Protein AF-A0A9K3PHG3-F1 (afdb_monomer_lite)

pLDDT: mean 73.95, std 25.38, range [25.12, 98.12]

Organism: NCBI:txid303405

InterPro domains:
  IPR006166 ERCC4 domain [PF02732] (653-777)
  IPR006166 ERCC4 domain [SM00891] (611-720)
  IPR047417 MUS81, winged helix domain [cd21036] (117-211)

Foldseek 3Di:
DPPPPFDFCLVLLLQLLVLVLLVCLVVLHLCNLLSVLLSVLSVPQPDTFGQDPVRDTPSQFDADDPSGHHPVSSVVSSCCNVVNAPSHHPPRDDDDPVRSVVSLVPDDRSCLVPPDDFQQLLQQLLVLCVVVVPQDWAFPVSSQVSCVVLVRHPWRLQQPVLVVRNHTSVVCVVVCVSVVQKDKDQDDFDDDPVGTDSPGTIIMHGDPSSVVSSVVVCVVCVVSRRDDDPDPDDDDDDDDDDDDDDDDDDDDDDDDDDDDDDDDDDDDDDDDDDDDPCPVVLVVVLVVVLVCVLVDDQFDKDKDQDAPVSLVSVVVSQVVCPVPFPFWDKDWDWDDDDSRIMIMIGTNTHPPDRSDDDDPDDDDDDDDDDDDDDDDDDDDDDDDDDDDDDDDDDPCVVVVDPPVVVVVVVVVVPPPDDPDDDDDDDDDDDDDDDDDDDDDDDDDDDDDDDDDDDDDDDDDDDDDDDDWDKDKDKDAQQDWDWDDDPDDDDDDIDTDDGHRGIWMWIWTDDPDDDIDIDTDDDDDDDDDDDDDDDDDDDDDDDDDDDDDDDDDDDDDDDDDDDDDDDDDDDDDDDDDDDDDDDDDDDDDDDDDDPPDDDPPDDDCPFAKEKEKEFAPCVVPPDPCVVSLQVLLQCCQPPNLLVQQPFPSHDRYHYHYDHFQAARIWMWIQTPVGIWTWQAGEHEDELQRQQQCQQVCVVVVRQVLSLLQGQASEYEYEADQQCLLVHHHHPCVQDDPDLPGSHGNGSLSVLLNVLLQLLQDLNYFYHYYNHSSLVSLLSSLLNRLSVVDPQTDIHGDRHSPPLPPFLVVQLVLCVLLVQDSLLSNQCSVVQSHLVSLVVQLVPDPDLLCQLCSCLVSLVVQLLDVDDSVLSSLSSNLSSLSSVDDSVLSNQLNVLLVVVCSPCPPVQLPRVSQLSNVSSVVDDSVVSSVVSVVPPPPPPPFQQKEKEKEFEPVCCVLDDQDDPPDNYGYDYDHDPQFGWIWIWIDTPPDIFAIAIETEAELLVLLVLLLVLVVPDPDPNPLLVSLLVSLVVVVVSRDDPPHDPQHAAEYEYAQNQVNLVVLVVDPSRDSNSSSSSSNNQSCCCRVVSHHYHYNNHRDPVSVSSSVVSSNVSCSVRRSSHDDDPD

Structure (mmCIF, N/CA/C/O backbone):
data_AF-A0A9K3PHG3-F1
#
_entry.id   AF-A0A9K3PHG3-F1
#
loop_
_atom_site.group_PDB
_atom_site.id
_atom_site.type_symbol
_atom_site.label_atom_id
_atom_site.label_alt_id
_atom_site.label_comp_id
_atom_site.label_asym_id
_atom_site.label_entity_id
_atom_site.label_seq_id
_atom_site.pdbx_PDB_ins_code
_atom_site.Cartn_x
_atom_site.Cartn_y
_atom_site.Cartn_z
_atom_site.occupancy
_atom_site.B_iso_or_equiv
_atom_site.auth_seq_id
_atom_site.auth_comp_id
_atom_site.auth_asym_id
_atom_site.auth_atom_id
_atom_site.pdbx_PDB_model_num
ATOM 1 N N . MET A 1 1 ? -31.911 72.610 4.164 1.00 44.44 1 MET A N 1
ATOM 2 C CA . MET A 1 1 ? -32.081 71.373 3.369 1.00 44.44 1 MET A CA 1
ATOM 3 C C . MET A 1 1 ? -33.050 70.469 4.106 1.00 44.44 1 MET A C 1
ATOM 5 O O . MET A 1 1 ? -32.782 70.160 5.260 1.00 44.44 1 MET A O 1
ATOM 9 N N . GLN A 1 2 ? -34.173 70.092 3.493 1.00 40.06 2 GLN A N 1
ATOM 10 C CA . GLN A 1 2 ? -35.082 69.108 4.086 1.00 40.06 2 GLN A CA 1
ATOM 11 C C . GLN A 1 2 ? -34.407 67.733 4.035 1.00 40.06 2 GLN A C 1
ATOM 13 O O . GLN A 1 2 ? -34.071 67.243 2.957 1.00 40.06 2 GLN A O 1
ATOM 18 N N . GLY A 1 3 ? -34.163 67.129 5.198 1.00 51.19 3 GLY A N 1
ATOM 19 C CA . GLY A 1 3 ? -33.676 65.757 5.275 1.00 51.19 3 GLY A CA 1
ATOM 20 C C . GLY A 1 3 ? -34.799 64.810 4.878 1.00 51.19 3 GLY A C 1
ATOM 21 O O . GLY A 1 3 ? -35.627 64.477 5.717 1.00 51.19 3 GLY A O 1
ATOM 22 N N . GLY A 1 4 ? -34.848 64.407 3.605 1.00 63.41 4 GLY A N 1
ATOM 23 C CA . GLY A 1 4 ? -35.834 63.436 3.133 1.00 63.41 4 GLY A CA 1
ATOM 24 C C . GLY A 1 4 ? -35.773 62.165 3.981 1.00 63.41 4 GLY A C 1
ATOM 25 O O . GLY A 1 4 ? -34.687 61.613 4.175 1.00 63.41 4 GLY A O 1
ATOM 26 N N . ASN A 1 5 ? -36.926 61.730 4.502 1.00 78.81 5 ASN A N 1
ATOM 27 C CA . ASN A 1 5 ? -37.040 60.584 5.406 1.00 78.81 5 ASN A CA 1
ATOM 28 C C . ASN A 1 5 ? -36.457 59.320 4.756 1.00 78.81 5 ASN A C 1
ATOM 30 O O . ASN A 1 5 ? -37.108 58.653 3.953 1.00 78.81 5 ASN A O 1
ATOM 34 N N . GLN A 1 6 ? -35.212 58.984 5.103 1.00 88.69 6 GLN A N 1
ATOM 35 C CA . GLN A 1 6 ? -34.567 57.760 4.637 1.00 88.69 6 GLN A CA 1
ATOM 36 C C . GLN A 1 6 ? -35.266 56.556 5.263 1.00 88.69 6 GLN A C 1
ATOM 38 O O . GLN A 1 6 ? -35.242 56.396 6.486 1.00 88.69 6 GLN A O 1
ATOM 43 N N . LYS A 1 7 ? -35.843 55.702 4.411 1.00 95.31 7 LYS A N 1
ATOM 44 C CA . LYS A 1 7 ? -36.517 54.468 4.818 1.00 95.31 7 LYS A CA 1
ATOM 45 C C . LYS A 1 7 ? -35.615 53.620 5.725 1.00 95.31 7 LYS A C 1
ATOM 47 O O . LYS A 1 7 ? -34.468 53.324 5.375 1.00 95.31 7 LYS A O 1
ATOM 52 N N . VAL A 1 8 ? -36.159 53.234 6.877 1.00 96.56 8 VAL A N 1
ATOM 53 C CA . VAL A 1 8 ? -35.558 52.284 7.819 1.00 96.56 8 VAL A CA 1
ATOM 54 C C . VAL A 1 8 ? -35.981 50.878 7.404 1.00 96.56 8 VAL A C 1
ATOM 56 O O . VAL A 1 8 ? -37.159 50.642 7.171 1.00 96.56 8 VAL A O 1
ATOM 59 N N . TRP A 1 9 ? -35.028 49.955 7.288 1.00 97.81 9 TRP A N 1
ATOM 60 C CA . TRP A 1 9 ? -35.263 48.615 6.733 1.00 97.81 9 TRP A CA 1
ATOM 61 C C . TRP A 1 9 ? -35.284 47.485 7.776 1.00 97.81 9 TRP A C 1
ATOM 63 O O . TRP A 1 9 ? -35.311 46.318 7.397 1.00 97.81 9 TRP A O 1
ATOM 73 N N . ASN A 1 10 ? -35.224 47.784 9.078 1.00 97.25 10 ASN A N 1
ATOM 74 C CA . ASN A 1 10 ? -35.106 46.757 10.124 1.00 97.25 10 ASN A CA 1
ATOM 75 C C . ASN A 1 10 ? -36.328 45.823 10.163 1.00 97.25 10 ASN A C 1
ATOM 77 O O . ASN A 1 10 ? -36.157 44.605 10.151 1.00 97.25 10 ASN A O 1
ATOM 81 N N . GLU A 1 11 ? -37.538 46.387 10.178 1.00 96.62 11 GLU A N 1
ATOM 82 C CA . GLU A 1 11 ? -38.793 45.626 10.256 1.00 96.62 11 GLU A CA 1
ATOM 83 C C . GLU A 1 11 ? -39.063 44.870 8.951 1.00 96.62 11 GLU A C 1
ATOM 85 O O . GLU A 1 11 ? -39.173 43.646 8.982 1.00 96.62 11 GLU A O 1
ATOM 90 N N . ASP A 1 12 ? -39.013 45.568 7.811 1.00 97.50 12 ASP A N 1
ATOM 91 C CA . ASP A 1 12 ? -39.045 44.999 6.458 1.00 97.50 12 ASP A CA 1
ATOM 92 C C . ASP A 1 12 ? -38.121 43.780 6.300 1.00 97.50 12 ASP A C 1
ATOM 94 O O . ASP A 1 12 ? -38.539 42.712 5.852 1.00 97.50 12 ASP A O 1
ATOM 98 N N . LEU A 1 13 ? -36.837 43.906 6.657 1.00 97.62 13 LEU A N 1
ATOM 99 C CA . LEU A 1 13 ? -35.898 42.794 6.514 1.00 97.62 13 LEU A CA 1
ATOM 100 C C . LEU A 1 13 ? -36.222 41.646 7.467 1.00 97.62 13 LEU A C 1
ATOM 102 O O . LEU A 1 13 ? -36.103 40.490 7.063 1.00 97.62 13 LEU A O 1
ATOM 106 N N . ALA A 1 14 ? -36.639 41.926 8.703 1.00 97.06 14 ALA A N 1
ATOM 107 C CA . ALA A 1 14 ? -37.076 40.874 9.613 1.00 97.06 14 ALA A CA 1
ATOM 108 C C . ALA A 1 14 ? -38.296 40.132 9.037 1.00 97.06 14 ALA A C 1
ATOM 110 O O . ALA A 1 14 ? -38.305 38.904 9.008 1.00 97.06 14 ALA A O 1
ATOM 111 N N . GLU A 1 15 ? -39.279 40.847 8.490 1.00 96.44 15 GLU A N 1
ATOM 112 C CA . GLU A 1 15 ? -40.453 40.272 7.831 1.00 96.44 15 GLU A CA 1
ATOM 113 C C . GLU A 1 15 ? -40.094 39.449 6.583 1.00 96.44 15 GLU A C 1
ATOM 115 O O . GLU A 1 15 ? -40.474 38.280 6.484 1.00 96.44 15 GLU A O 1
ATOM 120 N N . GLY A 1 16 ? -39.299 39.996 5.662 1.00 96.94 16 GLY A N 1
ATOM 121 C CA . GLY A 1 16 ? -38.884 39.296 4.445 1.00 96.94 16 GLY A CA 1
ATOM 122 C C . GLY A 1 16 ? -38.031 38.050 4.716 1.00 96.94 16 GLY A C 1
ATOM 123 O O . GLY A 1 16 ? -38.088 37.067 3.964 1.00 96.94 16 GLY A O 1
ATOM 124 N N . LEU A 1 17 ? -37.270 38.041 5.815 1.00 97.31 17 LEU A N 1
ATOM 125 C CA . LEU A 1 17 ? -36.551 36.857 6.288 1.00 97.31 17 LEU A CA 1
ATOM 126 C C . LEU A 1 17 ? -37.473 35.862 7.013 1.00 97.31 17 LEU A C 1
ATOM 128 O O . LEU A 1 17 ? -37.306 34.659 6.807 1.00 97.31 17 LEU A O 1
ATOM 132 N N . ARG A 1 18 ? -38.482 36.314 7.777 1.00 96.00 18 ARG A N 1
ATOM 133 C CA . ARG A 1 18 ? -39.527 35.437 8.350 1.00 96.00 18 ARG A CA 1
ATOM 134 C C . ARG A 1 18 ? -40.330 34.750 7.243 1.00 96.00 18 ARG A C 1
ATOM 136 O O . ARG A 1 18 ? -40.535 33.543 7.320 1.00 96.00 18 ARG A O 1
ATOM 143 N N . ALA A 1 19 ? -40.682 35.460 6.173 1.00 96.38 19 ALA A N 1
ATOM 144 C CA . ALA A 1 19 ? -41.364 34.886 5.013 1.00 96.38 19 ALA A CA 1
ATOM 145 C C . ALA A 1 19 ? -40.523 33.792 4.322 1.00 96.38 19 ALA A C 1
ATOM 147 O O . ALA A 1 19 ? -41.016 32.700 4.038 1.00 96.38 19 ALA A O 1
ATOM 148 N N . ARG A 1 20 ? -39.216 34.031 4.127 1.00 97.38 20 ARG A N 1
ATOM 149 C CA . ARG A 1 20 ? -38.275 33.014 3.608 1.00 97.38 20 ARG A CA 1
ATOM 150 C C . ARG A 1 20 ? -38.063 31.849 4.580 1.00 97.38 20 ARG A C 1
ATOM 152 O O . ARG A 1 20 ? -37.884 30.719 4.127 1.00 97.38 20 ARG A O 1
ATOM 159 N N . TYR A 1 21 ? -38.116 32.091 5.892 1.00 95.12 21 TYR A N 1
ATOM 160 C CA . TYR A 1 21 ? -38.091 31.033 6.905 1.00 95.12 21 TYR A CA 1
ATOM 161 C C . TYR A 1 21 ? -39.328 30.138 6.799 1.00 95.12 21 TYR A C 1
ATOM 163 O O . TYR A 1 21 ? -39.170 28.937 6.589 1.00 95.12 21 TYR A O 1
ATOM 171 N N . GLN A 1 22 ? -40.531 30.719 6.853 1.00 94.50 22 GLN A N 1
ATOM 172 C CA . GLN A 1 22 ? -41.799 29.997 6.717 1.00 94.50 22 GLN A CA 1
ATOM 173 C C . GLN A 1 22 ? -41.876 29.218 5.393 1.00 94.50 22 GLN A C 1
ATOM 175 O O . GLN A 1 22 ? -42.205 28.035 5.404 1.00 94.50 22 GLN A O 1
ATOM 180 N N . GLN A 1 23 ? -41.497 29.825 4.262 1.00 95.25 23 GLN A N 1
ATOM 181 C CA . GLN A 1 23 ? -41.500 29.142 2.965 1.00 95.25 23 GLN A CA 1
ATOM 182 C C . GLN A 1 23 ? -40.497 27.974 2.921 1.00 95.25 23 GLN A C 1
ATOM 184 O O . GLN A 1 23 ? -40.831 26.878 2.470 1.00 95.25 23 GLN A O 1
ATOM 189 N N . ALA A 1 24 ? -39.265 28.170 3.407 1.00 93.06 24 ALA A N 1
ATOM 190 C CA . ALA A 1 24 ? -38.278 27.091 3.474 1.00 93.06 24 ALA A CA 1
ATOM 191 C C . ALA A 1 24 ? -38.733 25.957 4.406 1.00 93.06 24 ALA A C 1
ATOM 193 O O . ALA A 1 24 ? -38.469 24.791 4.118 1.00 93.06 24 ALA A O 1
ATOM 194 N N . PHE A 1 25 ? -39.435 26.304 5.485 1.00 89.44 25 PHE A N 1
ATOM 195 C CA . PHE A 1 25 ? -40.009 25.376 6.448 1.00 89.44 25 PHE A CA 1
ATOM 196 C C . PHE A 1 25 ? -41.149 24.540 5.837 1.00 89.44 25 PHE A C 1
ATOM 198 O O . PHE A 1 25 ? -41.075 23.311 5.877 1.00 89.44 25 PHE A O 1
ATOM 205 N N . GLN A 1 26 ? -42.125 25.175 5.171 1.00 88.69 26 GLN A N 1
ATOM 206 C CA . GLN A 1 26 ? -43.187 24.505 4.397 1.00 88.69 26 GLN A CA 1
ATOM 207 C C . GLN A 1 26 ? -42.598 23.535 3.355 1.00 88.69 26 GLN A C 1
ATOM 209 O O . GLN A 1 26 ? -43.073 22.416 3.185 1.00 88.69 26 GLN A O 1
ATOM 214 N N . GLN A 1 27 ? -41.507 23.937 2.693 1.00 91.06 27 GLN A N 1
ATOM 215 C CA . GLN A 1 27 ? -40.803 23.139 1.681 1.00 91.06 27 GLN A CA 1
ATOM 216 C C . GLN A 1 27 ? -39.825 22.097 2.268 1.00 91.06 27 GLN A C 1
ATOM 218 O O . GLN A 1 27 ? -39.055 21.501 1.514 1.00 91.06 27 GLN A O 1
ATOM 223 N N . LYS A 1 28 ? -39.792 21.899 3.597 1.00 88.06 28 LYS A N 1
ATOM 224 C CA . LYS A 1 28 ? -38.850 21.015 4.325 1.00 88.06 28 LYS A CA 1
ATOM 225 C C . LYS A 1 28 ? -37.361 21.253 3.996 1.00 88.06 28 LYS A C 1
ATOM 227 O O . LYS A 1 28 ? -36.516 20.372 4.174 1.00 88.06 28 LYS A O 1
ATOM 232 N N . LYS A 1 29 ? -36.995 22.449 3.522 1.00 87.88 29 LYS A N 1
ATOM 233 C CA . LYS A 1 29 ? -35.635 22.771 3.068 1.00 87.88 29 LYS A CA 1
ATOM 234 C C . LYS A 1 29 ? -34.697 22.992 4.249 1.00 87.88 29 LYS A C 1
ATOM 236 O O . LYS A 1 29 ? -34.946 23.812 5.132 1.00 87.88 29 LYS A O 1
ATOM 241 N N . GLN A 1 30 ? -33.519 22.363 4.195 1.00 82.00 30 GLN A N 1
ATOM 242 C CA . GLN A 1 30 ? -32.486 22.528 5.228 1.00 82.00 30 GLN A CA 1
ATOM 243 C C . GLN A 1 30 ? -32.057 23.989 5.434 1.00 82.00 30 GLN A C 1
ATOM 245 O O . GLN A 1 30 ? -31.605 24.320 6.524 1.00 82.00 30 GLN A O 1
ATOM 250 N N . SER A 1 31 ? -32.219 24.878 4.447 1.00 88.81 31 SER A N 1
ATOM 251 C CA . SER A 1 31 ? -31.898 26.310 4.556 1.00 88.81 31 SER A CA 1
ATOM 252 C C . SER A 1 31 ? -32.737 27.083 5.582 1.00 88.81 31 SER A C 1
ATOM 254 O O . SER A 1 31 ? -32.340 28.190 5.931 1.00 88.81 31 SER A O 1
ATOM 256 N N . GLN A 1 32 ? -33.843 26.523 6.094 1.00 90.75 32 GLN A N 1
ATOM 257 C CA . GLN A 1 32 ? -34.738 27.181 7.059 1.00 90.75 32 GLN A CA 1
ATOM 258 C C . GLN A 1 32 ? -33.997 27.824 8.250 1.00 90.75 32 GLN A C 1
ATOM 260 O O . GLN A 1 32 ? -34.287 28.961 8.613 1.00 90.75 32 GLN A O 1
ATOM 265 N N . HIS A 1 33 ? -32.968 27.159 8.792 1.00 85.62 33 HIS A N 1
ATOM 266 C CA . HIS A 1 33 ? -32.191 27.694 9.915 1.00 85.62 33 HIS A CA 1
ATOM 267 C C . HIS A 1 33 ? -31.452 28.989 9.552 1.00 85.62 33 HIS A C 1
ATOM 269 O O . HIS A 1 33 ? -31.383 29.889 10.372 1.00 85.62 33 HIS A O 1
ATOM 275 N N . GLN A 1 34 ? -30.946 29.131 8.320 1.00 92.25 34 GLN A N 1
ATOM 276 C CA . GLN A 1 34 ? -30.213 30.337 7.916 1.00 92.25 34 GLN A CA 1
ATOM 277 C C . GLN A 1 34 ? -31.132 31.557 7.893 1.00 92.25 34 GLN A C 1
ATOM 279 O O . GLN A 1 34 ? -30.716 32.643 8.285 1.00 92.25 34 GLN A O 1
ATOM 284 N N . TRP A 1 35 ? -32.381 31.367 7.462 1.00 95.38 35 TRP A N 1
ATOM 285 C CA . TRP A 1 35 ? -33.393 32.416 7.454 1.00 95.38 35 TRP A CA 1
ATOM 286 C C . TRP A 1 35 ? -33.814 32.790 8.877 1.00 95.38 35 TRP A C 1
ATOM 288 O O . TRP A 1 35 ? -33.769 33.968 9.211 1.00 95.38 35 TRP A O 1
ATOM 298 N N . ARG A 1 36 ? -34.105 31.805 9.739 1.00 92.38 36 ARG A N 1
ATOM 299 C CA . ARG A 1 36 ? -34.422 32.016 11.165 1.00 92.38 36 ARG A CA 1
ATOM 300 C C . ARG A 1 36 ? -33.300 32.745 11.915 1.00 92.38 36 ARG A C 1
ATOM 302 O O . ARG A 1 36 ? -33.550 33.746 12.579 1.00 92.38 36 ARG A O 1
ATOM 309 N N . ASP A 1 37 ? -32.062 32.276 11.777 1.00 88.94 37 ASP A N 1
ATOM 310 C CA . ASP A 1 37 ? -30.885 32.901 12.393 1.00 88.94 37 ASP A CA 1
ATOM 311 C C . ASP A 1 37 ? -30.648 34.309 11.805 1.00 88.94 37 ASP A C 1
ATOM 313 O O . ASP A 1 37 ? -30.172 35.212 12.493 1.00 88.94 37 ASP A O 1
ATOM 317 N N . GLY A 1 38 ? -31.029 34.513 10.538 1.00 93.81 38 GLY A N 1
ATOM 318 C CA . GLY A 1 38 ? -31.060 35.807 9.864 1.00 93.81 38 GLY A CA 1
ATOM 319 C C . GLY A 1 38 ? -32.058 36.792 10.474 1.00 93.81 38 GLY A C 1
ATOM 320 O O . GLY A 1 38 ? -31.682 37.935 10.713 1.00 93.81 38 GLY A O 1
ATOM 321 N N . VAL A 1 39 ? -33.288 36.351 10.767 1.00 94.88 39 VAL A N 1
ATOM 322 C CA . VAL A 1 39 ? -34.319 37.154 11.454 1.00 94.88 39 VAL A CA 1
ATOM 323 C C . VAL A 1 39 ? -33.781 37.650 12.795 1.00 94.88 39 VAL A C 1
ATOM 325 O O . VAL A 1 39 ? -33.669 38.857 12.992 1.00 94.88 39 VAL A O 1
ATOM 328 N N . ALA A 1 40 ? -33.329 36.735 13.659 1.00 89.56 40 ALA A N 1
ATOM 329 C CA . ALA A 1 40 ? -32.793 37.081 14.976 1.00 89.56 40 ALA A CA 1
ATOM 330 C C . ALA A 1 40 ? -31.571 38.021 14.892 1.00 89.56 40 ALA A C 1
ATOM 332 O O . ALA A 1 40 ? -31.400 38.920 15.716 1.00 89.56 40 ALA A O 1
ATOM 333 N N . ALA A 1 41 ? -30.720 37.851 13.874 1.00 91.75 41 ALA A N 1
ATOM 334 C CA . ALA A 1 41 ? -29.571 38.723 13.645 1.00 91.75 41 ALA A CA 1
ATOM 335 C C . ALA A 1 41 ? -29.945 40.124 13.124 1.00 91.75 41 ALA A C 1
ATOM 337 O O . ALA A 1 41 ? -29.173 41.050 13.368 1.00 91.75 41 ALA A O 1
ATOM 338 N N . ILE A 1 42 ? -31.082 40.295 12.432 1.00 95.62 42 ILE A N 1
ATOM 339 C CA . ILE A 1 42 ? -31.639 41.606 12.049 1.00 95.62 42 ILE A CA 1
ATOM 340 C C . ILE A 1 42 ? -32.353 42.266 13.238 1.00 95.62 42 ILE A C 1
ATOM 342 O O . ILE A 1 42 ? -32.115 43.441 13.509 1.00 95.62 42 ILE A O 1
ATOM 346 N N . GLU A 1 43 ? -33.157 41.516 13.993 1.00 93.38 43 GLU A N 1
ATOM 347 C CA . GLU A 1 43 ? -33.853 42.001 15.198 1.00 93.38 43 GLU A CA 1
ATOM 348 C C . GLU A 1 43 ? -32.868 42.478 16.282 1.00 93.38 43 GLU A C 1
ATOM 350 O O . GLU A 1 43 ? -33.111 43.470 16.966 1.00 93.38 43 GLU A O 1
ATOM 355 N N . ALA A 1 44 ? -31.697 41.841 16.392 1.00 90.19 44 ALA A N 1
ATOM 356 C CA . ALA A 1 44 ? -30.631 42.267 17.299 1.00 90.19 44 ALA A CA 1
ATOM 357 C C . ALA A 1 44 ? -29.935 43.592 16.896 1.00 90.19 44 ALA A C 1
ATOM 359 O O . ALA A 1 44 ? -29.124 44.122 17.669 1.00 90.19 44 ALA A O 1
ATOM 360 N N . VAL A 1 45 ? -30.199 44.148 15.704 1.00 93.19 45 VAL A N 1
ATOM 361 C CA . VAL A 1 45 ? -29.560 45.388 15.234 1.00 93.19 45 VAL A CA 1
ATOM 362 C C . VAL A 1 45 ? -30.237 46.609 15.855 1.00 93.19 45 VAL A C 1
ATOM 364 O O . VAL A 1 45 ? -31.163 47.187 15.296 1.00 93.19 45 VAL A O 1
ATOM 367 N N . ARG A 1 46 ? -29.682 47.089 16.974 1.00 91.56 46 ARG A N 1
ATOM 368 C CA . ARG A 1 46 ? -30.106 48.323 17.678 1.00 91.56 46 ARG A CA 1
ATOM 369 C C . ARG A 1 46 ? -29.944 49.640 16.888 1.00 91.56 46 ARG A C 1
ATOM 371 O O . ARG A 1 46 ? -30.039 50.711 17.478 1.00 91.56 46 ARG A O 1
ATOM 378 N N . LYS A 1 47 ? -29.583 49.593 15.605 1.00 95.56 47 LYS A N 1
ATOM 379 C CA . LYS A 1 47 ? -29.337 50.768 14.754 1.00 95.56 47 LYS A CA 1
ATOM 380 C C . LYS A 1 47 ? -30.116 50.641 13.454 1.00 95.56 47 LYS A C 1
ATOM 382 O O . LYS A 1 47 ? -30.159 49.561 12.870 1.00 95.56 47 LYS A O 1
ATOM 387 N N . ASP A 1 48 ? -30.624 51.759 12.958 1.00 96.62 48 ASP A N 1
ATOM 388 C CA . ASP A 1 48 ? -31.358 51.801 11.697 1.00 96.62 48 ASP A CA 1
ATOM 389 C C . ASP A 1 48 ? -30.498 51.308 10.527 1.00 96.62 48 ASP A C 1
ATOM 391 O O . ASP A 1 48 ? -29.413 51.836 10.254 1.00 96.62 48 ASP A O 1
ATOM 395 N N . ILE A 1 49 ? -31.011 50.326 9.795 1.00 97.25 49 ILE A N 1
ATOM 396 C CA . ILE A 1 49 ? -30.479 49.876 8.517 1.00 97.25 49 ILE A CA 1
ATOM 397 C C . ILE A 1 49 ? -31.037 50.819 7.450 1.00 97.25 49 ILE A C 1
ATOM 399 O O . ILE A 1 49 ? -32.245 50.865 7.216 1.00 97.25 49 ILE A O 1
ATOM 403 N N . LYS A 1 50 ? -30.153 51.605 6.830 1.00 96.19 50 LYS A N 1
ATOM 404 C CA . LYS A 1 50 ? -30.499 52.681 5.886 1.00 96.19 50 LYS A CA 1
ATOM 405 C C . LYS A 1 50 ? -29.697 52.551 4.593 1.00 96.19 50 LYS A C 1
ATOM 407 O O . LYS A 1 50 ? -28.516 52.193 4.624 1.00 96.19 50 LYS A O 1
ATOM 412 N N . LEU A 1 51 ? -30.338 52.871 3.471 1.00 95.81 51 LEU A N 1
ATOM 413 C CA . LEU A 1 51 ? -29.707 53.028 2.159 1.00 95.81 51 LEU A CA 1
ATOM 414 C C . LEU A 1 51 ? -29.427 54.517 1.924 1.00 95.81 51 LEU A C 1
ATOM 416 O O . LEU A 1 51 ? -30.348 55.329 1.970 1.00 95.81 51 LEU A O 1
ATOM 420 N N . THR A 1 52 ? -28.171 54.889 1.676 1.00 93.06 52 THR A N 1
ATOM 421 C CA . THR A 1 52 ? -27.825 56.270 1.304 1.00 93.06 52 THR A CA 1
ATOM 422 C C . THR A 1 52 ? -28.042 56.520 -0.185 1.00 93.06 52 THR A C 1
ATOM 424 O O . THR A 1 52 ? -28.010 55.594 -0.993 1.00 93.06 52 THR A O 1
ATOM 427 N N . SER A 1 53 ? -28.158 57.795 -0.571 1.00 89.50 53 SER A N 1
ATOM 428 C CA . SER A 1 53 ? -28.205 58.240 -1.976 1.00 89.50 53 SER A CA 1
ATOM 429 C C . SER A 1 53 ? -27.023 57.748 -2.825 1.00 89.50 53 SER A C 1
ATOM 431 O O . SER A 1 53 ? -27.150 57.590 -4.031 1.00 89.50 53 SER A O 1
ATOM 433 N N . THR A 1 54 ? -25.887 57.438 -2.195 1.00 90.19 54 THR A N 1
ATOM 434 C CA . THR A 1 54 ? -24.705 56.820 -2.821 1.00 90.19 54 THR A CA 1
ATOM 435 C C . THR A 1 54 ? -24.818 55.300 -3.040 1.00 90.19 54 THR A C 1
ATOM 437 O O . THR A 1 54 ? -23.823 54.655 -3.362 1.00 90.19 54 THR A O 1
ATOM 440 N N . GLY A 1 55 ? -25.987 54.687 -2.811 1.00 91.44 55 GLY A N 1
ATOM 441 C CA . GLY A 1 55 ? -26.218 53.244 -2.980 1.00 91.44 55 GLY A CA 1
ATOM 442 C C . GLY A 1 55 ? -25.582 52.354 -1.899 1.00 91.44 55 GLY A C 1
ATOM 443 O O . GLY A 1 55 ? -25.561 51.123 -2.027 1.00 91.44 55 GLY A O 1
ATOM 444 N N . LYS A 1 56 ? -25.049 52.955 -0.827 1.00 94.56 56 LYS A N 1
ATOM 445 C CA . LYS A 1 56 ? -24.368 52.257 0.269 1.00 94.56 56 LYS A CA 1
ATOM 446 C C . LYS A 1 56 ? -25.345 51.939 1.400 1.00 94.56 56 LYS A C 1
ATOM 448 O O . LYS A 1 56 ? -26.106 52.791 1.849 1.00 94.56 56 LYS A O 1
ATOM 453 N N . ILE A 1 57 ? -25.289 50.702 1.883 1.00 96.62 57 ILE A N 1
ATOM 454 C CA . ILE A 1 57 ? -26.127 50.214 2.982 1.00 96.62 57 ILE A CA 1
ATOM 455 C C . ILE A 1 57 ? -25.350 50.353 4.294 1.00 96.62 57 ILE A C 1
ATOM 457 O O . ILE A 1 57 ? -24.221 49.869 4.407 1.00 96.62 57 ILE A O 1
ATOM 461 N N . TYR A 1 58 ? -25.953 51.008 5.282 1.00 95.81 58 TYR A N 1
ATOM 462 C CA . TYR A 1 58 ? -25.391 51.196 6.620 1.00 95.81 58 TYR A CA 1
ATOM 463 C C . TYR A 1 58 ? -26.038 50.242 7.631 1.00 95.81 58 TYR A C 1
ATOM 465 O O . TYR A 1 58 ? -27.179 49.826 7.466 1.00 95.81 58 TYR A O 1
ATOM 473 N N . ASN A 1 59 ? -25.284 49.891 8.678 1.00 95.12 59 ASN A N 1
ATOM 474 C CA . ASN A 1 59 ? -25.675 49.047 9.822 1.00 95.12 59 ASN A CA 1
ATOM 475 C C . ASN A 1 59 ? -26.154 47.605 9.532 1.00 95.12 59 ASN A C 1
ATOM 477 O O . ASN A 1 59 ? -26.272 46.833 10.481 1.00 95.12 59 ASN A O 1
ATOM 481 N N . LEU A 1 60 ? -26.331 47.189 8.271 1.00 95.62 60 LEU A N 1
ATOM 482 C CA . LEU A 1 60 ? -26.591 45.786 7.920 1.00 95.62 60 LEU A CA 1
ATOM 483 C C . LEU A 1 60 ? -25.452 44.876 8.443 1.00 95.62 60 LEU A C 1
ATOM 485 O O . LEU A 1 60 ? -24.280 45.145 8.141 1.00 95.62 60 LEU A O 1
ATOM 489 N N . PRO A 1 61 ? -25.737 43.788 9.189 1.00 93.38 61 PRO A N 1
ATOM 490 C CA . PRO A 1 61 ? -24.691 42.920 9.719 1.00 93.38 61 PRO A CA 1
ATOM 491 C C . PRO A 1 61 ? -23.942 42.199 8.591 1.00 93.38 61 PRO A C 1
ATOM 493 O O . PRO A 1 61 ? -24.458 41.274 7.973 1.00 93.38 61 PRO A O 1
ATOM 496 N N . ASN A 1 62 ? -22.700 42.618 8.334 1.00 87.62 62 ASN A N 1
ATOM 497 C CA . ASN A 1 62 ? -21.769 41.988 7.381 1.00 87.62 62 ASN A CA 1
ATOM 498 C C . ASN A 1 62 ? -21.624 40.459 7.631 1.00 87.62 62 ASN A C 1
ATOM 500 O O . ASN A 1 62 ? -21.978 40.026 8.714 1.00 87.62 62 ASN A O 1
ATOM 504 N N . PRO A 1 63 ? -21.008 39.631 6.760 1.00 85.94 63 PRO A N 1
ATOM 505 C CA . PRO A 1 63 ? -20.816 38.174 7.002 1.00 85.94 63 PRO A CA 1
ATOM 506 C C . PRO A 1 63 ? -19.575 37.772 7.871 1.00 85.94 63 PRO A C 1
ATOM 508 O O . PRO A 1 63 ? -18.489 38.303 7.644 1.00 85.94 63 PRO A O 1
ATOM 511 N N . GLY A 1 64 ? -19.778 36.872 8.871 1.00 69.25 64 GLY A N 1
ATOM 512 C CA . GLY A 1 64 ? -19.069 36.518 10.163 1.00 69.25 64 GLY A CA 1
ATOM 513 C C . GLY A 1 64 ? -17.609 36.924 10.522 1.00 69.25 64 GLY A C 1
ATOM 514 O O . GLY A 1 64 ? -16.778 37.044 9.634 1.00 69.25 64 GLY A O 1
ATOM 515 N N . LYS A 1 65 ? -17.103 37.208 11.759 1.00 71.00 65 LYS A N 1
ATOM 516 C CA . LYS A 1 65 ? -17.512 37.414 13.201 1.00 71.00 65 LYS A CA 1
ATOM 517 C C . LYS A 1 65 ? -18.713 36.648 13.803 1.00 71.00 65 LYS A C 1
ATOM 519 O O . LYS A 1 65 ? -19.415 35.929 13.110 1.00 71.00 65 LYS A O 1
ATOM 524 N N . ALA A 1 66 ? -18.921 36.870 15.107 1.00 54.66 66 ALA A N 1
ATOM 525 C CA . ALA A 1 66 ? -20.084 36.487 15.905 1.00 54.66 66 ALA A CA 1
ATOM 526 C C . ALA A 1 66 ? -21.338 37.319 15.568 1.00 54.66 66 ALA A C 1
ATOM 528 O O . ALA A 1 66 ? -21.211 38.476 15.162 1.00 54.66 66 ALA A O 1
ATOM 529 N N . ASN A 1 67 ? -22.515 36.711 15.759 1.00 59.25 67 ASN A N 1
ATOM 530 C CA . ASN A 1 67 ? -23.858 37.254 15.499 1.00 59.25 67 ASN A CA 1
ATOM 531 C C . ASN A 1 67 ? -23.988 37.886 14.104 1.00 59.25 67 ASN A C 1
ATOM 533 O O . ASN A 1 67 ? -24.210 39.088 13.963 1.00 59.25 67 ASN A O 1
ATOM 537 N N . ARG A 1 68 ? -23.770 37.085 13.054 1.00 74.19 68 ARG A N 1
ATOM 538 C CA . ARG A 1 68 ? -23.705 37.572 11.672 1.00 74.19 68 ARG A CA 1
ATOM 539 C C . ARG A 1 68 ? -24.554 36.734 10.716 1.00 74.19 68 ARG A C 1
ATOM 541 O O . ARG A 1 68 ? -24.618 35.514 10.843 1.00 74.19 68 ARG A O 1
ATOM 548 N N . LEU A 1 69 ? -25.115 37.406 9.711 1.00 89.25 69 LEU A N 1
ATOM 549 C CA . LEU A 1 69 ? -25.836 36.793 8.595 1.00 89.25 69 LEU A CA 1
ATOM 550 C C . LEU A 1 69 ? -24.913 35.848 7.804 1.00 89.25 69 LEU A C 1
ATOM 552 O O . LEU A 1 69 ? -23.712 36.111 7.652 1.00 89.25 69 LEU A O 1
ATOM 556 N N . THR A 1 70 ? -25.472 34.764 7.252 1.00 90.38 70 THR A N 1
ATOM 557 C CA . THR A 1 70 ? -24.761 33.963 6.241 1.00 90.38 70 THR A CA 1
ATOM 558 C C . THR A 1 70 ? -24.560 34.797 4.973 1.00 90.38 70 THR A C 1
ATOM 560 O O . THR A 1 70 ? -25.269 35.781 4.758 1.00 90.38 70 THR A O 1
ATOM 563 N N . LYS A 1 71 ? -23.608 34.419 4.106 1.00 93.31 71 LYS A N 1
ATOM 564 C CA . LYS A 1 71 ? -23.370 35.133 2.837 1.00 93.31 71 LYS A CA 1
ATOM 565 C C . LYS A 1 71 ? -24.667 35.265 2.018 1.00 93.31 71 LYS A C 1
ATOM 567 O O . LYS A 1 71 ? -25.014 36.369 1.621 1.00 93.31 71 LYS A O 1
ATOM 572 N N . THR A 1 72 ? -25.416 34.171 1.880 1.00 95.00 72 THR A N 1
ATOM 573 C CA . THR A 1 72 ? -26.702 34.121 1.166 1.00 95.00 72 THR A CA 1
ATOM 574 C C . THR A 1 72 ? -27.753 35.045 1.778 1.00 95.00 72 THR A C 1
ATOM 576 O O . THR A 1 72 ? -28.411 35.784 1.051 1.00 95.00 72 THR A O 1
ATOM 579 N N . VAL A 1 73 ? -27.898 35.050 3.108 1.00 96.44 73 VAL A N 1
ATOM 580 C CA . VAL A 1 73 ? -28.854 35.929 3.801 1.00 96.44 73 VAL A CA 1
ATOM 581 C C . VAL A 1 73 ? -28.452 37.397 3.642 1.00 96.44 73 VAL A C 1
ATOM 583 O O . VAL A 1 73 ? -29.291 38.229 3.319 1.00 96.44 73 VAL A O 1
ATOM 586 N N . TYR A 1 74 ? -27.164 37.715 3.790 1.00 96.31 74 TYR A N 1
ATOM 587 C CA . TYR A 1 74 ? -26.634 39.065 3.597 1.00 96.31 74 TYR A CA 1
ATOM 588 C C . TYR A 1 74 ? -26.880 39.589 2.174 1.00 96.31 74 TYR A C 1
ATOM 590 O O . TYR A 1 74 ? -27.372 40.704 2.007 1.00 96.31 74 TYR A O 1
ATOM 598 N N . GLU A 1 75 ? -26.582 38.780 1.154 1.00 96.25 75 GLU A N 1
ATOM 599 C CA . GLU A 1 75 ? -26.833 39.106 -0.255 1.00 96.25 75 GLU A CA 1
ATOM 600 C C . GLU A 1 75 ? -28.331 39.297 -0.528 1.00 96.25 75 GLU A C 1
ATOM 602 O O . GLU A 1 75 ? -28.711 40.267 -1.179 1.00 96.25 75 GLU A O 1
ATOM 607 N N . THR A 1 76 ? -29.185 38.448 0.048 1.00 97.44 76 THR A N 1
ATOM 608 C CA . THR A 1 76 ? -30.651 38.570 -0.035 1.00 97.44 76 THR A CA 1
ATOM 609 C C . THR A 1 76 ? -31.138 39.890 0.570 1.00 97.44 76 THR A C 1
ATOM 611 O O . THR A 1 76 ? -31.842 40.643 -0.097 1.00 97.44 76 THR A O 1
ATOM 614 N N . CYS A 1 77 ? -30.692 40.248 1.781 1.00 97.69 77 CYS A N 1
ATOM 615 C CA . CYS A 1 77 ? -31.023 41.539 2.394 1.00 97.69 77 CYS A CA 1
ATOM 616 C C . CYS A 1 77 ? -30.553 42.727 1.542 1.00 97.69 77 CYS A C 1
ATOM 618 O O . CYS A 1 77 ? -31.274 43.715 1.416 1.00 97.69 77 CYS A O 1
ATOM 620 N N . GLN A 1 78 ? -29.367 42.643 0.923 1.00 97.38 78 GLN A N 1
ATOM 621 C CA . GLN A 1 78 ? -28.908 43.684 0.001 1.00 97.38 78 GLN A CA 1
ATOM 622 C C . GLN A 1 78 ? -29.794 43.801 -1.245 1.00 97.38 78 GLN A C 1
ATOM 624 O O . GLN A 1 78 ? -30.057 44.923 -1.677 1.00 97.38 78 GLN A O 1
ATOM 629 N N . ARG A 1 79 ? -30.246 42.680 -1.827 1.00 97.56 79 ARG A N 1
ATOM 630 C CA . ARG A 1 79 ? -31.148 42.695 -2.989 1.00 97.56 79 ARG A CA 1
ATOM 631 C C . ARG A 1 79 ? -32.513 43.282 -2.635 1.00 97.56 79 ARG A C 1
ATOM 633 O O . ARG A 1 79 ? -32.992 44.125 -3.385 1.00 97.56 79 ARG A O 1
ATOM 640 N N . ILE A 1 80 ? -33.076 42.930 -1.476 1.00 97.62 80 ILE A N 1
ATOM 641 C CA . ILE A 1 80 ? -34.336 43.503 -0.970 1.00 97.62 80 ILE A CA 1
ATOM 642 C C . ILE A 1 80 ? -34.214 45.025 -0.794 1.00 97.62 80 ILE A C 1
ATOM 644 O O . ILE A 1 80 ? -35.009 45.767 -1.365 1.00 97.62 80 ILE A O 1
ATOM 648 N N . ILE A 1 81 ? -33.176 45.512 -0.097 1.00 97.50 81 ILE A N 1
ATOM 649 C CA . ILE A 1 81 ? -32.955 46.961 0.098 1.00 97.50 81 ILE A CA 1
ATOM 650 C C . ILE A 1 81 ? -32.805 47.709 -1.241 1.00 97.50 81 ILE A C 1
ATOM 652 O O . ILE A 1 81 ? -33.205 48.867 -1.358 1.00 97.50 81 ILE A O 1
ATOM 656 N N . ARG A 1 82 ? -32.218 47.066 -2.258 1.00 97.06 82 ARG A N 1
ATOM 657 C CA . ARG A 1 82 ? -32.029 47.636 -3.603 1.00 97.06 82 ARG A CA 1
ATOM 658 C C . ARG A 1 82 ? -33.231 47.452 -4.541 1.00 97.06 82 ARG A C 1
ATOM 660 O O . ARG A 1 82 ? -33.125 47.841 -5.698 1.00 97.06 82 ARG A O 1
ATOM 667 N N . GLY A 1 83 ? -34.329 46.838 -4.093 1.00 96.19 83 GLY A N 1
ATOM 668 C CA . GLY A 1 83 ? -35.487 46.526 -4.943 1.00 96.19 83 GLY A CA 1
ATOM 669 C C . GLY A 1 83 ? -35.225 45.460 -6.020 1.00 96.19 83 GLY A C 1
ATOM 670 O O . GLY A 1 83 ? -36.011 45.322 -6.948 1.00 96.19 83 GLY A O 1
ATOM 671 N N . GLN A 1 84 ? -34.126 44.707 -5.910 1.00 97.25 84 GLN A N 1
ATOM 672 C CA . GLN A 1 84 ? -33.735 43.638 -6.843 1.00 97.25 84 GLN A CA 1
ATOM 673 C C . GLN A 1 84 ? -34.391 42.287 -6.517 1.00 97.25 84 GLN A C 1
ATOM 675 O O . GLN A 1 84 ? -34.304 41.348 -7.303 1.00 97.25 84 GLN A O 1
ATOM 680 N N . GLU A 1 85 ? -34.997 42.159 -5.338 1.00 97.31 85 GLU A N 1
ATOM 681 C CA . GLU A 1 85 ? -35.725 40.971 -4.896 1.00 97.31 85 GLU A CA 1
ATOM 682 C C . GLU A 1 85 ? -36.927 41.428 -4.050 1.00 97.31 85 GLU A C 1
ATOM 684 O O . GLU A 1 85 ? -36.760 42.335 -3.229 1.00 97.31 85 GLU A O 1
ATOM 689 N N . PRO A 1 86 ? -38.132 40.854 -4.228 1.00 97.31 86 PRO A N 1
ATOM 690 C CA . PRO A 1 86 ? -39.313 41.268 -3.475 1.00 97.31 86 PRO A CA 1
ATOM 691 C C . PRO A 1 86 ? -39.184 40.960 -1.977 1.00 97.31 86 PRO A C 1
ATOM 693 O O . PRO A 1 86 ? -38.479 40.029 -1.566 1.00 97.31 86 PRO A O 1
ATOM 696 N N . LEU A 1 87 ? -39.903 41.736 -1.157 1.00 97.12 87 LEU A N 1
ATOM 697 C CA . LEU A 1 87 ? -39.890 41.604 0.302 1.00 97.12 87 LEU A CA 1
ATOM 698 C C . LEU A 1 87 ? -40.289 40.189 0.732 1.00 97.12 87 LEU A C 1
ATOM 700 O O . LEU A 1 87 ? -39.530 39.524 1.433 1.00 97.12 87 LEU A O 1
ATOM 704 N N . HIS A 1 88 ? -41.408 39.687 0.214 1.00 97.06 88 HIS A N 1
ATOM 705 C CA . HIS A 1 88 ? -41.799 38.283 0.315 1.00 97.06 88 HIS A CA 1
ATOM 706 C C . HIS A 1 88 ? -41.310 37.515 -0.922 1.00 97.06 88 HIS A C 1
ATOM 708 O O . HIS A 1 88 ? -41.414 38.037 -2.034 1.00 97.06 88 HIS A O 1
ATOM 714 N N . PRO A 1 89 ? -40.771 36.292 -0.776 1.00 96.50 89 PRO A N 1
ATOM 715 C CA . PRO A 1 89 ? -40.326 35.509 -1.922 1.00 96.50 89 PRO A CA 1
ATOM 716 C C . PRO A 1 89 ? -41.536 35.016 -2.749 1.00 96.50 89 PRO A C 1
ATOM 718 O O . PRO A 1 89 ? -42.601 34.766 -2.176 1.00 96.50 89 PRO A O 1
ATOM 721 N N . PRO A 1 90 ? -41.401 34.832 -4.077 1.00 95.00 90 PRO A N 1
ATOM 722 C CA . PRO A 1 90 ? -42.481 34.310 -4.916 1.00 95.00 90 PRO A CA 1
ATOM 723 C C . PRO A 1 90 ? -43.015 32.965 -4.407 1.00 95.00 90 PRO A C 1
ATOM 725 O O . PRO A 1 90 ? -42.237 32.088 -4.026 1.00 95.00 90 PRO A O 1
ATOM 728 N N . GLY A 1 91 ? -44.341 32.803 -4.392 1.00 93.19 91 GLY A N 1
ATOM 729 C CA . GLY A 1 91 ? -45.000 31.598 -3.871 1.00 93.19 91 GLY A CA 1
ATOM 730 C C . GLY A 1 91 ? -44.948 31.449 -2.343 1.00 93.19 91 GLY A C 1
ATOM 731 O O . GLY A 1 91 ? -45.028 30.331 -1.838 1.00 93.19 91 GLY A O 1
ATOM 732 N N . TYR A 1 92 ? -44.749 32.536 -1.595 1.00 94.94 92 TYR A N 1
ATOM 733 C CA . TYR A 1 92 ? -44.946 32.556 -0.145 1.00 94.94 92 TYR A CA 1
ATOM 734 C C . TYR A 1 92 ? -46.437 32.627 0.195 1.00 94.94 92 TYR A C 1
ATOM 736 O O . TYR A 1 92 ? -47.110 33.588 -0.172 1.00 94.94 92 TYR A O 1
ATOM 744 N N . VAL A 1 93 ? -46.928 31.634 0.936 1.00 93.00 93 VAL A N 1
ATOM 745 C CA . VAL A 1 93 ? -48.234 31.686 1.602 1.00 93.00 93 VAL A CA 1
ATOM 746 C C . VAL A 1 93 ? -47.978 32.006 3.068 1.00 93.00 93 VAL A C 1
ATOM 748 O O . VAL A 1 93 ? -47.333 31.216 3.765 1.00 93.00 93 VAL A O 1
ATOM 751 N N . ALA A 1 94 ? -48.444 33.173 3.513 1.00 91.62 94 ALA A N 1
ATOM 752 C CA . ALA A 1 94 ? -48.307 33.606 4.896 1.00 91.62 94 ALA A CA 1
ATOM 753 C C . ALA A 1 94 ? -49.135 32.704 5.814 1.00 91.62 94 ALA A C 1
ATOM 755 O O . ALA A 1 94 ? -50.345 32.584 5.642 1.00 91.62 94 ALA A O 1
ATOM 756 N N . LEU A 1 95 ? -48.475 32.087 6.792 1.00 91.44 95 LEU A N 1
ATOM 757 C CA . LEU A 1 95 ? -49.150 31.364 7.864 1.00 91.44 95 LEU A CA 1
ATOM 758 C C . LEU A 1 95 ? -49.445 32.338 8.999 1.00 91.44 95 LEU A C 1
ATOM 760 O O . LEU A 1 95 ? -48.563 33.112 9.394 1.00 91.44 95 LEU A O 1
ATOM 764 N N . SER A 1 96 ? -50.648 32.261 9.570 1.00 91.12 96 SER A N 1
ATOM 765 C CA . SER A 1 96 ? -50.910 32.919 10.847 1.00 91.12 96 SER A CA 1
ATOM 766 C C . SER A 1 96 ? -49.943 32.391 11.908 1.00 91.12 96 SER A C 1
ATOM 768 O O . SER A 1 96 ? -49.414 31.279 11.815 1.00 91.12 96 SER A O 1
ATOM 770 N N . ARG A 1 97 ? -49.703 33.183 12.956 1.00 83.19 97 ARG A N 1
ATOM 771 C CA . ARG A 1 97 ? -48.782 32.791 14.028 1.00 83.19 97 ARG A CA 1
ATOM 772 C C . ARG A 1 97 ? -49.170 31.449 14.666 1.00 83.19 97 ARG A C 1
ATOM 774 O O . ARG A 1 97 ? -48.294 30.620 14.880 1.00 83.19 97 ARG A O 1
ATOM 781 N N . ALA A 1 98 ? -50.465 31.213 14.886 1.00 86.75 98 ALA A N 1
ATOM 782 C CA . ALA A 1 98 ? -50.977 29.967 15.454 1.00 86.75 98 ALA A CA 1
ATOM 783 C C . ALA A 1 98 ? -50.802 28.763 14.509 1.00 86.75 98 ALA A C 1
ATOM 785 O O . ALA A 1 98 ? -50.422 27.681 14.958 1.00 86.75 98 ALA A O 1
ATOM 786 N N . GLU A 1 99 ? -51.019 28.933 13.199 1.00 88.50 99 GLU A N 1
ATOM 787 C CA . GLU A 1 99 ? -50.746 27.880 12.209 1.00 88.50 99 GLU A CA 1
ATOM 788 C C . GLU A 1 99 ? -49.252 27.584 12.107 1.00 88.50 99 GLU A C 1
ATOM 790 O O . GLU A 1 99 ? -48.864 26.417 12.062 1.00 88.50 99 GLU A O 1
ATOM 795 N N . PHE A 1 100 ? -48.405 28.618 12.109 1.00 85.38 100 PHE A N 1
ATOM 796 C CA . PHE A 1 100 ? -46.958 28.444 12.064 1.00 85.38 100 PHE A CA 1
ATOM 797 C C . PHE A 1 100 ? -46.434 27.743 13.319 1.00 85.38 100 PHE A C 1
ATOM 799 O O . PHE A 1 100 ? -45.689 26.777 13.192 1.00 85.38 100 PHE A O 1
ATOM 806 N N . GLU A 1 101 ? -46.865 28.154 14.514 1.00 82.62 101 GLU A N 1
ATOM 807 C CA . GLU A 1 101 ? -46.522 27.477 15.769 1.00 82.62 101 GLU A CA 1
ATOM 808 C C . GLU A 1 101 ? -47.052 26.030 15.773 1.00 82.62 101 GLU A C 1
ATOM 810 O O . GLU A 1 101 ? -46.322 25.110 16.132 1.00 82.62 101 GLU A O 1
ATOM 815 N N . THR A 1 102 ? -48.267 25.772 15.275 1.00 84.69 102 THR A N 1
ATOM 816 C CA . THR A 1 102 ? -48.820 24.406 15.154 1.00 84.69 102 THR A CA 1
ATOM 817 C C . THR A 1 102 ? -48.024 23.534 14.177 1.00 84.69 102 THR A C 1
ATOM 819 O O . THR A 1 102 ? -47.768 22.361 14.459 1.00 84.69 102 THR A O 1
ATOM 822 N N . LEU A 1 103 ? -47.604 24.085 13.037 1.00 83.31 103 LEU A N 1
ATOM 823 C CA . LEU A 1 103 ? -46.797 23.385 12.039 1.00 83.31 103 LEU A CA 1
ATOM 824 C C . LEU A 1 103 ? -45.360 23.161 12.531 1.00 83.31 103 LEU A C 1
ATOM 826 O O . LEU A 1 103 ? -44.870 22.036 12.444 1.00 83.31 103 LEU A O 1
ATOM 830 N N . GLU A 1 104 ? -44.717 24.165 13.134 1.00 81.31 104 GLU A N 1
ATOM 831 C CA . GLU A 1 104 ? -43.424 24.032 13.826 1.00 81.31 104 GLU A CA 1
ATOM 832 C C . GLU A 1 104 ? -43.492 23.025 14.980 1.00 81.31 104 GLU A C 1
ATOM 834 O O . GLU A 1 104 ? -42.509 22.337 15.261 1.00 81.31 104 GLU A O 1
ATOM 839 N N . ASN A 1 105 ? -44.667 22.855 15.592 1.00 80.00 105 ASN A N 1
ATOM 840 C CA . ASN A 1 105 ? -44.881 21.858 16.630 1.00 80.00 105 ASN A CA 1
ATOM 841 C C . ASN A 1 105 ? -45.093 20.430 16.115 1.00 80.00 105 ASN A C 1
ATOM 843 O O . ASN A 1 105 ? -44.725 19.492 16.824 1.00 80.00 105 ASN A O 1
ATOM 847 N N . ARG A 1 106 ? -45.626 20.252 14.901 1.00 80.25 106 ARG A N 1
ATOM 848 C CA . ARG A 1 106 ? -45.867 18.932 14.284 1.00 80.25 106 ARG A CA 1
ATOM 849 C C . ARG A 1 106 ? -44.717 18.443 13.401 1.00 80.25 106 ARG A C 1
ATOM 851 O O . ARG A 1 106 ? -44.561 17.238 13.220 1.00 80.25 106 ARG A O 1
ATOM 858 N N . GLN A 1 107 ? -43.934 19.347 12.817 1.00 82.94 107 GLN A N 1
ATOM 859 C CA . GLN A 1 107 ? -42.923 18.993 11.825 1.00 82.94 107 GLN A CA 1
ATOM 860 C C . GLN A 1 107 ? -41.592 18.599 12.474 1.00 82.94 107 GLN A C 1
ATOM 862 O O . GLN A 1 107 ? -40.944 19.381 13.168 1.00 82.94 107 GLN A O 1
ATOM 867 N N . VAL A 1 108 ? -41.136 17.387 12.166 1.00 86.19 108 VAL A N 1
ATOM 868 C CA . VAL A 1 108 ? -39.788 16.919 12.500 1.00 86.19 108 VAL A CA 1
ATOM 869 C C . VAL A 1 108 ? -38.747 17.797 11.797 1.00 86.19 108 VAL A C 1
ATOM 871 O O . VAL A 1 108 ? -38.858 18.076 10.603 1.00 86.19 108 VAL A O 1
ATOM 874 N N . ASP A 1 109 ? -37.699 18.211 12.515 1.00 87.81 109 ASP A N 1
ATOM 875 C CA . ASP A 1 109 ? -36.599 18.955 11.899 1.00 87.81 109 ASP A CA 1
ATOM 876 C C . ASP A 1 109 ? -35.870 18.075 10.856 1.00 87.81 109 ASP A C 1
ATOM 878 O O . ASP A 1 109 ? -35.403 16.983 11.212 1.00 87.81 109 ASP A O 1
ATOM 882 N N . PRO A 1 110 ? -35.696 18.534 9.598 1.00 86.00 110 PRO A N 1
ATOM 883 C CA . PRO A 1 110 ? -35.076 17.744 8.533 1.00 86.00 110 PRO A CA 1
ATOM 884 C C . PRO A 1 110 ? -33.675 17.204 8.860 1.00 86.00 110 PRO A C 1
ATOM 886 O O . PRO A 1 110 ? -33.237 16.235 8.237 1.00 86.00 110 PRO A O 1
ATOM 889 N N . TYR A 1 111 ? -32.955 17.788 9.825 1.00 89.81 111 TYR A N 1
ATOM 890 C CA . TYR A 1 111 ? -31.691 17.235 10.315 1.00 89.81 111 TYR A CA 1
ATOM 891 C C . TYR A 1 111 ? -31.866 15.900 11.059 1.00 89.81 111 TYR A C 1
ATOM 893 O O . TYR A 1 111 ? -31.085 14.973 10.838 1.00 89.81 111 TYR A O 1
ATOM 901 N N . LEU A 1 112 ? -32.890 15.773 11.908 1.00 91.62 112 LEU A N 1
ATOM 902 C CA . LEU A 1 112 ? -33.163 14.556 12.686 1.00 91.62 112 LEU A CA 1
ATOM 903 C C . LEU A 1 112 ? -33.650 13.409 11.796 1.00 91.62 112 LEU A C 1
ATOM 905 O O . LEU A 1 112 ? -33.377 12.236 12.056 1.00 91.62 112 LEU A O 1
ATOM 909 N N . GLU A 1 113 ? -34.370 13.750 10.731 1.00 89.19 113 GLU A N 1
ATOM 910 C CA . GLU A 1 113 ? -34.824 12.801 9.723 1.00 89.19 113 GLU A CA 1
ATOM 911 C C . GLU A 1 113 ? -33.651 12.291 8.869 1.00 89.19 113 GLU A C 1
ATOM 913 O O . GLU A 1 113 ? -33.408 11.084 8.848 1.00 89.19 113 GLU A O 1
ATOM 918 N N . ASN A 1 114 ? -32.877 13.206 8.267 1.00 85.69 114 ASN A N 1
ATOM 919 C CA . ASN A 1 114 ? -31.947 12.898 7.172 1.00 85.69 114 ASN A CA 1
ATOM 920 C C . ASN A 1 114 ? -30.459 12.776 7.558 1.00 85.69 114 ASN A C 1
ATOM 922 O O . ASN A 1 114 ? -29.666 12.307 6.744 1.00 85.69 114 ASN A O 1
ATOM 926 N N . ARG A 1 115 ? -30.025 13.268 8.731 1.00 87.75 115 ARG A N 1
ATOM 927 C CA . ARG A 1 115 ? -28.588 13.327 9.098 1.00 87.75 115 ARG A CA 1
ATOM 928 C C . ARG A 1 115 ? -28.245 12.864 10.509 1.00 87.75 115 ARG A C 1
ATOM 930 O O . ARG A 1 115 ? -27.112 12.446 10.732 1.00 87.75 115 ARG A O 1
ATOM 937 N N . CYS A 1 116 ? -29.174 12.927 11.457 1.00 91.94 116 CYS A N 1
ATOM 938 C CA . CYS A 1 116 ? -28.989 12.274 12.745 1.00 91.94 116 CYS A CA 1
ATOM 939 C C . CYS A 1 116 ? -29.097 10.755 12.539 1.00 91.94 116 CYS A C 1
ATOM 941 O O . CYS A 1 116 ? -30.135 10.263 12.096 1.00 91.94 116 CYS A O 1
ATOM 943 N N . ALA A 1 117 ? -28.026 10.024 12.845 1.00 91.75 117 ALA A N 1
ATOM 944 C CA . ALA A 1 117 ? -27.995 8.562 12.839 1.00 91.75 117 ALA A CA 1
ATOM 945 C C . ALA A 1 117 ? -28.025 8.024 14.279 1.00 91.75 117 ALA A C 1
ATOM 947 O O . ALA A 1 117 ? -27.515 8.684 15.196 1.00 91.75 117 ALA A O 1
ATOM 948 N N . LYS A 1 118 ? -28.578 6.820 14.482 1.00 91.94 118 LYS A N 1
ATOM 949 C CA . LYS A 1 118 ? -28.541 6.127 15.781 1.00 91.94 118 LYS A CA 1
ATOM 950 C C . LYS A 1 118 ? -27.080 6.014 16.238 1.00 91.94 118 LYS A C 1
ATOM 952 O O . LYS A 1 118 ? -26.215 5.687 15.432 1.00 91.94 118 LYS A O 1
ATOM 957 N N . ARG A 1 119 ? -26.808 6.341 17.505 1.00 89.31 119 ARG A N 1
ATOM 958 C CA . ARG A 1 119 ? -25.462 6.363 18.129 1.00 89.31 119 ARG A CA 1
ATOM 959 C C . ARG A 1 119 ? -24.425 7.322 17.507 1.00 89.31 119 ARG A C 1
ATOM 961 O O . ARG A 1 119 ? -23.254 7.286 17.880 1.00 89.31 119 ARG A O 1
ATOM 968 N N . SER A 1 120 ? -24.845 8.262 16.655 1.00 94.69 120 SER A N 1
ATOM 969 C CA . SER A 1 120 ? -24.028 9.441 16.306 1.00 94.69 120 SER A CA 1
ATOM 970 C C . SER A 1 120 ? -23.848 10.383 17.509 1.00 94.69 120 SER A C 1
ATOM 972 O O . SER A 1 120 ? -24.641 10.348 18.449 1.00 94.69 120 SER A O 1
ATOM 974 N N . GLY A 1 121 ? -22.859 11.286 17.472 1.00 96.31 121 GLY A N 1
ATOM 975 C CA . GLY A 1 121 ? -22.640 12.267 18.550 1.00 96.31 121 GLY A CA 1
ATOM 976 C C . GLY A 1 121 ? -23.859 13.149 18.856 1.00 96.31 121 GLY A C 1
ATOM 977 O O . GLY A 1 121 ? -24.125 13.454 20.015 1.00 96.31 121 GLY A O 1
ATOM 978 N N . ALA A 1 122 ? -24.649 13.512 17.838 1.00 97.06 122 ALA A N 1
ATOM 979 C CA . ALA A 1 122 ? -25.868 14.306 18.018 1.00 97.06 122 ALA A CA 1
ATOM 980 C C . ALA A 1 122 ? -26.963 13.519 18.751 1.00 97.06 122 ALA A C 1
ATOM 982 O O . ALA A 1 122 ? -27.570 14.026 19.693 1.00 97.06 122 ALA A O 1
ATOM 983 N N . HIS A 1 123 ? -27.170 12.262 18.347 1.00 97.25 123 HIS A N 1
ATOM 984 C CA . HIS A 1 123 ? -28.052 11.323 19.035 1.00 97.25 123 HIS A CA 1
ATOM 985 C C . HIS A 1 123 ? -27.603 11.113 20.485 1.00 97.25 123 HIS A C 1
ATOM 987 O O . HIS A 1 123 ? -28.414 11.212 21.398 1.00 97.25 123 HIS A O 1
ATOM 993 N N . ALA A 1 124 ? -26.311 10.863 20.703 1.00 97.06 124 ALA A N 1
ATOM 994 C CA . ALA A 1 124 ? -25.754 10.580 22.018 1.00 97.06 124 ALA A CA 1
ATOM 995 C C . ALA A 1 124 ? -25.938 11.743 23.004 1.00 97.06 124 ALA A C 1
ATOM 997 O O . ALA A 1 124 ? -26.386 11.514 24.123 1.00 97.06 124 ALA A O 1
ATOM 998 N N . ILE A 1 125 ? -25.665 12.985 22.581 1.00 97.44 125 ILE A N 1
ATOM 999 C CA . ILE A 1 125 ? -25.881 14.179 23.416 1.00 97.44 125 ILE A CA 1
ATOM 1000 C C . ILE A 1 125 ? -27.364 14.319 23.787 1.00 97.44 125 ILE A C 1
ATOM 1002 O O . ILE A 1 125 ? -27.673 14.508 24.959 1.00 97.44 125 ILE A O 1
ATOM 1006 N N . LEU A 1 126 ? -28.290 14.185 22.829 1.00 97.06 126 LEU A N 1
ATOM 1007 C CA . LEU A 1 126 ? -29.729 14.292 23.113 1.00 97.06 126 LEU A CA 1
ATOM 1008 C C . LEU A 1 126 ? -30.225 13.164 24.035 1.00 97.06 126 LEU A C 1
ATOM 1010 O O . LEU A 1 126 ? -30.954 13.425 24.987 1.00 97.06 126 LEU A O 1
ATOM 1014 N N . MET A 1 127 ? -29.800 11.919 23.809 1.00 96.75 127 MET A N 1
ATOM 1015 C CA . MET A 1 127 ? -30.171 10.790 24.673 1.00 96.75 127 MET A CA 1
ATOM 1016 C C . MET A 1 127 ? -29.543 10.877 26.073 1.00 96.75 127 MET A C 1
ATOM 1018 O O . MET A 1 127 ? -30.124 10.361 27.022 1.00 96.75 127 MET A O 1
ATOM 1022 N N . ALA A 1 128 ? -28.408 11.564 26.243 1.00 96.25 128 ALA A N 1
ATOM 1023 C CA . ALA A 1 128 ? -27.838 11.817 27.566 1.00 96.25 128 ALA A CA 1
ATOM 1024 C C . ALA A 1 128 ? -28.717 12.752 28.413 1.00 96.25 128 ALA A C 1
ATOM 1026 O O . ALA A 1 128 ? -28.920 12.468 29.590 1.00 96.25 128 ALA A O 1
ATOM 1027 N N . PHE A 1 129 ? -29.308 13.799 27.821 1.00 96.75 129 PHE A N 1
ATOM 1028 C CA . PHE A 1 129 ? -30.304 14.630 28.518 1.00 96.75 129 PHE A CA 1
ATOM 1029 C C . PHE A 1 129 ? -31.533 13.817 28.942 1.00 96.75 129 PHE A C 1
ATOM 1031 O O . PHE A 1 129 ? -32.005 13.973 30.065 1.00 96.75 129 PHE A O 1
ATOM 1038 N N . HIS A 1 130 ? -32.011 12.915 28.074 1.00 95.44 130 HIS A N 1
ATOM 1039 C CA . HIS A 1 130 ? -33.131 12.027 28.394 1.00 95.44 130 HIS A CA 1
ATOM 1040 C C . HIS A 1 130 ? -32.811 11.088 29.562 1.00 95.44 130 HIS A C 1
ATOM 1042 O O . HIS A 1 130 ? -33.505 11.103 30.571 1.00 95.44 130 HIS A O 1
ATOM 1048 N N . HIS A 1 131 ? -31.761 10.273 29.437 1.00 91.56 131 HIS A N 1
ATOM 1049 C CA . HIS A 1 131 ? -31.473 9.218 30.410 1.00 91.56 131 HIS A CA 1
ATOM 1050 C C . HIS A 1 131 ? -30.840 9.720 31.709 1.00 91.56 131 HIS A C 1
ATOM 1052 O O . HIS A 1 131 ? -30.908 9.021 32.715 1.00 91.56 131 HIS A O 1
ATOM 1058 N N . GLY A 1 132 ? -30.240 10.912 31.710 1.00 86.75 132 GLY A N 1
ATOM 1059 C CA . GLY A 1 132 ? -29.783 11.556 32.938 1.00 86.75 132 GLY A CA 1
ATOM 1060 C C . GLY A 1 132 ? -30.911 12.180 33.770 1.00 86.75 132 GLY A C 1
ATOM 1061 O O . GLY A 1 132 ? -30.617 12.694 34.844 1.00 86.75 132 GLY A O 1
ATOM 1062 N N . ASN A 1 133 ? -32.164 12.189 33.280 1.00 84.00 133 ASN A N 1
ATOM 1063 C CA . ASN A 1 133 ? -33.272 12.991 33.825 1.00 84.00 133 ASN A CA 1
ATOM 1064 C C . ASN A 1 133 ? -32.862 14.461 34.051 1.00 84.00 133 ASN A C 1
ATOM 1066 O O . ASN A 1 133 ? -33.154 15.078 35.075 1.00 84.00 133 ASN A O 1
ATOM 1070 N N . ILE A 1 134 ? -32.127 15.016 33.084 1.00 80.19 134 ILE A N 1
ATOM 1071 C CA . ILE A 1 134 ? -31.525 16.343 33.189 1.00 80.19 134 ILE A CA 1
ATOM 1072 C C . ILE A 1 134 ? -32.537 17.390 32.718 1.00 80.19 134 ILE A C 1
ATOM 1074 O O . ILE A 1 134 ? -32.631 17.702 31.530 1.00 80.19 134 ILE A O 1
ATOM 1078 N N . GLU A 1 135 ? -33.273 17.963 33.667 1.00 77.25 135 GLU A N 1
ATOM 1079 C CA . GLU A 1 135 ? -34.089 19.164 33.431 1.00 77.25 135 GLU A CA 1
ATOM 1080 C C . GLU A 1 135 ? -33.287 20.469 33.611 1.00 77.25 135 GLU A C 1
ATOM 1082 O O . GLU A 1 135 ? -33.675 21.520 33.103 1.00 77.25 135 GLU A O 1
ATOM 1087 N N . ALA A 1 136 ? -32.141 20.397 34.298 1.00 81.44 136 ALA A N 1
ATOM 1088 C CA . ALA A 1 136 ? -31.277 21.531 34.626 1.00 81.44 136 ALA A CA 1
ATOM 1089 C C . ALA A 1 136 ? -30.152 21.781 33.595 1.00 81.44 136 ALA A C 1
ATOM 1091 O O . ALA A 1 136 ? -29.946 21.029 32.641 1.00 81.44 136 ALA A O 1
ATOM 1092 N N . THR A 1 137 ? -29.380 22.851 33.806 1.00 90.38 137 THR A N 1
ATOM 1093 C CA . THR A 1 137 ? -28.125 23.108 33.088 1.00 90.38 137 THR A CA 1
ATOM 1094 C C . THR A 1 137 ? -27.029 22.130 33.521 1.00 90.38 137 THR A C 1
ATOM 1096 O O . THR A 1 137 ? -26.738 22.000 34.707 1.00 90.38 137 THR A O 1
ATOM 1099 N N . VAL A 1 138 ? -26.368 21.476 32.561 1.00 95.06 138 VAL A N 1
ATOM 1100 C CA . VAL A 1 138 ? -25.296 20.489 32.815 1.00 95.06 138 VAL A CA 1
ATOM 1101 C C . VAL A 1 138 ? -23.995 20.820 32.110 1.00 95.06 138 VAL A C 1
ATOM 1103 O O . VAL A 1 138 ? -23.970 21.504 31.088 1.00 95.06 138 VAL A O 1
ATOM 1106 N N . THR A 1 139 ? -22.890 20.321 32.652 1.00 94.94 139 THR A N 1
ATOM 1107 C CA . THR A 1 139 ? -21.561 20.486 32.067 1.00 94.94 139 THR A CA 1
ATOM 1108 C C . THR A 1 139 ? -21.341 19.542 30.886 1.00 94.94 139 THR A C 1
ATOM 1110 O O . THR A 1 139 ? -22.029 18.533 30.697 1.00 94.94 139 THR A O 1
ATOM 1113 N N . ARG A 1 140 ? -20.320 19.850 30.082 1.00 94.44 140 ARG A N 1
ATOM 1114 C CA . ARG A 1 140 ? -19.830 18.949 29.032 1.00 94.44 140 ARG A CA 1
ATOM 1115 C C . ARG A 1 140 ? -19.429 17.590 29.604 1.00 94.44 140 ARG A C 1
ATOM 1117 O O . ARG A 1 140 ? -19.640 16.567 28.958 1.00 94.44 140 ARG A O 1
ATOM 1124 N N . GLU A 1 141 ? -18.818 17.598 30.779 1.00 93.31 141 GLU A N 1
ATOM 1125 C CA . GLU A 1 141 ? -18.234 16.438 31.439 1.00 93.31 141 GLU A CA 1
ATOM 1126 C C . GLU A 1 141 ? -19.343 15.460 31.846 1.00 93.31 141 GLU A C 1
ATOM 1128 O O . GLU A 1 141 ? -19.273 14.295 31.462 1.00 93.31 141 GLU A O 1
ATOM 1133 N N . GLN A 1 142 ? -20.424 15.959 32.459 1.00 94.75 142 GLN A N 1
ATOM 1134 C CA . GLN A 1 142 ? -21.620 15.177 32.807 1.00 94.75 142 GLN A CA 1
ATOM 1135 C C . GLN A 1 142 ? -22.274 14.529 31.576 1.00 94.75 142 GLN A C 1
ATOM 1137 O O . GLN A 1 142 ? -22.645 13.353 31.608 1.00 94.75 142 GLN A O 1
ATOM 1142 N N . ILE A 1 143 ? -22.374 15.257 30.454 1.00 95.44 143 ILE A N 1
ATOM 1143 C CA . ILE A 1 143 ? -22.906 14.698 29.201 1.00 95.44 143 ILE A CA 1
ATOM 1144 C C . ILE A 1 143 ? -21.970 13.607 28.654 1.00 95.44 143 ILE A C 1
ATOM 1146 O O . ILE A 1 143 ? -22.431 12.524 28.293 1.00 95.44 143 ILE A O 1
ATOM 1150 N N . CYS A 1 144 ? -20.657 13.860 28.594 1.00 94.69 144 CYS A N 1
ATOM 1151 C CA . CYS A 1 144 ? -19.678 12.885 28.100 1.00 94.69 144 CYS A CA 1
ATOM 1152 C C . CYS A 1 144 ? -19.639 11.612 28.963 1.00 94.69 144 CYS A C 1
ATOM 1154 O O . CYS A 1 144 ? -19.527 10.511 28.422 1.00 94.69 144 CYS A O 1
ATOM 1156 N N . GLU A 1 145 ? -19.754 11.754 30.283 1.00 93.75 145 GLU A N 1
ATOM 1157 C CA . GLU A 1 145 ? -19.833 10.654 31.241 1.00 93.75 145 GLU A CA 1
ATOM 1158 C C . GLU A 1 145 ? -21.115 9.836 31.064 1.00 93.75 145 GLU A C 1
ATOM 1160 O O . GLU A 1 145 ? -21.035 8.621 30.891 1.00 93.75 145 GLU A O 1
ATOM 1165 N N . THR A 1 146 ? -22.276 10.492 30.972 1.00 94.31 146 THR A N 1
ATOM 1166 C CA . THR A 1 146 ? -23.570 9.834 30.719 1.00 94.31 146 THR A CA 1
ATOM 1167 C C . THR A 1 146 ? -23.554 9.049 29.402 1.00 94.31 146 THR A C 1
ATOM 1169 O O . THR A 1 146 ? -23.956 7.884 29.363 1.00 94.31 146 THR A O 1
ATOM 1172 N N . VAL A 1 147 ? -23.017 9.635 28.322 1.00 94.88 147 VAL A N 1
ATOM 1173 C CA . VAL A 1 147 ? -22.848 8.945 27.028 1.00 94.88 147 VAL A CA 1
ATOM 1174 C C . VAL A 1 147 ? -21.942 7.718 27.145 1.00 94.88 147 VAL A C 1
ATOM 1176 O O . VAL A 1 147 ? -22.241 6.687 26.539 1.00 94.88 147 VAL A O 1
ATOM 1179 N N . ARG A 1 148 ? -20.845 7.819 27.907 1.00 92.62 148 ARG A N 1
ATOM 1180 C CA . ARG A 1 148 ? -19.875 6.735 28.115 1.00 92.62 148 ARG A CA 1
ATOM 1181 C C . ARG A 1 148 ? -20.476 5.598 28.946 1.00 92.62 148 ARG A C 1
ATOM 1183 O O . ARG A 1 148 ? -20.353 4.442 28.550 1.00 92.62 148 ARG A O 1
ATOM 1190 N N . HIS A 1 149 ? -21.152 5.925 30.046 1.00 91.31 149 HIS A N 1
ATOM 1191 C CA . HIS A 1 149 ? -21.788 4.967 30.952 1.00 91.31 149 HIS A CA 1
ATOM 1192 C C . HIS A 1 149 ? -22.906 4.175 30.257 1.00 91.31 149 HIS A C 1
ATOM 1194 O O . HIS A 1 149 ? -22.968 2.953 30.359 1.00 91.31 149 HIS A O 1
ATOM 1200 N N . LEU A 1 150 ? -23.752 4.864 29.485 1.00 91.12 150 LEU A N 1
ATOM 1201 C CA . LEU A 1 150 ? -24.903 4.272 28.793 1.00 91.12 150 LEU A CA 1
ATOM 1202 C C . LEU A 1 150 ? -24.592 3.796 27.358 1.00 91.12 150 LEU A C 1
ATOM 1204 O O . LEU A 1 150 ? -25.491 3.353 26.646 1.00 91.12 150 LEU A O 1
ATOM 1208 N N . ASN A 1 151 ? -23.328 3.880 26.921 1.00 90.88 151 ASN A N 1
ATOM 1209 C CA . ASN A 1 151 ? -22.847 3.455 25.598 1.00 90.88 151 ASN A CA 1
ATOM 1210 C C . ASN A 1 151 ? -23.618 4.075 24.400 1.00 90.88 151 ASN A C 1
ATOM 1212 O O . ASN A 1 151 ? -23.825 3.449 23.351 1.00 90.88 151 ASN A O 1
ATOM 1216 N N . LEU A 1 152 ? -24.051 5.333 24.549 1.00 92.69 152 LEU A N 1
ATOM 1217 C CA . LEU A 1 152 ? -24.971 6.011 23.621 1.00 92.69 152 LEU A CA 1
ATOM 1218 C C . LEU A 1 152 ? -24.318 6.473 22.306 1.00 92.69 152 LEU A C 1
ATOM 1220 O O . LEU A 1 152 ? -25.034 6.938 21.415 1.00 92.69 152 LEU A O 1
ATOM 1224 N N . CYS A 1 153 ? -22.993 6.351 22.171 1.00 94.88 153 CYS A N 1
ATOM 1225 C CA . CYS A 1 153 ? -22.235 6.732 20.980 1.00 94.88 153 CYS A CA 1
ATOM 1226 C C . CYS A 1 153 ? -21.264 5.630 20.536 1.00 94.88 153 CYS A C 1
ATOM 1228 O O . CYS A 1 153 ? -20.643 4.986 21.376 1.00 94.88 153 CYS A O 1
ATOM 1230 N N . ASP A 1 154 ? -21.103 5.457 19.222 1.00 90.31 154 ASP A N 1
ATOM 1231 C CA . ASP A 1 154 ? -20.064 4.598 18.621 1.00 90.31 154 ASP A CA 1
ATOM 1232 C C . ASP A 1 154 ? -18.720 5.328 18.415 1.00 90.31 154 ASP A C 1
ATOM 1234 O O . ASP A 1 154 ? -17.713 4.732 18.031 1.00 90.31 154 ASP A O 1
ATOM 1238 N N . GLU A 1 155 ? -18.687 6.637 18.666 1.00 90.19 155 GLU A N 1
ATOM 1239 C CA . GLU A 1 155 ? -17.505 7.481 18.531 1.00 90.19 155 GLU A CA 1
ATOM 1240 C C . GLU A 1 155 ? -17.035 8.024 19.886 1.00 90.19 155 GLU A C 1
ATOM 1242 O O . GLU A 1 155 ? -17.825 8.287 20.793 1.00 90.19 155 GLU A O 1
ATOM 1247 N N . VAL A 1 156 ? -15.725 8.264 20.008 1.00 88.56 156 VAL A N 1
ATOM 1248 C CA . VAL A 1 156 ? -15.156 8.931 21.185 1.00 88.56 156 VAL A CA 1
ATOM 1249 C C . VAL A 1 156 ? -15.709 10.356 21.261 1.00 88.56 156 VAL A C 1
ATOM 1251 O O . VAL A 1 156 ? -15.523 11.156 20.341 1.00 88.56 156 VAL A O 1
ATOM 1254 N N . MET A 1 157 ? -16.391 10.671 22.365 1.00 93.25 157 MET A N 1
ATOM 1255 C CA . MET A 1 157 ? -17.000 11.985 22.589 1.00 93.25 157 MET A CA 1
ATOM 1256 C C . MET A 1 157 ? -15.964 13.107 22.546 1.00 93.25 157 MET A C 1
ATOM 1258 O O . MET A 1 157 ? -16.132 14.098 21.838 1.00 93.25 157 MET A O 1
ATOM 1262 N N . GLU A 1 158 ? -14.866 12.945 23.273 1.00 89.19 158 GLU A N 1
ATOM 1263 C CA . GLU A 1 158 ? -13.821 13.955 23.382 1.00 89.19 158 GLU A CA 1
ATOM 1264 C C . GLU A 1 158 ? -12.898 13.968 22.154 1.00 89.19 158 GLU A C 1
ATOM 1266 O O . GLU A 1 158 ? -12.662 12.946 21.509 1.00 89.19 158 GLU A O 1
ATOM 1271 N N . ALA A 1 159 ? -12.363 15.144 21.814 1.00 78.94 159 ALA A N 1
ATOM 1272 C CA . ALA A 1 159 ? -11.393 15.277 20.731 1.00 78.94 159 ALA A CA 1
ATOM 1273 C C . ALA A 1 159 ? -10.054 14.653 21.145 1.00 78.94 159 ALA A C 1
ATOM 1275 O O . ALA A 1 159 ? -9.238 15.290 21.812 1.00 78.94 159 ALA A O 1
ATOM 1276 N N . ASN A 1 160 ? -9.829 13.401 20.747 1.00 72.62 160 ASN A N 1
ATOM 1277 C CA . ASN A 1 160 ? -8.568 12.719 20.987 1.00 72.62 160 ASN A CA 1
ATOM 1278 C C . ASN A 1 160 ? -7.562 13.037 19.871 1.00 72.62 160 ASN A C 1
ATOM 1280 O O . ASN A 1 160 ? -7.401 12.282 18.907 1.00 72.62 160 ASN A O 1
ATOM 1284 N N . TYR A 1 161 ? -6.857 14.159 20.033 1.00 56.91 161 TYR A N 1
ATOM 1285 C CA . TYR A 1 161 ? -5.772 14.573 19.138 1.00 56.91 161 TYR A CA 1
ATOM 1286 C C . TYR A 1 161 ? -4.658 13.517 19.026 1.00 56.91 161 TYR A C 1
ATOM 1288 O O . TYR A 1 161 ? -4.031 13.417 17.977 1.00 56.91 161 TYR A O 1
ATOM 1296 N N . HIS A 1 162 ? -4.447 12.688 20.057 1.00 47.66 162 HIS A N 1
ATOM 1297 C CA . HIS A 1 162 ? -3.459 11.600 20.044 1.00 47.66 162 HIS A CA 1
ATOM 1298 C C . HIS A 1 162 ? -3.903 10.376 19.221 1.00 47.66 162 HIS A C 1
ATOM 1300 O O . HIS A 1 162 ? -3.078 9.522 18.914 1.00 47.66 162 HIS A O 1
ATOM 1306 N N . GLN A 1 163 ? -5.181 10.296 18.834 1.00 49.12 163 GLN A N 1
ATOM 1307 C CA . GLN A 1 163 ? -5.729 9.297 17.906 1.00 49.12 163 GLN A CA 1
ATOM 1308 C C . GLN A 1 163 ? -5.986 9.883 16.501 1.00 49.12 163 GLN A C 1
ATOM 1310 O O . GLN A 1 163 ? -6.799 9.351 15.746 1.00 49.12 163 GLN A O 1
ATOM 1315 N N . GLY A 1 164 ? -5.380 11.029 16.158 1.00 42.94 164 GLY A N 1
ATOM 1316 C CA . GLY A 1 164 ? -5.566 11.704 14.864 1.00 42.94 164 GLY A CA 1
ATOM 1317 C C . GLY A 1 164 ? -6.959 12.320 14.644 1.00 42.94 164 GLY A C 1
ATOM 1318 O O . GLY A 1 164 ? -7.197 12.995 13.639 1.00 42.94 164 GLY A O 1
ATOM 1319 N N . ARG A 1 165 ? -7.898 12.153 15.587 1.00 58.34 165 ARG A N 1
ATOM 1320 C CA . ARG A 1 165 ? -9.241 12.739 15.512 1.00 58.34 165 ARG A CA 1
ATOM 1321 C C . ARG A 1 165 ? -9.196 14.197 15.960 1.00 58.34 165 ARG A C 1
ATOM 1323 O O . ARG A 1 165 ? -9.384 14.506 17.134 1.00 58.34 165 ARG A O 1
ATOM 1330 N N . MET A 1 166 ? -9.017 15.109 15.000 1.00 58.00 166 MET A N 1
ATOM 1331 C CA . MET A 1 166 ? -9.084 16.564 15.241 1.00 58.00 166 MET A CA 1
ATOM 1332 C C . MET A 1 166 ? -10.398 17.020 15.897 1.00 58.00 166 MET A C 1
ATOM 1334 O O . MET A 1 166 ? -10.443 18.085 16.508 1.00 58.00 166 MET A O 1
ATOM 1338 N N . TYR A 1 167 ? -11.467 16.235 15.751 1.00 77.94 167 TYR A N 1
ATOM 1339 C CA . TYR A 1 167 ? -12.777 16.489 16.330 1.00 77.94 167 TYR A CA 1
ATOM 1340 C C . TYR A 1 167 ? -13.366 15.169 16.843 1.00 77.94 167 TYR A C 1
ATOM 1342 O O . TYR A 1 167 ? -13.444 14.205 16.086 1.00 77.94 167 TYR A O 1
ATOM 1350 N N . GLY A 1 168 ? -13.767 15.133 18.116 1.00 87.75 168 GLY A N 1
ATOM 1351 C CA . GLY A 1 168 ? -14.564 14.040 18.684 1.00 87.75 168 GLY A CA 1
ATOM 1352 C C . GLY A 1 168 ? -16.060 14.236 18.431 1.00 87.75 168 GLY A C 1
ATOM 1353 O O . GLY A 1 168 ? -16.484 15.299 17.959 1.00 87.75 168 GLY A O 1
ATOM 1354 N N . ALA A 1 169 ? -16.869 13.240 18.795 1.00 94.12 169 ALA A N 1
ATOM 1355 C CA . ALA A 1 169 ? -18.318 13.247 18.574 1.00 94.12 169 ALA A CA 1
ATOM 1356 C C . ALA A 1 169 ? -19.031 14.434 19.257 1.00 94.12 169 ALA A C 1
ATOM 1358 O O . ALA A 1 169 ? -20.062 14.903 18.775 1.00 94.12 169 ALA A O 1
ATOM 1359 N N . TRP A 1 170 ? -18.426 15.002 20.309 1.00 95.50 170 TRP A N 1
ATOM 1360 C CA . TRP A 1 170 ? -18.854 16.234 20.980 1.00 95.50 170 TRP A CA 1
ATOM 1361 C C . TRP A 1 170 ? -19.038 17.434 20.038 1.00 95.50 170 TRP A C 1
ATOM 1363 O O . TRP A 1 170 ? -19.871 18.296 20.305 1.00 95.50 170 TRP A O 1
ATOM 1373 N N . LYS A 1 171 ? -18.340 17.485 18.892 1.00 94.50 171 LYS A N 1
ATOM 1374 C CA . LYS A 1 171 ? -18.534 18.545 17.882 1.00 94.50 171 LYS A CA 1
ATOM 1375 C C . LYS A 1 171 ? -19.965 18.599 17.329 1.00 94.50 171 LYS A C 1
ATOM 1377 O O . LYS A 1 171 ? -20.393 19.632 16.816 1.00 94.50 171 LYS A O 1
ATOM 1382 N N . ALA A 1 172 ? -20.740 17.525 17.480 1.00 95.50 172 ALA A N 1
ATOM 1383 C CA . ALA A 1 172 ? -22.166 17.540 17.194 1.00 95.50 172 ALA A CA 1
ATOM 1384 C C . ALA A 1 172 ? -22.940 18.605 18.000 1.00 95.50 172 ALA A C 1
ATOM 1386 O O . ALA A 1 172 ? -23.956 19.086 17.494 1.00 95.50 172 ALA A O 1
ATOM 1387 N N . LYS A 1 173 ? -22.445 19.047 19.176 1.00 96.38 173 LYS A N 1
ATOM 1388 C CA . LYS A 1 173 ? -23.066 20.132 19.959 1.00 96.38 173 LYS A CA 1
ATOM 1389 C C . LYS A 1 173 ? -23.312 21.377 19.113 1.00 96.38 173 LYS A C 1
ATOM 1391 O O . LYS A 1 173 ? -24.382 21.963 19.196 1.00 96.38 173 LYS A O 1
ATOM 1396 N N . ASP A 1 174 ? -22.366 21.736 18.242 1.00 93.69 174 ASP A N 1
ATOM 1397 C CA . ASP A 1 174 ? -22.438 22.972 17.459 1.00 93.69 174 ASP A CA 1
ATOM 1398 C C . ASP A 1 174 ? -23.597 22.900 16.454 1.00 93.69 174 ASP A C 1
ATOM 1400 O O . ASP A 1 174 ? -24.221 23.907 16.130 1.00 93.69 174 ASP A O 1
ATOM 1404 N N . THR A 1 175 ? -23.934 21.688 15.998 1.00 92.94 175 THR A N 1
ATOM 1405 C CA . THR A 1 175 ? -25.103 21.443 15.145 1.00 92.94 175 THR A CA 1
ATOM 1406 C C . THR A 1 175 ? -26.397 21.437 15.959 1.00 92.94 175 THR A C 1
ATOM 1408 O O . THR A 1 175 ? -27.388 22.004 15.507 1.00 92.94 175 THR A O 1
ATOM 1411 N N . LEU A 1 176 ? -26.397 20.870 17.171 1.00 95.31 176 LEU A N 1
ATOM 1412 C CA . LEU A 1 176 ? -27.565 20.890 18.060 1.00 95.31 176 LEU A CA 1
ATOM 1413 C C . LEU A 1 176 ? -27.938 22.314 18.501 1.00 95.31 176 LEU A C 1
ATOM 1415 O O . LEU A 1 176 ? -29.112 22.680 18.448 1.00 95.31 176 LEU A O 1
ATOM 1419 N N . ILE A 1 177 ? -26.941 23.131 18.851 1.00 93.62 177 ILE A N 1
ATOM 1420 C CA . ILE A 1 177 ? -27.102 24.555 19.179 1.00 93.62 177 ILE A CA 1
ATOM 1421 C C . ILE A 1 177 ? -27.622 25.313 17.960 1.00 93.62 177 ILE A C 1
ATOM 1423 O O . ILE A 1 177 ? -28.633 26.005 18.039 1.00 93.62 177 ILE A O 1
ATOM 1427 N N . LYS A 1 178 ? -27.003 25.109 16.791 1.00 87.12 178 LYS A N 1
ATOM 1428 C CA . LYS A 1 178 ? -27.432 25.736 15.535 1.00 87.12 178 LYS A CA 1
ATOM 1429 C C . LYS A 1 178 ? -28.872 25.382 15.144 1.00 87.12 178 LYS A C 1
ATOM 1431 O O . LYS A 1 178 ? -29.590 26.234 14.636 1.00 87.12 178 LYS A O 1
ATOM 1436 N N . HIS A 1 179 ? -29.333 24.156 15.377 1.00 88.56 179 HIS A N 1
ATOM 1437 C CA . HIS A 1 179 ? -30.737 23.802 15.136 1.00 88.56 179 HIS A CA 1
ATOM 1438 C C . HIS A 1 179 ? -31.685 24.285 16.249 1.00 88.56 179 HIS A C 1
ATOM 1440 O O . HIS A 1 179 ? -32.898 24.316 16.043 1.00 88.56 179 HIS A O 1
ATOM 1446 N N . GLY A 1 180 ? -31.159 24.769 17.377 1.00 90.44 180 GLY A N 1
ATOM 1447 C CA . GLY A 1 180 ? -31.940 25.253 18.513 1.00 90.44 180 GLY A CA 1
ATOM 1448 C C . GLY A 1 180 ? -32.484 24.128 19.394 1.00 90.44 180 GLY A C 1
ATOM 1449 O O . GLY A 1 180 ? -33.509 24.317 20.039 1.00 90.44 180 GLY A O 1
ATOM 1450 N N . PHE A 1 181 ? -31.841 22.955 19.405 1.00 95.06 181 PHE A N 1
ATOM 1451 C CA . PHE A 1 181 ? -32.157 21.858 20.332 1.00 95.06 181 PHE A CA 1
ATOM 1452 C C . PHE A 1 181 ? -31.457 22.015 21.689 1.00 95.06 181 PHE A C 1
ATOM 1454 O O . PHE A 1 181 ? -31.917 21.465 22.686 1.00 95.06 181 PHE A O 1
ATOM 1461 N N . LEU A 1 182 ? -30.344 22.752 21.713 1.00 96.00 182 LEU A N 1
ATOM 1462 C CA . LEU A 1 182 ? -29.470 22.930 22.867 1.00 96.00 182 LEU A CA 1
ATOM 1463 C C . LEU A 1 182 ? -29.128 24.417 23.026 1.00 96.00 182 LEU A C 1
ATOM 1465 O O . LEU A 1 182 ? -28.870 25.093 22.031 1.00 96.00 182 LEU A O 1
ATOM 1469 N N . LEU A 1 183 ? -29.091 24.913 24.258 1.00 94.50 183 LEU A N 1
ATOM 1470 C CA . LEU A 1 183 ? -28.535 26.221 24.607 1.00 94.50 183 LEU A CA 1
ATOM 1471 C C . LEU A 1 183 ? -27.146 26.027 25.224 1.00 94.50 183 LEU A C 1
ATOM 1473 O O . LEU A 1 183 ? -26.909 25.033 25.904 1.00 94.50 183 LEU A O 1
ATOM 1477 N N . GLU A 1 184 ? -26.231 26.964 24.981 1.00 94.69 184 GLU A N 1
ATOM 1478 C CA . GLU A 1 184 ? -24.874 26.984 25.544 1.00 94.69 184 GLU A CA 1
ATOM 1479 C C . GLU A 1 184 ? -24.699 28.278 26.349 1.00 94.69 184 GLU A C 1
ATOM 1481 O O . GLU A 1 184 ? -24.770 29.377 25.795 1.00 94.69 184 GLU A O 1
ATOM 1486 N N . TYR A 1 185 ? -24.478 28.149 27.657 1.00 92.81 185 TYR A N 1
ATOM 1487 C CA . TYR A 1 185 ? -24.199 29.255 28.568 1.00 92.81 185 TYR A CA 1
ATOM 1488 C C . TYR A 1 185 ? -22.728 29.213 28.980 1.00 92.81 185 TYR A C 1
ATOM 1490 O O . TYR A 1 185 ? -22.277 28.270 29.635 1.00 92.81 185 TYR A O 1
ATOM 1498 N N . SER A 1 186 ? -21.977 30.261 28.643 1.00 87.00 186 SER A N 1
ATOM 1499 C CA . SER A 1 186 ? -20.592 30.429 29.084 1.00 87.00 186 SER A CA 1
ATOM 1500 C C . SER A 1 186 ? -20.532 31.274 30.358 1.00 87.00 186 SER A C 1
ATOM 1502 O O . SER A 1 186 ? -20.837 32.471 30.312 1.00 87.00 186 SER A O 1
ATOM 1504 N N . ALA A 1 187 ? -20.095 30.695 31.478 1.00 74.50 187 ALA A N 1
ATOM 1505 C CA . ALA A 1 187 ? -19.930 31.420 32.737 1.00 74.50 187 ALA A CA 1
ATOM 1506 C C . ALA A 1 187 ? -18.737 32.400 32.683 1.00 74.50 187 ALA A C 1
ATOM 1508 O O . ALA A 1 187 ? -17.620 32.055 33.057 1.00 74.50 187 ALA A O 1
ATOM 1509 N N . GLY A 1 188 ? -18.976 33.627 32.209 1.00 62.84 188 GLY A N 1
ATOM 1510 C CA . GLY A 1 188 ? -18.002 34.724 32.203 1.00 62.84 188 GLY A CA 1
ATOM 1511 C C . GLY A 1 188 ? -16.906 34.603 31.134 1.00 62.84 188 GLY A C 1
ATOM 1512 O O . GLY A 1 188 ? -15.924 33.877 31.280 1.00 62.84 188 GLY A O 1
ATOM 1513 N N . VAL A 1 189 ? -17.015 35.397 30.065 1.00 58.88 189 VAL A N 1
ATOM 1514 C CA . VAL A 1 189 ? -15.927 35.557 29.087 1.00 58.88 189 VAL A CA 1
ATOM 1515 C C . VAL A 1 189 ? -14.922 36.579 29.623 1.00 58.88 189 VAL A C 1
ATOM 1517 O O . VAL A 1 189 ? -15.100 37.783 29.441 1.00 58.88 189 VAL A O 1
ATOM 1520 N N . SER A 1 190 ? -13.860 36.120 30.291 1.00 54.53 190 SER A N 1
ATOM 1521 C CA . SER A 1 190 ? -12.797 37.019 30.751 1.00 54.53 190 SER A CA 1
ATOM 1522 C C . SER A 1 190 ? -11.910 37.475 29.585 1.00 54.53 190 SER A C 1
ATOM 1524 O O . SER A 1 190 ? -11.368 36.681 28.810 1.00 54.53 190 SER A O 1
ATOM 1526 N N . TYR A 1 191 ? -11.766 38.792 29.441 1.00 57.59 191 TYR A N 1
ATOM 1527 C CA . TYR A 1 191 ? -10.915 39.390 28.417 1.00 57.59 191 TYR A CA 1
ATOM 1528 C C . TYR A 1 191 ? -9.457 39.360 28.889 1.00 57.59 191 TYR A C 1
ATOM 1530 O O . TYR A 1 191 ? -9.059 40.135 29.755 1.00 57.59 191 TYR A O 1
ATOM 1538 N N . THR A 1 192 ? -8.643 38.470 28.317 1.00 64.94 192 THR A N 1
ATOM 1539 C CA . THR A 1 192 ? -7.186 38.483 28.530 1.00 64.94 192 THR A CA 1
ATOM 1540 C C . THR A 1 192 ? -6.477 39.116 27.337 1.00 64.94 192 THR A C 1
ATOM 1542 O O . THR A 1 192 ? -6.922 38.994 26.193 1.00 64.94 192 THR A O 1
ATOM 1545 N N . SER A 1 193 ? -5.319 39.737 27.571 1.00 60.69 193 SER A N 1
ATOM 1546 C CA . SER A 1 193 ? -4.487 40.350 26.521 1.00 60.69 193 SER A CA 1
ATOM 1547 C C . SER A 1 193 ? -3.953 39.358 25.472 1.00 60.69 193 SER A C 1
ATOM 1549 O O . SER A 1 193 ? -3.417 39.776 24.451 1.00 60.69 193 SER A O 1
ATOM 1551 N N . ARG A 1 194 ? -4.130 38.043 25.681 1.00 58.41 194 ARG A N 1
ATOM 1552 C CA . ARG A 1 194 ? -3.784 36.970 24.729 1.00 58.41 194 ARG A CA 1
ATOM 1553 C C . ARG A 1 194 ? -4.991 36.446 23.929 1.00 58.41 194 ARG A C 1
ATOM 1555 O O . ARG A 1 194 ? -4.909 35.371 23.335 1.00 58.41 194 ARG A O 1
ATOM 1562 N N . GLY A 1 195 ? -6.087 37.206 23.894 1.00 58.00 195 GLY A N 1
ATOM 1563 C CA . GLY A 1 195 ? -7.295 36.912 23.123 1.00 58.00 195 GLY A CA 1
ATOM 1564 C C . GLY A 1 195 ? -8.369 36.152 23.906 1.00 58.00 195 GLY A C 1
ATOM 1565 O O . GLY A 1 195 ? -8.209 35.835 25.086 1.00 58.00 195 GLY A O 1
ATOM 1566 N N . PHE A 1 196 ? -9.483 35.865 23.225 1.00 53.03 196 PHE A N 1
ATOM 1567 C CA . PHE A 1 196 ? -10.615 35.130 23.790 1.00 53.03 196 PHE A CA 1
ATOM 1568 C C . PHE A 1 196 ? -10.197 33.714 24.204 1.00 53.03 196 PHE A C 1
ATOM 1570 O O . PHE A 1 196 ? -9.970 32.848 23.358 1.00 53.03 196 PHE A O 1
ATOM 1577 N N . ARG A 1 197 ? -10.150 33.471 25.514 1.00 55.03 197 ARG A N 1
ATOM 1578 C CA . ARG A 1 197 ? -10.109 32.133 26.105 1.00 55.03 197 ARG A CA 1
ATOM 1579 C C . ARG A 1 197 ? -11.302 32.004 27.037 1.00 55.03 197 ARG A C 1
ATOM 1581 O O . ARG A 1 197 ? -11.350 32.664 28.070 1.00 55.03 197 ARG A O 1
ATOM 1588 N N . SER A 1 198 ? -12.273 31.173 26.669 1.00 57.50 198 SER A N 1
ATOM 1589 C CA . SER A 1 198 ? -13.359 30.806 27.575 1.00 57.50 198 SER A CA 1
ATOM 1590 C C . SER A 1 198 ? -12.809 29.850 28.635 1.00 57.50 198 SER A C 1
ATOM 1592 O O . SER A 1 198 ? -12.856 28.634 28.460 1.00 57.50 198 SER A O 1
ATOM 1594 N N . ASN A 1 199 ? -12.243 30.409 29.704 1.00 64.00 199 ASN A N 1
ATOM 1595 C CA . ASN A 1 199 ? -11.883 29.645 30.900 1.00 64.00 199 ASN A CA 1
ATOM 1596 C C . ASN A 1 199 ? -13.107 29.390 31.803 1.00 64.00 199 ASN A C 1
ATOM 1598 O O . ASN A 1 199 ? -13.016 28.607 32.742 1.00 64.00 199 ASN A O 1
ATOM 1602 N N . GLY A 1 200 ? -14.234 30.056 31.530 1.00 72.94 200 GLY A N 1
ATOM 1603 C CA . GLY A 1 200 ? -15.513 29.787 32.175 1.00 72.94 200 GLY A CA 1
ATOM 1604 C C . GLY A 1 200 ? -16.046 28.398 31.836 1.00 72.94 200 GLY A C 1
ATOM 1605 O O . GLY A 1 200 ? -15.920 27.937 30.699 1.00 72.94 200 GLY A O 1
ATOM 1606 N N . MET A 1 201 ? -16.671 27.750 32.819 1.00 82.56 201 MET A N 1
ATOM 1607 C CA . MET A 1 201 ? -17.377 26.490 32.613 1.00 82.56 201 MET A CA 1
ATOM 1608 C C . MET A 1 201 ? -18.543 26.720 31.642 1.00 82.56 201 MET A C 1
ATOM 1610 O O . MET A 1 201 ? -19.371 27.611 31.852 1.00 82.56 201 MET A O 1
ATOM 1614 N N . HIS A 1 202 ? -18.589 25.937 30.564 1.00 90.12 202 HIS A N 1
ATOM 1615 C CA . HIS A 1 202 ? -19.723 25.929 29.643 1.00 90.12 202 HIS A CA 1
ATOM 1616 C C . HIS A 1 202 ? -20.770 24.958 30.167 1.00 90.12 202 HIS A C 1
ATOM 1618 O O . HIS A 1 202 ? -20.470 23.780 30.379 1.00 90.12 202 HIS A O 1
ATOM 1624 N N . THR A 1 203 ? -21.987 25.454 30.354 1.00 94.75 203 THR A N 1
ATOM 1625 C CA . THR A 1 203 ? -23.146 24.635 30.715 1.00 94.75 203 THR A CA 1
ATOM 1626 C C . THR A 1 203 ? -24.164 24.639 29.587 1.00 94.75 203 THR A C 1
ATOM 1628 O O . THR A 1 203 ? -24.230 25.577 28.791 1.00 94.75 203 THR A O 1
ATOM 1631 N N . TYR A 1 204 ? -24.944 23.571 29.504 1.00 96.44 204 TYR A N 1
ATOM 1632 C CA . TYR A 1 204 ? -25.870 23.316 28.417 1.00 96.44 204 TYR A CA 1
ATOM 1633 C C . TYR A 1 204 ? -27.242 22.977 28.979 1.00 96.44 204 TYR A C 1
ATOM 1635 O O . TYR A 1 204 ? -27.337 22.186 29.915 1.00 96.44 204 TYR A O 1
ATOM 1643 N N . SER A 1 205 ? -28.297 23.541 28.398 1.00 96.31 205 SER A N 1
ATOM 1644 C CA . SER A 1 205 ? -29.677 23.122 28.669 1.00 96.31 205 SER A CA 1
ATOM 1645 C C . SER A 1 205 ? -30.364 22.698 27.380 1.00 96.31 205 SER A C 1
ATOM 1647 O O . SER A 1 205 ? -29.995 23.122 26.280 1.00 96.31 205 SER A O 1
ATOM 1649 N N . ILE A 1 206 ? -31.371 21.843 27.516 1.00 96.56 206 ILE A N 1
ATOM 1650 C CA . ILE A 1 206 ? -32.204 21.418 26.400 1.00 96.56 206 ILE A CA 1
ATOM 1651 C C . ILE A 1 206 ? -33.374 22.387 26.202 1.00 96.56 206 ILE A C 1
ATOM 1653 O O . ILE A 1 206 ? -33.990 22.841 27.163 1.00 96.56 206 ILE A O 1
ATOM 1657 N N . THR A 1 207 ? -33.699 22.709 24.950 1.00 94.56 207 THR A N 1
ATOM 1658 C CA . THR A 1 207 ? -34.882 23.527 24.628 1.00 94.56 207 THR A CA 1
ATOM 1659 C C . THR A 1 207 ? -36.142 22.665 24.527 1.00 94.56 207 THR A C 1
ATOM 1661 O O . THR A 1 207 ? -36.060 21.456 24.319 1.00 94.56 207 THR A O 1
ATOM 1664 N N . GLU A 1 208 ? -37.327 23.279 24.517 1.00 92.38 208 GLU A N 1
ATOM 1665 C CA . GLU A 1 208 ? -38.581 22.579 24.176 1.00 92.38 208 GLU A CA 1
ATOM 1666 C C . GLU A 1 208 ? -38.562 21.944 22.772 1.00 92.38 208 GLU A C 1
ATOM 1668 O O . GLU A 1 208 ? -39.206 20.923 22.522 1.00 92.38 208 GLU A O 1
ATOM 1673 N N . ARG A 1 209 ? -37.785 22.506 21.835 1.00 91.50 209 ARG A N 1
ATOM 1674 C CA . ARG A 1 209 ? -37.523 21.886 20.524 1.00 91.50 209 ARG A CA 1
ATOM 1675 C C . ARG A 1 209 ? -36.623 20.651 20.673 1.00 91.50 209 ARG A C 1
ATOM 1677 O O . ARG A 1 209 ? -36.832 19.657 19.985 1.00 91.50 209 ARG A O 1
ATOM 1684 N N . GLY A 1 210 ? -35.648 20.693 21.582 1.00 95.00 210 GLY A N 1
ATOM 1685 C CA . GLY A 1 210 ? -34.787 19.567 21.945 1.00 95.00 210 GLY A CA 1
ATOM 1686 C C . GLY A 1 210 ? -35.529 18.434 22.662 1.00 95.00 210 GLY A C 1
ATOM 1687 O O . GLY A 1 210 ? -35.333 17.275 22.308 1.00 95.00 210 GLY A O 1
ATOM 1688 N N . LYS A 1 211 ? -36.442 18.737 23.595 1.00 95.06 211 LYS A N 1
ATOM 1689 C CA . LYS A 1 211 ? -37.296 17.731 24.258 1.00 95.06 211 LYS A CA 1
ATOM 1690 C C . LYS A 1 211 ? -38.158 16.966 23.244 1.00 95.06 211 LYS A C 1
ATOM 1692 O O . LYS A 1 211 ? -38.210 15.738 23.266 1.00 95.06 211 LYS A O 1
ATOM 1697 N N . ARG A 1 212 ? -38.751 17.672 22.276 1.00 92.62 212 ARG A N 1
ATOM 1698 C CA . ARG A 1 212 ? -39.488 17.050 21.159 1.00 92.62 212 ARG A CA 1
ATOM 1699 C C . ARG A 1 212 ? -38.581 16.292 20.191 1.00 92.62 212 ARG A C 1
ATOM 1701 O O . ARG A 1 212 ? -38.963 15.231 19.704 1.00 92.62 212 ARG A O 1
ATOM 1708 N N . ALA A 1 213 ? -37.356 16.770 19.961 1.00 95.06 213 ALA A N 1
ATOM 1709 C CA . ALA A 1 213 ? -36.347 16.011 19.225 1.00 95.06 213 ALA A CA 1
ATOM 1710 C C . ALA A 1 213 ? -36.032 14.675 19.919 1.00 95.06 213 ALA A C 1
ATOM 1712 O O . ALA A 1 213 ? -35.988 13.653 19.243 1.00 95.06 213 ALA A O 1
ATOM 1713 N N . ILE A 1 214 ? -35.885 14.653 21.250 1.00 96.12 214 ILE A N 1
ATOM 1714 C CA . ILE A 1 214 ? -35.729 13.418 22.036 1.00 96.12 214 ILE A CA 1
ATOM 1715 C C . ILE A 1 214 ? -36.921 12.484 21.820 1.00 96.12 214 ILE A C 1
ATOM 1717 O O . ILE A 1 214 ? -36.705 11.347 21.411 1.00 96.12 214 ILE A O 1
ATOM 1721 N N . GLN A 1 215 ? -38.158 12.956 22.015 1.00 95.25 215 GLN A N 1
ATOM 1722 C CA . GLN A 1 215 ? -39.368 12.146 21.800 1.00 95.25 215 GLN A CA 1
ATOM 1723 C C . GLN A 1 215 ? -39.415 11.547 20.385 1.00 95.25 215 GLN A C 1
ATOM 1725 O O . GLN A 1 215 ? -39.686 10.360 20.218 1.00 95.25 215 GLN A O 1
ATOM 1730 N N . TYR A 1 216 ? -39.068 12.332 19.360 1.00 94.94 216 TYR A N 1
ATOM 1731 C CA . TYR A 1 216 ? -38.966 11.832 17.991 1.00 94.94 216 TYR A CA 1
ATOM 1732 C C . TYR A 1 216 ? -37.877 10.761 17.824 1.00 94.94 216 TYR A C 1
ATOM 1734 O O . TYR A 1 216 ? -38.119 9.753 17.166 1.00 94.94 216 TYR A O 1
ATOM 1742 N N . LEU A 1 217 ? -36.690 10.937 18.417 1.00 95.69 217 LEU A N 1
ATOM 1743 C CA . LEU A 1 217 ? -35.617 9.938 18.337 1.00 95.69 217 LEU A CA 1
ATOM 1744 C C . LEU A 1 217 ? -35.964 8.641 19.089 1.00 95.69 217 LEU A C 1
ATOM 1746 O O . LEU A 1 217 ? -35.621 7.566 18.600 1.00 95.69 217 LEU A O 1
ATOM 1750 N N . LEU A 1 218 ? -36.679 8.729 20.216 1.00 94.81 218 LEU A N 1
ATOM 1751 C CA . LEU A 1 218 ? -37.220 7.574 20.942 1.00 94.81 218 LEU A CA 1
ATOM 1752 C C . LEU A 1 218 ? -38.261 6.824 20.096 1.00 94.81 218 LEU A C 1
ATOM 1754 O O . LEU A 1 218 ? -38.190 5.606 19.983 1.00 94.81 218 LEU A O 1
ATOM 1758 N N . ASN A 1 219 ? -39.166 7.540 19.422 1.00 93.62 219 ASN A N 1
ATOM 1759 C CA . ASN A 1 219 ? -40.156 6.932 18.525 1.00 93.62 219 ASN A CA 1
ATOM 1760 C C . ASN A 1 219 ? -39.516 6.332 17.257 1.00 93.62 219 ASN A C 1
ATOM 1762 O O . ASN A 1 219 ? -39.939 5.279 16.787 1.00 93.62 219 ASN A O 1
ATOM 1766 N N . LYS A 1 220 ? -38.481 6.981 16.705 1.00 92.75 220 LYS A N 1
ATOM 1767 C CA . LYS A 1 220 ? -37.726 6.506 15.529 1.00 92.75 220 LYS A CA 1
ATOM 1768 C C . LYS A 1 220 ? -36.876 5.270 15.848 1.00 92.75 220 LYS A C 1
ATOM 1770 O O . LYS A 1 220 ? -36.658 4.440 14.967 1.00 92.75 220 LYS A O 1
ATOM 1775 N N . TRP A 1 221 ? -36.390 5.150 17.084 1.00 92.94 221 TRP A N 1
ATOM 1776 C CA . TRP A 1 221 ? -35.556 4.044 17.555 1.00 92.94 221 TRP A CA 1
ATOM 1777 C C . TRP A 1 221 ? -35.958 3.622 18.980 1.00 92.94 221 TRP A C 1
ATOM 1779 O O . TRP A 1 221 ? -35.232 3.947 19.916 1.00 92.94 221 TRP A O 1
ATOM 1789 N N . PRO A 1 222 ? -37.055 2.863 19.169 1.00 84.12 222 PRO A N 1
ATOM 1790 C CA . PRO A 1 222 ? -37.524 2.457 20.503 1.00 84.12 222 PRO A CA 1
ATOM 1791 C C . PRO A 1 222 ? -36.488 1.627 21.286 1.00 84.12 222 PRO A C 1
ATOM 1793 O O . PRO A 1 222 ? -36.405 1.716 22.512 1.00 84.12 222 PRO A O 1
ATOM 1796 N N . ASP A 1 223 ? -35.614 0.904 20.578 1.00 78.31 223 ASP A N 1
ATOM 1797 C CA . ASP A 1 223 ? -34.466 0.177 21.138 1.00 78.31 223 ASP A CA 1
ATOM 1798 C C . ASP A 1 223 ? -33.276 1.104 21.487 1.00 78.31 223 ASP A C 1
ATOM 1800 O O . ASP A 1 223 ? -32.114 0.773 21.220 1.00 78.31 223 ASP A O 1
ATOM 1804 N N . THR A 1 224 ? -33.529 2.318 21.978 1.00 66.25 224 THR A N 1
ATOM 1805 C CA . THR A 1 224 ? -32.512 3.210 22.575 1.00 66.25 224 THR A CA 1
ATOM 1806 C C . THR A 1 224 ? -32.388 3.043 24.081 1.00 66.25 224 THR A C 1
ATOM 1808 O O . THR A 1 224 ? -31.449 3.589 24.659 1.00 66.25 224 THR A O 1
ATOM 1811 N N . ARG A 1 225 ? -33.260 2.238 24.712 1.00 58.44 225 ARG A N 1
ATOM 1812 C CA . ARG A 1 225 ? -33.066 1.769 26.092 1.00 58.44 225 ARG A CA 1
ATOM 1813 C C . ARG A 1 225 ? -31.635 1.256 26.245 1.00 58.44 225 ARG A C 1
ATOM 1815 O O . ARG A 1 225 ? -31.193 0.429 25.447 1.00 58.44 225 ARG A O 1
ATOM 1822 N N . ALA A 1 226 ? -30.924 1.778 27.246 1.00 51.69 226 ALA A N 1
ATOM 1823 C CA . ALA A 1 226 ? -29.535 1.428 27.506 1.00 51.69 226 ALA A CA 1
ATOM 1824 C C . ALA A 1 226 ? -29.396 -0.097 27.548 1.00 51.69 226 ALA A C 1
ATOM 1826 O O . ALA A 1 226 ? -30.027 -0.746 28.380 1.00 51.69 226 ALA A O 1
ATOM 1827 N N . CYS A 1 227 ? -28.612 -0.657 26.623 1.00 43.78 227 CYS A N 1
ATOM 1828 C CA . CYS A 1 227 ? -28.380 -2.093 26.569 1.00 43.78 227 CYS A CA 1
ATOM 1829 C C . CYS A 1 227 ? -27.669 -2.485 27.871 1.00 43.78 227 CYS A C 1
ATOM 1831 O O . CYS A 1 227 ? -26.521 -2.059 28.059 1.00 43.78 227 CYS A O 1
ATOM 1833 N N . PRO A 1 228 ? -28.316 -3.225 28.793 1.00 40.81 228 PRO A N 1
ATOM 1834 C CA . PRO A 1 228 ? -27.659 -3.620 30.022 1.00 40.81 228 PRO A CA 1
ATOM 1835 C C . PRO A 1 228 ? -26.506 -4.524 29.613 1.00 40.81 228 PRO A C 1
ATOM 1837 O O . PRO A 1 228 ? -26.719 -5.527 28.927 1.00 40.81 228 PRO A O 1
ATOM 1840 N N . ARG A 1 229 ? -25.275 -4.190 30.015 1.00 43.19 229 ARG A N 1
ATOM 1841 C CA . ARG A 1 229 ? -24.214 -5.196 29.950 1.00 43.19 229 ARG A CA 1
ATOM 1842 C C . ARG A 1 229 ? -24.699 -6.400 30.770 1.00 43.19 229 ARG A C 1
ATOM 1844 O O . ARG A 1 229 ? -25.162 -6.171 31.891 1.00 43.19 229 ARG A O 1
ATOM 1851 N N . PRO A 1 230 ? -24.567 -7.650 30.287 1.00 36.06 230 PRO A N 1
ATOM 1852 C CA . PRO A 1 230 ? -24.573 -8.779 31.208 1.00 36.06 230 PRO A CA 1
ATOM 1853 C C . PRO A 1 230 ? -23.510 -8.477 32.271 1.00 36.06 230 PRO A C 1
ATOM 1855 O O . PRO A 1 230 ? -22.387 -8.084 31.941 1.00 36.06 230 PRO A O 1
ATOM 1858 N N . GLY A 1 231 ? -23.921 -8.502 33.539 1.00 30.98 231 GLY A N 1
ATOM 1859 C CA . GLY A 1 231 ? -23.143 -7.899 34.614 1.00 30.98 231 GLY A CA 1
ATOM 1860 C C . GLY A 1 231 ? -21.762 -8.535 34.736 1.00 30.98 231 GLY A C 1
ATOM 1861 O O . GLY A 1 231 ? -21.653 -9.748 34.896 1.00 30.98 231 GLY A O 1
ATOM 1862 N N . TYR A 1 232 ? -20.713 -7.709 34.737 1.00 40.06 232 TYR A N 1
ATOM 1863 C CA . TYR A 1 232 ? -19.401 -8.114 35.247 1.00 40.06 232 TYR A CA 1
ATOM 1864 C C . TYR A 1 232 ? -19.490 -8.222 36.775 1.00 40.06 232 TYR A C 1
ATOM 1866 O O . TYR A 1 232 ? -19.059 -7.334 37.510 1.00 40.06 232 TYR A O 1
ATOM 1874 N N . GLY A 1 233 ? -20.113 -9.304 37.239 1.00 30.55 233 GLY A N 1
ATOM 1875 C CA . GLY A 1 233 ? -20.190 -9.667 38.644 1.00 30.55 233 GLY A CA 1
ATOM 1876 C C . GLY A 1 233 ? -18.829 -10.134 39.142 1.00 30.55 233 GLY A C 1
ATOM 1877 O O . GLY A 1 233 ? -18.507 -11.316 39.066 1.00 30.55 233 GLY A O 1
ATOM 1878 N N . TRP A 1 234 ? -18.038 -9.207 39.679 1.00 34.97 234 TRP A N 1
ATOM 1879 C CA . TRP A 1 234 ? -17.033 -9.581 40.668 1.00 34.97 234 TRP A CA 1
ATOM 1880 C C . TRP A 1 234 ? -17.783 -10.017 41.935 1.00 34.97 234 TRP A C 1
ATOM 1882 O O . TRP A 1 234 ? -18.662 -9.292 42.401 1.00 34.97 234 TRP A O 1
ATOM 1892 N N . ASN A 1 235 ? -17.416 -11.186 42.470 1.00 34.22 235 ASN A N 1
ATOM 1893 C CA . ASN A 1 235 ? -18.053 -11.924 43.577 1.00 34.22 235 ASN A CA 1
ATOM 1894 C C . ASN A 1 235 ? -19.290 -12.766 43.189 1.00 34.22 235 ASN A C 1
ATOM 1896 O O . ASN A 1 235 ? -20.431 -12.337 43.348 1.00 34.22 235 ASN A O 1
ATOM 1900 N N . ASN A 1 236 ? -19.049 -14.027 42.811 1.00 31.14 236 ASN A N 1
ATOM 1901 C CA . ASN A 1 236 ? -20.025 -15.109 42.983 1.00 31.14 236 ASN A CA 1
ATOM 1902 C C . ASN A 1 236 ? -19.749 -15.835 44.318 1.00 31.14 236 ASN A C 1
ATOM 1904 O O . ASN A 1 236 ? -18.594 -16.191 44.561 1.00 31.14 236 ASN A O 1
ATOM 1908 N N . PRO A 1 237 ? -20.762 -16.111 45.162 1.00 35.81 237 PRO A N 1
ATOM 1909 C CA . PRO A 1 237 ? -20.665 -17.144 46.193 1.00 35.81 237 PRO A CA 1
ATOM 1910 C C . PRO A 1 237 ? -20.700 -18.549 45.549 1.00 35.81 237 PRO A C 1
ATOM 1912 O O . PRO A 1 237 ? -21.129 -18.678 44.396 1.00 35.81 237 PRO A O 1
ATOM 1915 N N . PRO A 1 238 ? -20.266 -19.613 46.251 1.00 41.78 238 PRO A N 1
ATOM 1916 C CA . PRO A 1 238 ? -20.243 -20.959 45.688 1.00 41.78 238 PRO A CA 1
ATOM 1917 C C . PRO A 1 238 ? -21.660 -21.473 45.416 1.00 41.78 238 PRO A C 1
ATOM 1919 O O . PRO A 1 238 ? -22.572 -21.289 46.225 1.00 41.78 238 PRO A O 1
ATOM 1922 N N . ARG A 1 239 ? -21.833 -22.149 44.277 1.00 34.16 239 ARG A N 1
ATOM 1923 C CA . ARG A 1 239 ? -23.072 -22.848 43.932 1.00 34.16 239 ARG A CA 1
ATOM 1924 C C . ARG A 1 239 ? -22.757 -24.263 43.457 1.00 34.16 239 ARG A C 1
ATOM 1926 O O . ARG A 1 239 ? -22.554 -24.500 42.270 1.00 34.16 239 ARG A O 1
ATOM 1933 N N . ASP A 1 240 ? -22.732 -25.187 44.410 1.00 36.56 240 ASP A N 1
ATOM 1934 C CA . ASP A 1 240 ? -22.949 -26.605 44.129 1.00 36.56 240 ASP A CA 1
ATOM 1935 C C . ASP A 1 240 ? -24.373 -26.798 43.581 1.00 36.56 240 ASP A C 1
ATOM 1937 O O . ASP A 1 240 ? -25.295 -26.074 43.970 1.00 36.56 240 ASP A O 1
ATOM 1941 N N . GLY A 1 241 ? -24.579 -27.775 42.693 1.00 31.06 241 GLY A N 1
ATOM 1942 C CA . GLY A 1 241 ? -25.926 -28.085 42.196 1.00 31.06 241 GLY A CA 1
ATOM 1943 C C . GLY A 1 241 ? -25.978 -28.749 40.824 1.00 31.06 241 GLY A C 1
ATOM 1944 O O . GLY A 1 241 ? -26.240 -28.094 39.822 1.00 31.06 241 GLY A O 1
ATOM 1945 N N . LEU A 1 242 ? -25.772 -30.066 40.828 1.00 37.00 242 LEU A N 1
ATOM 1946 C CA . LEU A 1 242 ? -26.118 -31.052 39.794 1.00 37.00 242 LEU A CA 1
ATOM 1947 C C . LEU A 1 242 ? -27.288 -30.676 38.854 1.00 37.00 242 LEU A C 1
ATOM 1949 O O . LEU A 1 242 ? -28.360 -30.279 39.308 1.00 37.00 242 LEU A O 1
ATOM 1953 N N . GLY A 1 243 ? -27.131 -30.967 37.557 1.00 28.92 243 GLY A N 1
ATOM 1954 C CA . GLY A 1 243 ? -28.223 -30.895 36.579 1.00 28.92 243 GLY A CA 1
ATOM 1955 C C . GLY A 1 243 ? -27.853 -31.435 35.194 1.00 28.92 243 GLY A C 1
ATOM 1956 O O . GLY A 1 243 ? -27.509 -30.662 34.307 1.00 28.92 243 GLY A O 1
ATOM 1957 N N . LEU A 1 244 ? -27.945 -32.757 34.995 1.00 39.50 244 LEU A N 1
ATOM 1958 C CA . LEU A 1 244 ? -27.873 -33.371 33.660 1.00 39.50 244 LEU A CA 1
ATOM 1959 C C . LEU A 1 244 ? -29.048 -32.923 32.775 1.00 39.50 244 LEU A C 1
ATOM 1961 O O . LEU A 1 244 ? -30.195 -32.985 33.223 1.00 39.50 244 LEU A O 1
ATOM 1965 N N . ARG A 1 245 ? -28.781 -32.617 31.496 1.00 31.84 245 ARG A N 1
ATOM 1966 C CA . ARG A 1 245 ? -29.704 -32.897 30.377 1.00 31.84 245 ARG A CA 1
ATOM 1967 C C . ARG A 1 245 ? -29.024 -32.797 29.008 1.00 31.84 245 ARG A C 1
ATOM 1969 O O . ARG A 1 245 ? -28.273 -31.859 28.759 1.00 31.84 245 ARG A O 1
ATOM 1976 N N . ASP A 1 246 ? -29.338 -33.755 28.139 1.00 29.42 246 ASP A N 1
ATOM 1977 C CA . ASP A 1 246 ? -28.846 -33.845 26.761 1.00 29.42 246 ASP A CA 1
ATOM 1978 C C . ASP A 1 246 ? -29.374 -32.734 25.832 1.00 29.42 246 ASP A C 1
ATOM 1980 O O . ASP A 1 246 ? -30.516 -32.284 25.991 1.00 29.42 246 ASP A O 1
ATOM 1984 N N . PRO A 1 247 ? -28.603 -32.348 24.797 1.00 35.97 247 PRO A N 1
ATOM 1985 C CA . PRO A 1 247 ? -29.069 -31.504 23.706 1.00 35.97 247 PRO A CA 1
ATOM 1986 C C . PRO A 1 247 ? -29.552 -32.347 22.509 1.00 35.97 247 PRO A C 1
ATOM 1988 O O . PRO A 1 247 ? -28.751 -32.914 21.771 1.00 35.97 247 PRO A O 1
ATOM 1991 N N . SER A 1 248 ? -30.864 -32.381 22.261 1.00 30.33 248 SER A N 1
ATOM 1992 C CA . SER A 1 248 ? -31.439 -32.962 21.035 1.00 30.33 248 SER A CA 1
ATOM 1993 C C . SER A 1 248 ? -32.662 -32.171 20.564 1.00 30.33 248 SER A C 1
ATOM 1995 O O . SER A 1 248 ? -33.803 -32.522 20.856 1.00 30.33 248 SER A O 1
ATOM 1997 N N . ALA A 1 249 ? -32.401 -31.057 19.874 1.00 28.77 249 ALA A N 1
ATOM 1998 C CA . ALA A 1 249 ? -33.333 -30.372 18.972 1.00 28.77 249 ALA A CA 1
ATOM 1999 C C . ALA A 1 249 ? -32.581 -29.264 18.215 1.00 28.77 249 ALA A C 1
ATOM 2001 O O . ALA A 1 249 ? -32.485 -28.130 18.685 1.00 28.77 249 ALA A O 1
ATOM 2002 N N . ALA A 1 250 ? -32.031 -29.583 17.042 1.00 31.41 250 ALA A N 1
ATOM 2003 C CA . ALA A 1 250 ? -31.565 -28.553 16.120 1.00 31.41 250 ALA A CA 1
ATOM 2004 C C . ALA A 1 250 ? -32.779 -27.834 15.508 1.00 31.41 250 ALA A C 1
ATOM 2006 O O . ALA A 1 250 ? -33.709 -28.489 15.036 1.00 31.41 250 ALA A O 1
ATOM 2007 N N . MET A 1 251 ? -32.766 -26.499 15.490 1.00 28.64 251 MET A N 1
ATOM 2008 C CA . MET A 1 251 ? -33.700 -25.705 14.691 1.00 28.64 251 MET A CA 1
ATOM 2009 C C . MET A 1 251 ? -32.969 -24.651 13.863 1.00 28.64 251 MET A C 1
ATOM 2011 O O . MET A 1 251 ? -32.115 -23.916 14.358 1.00 28.64 251 MET A O 1
ATOM 2015 N N . ASP A 1 252 ? -33.369 -24.602 12.598 1.00 34.09 252 ASP A N 1
ATOM 2016 C CA . ASP A 1 252 ? -32.990 -23.636 11.571 1.00 34.09 252 ASP A CA 1
ATOM 2017 C C . ASP A 1 252 ? -33.297 -22.180 11.965 1.00 34.09 252 ASP A C 1
ATOM 2019 O O . ASP A 1 252 ? -34.331 -21.904 12.584 1.00 34.09 252 ASP A O 1
ATOM 2023 N N . PRO A 1 253 ? -32.492 -21.215 11.488 1.00 33.50 253 PRO A N 1
ATOM 2024 C CA . PRO A 1 253 ? -32.978 -19.860 11.273 1.00 33.50 253 PRO A CA 1
ATOM 2025 C C . PRO A 1 253 ? -32.711 -19.364 9.841 1.00 33.50 253 PRO A C 1
ATOM 2027 O O . PRO A 1 253 ? -31.712 -18.700 9.550 1.00 33.50 253 PRO A O 1
ATOM 2030 N N . VAL A 1 254 ? -33.686 -19.583 8.956 1.00 30.23 254 VAL A N 1
ATOM 2031 C CA . VAL A 1 254 ? -33.749 -18.932 7.641 1.00 30.23 254 VAL A CA 1
ATOM 2032 C C . VAL A 1 254 ? -33.949 -17.410 7.783 1.00 30.23 254 VAL A C 1
ATOM 2034 O O . VAL A 1 254 ? -34.896 -16.933 8.401 1.00 30.23 254 VAL A O 1
ATOM 2037 N N . ALA A 1 255 ? -33.040 -16.660 7.153 1.00 30.50 255 ALA A N 1
ATOM 2038 C CA . ALA A 1 255 ? -33.147 -15.285 6.644 1.00 30.50 255 ALA A CA 1
ATOM 2039 C C . ALA A 1 255 ? -33.936 -14.203 7.433 1.00 30.50 255 ALA A C 1
ATOM 2041 O O . ALA A 1 255 ? -35.160 -14.106 7.376 1.00 30.50 255 ALA A O 1
ATOM 2042 N N . ARG A 1 256 ? -33.208 -13.183 7.922 1.00 28.44 256 ARG A N 1
ATOM 2043 C CA . ARG A 1 256 ? -33.729 -11.804 8.059 1.00 28.44 256 ARG A CA 1
ATOM 2044 C C . ARG A 1 256 ? -33.076 -10.879 7.026 1.00 28.44 256 ARG A C 1
ATOM 2046 O O . ARG A 1 256 ? -31.913 -10.512 7.171 1.00 28.44 256 ARG A O 1
ATOM 2053 N N . ARG A 1 257 ? -33.828 -10.465 5.998 1.00 30.14 257 ARG A N 1
ATOM 2054 C CA . ARG A 1 257 ? -33.418 -9.392 5.067 1.00 30.14 257 ARG A CA 1
ATOM 2055 C C . ARG A 1 257 ? -33.617 -8.019 5.719 1.00 30.14 257 ARG A C 1
ATOM 2057 O O . ARG A 1 257 ? -34.662 -7.771 6.312 1.00 30.14 257 ARG A O 1
ATOM 2064 N N . VAL A 1 258 ? -32.661 -7.105 5.539 1.00 29.52 258 VAL A N 1
ATOM 2065 C CA . VAL A 1 258 ? -32.783 -5.693 5.945 1.00 29.52 258 VAL A CA 1
ATOM 2066 C C . VAL A 1 258 ? -32.444 -4.777 4.768 1.00 29.52 258 VAL A C 1
ATOM 2068 O O . VAL A 1 258 ? -31.325 -4.809 4.272 1.00 29.52 258 VAL A O 1
ATOM 2071 N N . GLY A 1 259 ? -33.411 -3.935 4.386 1.00 27.14 259 GLY A N 1
ATOM 2072 C CA . GLY A 1 259 ? -33.209 -2.617 3.766 1.00 27.14 259 GLY A CA 1
ATOM 2073 C C . GLY A 1 259 ? -32.443 -2.539 2.440 1.00 27.14 259 GLY A C 1
ATOM 2074 O O . GLY A 1 259 ? -31.250 -2.254 2.435 1.00 27.14 259 GLY A O 1
ATOM 2075 N N . SER A 1 260 ? -33.161 -2.641 1.317 1.00 25.97 260 SER A N 1
ATOM 2076 C CA . SER A 1 260 ? -32.670 -2.131 0.027 1.00 25.97 260 SER A CA 1
ATOM 2077 C C . SER A 1 260 ? -32.790 -0.603 -0.022 1.00 25.97 260 SER A C 1
ATOM 2079 O O . SER A 1 260 ? -33.796 -0.053 0.429 1.00 25.97 260 SER A O 1
ATOM 2081 N N . ALA A 1 261 ? -31.793 0.078 -0.587 1.00 28.27 261 ALA A N 1
ATOM 2082 C CA . ALA A 1 261 ? -31.846 1.503 -0.904 1.00 28.27 261 ALA A CA 1
ATOM 2083 C C . ALA A 1 261 ? -31.757 1.678 -2.425 1.00 28.27 261 ALA A C 1
ATOM 2085 O O . ALA A 1 261 ? -30.827 1.170 -3.050 1.00 28.27 261 ALA A O 1
ATOM 2086 N N . HIS A 1 262 ? -32.727 2.381 -3.014 1.00 25.16 262 HIS A N 1
ATOM 2087 C CA . HIS A 1 262 ? -32.781 2.605 -4.458 1.00 25.16 262 HIS A CA 1
ATOM 2088 C C . HIS A 1 262 ? -31.599 3.449 -4.953 1.00 25.16 262 HIS A C 1
ATOM 2090 O O . HIS A 1 262 ? -31.326 4.525 -4.422 1.00 25.16 262 HIS A O 1
ATOM 2096 N N . LEU A 1 263 ? -30.966 2.982 -6.028 1.00 27.20 263 LEU A N 1
ATOM 2097 C CA . LEU A 1 263 ? -30.102 3.768 -6.902 1.00 27.20 263 LEU A CA 1
ATOM 2098 C C . LEU A 1 263 ? -30.714 3.742 -8.302 1.00 27.20 263 LEU A C 1
ATOM 2100 O O . LEU A 1 263 ? -31.043 2.675 -8.816 1.00 27.20 263 LEU A O 1
ATOM 2104 N N . ILE A 1 264 ? -30.893 4.928 -8.878 1.00 25.78 264 ILE A N 1
ATOM 2105 C CA . ILE A 1 264 ? -31.277 5.118 -10.277 1.00 25.78 264 ILE A CA 1
ATOM 2106 C C . ILE A 1 264 ? -29.990 5.011 -11.102 1.00 25.78 264 ILE A C 1
ATOM 2108 O O . ILE A 1 264 ? -28.992 5.644 -10.751 1.00 25.78 264 ILE A O 1
ATOM 2112 N N . LEU A 1 265 ? -30.012 4.200 -12.158 1.00 26.33 265 LEU A N 1
ATOM 2113 C CA . LEU A 1 265 ? -28.932 4.099 -13.140 1.00 26.33 265 LEU A CA 1
ATOM 2114 C C . LEU A 1 265 ? -29.106 5.193 -14.209 1.00 26.33 265 LEU A C 1
ATOM 2116 O O . LEU A 1 265 ? -30.238 5.408 -14.644 1.00 26.33 265 LEU A O 1
ATOM 2120 N N . PRO A 1 266 ? -28.033 5.872 -14.643 1.00 30.42 266 PRO A N 1
ATOM 2121 C CA . PRO A 1 266 ? -27.922 6.410 -15.993 1.00 30.42 266 PRO A CA 1
ATOM 2122 C C . PRO A 1 266 ? -27.304 5.357 -16.932 1.00 30.42 266 PRO A C 1
ATOM 2124 O O . PRO A 1 266 ? -26.486 4.549 -16.488 1.00 30.42 266 PRO A O 1
ATOM 2127 N N . ASP A 1 267 ? -27.700 5.380 -18.205 1.00 25.45 267 ASP A N 1
ATOM 2128 C CA . ASP A 1 267 ? -27.217 4.453 -19.236 1.00 25.45 267 ASP A CA 1
ATOM 2129 C C . ASP A 1 267 ? -25.742 4.679 -19.621 1.00 25.45 267 ASP A C 1
ATOM 2131 O O . ASP A 1 267 ? -25.155 5.736 -19.369 1.00 25.45 267 ASP A O 1
ATOM 2135 N N . GLU A 1 268 ? -25.151 3.651 -20.229 1.00 38.00 268 GLU A N 1
ATOM 2136 C CA . GLU A 1 268 ? -23.781 3.645 -20.743 1.00 38.00 268 GLU A CA 1
ATOM 2137 C C . GLU A 1 268 ? -23.730 4.281 -22.142 1.00 38.00 268 GLU A C 1
ATOM 2139 O O . GLU A 1 268 ? -24.372 3.772 -23.053 1.00 38.00 268 GLU A O 1
ATOM 2144 N N . ASP A 1 269 ? -23.004 5.399 -22.278 1.00 30.25 269 ASP A N 1
ATOM 2145 C CA . ASP A 1 269 ? -22.153 5.782 -23.428 1.00 30.25 269 ASP A CA 1
ATOM 2146 C C . ASP A 1 269 ? -21.829 7.290 -23.388 1.00 30.25 269 ASP A C 1
ATOM 2148 O O . ASP A 1 269 ? -22.401 8.095 -24.120 1.00 30.25 269 ASP A O 1
ATOM 2152 N N . ASP A 1 270 ? -20.884 7.690 -22.525 1.00 26.28 270 ASP A N 1
ATOM 2153 C CA . ASP A 1 270 ? -20.088 8.908 -22.753 1.00 26.28 270 ASP A CA 1
ATOM 2154 C C . ASP A 1 270 ? -18.801 8.905 -21.901 1.00 26.28 270 ASP A C 1
ATOM 2156 O O . ASP A 1 270 ? -18.834 8.934 -20.664 1.00 26.28 270 ASP A O 1
ATOM 2160 N N . VAL A 1 271 ? -17.632 8.864 -22.550 1.00 36.03 271 VAL A N 1
ATOM 2161 C CA . VAL A 1 271 ? -16.326 8.859 -21.865 1.00 36.03 271 VAL A CA 1
ATOM 2162 C C . VAL A 1 271 ? -15.922 10.293 -21.526 1.00 36.03 271 VAL A C 1
ATOM 2164 O O . VAL A 1 271 ? -15.175 10.943 -22.257 1.00 36.03 271 VAL A O 1
ATOM 2167 N N . LEU A 1 272 ? -16.387 10.790 -20.377 1.00 33.84 272 LEU A N 1
ATOM 2168 C CA . LEU A 1 272 ? -15.980 12.091 -19.840 1.00 33.84 272 LEU A CA 1
ATOM 2169 C C . LEU A 1 272 ? -15.435 12.005 -18.407 1.00 33.84 272 LEU A C 1
ATOM 2171 O O . LEU A 1 272 ? -15.978 11.345 -17.523 1.00 33.84 272 LEU A O 1
ATOM 2175 N N . LEU A 1 273 ? -14.327 12.725 -18.206 1.00 33.88 273 LEU A N 1
ATOM 2176 C CA . LEU A 1 273 ? -13.547 12.869 -16.972 1.00 33.88 273 LEU A CA 1
ATOM 2177 C C . LEU A 1 273 ? -14.420 12.984 -15.707 1.00 33.88 273 LEU A C 1
ATOM 2179 O O . LEU A 1 273 ? -15.001 14.038 -15.438 1.00 33.88 273 LEU A O 1
ATOM 2183 N N . LEU A 1 274 ? -14.457 11.932 -14.881 1.00 31.73 274 LEU A N 1
ATOM 2184 C CA . LEU A 1 274 ? -15.229 11.961 -13.636 1.00 31.73 274 LEU A CA 1
ATOM 2185 C C . LEU A 1 274 ? -14.634 12.949 -12.611 1.00 31.73 274 LEU A C 1
ATOM 2187 O O . LEU A 1 274 ? -13.415 12.992 -12.410 1.00 31.73 274 LEU A O 1
ATOM 2191 N N . PRO A 1 275 ? -15.476 13.741 -11.920 1.00 32.94 275 PRO A N 1
ATOM 2192 C CA . PRO A 1 275 ? -15.005 14.906 -11.190 1.00 32.94 275 PRO A CA 1
ATOM 2193 C C . PRO A 1 275 ? -14.332 14.548 -9.861 1.00 32.94 275 PRO A C 1
ATOM 2195 O O . PRO A 1 275 ? -14.879 13.848 -9.001 1.00 32.94 275 PRO A O 1
ATOM 2198 N N . ILE A 1 276 ? -13.172 15.167 -9.623 1.00 41.34 276 ILE A N 1
ATOM 2199 C CA . ILE A 1 276 ? -12.697 15.448 -8.263 1.00 41.34 276 ILE A CA 1
ATOM 2200 C C . ILE A 1 276 ? -13.850 16.150 -7.537 1.00 41.34 276 ILE A C 1
ATOM 2202 O O . ILE A 1 276 ? -14.347 17.141 -8.064 1.00 41.34 276 ILE A O 1
ATOM 2206 N N . LYS A 1 277 ? -14.258 15.662 -6.348 1.00 38.75 277 LYS A N 1
ATOM 2207 C CA . LYS A 1 277 ? -15.323 16.264 -5.507 1.00 38.75 277 LYS A CA 1
ATOM 2208 C C . LYS A 1 277 ? -15.341 17.782 -5.667 1.00 38.75 277 LYS A C 1
ATOM 2210 O O . LYS A 1 277 ? -14.410 18.411 -5.162 1.00 38.75 277 LYS A O 1
ATOM 2215 N N . GLU A 1 278 ? -16.383 18.307 -6.320 1.00 43.22 278 GLU A N 1
ATOM 2216 C CA . GLU A 1 278 ? -16.490 19.695 -6.792 1.00 43.22 278 GLU A CA 1
ATOM 2217 C C . GLU A 1 278 ? -16.127 20.701 -5.701 1.00 43.22 278 GLU A C 1
ATOM 2219 O O . GLU A 1 278 ? -16.952 21.190 -4.920 1.00 43.22 278 GLU A O 1
ATOM 2224 N N . ASN A 1 279 ? -14.844 21.026 -5.623 1.00 60.25 279 ASN A N 1
ATOM 2225 C CA . ASN A 1 279 ? -14.377 22.074 -4.758 1.00 60.25 279 ASN A CA 1
ATOM 2226 C C . ASN A 1 279 ? -14.473 23.328 -5.598 1.00 60.25 279 ASN A C 1
ATOM 2228 O O . ASN A 1 279 ? -13.465 23.754 -6.131 1.00 60.25 279 ASN A O 1
ATOM 2232 N N . LYS A 1 280 ? -15.678 23.894 -5.705 1.00 76.56 280 LYS A N 1
ATOM 2233 C CA . LYS A 1 280 ? -16.029 25.041 -6.561 1.00 76.56 280 LYS A CA 1
ATOM 2234 C C . LYS A 1 280 ? -14.984 26.172 -6.605 1.00 76.56 280 LYS A C 1
ATOM 2236 O O . LYS A 1 280 ? -14.845 26.849 -7.612 1.00 76.56 280 LYS A O 1
ATOM 2241 N N . GLN A 1 281 ? -14.215 26.355 -5.528 1.00 80.12 281 GLN A N 1
ATOM 2242 C CA . GLN A 1 281 ? -13.080 27.285 -5.474 1.00 80.12 281 GLN A CA 1
ATOM 2243 C C . GLN A 1 281 ? -11.940 26.971 -6.457 1.00 80.12 281 GLN A C 1
ATOM 2245 O O . GLN A 1 281 ? -11.226 27.885 -6.836 1.00 80.12 281 GLN A O 1
ATOM 2250 N N . ILE A 1 282 ? -11.735 25.707 -6.815 1.00 83.25 282 ILE A N 1
ATOM 2251 C CA . ILE A 1 282 ? -10.754 25.230 -7.789 1.00 83.25 282 ILE A CA 1
ATOM 2252 C C . ILE A 1 282 ? -11.196 25.613 -9.205 1.00 83.25 282 ILE A C 1
ATOM 2254 O O . ILE A 1 282 ? -10.408 26.200 -9.939 1.00 83.25 282 ILE A O 1
ATOM 2258 N N . ASP A 1 283 ? -12.458 25.363 -9.553 1.00 83.88 283 ASP A N 1
ATOM 2259 C CA . ASP A 1 283 ? -13.011 25.722 -10.866 1.00 83.88 283 ASP A CA 1
ATOM 2260 C C . ASP A 1 283 ? -13.109 27.247 -11.020 1.00 83.88 283 ASP A C 1
ATOM 2262 O O . ASP A 1 283 ? -12.837 27.797 -12.087 1.00 83.88 283 ASP A O 1
ATOM 2266 N N . ASP A 1 284 ? -13.450 27.947 -9.931 1.00 87.69 284 ASP A N 1
ATOM 2267 C CA . ASP A 1 284 ? -13.403 29.406 -9.860 1.00 87.69 284 ASP A CA 1
ATOM 2268 C C . ASP A 1 284 ? -11.955 29.933 -9.991 1.00 87.69 284 ASP A C 1
ATOM 2270 O O . ASP A 1 284 ? -11.752 30.916 -10.700 1.00 87.69 284 ASP A O 1
ATOM 2274 N N . ASP A 1 285 ? -10.946 29.285 -9.384 1.00 92.00 285 ASP A N 1
ATOM 2275 C CA . ASP A 1 285 ? -9.528 29.661 -9.545 1.00 92.00 285 ASP A CA 1
ATOM 2276 C C . ASP A 1 285 ? -9.029 29.423 -10.986 1.00 92.00 285 ASP A C 1
ATOM 2278 O O . ASP A 1 285 ? -8.313 30.263 -11.532 1.00 92.00 285 ASP A O 1
ATOM 2282 N N . GLU A 1 286 ? -9.405 28.309 -11.626 1.00 94.75 286 GLU A N 1
ATOM 2283 C CA . GLU A 1 286 ? -9.054 28.037 -13.027 1.00 94.75 286 GLU A CA 1
ATOM 2284 C C . GLU A 1 286 ? -9.703 29.059 -13.966 1.00 94.75 286 GLU A C 1
ATOM 2286 O O . GLU A 1 286 ? -9.040 29.621 -14.843 1.00 94.75 286 GLU A O 1
ATOM 2291 N N . ARG A 1 287 ? -10.993 29.350 -13.761 1.00 95.19 287 ARG A N 1
ATOM 2292 C CA . ARG A 1 287 ? -11.724 30.361 -14.532 1.00 95.19 287 ARG A CA 1
ATOM 2293 C C . ARG A 1 287 ? -11.110 31.748 -14.345 1.00 95.19 287 ARG A C 1
ATOM 2295 O O . ARG A 1 287 ? -10.965 32.480 -15.321 1.00 95.19 287 ARG A O 1
ATOM 2302 N N . ASP A 1 288 ? -10.709 32.100 -13.127 1.00 95.81 288 ASP A N 1
ATOM 2303 C CA . ASP A 1 288 ? -10.050 33.365 -12.786 1.00 95.81 288 ASP A CA 1
ATOM 2304 C C . ASP A 1 288 ? -8.619 33.483 -13.358 1.00 95.81 288 ASP A C 1
ATOM 2306 O O . ASP A 1 288 ? -8.202 34.574 -13.766 1.00 95.81 288 ASP A O 1
ATOM 2310 N N . LEU A 1 289 ? -7.881 32.370 -13.453 1.00 97.00 289 LEU A N 1
ATOM 2311 C CA . LEU A 1 289 ? -6.600 32.290 -14.161 1.00 97.00 289 LEU A CA 1
ATOM 2312 C C . LEU A 1 289 ? -6.798 32.480 -15.671 1.00 97.00 289 LEU A C 1
ATOM 2314 O O . LEU A 1 289 ? -6.164 33.359 -16.249 1.00 97.00 289 LEU A O 1
ATOM 2318 N N . ARG A 1 290 ? -7.709 31.726 -16.303 1.00 95.88 290 ARG A N 1
ATOM 2319 C CA . ARG A 1 290 ? -8.006 31.826 -17.748 1.00 95.88 290 ARG A CA 1
ATOM 2320 C C . ARG A 1 290 ? -8.520 33.214 -18.144 1.00 95.88 290 ARG A C 1
ATOM 2322 O O . ARG A 1 290 ? -8.054 33.779 -19.130 1.00 95.88 290 ARG A O 1
ATOM 2329 N N . THR A 1 291 ? -9.426 33.791 -17.352 1.00 95.44 291 THR A N 1
ATOM 2330 C CA . THR A 1 291 ? -9.979 35.141 -17.579 1.00 95.44 291 THR A CA 1
ATOM 2331 C C . THR A 1 291 ? -8.890 36.206 -17.474 1.00 95.44 291 THR A C 1
ATOM 2333 O O . THR A 1 291 ? -8.788 37.079 -18.334 1.00 95.44 291 THR A O 1
ATOM 2336 N N . TRP A 1 292 ? -8.024 36.118 -16.459 1.00 97.56 292 TRP A N 1
ATOM 2337 C CA . TRP A 1 292 ? -6.884 37.024 -16.348 1.00 97.56 292 TRP A CA 1
ATOM 2338 C C . TRP A 1 292 ? -5.902 36.849 -17.508 1.00 97.56 292 TRP A C 1
ATOM 2340 O O . TRP A 1 292 ? -5.549 37.846 -18.136 1.00 97.56 292 TRP A O 1
ATOM 2350 N N . LEU A 1 293 ? -5.533 35.610 -17.853 1.00 96.94 293 LEU A N 1
ATOM 2351 C CA . LEU A 1 293 ? -4.639 35.308 -18.973 1.00 96.94 293 LEU A CA 1
ATOM 2352 C C . LEU A 1 293 ? -5.174 35.817 -20.313 1.00 96.94 293 LEU A C 1
ATOM 2354 O O . LEU A 1 293 ? -4.366 36.228 -21.138 1.00 96.94 293 LEU A O 1
ATOM 2358 N N . ALA A 1 294 ? -6.490 35.888 -20.530 1.00 94.50 294 ALA A N 1
ATOM 2359 C CA . ALA A 1 294 ? -7.035 36.527 -21.728 1.00 94.50 294 ALA A CA 1
ATOM 2360 C C . ALA A 1 294 ? -6.604 38.006 -21.830 1.00 94.50 294 ALA A C 1
ATOM 2362 O O . ALA A 1 294 ? -6.079 38.430 -22.860 1.00 94.50 294 ALA A O 1
ATOM 2363 N N . THR A 1 295 ? -6.717 38.759 -20.731 1.00 94.38 295 THR A N 1
ATOM 2364 C CA . THR A 1 295 ? -6.419 40.207 -20.668 1.00 94.38 295 THR A CA 1
ATOM 2365 C C . THR A 1 295 ? -4.965 40.584 -20.351 1.00 94.38 295 THR A C 1
ATOM 2367 O O . THR A 1 295 ? -4.553 41.705 -20.635 1.00 94.38 295 THR A O 1
ATOM 2370 N N . ALA A 1 296 ? -4.178 39.683 -19.760 1.00 95.50 296 ALA A N 1
ATOM 2371 C CA . ALA A 1 296 ? -2.826 39.966 -19.281 1.00 95.50 296 ALA A CA 1
ATOM 2372 C C . ALA A 1 296 ? -1.842 40.270 -20.428 1.00 95.50 296 ALA A C 1
ATOM 2374 O O . ALA A 1 296 ? -1.796 39.537 -21.417 1.00 95.50 296 ALA A O 1
ATOM 2375 N N . SER A 1 297 ? -1.014 41.307 -20.293 1.00 96.12 297 SER A N 1
ATOM 2376 C CA . SER A 1 297 ? 0.124 41.535 -21.195 1.00 96.12 297 SER A CA 1
ATOM 2377 C C . SER A 1 297 ? 1.301 40.620 -20.836 1.00 96.12 297 SER A C 1
ATOM 2379 O O . SER A 1 297 ? 1.387 40.128 -19.709 1.00 96.12 297 SER A O 1
ATOM 2381 N N . VAL A 1 298 ? 2.268 40.455 -21.741 1.00 96.69 298 VAL A N 1
ATOM 2382 C CA . VAL A 1 298 ? 3.591 39.936 -21.352 1.00 96.69 298 VAL A CA 1
ATOM 2383 C C . VAL A 1 298 ? 4.181 40.843 -20.258 1.00 96.69 298 VAL A C 1
ATOM 2385 O O . VAL A 1 298 ? 3.974 42.060 -20.270 1.00 96.69 298 VAL A O 1
ATOM 2388 N N . GLY A 1 299 ? 4.814 40.240 -19.251 1.00 96.00 299 GLY A N 1
ATOM 2389 C CA . GLY A 1 299 ? 5.271 40.890 -18.020 1.00 96.00 299 GLY A CA 1
ATOM 2390 C C . GLY A 1 299 ? 4.195 41.081 -16.940 1.00 96.00 299 GLY A C 1
ATOM 2391 O O . GLY A 1 299 ? 4.535 41.408 -15.804 1.00 96.00 299 GLY A O 1
ATOM 2392 N N . SER A 1 300 ? 2.906 40.861 -17.234 1.00 96.81 300 SER A N 1
ATOM 2393 C CA . SER A 1 300 ? 1.849 40.938 -16.214 1.00 96.81 300 SER A CA 1
ATOM 2394 C C . SER A 1 300 ? 1.987 39.819 -15.182 1.00 96.81 300 SER A C 1
ATOM 2396 O O . SER A 1 300 ? 2.171 38.655 -15.543 1.00 96.81 300 SER A O 1
ATOM 2398 N N . GLN A 1 301 ? 1.800 40.159 -13.905 1.00 97.81 301 GLN A N 1
ATOM 2399 C CA . GLN A 1 301 ? 1.798 39.218 -12.785 1.00 97.81 301 GLN A CA 1
ATOM 2400 C C . GLN A 1 301 ? 0.474 39.275 -12.009 1.00 97.81 301 GLN A C 1
ATOM 2402 O O . GLN A 1 301 ? -0.079 40.353 -11.785 1.00 97.81 301 GLN A O 1
ATOM 2407 N N . LYS A 1 302 ? -0.014 38.117 -11.557 1.00 97.75 302 LYS A N 1
ATOM 2408 C CA . LYS A 1 302 ? -1.146 37.982 -10.627 1.00 97.75 302 LYS A CA 1
ATOM 2409 C C . LYS A 1 302 ? -0.770 37.057 -9.478 1.00 97.75 302 LYS A C 1
ATOM 2411 O O . LYS A 1 302 ? 0.027 36.138 -9.664 1.00 97.75 302 LYS A O 1
ATOM 2416 N N . SER A 1 303 ? -1.323 37.304 -8.288 1.00 96.50 303 SER A N 1
ATOM 2417 C CA . SER A 1 303 ? -1.086 36.458 -7.120 1.00 96.50 303 SER A CA 1
ATOM 2418 C C . SER A 1 303 ? -2.367 35.940 -6.468 1.00 96.50 303 SER A C 1
ATOM 2420 O O . SER A 1 303 ? -3.376 36.638 -6.368 1.00 96.50 303 SER A O 1
ATOM 2422 N N . TRP A 1 304 ? -2.310 34.696 -5.987 1.00 96.31 304 TRP A N 1
ATOM 2423 C CA . TRP A 1 304 ? -3.396 34.020 -5.284 1.00 96.31 304 TRP A CA 1
ATOM 2424 C C . TRP A 1 304 ? -2.949 33.597 -3.887 1.00 96.31 304 TRP A C 1
ATOM 2426 O O . TRP A 1 304 ? -2.012 32.812 -3.705 1.00 96.31 304 TRP A O 1
ATOM 2436 N N . LYS A 1 305 ? -3.672 34.063 -2.866 1.00 92.81 305 LYS A N 1
ATOM 2437 C CA . LYS A 1 305 ? -3.473 33.645 -1.474 1.00 92.81 305 LYS A CA 1
ATOM 2438 C C . LYS A 1 305 ? -4.316 32.405 -1.171 1.00 92.81 305 LYS A C 1
ATOM 2440 O O . LYS A 1 305 ? -5.469 32.509 -0.764 1.00 92.81 305 LYS A O 1
ATOM 2445 N N . MET A 1 306 ? -3.726 31.230 -1.370 1.00 90.81 306 MET A N 1
ATOM 2446 C CA . MET A 1 306 ? -4.417 29.938 -1.290 1.00 90.81 306 MET A CA 1
ATOM 2447 C C . MET A 1 306 ? -3.669 28.894 -0.442 1.00 90.81 306 MET A C 1
ATOM 2449 O O . MET A 1 306 ? -2.486 29.040 -0.129 1.00 90.81 306 MET A O 1
ATOM 2453 N N . GLY A 1 307 ? -4.378 27.838 -0.028 1.00 86.38 307 GLY A N 1
ATOM 2454 C CA . GLY A 1 307 ? -3.820 26.711 0.733 1.00 86.38 307 GLY A CA 1
ATOM 2455 C C . GLY A 1 307 ? -2.928 25.790 -0.113 1.00 86.38 307 GLY A C 1
ATOM 2456 O O . GLY A 1 307 ? -2.928 25.880 -1.336 1.00 86.38 307 GLY A O 1
ATOM 2457 N N . LYS A 1 308 ? -2.171 24.889 0.537 1.00 86.00 308 LYS A N 1
ATOM 2458 C CA . LYS A 1 308 ? -1.184 23.992 -0.112 1.00 86.00 308 LYS A CA 1
ATOM 2459 C C . LYS A 1 308 ? -1.751 23.239 -1.326 1.00 86.00 308 LYS A C 1
ATOM 2461 O O . LYS A 1 308 ? -1.134 23.278 -2.384 1.00 86.00 308 LYS A O 1
ATOM 2466 N N . GLU A 1 309 ? -2.921 22.617 -1.187 1.00 83.31 309 GLU A N 1
ATOM 2467 C CA . GLU A 1 309 ? -3.477 21.760 -2.244 1.00 83.31 309 GLU A CA 1
ATOM 2468 C C . GLU A 1 309 ? -4.089 22.553 -3.412 1.00 83.31 309 GLU A C 1
ATOM 2470 O O . GLU A 1 309 ? -3.772 22.250 -4.559 1.00 83.31 309 GLU A O 1
ATOM 2475 N N . ARG A 1 310 ? -4.844 23.639 -3.155 1.00 92.00 310 ARG A N 1
ATOM 2476 C CA . ARG A 1 310 ? -5.291 24.572 -4.221 1.00 92.00 310 ARG A CA 1
ATOM 2477 C C . ARG A 1 310 ? -4.100 25.116 -5.020 1.00 92.00 310 ARG A C 1
ATOM 2479 O O . ARG A 1 310 ? -4.156 25.176 -6.240 1.00 92.00 310 ARG A O 1
ATOM 2486 N N . ARG A 1 311 ? -2.986 25.411 -4.340 1.00 94.06 311 ARG A N 1
ATOM 2487 C CA . ARG A 1 311 ? -1.751 25.888 -4.977 1.00 94.06 311 ARG A CA 1
ATOM 2488 C C . ARG A 1 311 ? -1.116 24.862 -5.903 1.00 94.06 311 ARG A C 1
ATOM 2490 O O . ARG A 1 311 ? -0.810 25.188 -7.040 1.00 94.06 311 ARG A O 1
ATOM 2497 N N . LYS A 1 312 ? -0.941 23.625 -5.425 1.00 88.62 312 LYS A N 1
ATOM 2498 C CA . LYS A 1 312 ? -0.449 22.505 -6.243 1.00 88.62 312 LYS A CA 1
ATOM 2499 C C . LYS A 1 312 ? -1.323 22.270 -7.475 1.00 88.62 312 LYS A C 1
ATOM 2501 O O . LYS A 1 312 ? -0.803 21.896 -8.518 1.00 88.62 312 LYS A O 1
ATOM 2506 N N . TYR A 1 313 ? -2.635 22.452 -7.343 1.00 89.81 313 TYR A N 1
ATOM 2507 C CA . TYR A 1 313 ? -3.555 22.330 -8.466 1.00 89.81 313 TYR A CA 1
ATOM 2508 C C . TYR A 1 313 ? -3.365 23.469 -9.479 1.00 89.81 313 TYR A C 1
ATOM 2510 O O . TYR A 1 313 ? -3.200 23.198 -10.663 1.00 89.81 313 TYR A O 1
ATOM 2518 N N . LEU A 1 314 ? -3.279 24.728 -9.029 1.00 95.31 314 LEU A N 1
ATOM 2519 C CA . LEU A 1 314 ? -3.077 25.861 -9.938 1.00 95.31 314 LEU A CA 1
ATOM 2520 C C . LEU A 1 314 ? -1.708 25.844 -10.642 1.00 95.31 314 LEU A C 1
ATOM 2522 O O . LEU A 1 314 ? -1.635 26.230 -11.804 1.00 95.31 314 LEU A O 1
ATOM 2526 N N . HIS A 1 315 ? -0.654 25.348 -9.980 1.00 96.38 315 HIS A N 1
ATOM 2527 C CA . HIS A 1 315 ? 0.629 25.038 -10.629 1.00 96.38 315 HIS A CA 1
ATOM 2528 C C . HIS A 1 315 ? 0.417 24.074 -11.811 1.00 96.38 315 HIS A C 1
ATOM 2530 O O . HIS A 1 315 ? 0.709 24.438 -12.946 1.00 96.38 315 HIS A O 1
ATOM 2536 N N . ARG A 1 316 ? -0.231 22.919 -11.575 1.00 93.81 316 ARG A N 1
ATOM 2537 C CA . ARG A 1 316 ? -0.547 21.939 -12.632 1.00 93.81 316 ARG A CA 1
ATOM 2538 C C . ARG A 1 316 ? -1.410 22.508 -13.765 1.00 93.81 316 ARG A C 1
ATOM 2540 O O . ARG A 1 316 ? -1.239 22.090 -14.907 1.00 93.81 316 ARG A O 1
ATOM 2547 N N . ILE A 1 317 ? -2.312 23.458 -13.494 1.00 95.44 317 ILE A N 1
ATOM 2548 C CA . ILE A 1 317 ? -3.036 24.167 -14.564 1.00 95.44 317 ILE A CA 1
ATOM 2549 C C . ILE A 1 317 ? -2.083 25.032 -15.386 1.00 95.44 317 ILE A C 1
ATOM 2551 O O . ILE A 1 317 ? -2.165 24.997 -16.609 1.00 95.44 317 ILE A O 1
ATOM 2555 N N . CYS A 1 318 ? -1.188 25.796 -14.751 1.00 97.06 318 CYS A N 1
ATOM 2556 C CA . CYS A 1 318 ? -0.220 26.625 -15.473 1.00 97.06 318 CYS A CA 1
ATOM 2557 C C . CYS A 1 318 ? 0.655 25.764 -16.396 1.00 97.06 318 CYS A C 1
ATOM 2559 O O . CYS A 1 318 ? 0.795 26.095 -17.572 1.00 97.06 318 CYS A O 1
ATOM 2561 N N . ASP A 1 319 ? 1.154 24.630 -15.899 1.00 94.19 319 ASP A N 1
ATOM 2562 C CA . ASP A 1 319 ? 1.945 23.665 -16.676 1.00 94.19 319 ASP A CA 1
ATOM 2563 C C . ASP A 1 319 ? 1.145 23.085 -17.854 1.00 94.19 319 ASP A C 1
ATOM 2565 O O . ASP A 1 319 ? 1.583 23.125 -19.008 1.00 94.19 319 ASP A O 1
ATOM 2569 N N . ARG A 1 320 ? -0.091 22.634 -17.594 1.00 91.31 320 ARG A N 1
ATOM 2570 C CA . ARG A 1 320 ? -0.999 22.130 -18.634 1.00 91.31 320 ARG A CA 1
ATOM 2571 C C . ARG A 1 320 ? -1.291 23.197 -19.692 1.00 91.31 320 ARG A C 1
ATOM 2573 O O . ARG A 1 320 ? -1.249 22.888 -20.878 1.00 91.31 320 ARG A O 1
ATOM 2580 N N . MET A 1 321 ? -1.548 24.445 -19.294 1.00 94.25 321 MET A N 1
ATOM 2581 C CA . MET A 1 321 ? -1.815 25.550 -20.222 1.00 94.25 321 MET A CA 1
ATOM 2582 C C . MET A 1 321 ? -0.594 25.910 -21.075 1.00 94.25 321 MET A C 1
ATOM 2584 O O . MET A 1 321 ? -0.776 26.184 -22.255 1.00 94.25 321 MET A O 1
ATOM 2588 N N . MET A 1 322 ? 0.627 25.866 -20.529 1.00 95.69 322 MET A N 1
ATOM 2589 C CA . MET A 1 322 ? 1.853 26.030 -21.328 1.00 95.69 322 MET A CA 1
ATOM 2590 C C . MET A 1 322 ? 2.044 24.892 -22.339 1.00 95.69 322 MET A C 1
ATOM 2592 O O . MET A 1 322 ? 2.490 25.135 -23.453 1.00 95.69 322 MET A O 1
ATOM 2596 N N . THR A 1 323 ? 1.658 23.666 -21.975 1.00 89.19 323 THR A N 1
ATOM 2597 C CA . THR A 1 323 ? 1.724 22.501 -22.876 1.00 89.19 323 THR A CA 1
ATOM 2598 C C . THR A 1 323 ? 0.688 22.587 -24.008 1.00 89.19 323 THR A C 1
ATOM 2600 O O . THR A 1 323 ? 0.984 22.244 -25.145 1.00 89.19 323 THR A O 1
ATOM 2603 N N . HIS A 1 324 ? -0.533 23.047 -23.709 1.00 90.00 324 HIS A N 1
ATOM 2604 C CA . HIS A 1 324 ? -1.670 23.010 -24.644 1.00 90.00 324 HIS A CA 1
ATOM 2605 C C . HIS A 1 324 ? -1.847 24.283 -25.487 1.00 90.00 324 HIS A C 1
ATOM 2607 O O . HIS A 1 324 ? -2.649 24.283 -26.418 1.00 90.00 324 HIS A O 1
ATOM 2613 N N . ILE A 1 325 ? -1.165 25.385 -25.155 1.00 92.12 325 ILE A N 1
ATOM 2614 C CA . ILE A 1 325 ? -1.294 26.668 -25.861 1.00 92.12 325 ILE A CA 1
ATOM 2615 C C . ILE A 1 325 ? 0.086 27.059 -26.406 1.00 92.12 325 ILE A C 1
ATOM 2617 O O . ILE A 1 325 ? 0.871 27.676 -25.679 1.00 92.12 325 ILE A O 1
ATOM 2621 N N . PRO A 1 326 ? 0.400 26.723 -27.674 1.00 90.88 326 PRO A N 1
ATOM 2622 C CA . PRO A 1 326 ? 1.679 27.059 -28.292 1.00 90.88 326 PRO A CA 1
ATOM 2623 C C . PRO A 1 326 ? 2.018 28.546 -28.138 1.00 90.88 326 PRO A C 1
ATOM 2625 O O . PRO A 1 326 ? 1.165 29.413 -28.319 1.00 90.88 326 PRO A O 1
ATOM 2628 N N . GLY A 1 327 ? 3.262 28.851 -27.764 1.00 93.62 327 GLY A N 1
ATOM 2629 C CA . GLY A 1 327 ? 3.728 30.224 -27.528 1.00 93.62 327 GLY A CA 1
ATOM 2630 C C . GLY A 1 327 ? 3.362 30.830 -26.164 1.00 93.62 327 GLY A C 1
ATOM 2631 O O . GLY A 1 327 ? 3.903 31.879 -25.814 1.00 93.62 327 GLY A O 1
ATOM 2632 N N . LEU A 1 328 ? 2.512 30.192 -25.347 1.00 96.50 328 LEU A N 1
ATOM 2633 C CA . LEU A 1 328 ? 2.281 30.628 -23.967 1.00 96.50 328 LEU A CA 1
ATOM 2634 C C . LEU A 1 328 ? 3.437 30.175 -23.064 1.00 96.50 328 LEU A C 1
ATOM 2636 O O . LEU A 1 328 ? 3.665 28.981 -22.889 1.00 96.50 328 LEU A O 1
ATOM 2640 N N . LYS A 1 329 ? 4.122 31.122 -22.414 1.00 96.62 329 LYS A N 1
ATOM 2641 C CA . LYS A 1 329 ? 5.092 30.827 -21.345 1.00 96.62 329 LYS A CA 1
ATOM 2642 C C . LYS A 1 329 ? 4.681 31.541 -20.065 1.00 96.62 329 LYS A C 1
ATOM 2644 O O . LYS A 1 329 ? 4.450 32.750 -20.080 1.00 96.62 329 LYS A O 1
ATOM 2649 N N . LEU A 1 330 ? 4.618 30.804 -18.960 1.00 97.56 330 LEU A N 1
ATOM 2650 C CA . LEU A 1 330 ? 4.258 31.292 -17.630 1.00 97.56 330 LEU A CA 1
ATOM 2651 C C . LEU A 1 330 ? 5.381 30.961 -16.641 1.00 97.56 330 LEU A C 1
ATOM 2653 O O . LEU A 1 330 ? 5.808 29.817 -16.547 1.00 97.56 330 LEU A O 1
ATOM 2657 N N . GLN A 1 331 ? 5.819 31.940 -15.856 1.00 97.50 331 GLN A N 1
ATOM 2658 C CA . GLN A 1 331 ? 6.622 31.698 -14.655 1.00 97.50 331 GLN A CA 1
ATOM 2659 C C . GLN A 1 331 ? 5.674 31.633 -13.467 1.00 97.50 331 GLN A C 1
ATOM 2661 O O . GLN A 1 331 ? 4.874 32.550 -13.281 1.00 97.50 331 GLN A O 1
ATOM 2666 N N . HIS A 1 332 ? 5.742 30.576 -12.660 1.00 97.50 332 HIS A N 1
ATOM 2667 C CA . HIS A 1 332 ? 4.852 30.419 -11.513 1.00 97.50 332 HIS A CA 1
ATOM 2668 C C . HIS A 1 332 ? 5.609 30.019 -10.242 1.00 97.50 332 HIS A C 1
ATOM 2670 O O . HIS A 1 332 ? 6.319 29.022 -10.194 1.00 97.50 332 HIS A O 1
ATOM 2676 N N . GLU A 1 333 ? 5.475 30.829 -9.189 1.00 96.38 333 GLU A N 1
ATOM 2677 C CA . GLU A 1 333 ? 6.318 30.752 -7.990 1.00 96.38 333 GLU A CA 1
ATOM 2678 C C . GLU A 1 333 ? 5.518 30.792 -6.685 1.00 96.38 333 GLU A C 1
ATOM 2680 O O . GLU A 1 333 ? 4.538 31.523 -6.528 1.00 96.38 333 GLU A O 1
ATOM 2685 N N . SER A 1 334 ? 5.974 30.013 -5.705 1.00 95.69 334 SER A N 1
ATOM 2686 C CA . SER A 1 334 ? 5.374 29.909 -4.372 1.00 95.69 334 SER A CA 1
ATOM 2687 C C . SER A 1 334 ? 6.184 30.674 -3.326 1.00 95.69 334 SER A C 1
ATOM 2689 O O . SER A 1 334 ? 7.195 30.164 -2.848 1.00 95.69 334 SER A O 1
ATOM 2691 N N . LEU A 1 335 ? 5.707 31.841 -2.881 1.00 89.62 335 LEU A N 1
ATOM 2692 C CA . LEU A 1 335 ? 6.414 32.667 -1.890 1.00 89.62 335 LEU A CA 1
ATOM 2693 C C . LEU A 1 335 ? 5.704 32.716 -0.525 1.00 89.62 335 LEU A C 1
ATOM 2695 O O . LEU A 1 335 ? 4.472 32.716 -0.428 1.00 89.62 335 LEU A O 1
ATOM 2699 N N . GLY A 1 336 ? 6.504 32.790 0.546 1.00 81.12 336 GLY A N 1
ATOM 2700 C CA . GLY A 1 336 ? 6.075 32.954 1.943 1.00 81.12 336 GLY A CA 1
ATOM 2701 C C . GLY A 1 336 ? 6.067 31.671 2.789 1.00 81.12 336 GLY A C 1
ATOM 2702 O O . GLY A 1 336 ? 6.457 30.588 2.347 1.00 81.12 336 GLY A O 1
ATOM 2703 N N . GLU A 1 337 ? 5.566 31.772 4.023 1.00 62.88 337 GLU A N 1
ATOM 2704 C CA . GLU A 1 337 ? 5.500 30.655 4.976 1.00 62.88 337 GLU A CA 1
ATOM 2705 C C . GLU A 1 337 ? 4.067 30.241 5.353 1.00 62.88 337 GLU A C 1
ATOM 2707 O O . GLU A 1 337 ? 3.133 31.047 5.415 1.00 62.88 337 GLU A O 1
ATOM 2712 N N . GLN A 1 338 ? 3.905 28.939 5.614 1.00 69.75 338 GLN A N 1
ATOM 2713 C CA . GLN A 1 338 ? 2.694 28.300 6.142 1.00 69.75 338 GLN A CA 1
ATOM 2714 C C . GLN A 1 338 ? 1.373 28.789 5.497 1.00 69.75 338 GLN A C 1
ATOM 2716 O O . GLN A 1 338 ? 1.212 28.748 4.276 1.00 69.75 338 GLN A O 1
ATOM 2721 N N . ARG A 1 339 ? 0.401 29.230 6.316 1.00 53.19 339 ARG A N 1
ATOM 2722 C CA . ARG A 1 339 ? -0.940 29.687 5.898 1.00 53.19 339 ARG A CA 1
ATOM 2723 C C . ARG A 1 339 ? -0.933 31.039 5.163 1.00 53.19 339 ARG A C 1
ATOM 2725 O O . ARG A 1 339 ? -1.984 31.470 4.695 1.00 53.19 339 ARG A O 1
ATOM 2732 N N . GLY A 1 340 ? 0.215 31.714 5.082 1.00 66.31 340 GLY A N 1
ATOM 2733 C CA . GLY A 1 340 ? 0.382 32.989 4.383 1.00 66.31 340 GLY A CA 1
ATOM 2734 C C . GLY A 1 340 ? 0.814 32.864 2.921 1.00 66.31 340 GLY A C 1
ATOM 2735 O O . GLY A 1 340 ? 0.694 33.852 2.198 1.00 66.31 340 GLY A O 1
ATOM 2736 N N . ARG A 1 341 ? 1.290 31.683 2.490 1.00 83.81 341 ARG A N 1
ATOM 2737 C CA . ARG A 1 341 ? 1.883 31.467 1.160 1.00 83.81 341 ARG A CA 1
ATOM 2738 C C . ARG A 1 341 ? 0.981 31.924 0.016 1.00 83.81 341 ARG A C 1
ATOM 2740 O O . ARG A 1 341 ? -0.186 31.526 -0.062 1.00 83.81 341 ARG A O 1
ATOM 2747 N N . GLN A 1 342 ? 1.561 32.660 -0.923 1.00 94.69 342 GLN A N 1
ATOM 2748 C CA . GLN A 1 342 ? 0.922 33.076 -2.171 1.00 94.69 342 GLN A CA 1
ATOM 2749 C C . GLN A 1 342 ? 1.556 32.338 -3.354 1.00 94.69 342 GLN A C 1
ATOM 2751 O O . GLN A 1 342 ? 2.728 31.972 -3.302 1.00 94.69 342 GLN A O 1
ATOM 2756 N N . LEU A 1 343 ? 0.756 32.071 -4.383 1.00 96.88 343 LEU A N 1
ATOM 2757 C CA . LEU A 1 343 ? 1.245 31.709 -5.711 1.00 96.88 343 LEU A CA 1
ATOM 2758 C C . LEU A 1 343 ? 1.267 32.971 -6.559 1.00 96.88 343 LEU A C 1
ATOM 2760 O O . LEU A 1 343 ? 0.254 33.661 -6.599 1.00 96.88 343 LEU A O 1
ATOM 2764 N N . PHE A 1 344 ? 2.381 33.250 -7.216 1.00 97.56 344 PHE A N 1
ATOM 2765 C CA . PHE A 1 344 ? 2.525 34.293 -8.223 1.00 97.56 344 PHE A CA 1
ATOM 2766 C C . PHE A 1 344 ? 2.599 33.621 -9.590 1.00 97.56 344 PHE A C 1
ATOM 2768 O O . PHE A 1 344 ? 3.340 32.656 -9.734 1.00 97.56 344 PHE A O 1
ATOM 2775 N N . VAL A 1 345 ? 1.851 34.111 -10.576 1.00 98.12 345 VAL A N 1
ATOM 2776 C CA . VAL A 1 345 ? 1.986 33.706 -11.983 1.00 98.12 345 VAL A CA 1
ATOM 2777 C C . VAL A 1 345 ? 2.309 34.954 -12.791 1.00 98.12 345 VAL A C 1
ATOM 2779 O O . VAL A 1 345 ? 1.582 35.943 -12.700 1.00 98.12 345 VAL A O 1
ATOM 2782 N N . THR A 1 346 ? 3.391 34.906 -13.561 1.00 98.12 346 THR A N 1
ATOM 2783 C CA . THR A 1 346 ? 3.873 35.967 -14.451 1.00 98.12 346 THR A CA 1
ATOM 2784 C C . THR A 1 346 ? 3.818 35.470 -15.894 1.00 98.12 346 THR A C 1
ATOM 2786 O O . THR A 1 346 ? 4.293 34.373 -16.188 1.00 98.12 346 THR A O 1
ATOM 2789 N N . VAL A 1 347 ? 3.266 36.264 -16.811 1.00 98.12 347 VAL A N 1
ATOM 2790 C CA . VAL A 1 347 ? 3.246 35.935 -18.246 1.00 98.12 347 VAL A CA 1
ATOM 2791 C C . VAL A 1 347 ? 4.598 36.288 -18.868 1.00 98.12 347 VAL A C 1
ATOM 2793 O O . VAL A 1 347 ? 4.946 37.464 -18.941 1.00 98.12 347 VAL A O 1
ATOM 2796 N N . LEU A 1 348 ? 5.353 35.292 -19.331 1.00 97.12 348 LEU A N 1
ATOM 2797 C CA . LEU A 1 348 ? 6.653 35.476 -19.993 1.00 97.12 348 LEU A CA 1
ATOM 2798 C C . LEU A 1 348 ? 6.540 35.573 -21.519 1.00 97.12 348 LEU A C 1
ATOM 2800 O O . LEU A 1 348 ? 7.309 36.295 -22.142 1.00 97.12 348 LEU A O 1
ATOM 2804 N N . ALA A 1 349 ? 5.589 34.857 -22.117 1.00 96.44 349 ALA A N 1
ATOM 2805 C CA . ALA A 1 349 ? 5.270 34.940 -23.540 1.00 96.44 349 ALA A CA 1
ATOM 2806 C C . ALA A 1 349 ? 3.795 34.596 -23.772 1.00 96.44 349 ALA A C 1
ATOM 2808 O O . ALA A 1 349 ? 3.170 33.919 -22.950 1.00 96.44 349 ALA A O 1
ATOM 2809 N N . LYS A 1 350 ? 3.254 35.057 -24.898 1.00 95.62 350 LYS A N 1
ATOM 2810 C CA . LYS A 1 350 ? 1.913 34.738 -25.391 1.00 95.62 350 LYS A CA 1
ATOM 2811 C C . LYS A 1 350 ? 1.987 34.412 -26.887 1.00 95.62 350 LYS A C 1
ATOM 2813 O O . LYS A 1 350 ? 2.845 34.982 -27.554 1.00 95.62 350 LYS A O 1
ATOM 2818 N N . PRO A 1 351 ? 1.074 33.578 -27.417 1.00 92.06 351 PRO A N 1
ATOM 2819 C CA . PRO A 1 351 ? 0.835 33.522 -28.856 1.00 92.06 351 PRO A CA 1
ATOM 2820 C C . PRO A 1 351 ? 0.357 34.880 -29.386 1.00 92.06 351 PRO A C 1
ATOM 2822 O O . PRO A 1 351 ? -0.375 35.592 -28.697 1.00 92.06 351 PRO A O 1
ATOM 2825 N N . ASP A 1 352 ? 0.691 35.186 -30.640 1.00 85.31 352 ASP A N 1
ATOM 2826 C CA . ASP A 1 352 ? 0.267 36.418 -31.329 1.00 85.31 352 ASP A CA 1
ATOM 2827 C C . ASP A 1 352 ? -1.242 36.450 -31.665 1.00 85.31 352 ASP A C 1
ATOM 2829 O O . ASP A 1 352 ? -1.794 37.481 -32.053 1.00 85.31 352 ASP A O 1
ATOM 2833 N N . GLY A 1 353 ? -1.943 35.326 -31.480 1.00 77.38 353 GLY A N 1
ATOM 2834 C CA . GLY A 1 353 ? -3.398 35.231 -31.583 1.00 77.38 353 GLY A CA 1
ATOM 2835 C C . GLY A 1 353 ? -4.124 35.720 -30.324 1.00 77.38 353 GLY A C 1
ATOM 2836 O O . GLY A 1 353 ? -3.696 35.481 -29.192 1.00 77.38 353 GLY A O 1
ATOM 2837 N N . ARG A 1 354 ? -5.291 36.359 -30.498 1.00 70.62 354 ARG A N 1
ATOM 2838 C CA . ARG A 1 354 ? -6.172 36.700 -29.367 1.00 70.62 354 ARG A CA 1
ATOM 2839 C C . ARG A 1 354 ? -6.574 35.429 -28.613 1.00 70.62 354 ARG A C 1
ATOM 2841 O O . ARG A 1 354 ? -7.081 34.488 -29.213 1.00 70.62 354 ARG A O 1
ATOM 2848 N N . PHE A 1 355 ? -6.430 35.447 -27.289 1.00 71.62 355 PHE A N 1
ATOM 2849 C CA . PHE A 1 355 ? -6.977 34.414 -26.407 1.00 71.62 355 PHE A CA 1
ATOM 2850 C C . PHE A 1 355 ? -8.510 34.394 -26.521 1.00 71.62 355 PHE A C 1
ATOM 2852 O O . PHE A 1 355 ? -9.193 35.224 -25.918 1.00 71.62 355 PHE A O 1
ATOM 2859 N N . VAL A 1 356 ? -9.057 33.453 -27.292 1.00 61.00 356 VAL A N 1
ATOM 2860 C CA . VAL A 1 356 ? -10.504 33.229 -27.358 1.00 61.00 356 VAL A CA 1
ATOM 2861 C C . VAL A 1 356 ? -10.924 32.437 -26.121 1.00 61.00 356 VAL A C 1
ATOM 2863 O O . VAL A 1 356 ? -10.663 31.241 -26.008 1.00 61.00 356 VAL A O 1
ATOM 2866 N N . THR A 1 357 ? -11.573 33.099 -25.165 1.00 49.94 357 THR A N 1
ATOM 2867 C CA . THR A 1 357 ? -12.307 32.401 -24.101 1.00 49.94 357 THR A CA 1
ATOM 2868 C C . THR A 1 357 ? -13.516 31.693 -24.717 1.00 49.94 357 THR A C 1
ATOM 2870 O O . THR A 1 357 ? -14.306 32.383 -25.366 1.00 49.94 357 THR A O 1
ATOM 2873 N N . PRO A 1 358 ? -13.714 30.374 -24.518 1.00 44.28 358 PRO A N 1
ATOM 2874 C CA . PRO A 1 358 ? -14.906 29.701 -25.023 1.00 44.28 358 PRO A CA 1
ATOM 2875 C C . PRO A 1 358 ? -16.155 30.316 -24.381 1.00 44.28 358 PRO A C 1
ATOM 2877 O O . PRO A 1 358 ? -16.282 30.353 -23.155 1.00 44.28 358 PRO A O 1
ATOM 2880 N N . SER A 1 359 ? -17.062 30.835 -25.209 1.00 36.09 359 SER A N 1
ATOM 2881 C CA . SER A 1 359 ? -18.344 31.377 -24.767 1.00 36.09 359 SER A CA 1
ATOM 2882 C C . SER A 1 359 ? -19.274 30.238 -24.349 1.00 36.09 359 SER A C 1
ATOM 2884 O O . SER A 1 359 ? -19.572 29.335 -25.127 1.00 36.09 359 SER A O 1
ATOM 2886 N N . SER A 1 360 ? -19.754 30.279 -23.108 1.00 38.91 360 SER A N 1
ATOM 2887 C CA . SER A 1 360 ? -20.645 29.259 -22.552 1.00 38.91 360 SER A CA 1
ATOM 2888 C C . SER A 1 360 ? -22.084 29.416 -23.064 1.00 38.91 360 SER A C 1
ATOM 2890 O O . SER A 1 360 ? -22.948 29.891 -22.328 1.00 38.91 360 SER A O 1
ATOM 2892 N N . ASN A 1 361 ? -22.338 29.004 -24.310 1.00 32.56 361 ASN A N 1
ATOM 2893 C CA . ASN A 1 361 ? -23.674 28.950 -24.907 1.00 32.56 361 ASN A CA 1
ATOM 2894 C C . ASN A 1 361 ? -24.088 27.498 -25.200 1.00 32.56 361 ASN A C 1
ATOM 2896 O O . ASN A 1 361 ? -23.828 26.968 -26.277 1.00 32.56 361 ASN A O 1
ATOM 2900 N N . HIS A 1 362 ? -24.808 26.886 -24.259 1.00 32.59 362 HIS A N 1
ATOM 2901 C CA . HIS A 1 362 ? -25.631 25.702 -24.512 1.00 32.59 362 HIS A CA 1
ATOM 2902 C C . HIS A 1 362 ? -27.068 25.969 -24.050 1.00 32.59 362 HIS A C 1
ATOM 2904 O O . HIS A 1 362 ? -27.359 25.882 -22.858 1.00 32.59 362 HIS A O 1
ATOM 2910 N N . SER A 1 363 ? -27.957 26.315 -24.989 1.00 30.86 363 SER A N 1
ATOM 2911 C CA . SER A 1 363 ? -29.373 25.889 -25.022 1.00 30.86 363 SER A CA 1
ATOM 2912 C C . SER A 1 363 ? -30.135 26.473 -26.232 1.00 30.86 363 SER A C 1
ATOM 2914 O O . SER A 1 363 ? -30.056 27.663 -26.511 1.00 30.86 363 SER A O 1
ATOM 2916 N N . THR A 1 364 ? -30.874 25.592 -26.922 1.00 30.98 364 THR A N 1
ATOM 2917 C CA . THR A 1 364 ? -32.138 25.815 -27.675 1.00 30.98 364 THR A CA 1
ATOM 2918 C C . THR A 1 364 ? -32.297 26.975 -28.685 1.00 30.98 364 THR A C 1
ATOM 2920 O O . THR A 1 364 ? -32.632 28.094 -28.322 1.00 30.98 364 THR A O 1
ATOM 2923 N N . SER A 1 365 ? -32.219 26.598 -29.971 1.00 33.81 365 SER A N 1
ATOM 2924 C CA . SER A 1 365 ? -33.246 26.750 -31.039 1.00 33.81 365 SER A CA 1
ATOM 2925 C C . SER A 1 365 ? -33.962 28.086 -31.364 1.00 33.81 365 SER A C 1
ATOM 2927 O O . SER A 1 365 ? -34.737 28.599 -30.567 1.00 33.81 365 SER A O 1
ATOM 2929 N N . GLN A 1 366 ? -33.883 28.412 -32.668 1.00 31.30 366 GLN A N 1
ATOM 2930 C CA . GLN A 1 366 ? -34.836 29.113 -33.562 1.00 31.30 366 GLN A CA 1
ATOM 2931 C C . GLN A 1 366 ? -35.087 30.641 -33.490 1.00 31.30 366 GLN A C 1
ATOM 2933 O O . GLN A 1 366 ? -35.426 31.216 -32.468 1.00 31.30 366 GLN A O 1
ATOM 2938 N N . GLU A 1 367 ? -34.999 31.224 -34.698 1.00 30.47 367 GLU A N 1
ATOM 2939 C CA . GLU A 1 367 ? -35.750 32.359 -35.277 1.00 30.47 367 GLU A CA 1
ATOM 2940 C C . GLU A 1 367 ? -35.847 33.713 -34.545 1.00 30.47 367 GLU A C 1
ATOM 2942 O O . GLU A 1 367 ? -36.644 33.923 -33.637 1.00 30.47 367 GLU A O 1
ATOM 2947 N N . SER A 1 368 ? -35.233 34.746 -35.134 1.00 27.86 368 SER A N 1
ATOM 2948 C CA . SER A 1 368 ? -35.943 35.618 -36.101 1.00 27.86 368 SER A CA 1
ATOM 2949 C C . SER A 1 368 ? -35.034 36.726 -36.665 1.00 27.86 368 SER A C 1
ATOM 2951 O O . SER A 1 368 ? -33.979 37.033 -36.112 1.00 27.86 368 SER A O 1
ATOM 2953 N N . LEU A 1 369 ? -35.420 37.292 -37.815 1.00 35.94 369 LEU A N 1
ATOM 2954 C CA . LEU A 1 369 ? -34.738 38.433 -38.437 1.00 35.94 369 LEU A CA 1
ATOM 2955 C C . LEU A 1 369 ? -34.994 39.732 -37.656 1.00 35.94 369 LEU A C 1
ATOM 2957 O O . LEU A 1 369 ? -36.112 39.925 -37.197 1.00 35.94 369 LEU A O 1
ATOM 2961 N N . PHE A 1 370 ? -33.999 40.628 -37.596 1.00 28.70 370 PHE A N 1
ATOM 2962 C CA . PHE A 1 370 ? -34.080 42.061 -37.961 1.00 28.70 370 PHE A CA 1
ATOM 2963 C C . PHE A 1 370 ? -32.804 42.808 -37.507 1.00 28.70 370 PHE A C 1
ATOM 2965 O O . PHE A 1 370 ? -32.555 42.990 -36.318 1.00 28.70 370 PHE A O 1
ATOM 2972 N N . GLU A 1 371 ? -32.021 43.310 -38.466 1.00 31.56 371 GLU A N 1
ATOM 2973 C CA . GLU A 1 371 ? -31.288 44.582 -38.305 1.00 31.56 371 GLU A CA 1
ATOM 2974 C C . GLU A 1 371 ? -32.324 45.734 -38.182 1.00 31.56 371 GLU A C 1
ATOM 2976 O O . GLU A 1 371 ? -33.434 45.533 -38.689 1.00 31.56 371 GLU A O 1
ATOM 2981 N N . PRO A 1 372 ? -32.041 46.939 -37.605 1.00 40.19 372 PRO A N 1
ATOM 2982 C CA . PRO A 1 372 ? -30.828 47.721 -37.914 1.00 40.19 372 PRO A CA 1
ATOM 2983 C C . PRO A 1 372 ? -30.322 48.759 -36.858 1.00 40.19 372 PRO A C 1
ATOM 2985 O O . PRO A 1 372 ? -30.819 48.877 -35.744 1.00 40.19 372 PRO A O 1
ATOM 2988 N N . VAL A 1 373 ? -29.360 49.587 -37.306 1.00 26.69 373 VAL A N 1
ATOM 2989 C CA . VAL A 1 373 ? -28.966 50.940 -36.822 1.00 26.69 373 VAL A CA 1
ATOM 2990 C C . VAL A 1 373 ? -28.059 51.072 -35.580 1.00 26.69 373 VAL A C 1
ATOM 2992 O O . VAL A 1 373 ? -28.487 51.159 -34.435 1.00 26.69 373 VAL A O 1
ATOM 2995 N N . SER A 1 374 ? -26.778 51.322 -35.870 1.00 31.66 374 SER A N 1
ATOM 2996 C CA . SER A 1 374 ? -25.888 52.239 -35.129 1.00 31.66 374 SER A CA 1
ATOM 2997 C C . SER A 1 374 ? -26.234 53.686 -35.541 1.00 31.66 374 SER A C 1
ATOM 2999 O O . SER A 1 374 ? -26.418 53.892 -36.744 1.00 31.66 374 SER A O 1
ATOM 3001 N N . PRO A 1 375 ? -26.337 54.692 -34.635 1.00 42.09 375 PRO A N 1
ATOM 3002 C CA . PRO A 1 375 ? -25.122 55.284 -34.048 1.00 42.09 375 PRO A CA 1
ATOM 3003 C C . PRO A 1 375 ? -25.245 55.890 -32.630 1.00 42.09 375 PRO A C 1
ATOM 3005 O O . PRO A 1 375 ? -26.320 56.277 -32.197 1.00 42.09 375 PRO A O 1
ATOM 3008 N N . PHE A 1 376 ? -24.103 56.109 -31.959 1.00 26.94 376 PHE A N 1
ATOM 3009 C CA . PHE A 1 376 ? -23.671 57.460 -31.535 1.00 26.94 376 PHE A CA 1
ATOM 3010 C C . PHE A 1 376 ? -22.212 57.463 -31.025 1.00 26.94 376 PHE A C 1
ATOM 3012 O O . PHE A 1 376 ? -21.830 56.678 -30.161 1.00 26.94 376 PHE A O 1
ATOM 3019 N N . LYS A 1 377 ? -21.390 58.383 -31.549 1.00 32.06 377 LYS A N 1
ATOM 3020 C CA . LYS A 1 377 ? -20.081 58.769 -30.981 1.00 32.06 377 LYS A CA 1
ATOM 3021 C C . LYS A 1 377 ? -20.279 59.941 -30.012 1.00 32.06 377 LYS A C 1
ATOM 3023 O O . LYS A 1 377 ? -21.098 60.795 -30.329 1.00 32.06 377 LYS A O 1
ATOM 3028 N N . ARG A 1 378 ? -19.459 60.047 -28.955 1.00 27.53 378 ARG A N 1
ATOM 3029 C CA . ARG A 1 378 ? -18.750 61.277 -28.501 1.00 27.53 378 ARG A CA 1
ATOM 3030 C C . ARG A 1 378 ? -17.826 60.953 -27.309 1.00 27.53 378 ARG A C 1
ATOM 3032 O O . ARG A 1 378 ? -18.226 60.228 -26.410 1.00 27.53 378 ARG A O 1
ATOM 3039 N N . GLU A 1 379 ? -16.515 61.173 -27.466 1.00 27.25 379 GLU A N 1
ATOM 3040 C CA . GLU A 1 379 ? -15.723 62.288 -26.878 1.00 27.25 379 GLU A CA 1
ATOM 3041 C C . GLU A 1 379 ? -15.514 62.123 -25.349 1.00 27.25 379 GLU A C 1
ATOM 3043 O O . GLU A 1 379 ? -16.458 62.195 -24.576 1.00 27.25 379 GLU A O 1
ATOM 3048 N N . LEU A 1 380 ? -14.347 61.663 -24.867 1.00 30.09 380 LEU A N 1
ATOM 3049 C CA . LEU A 1 380 ? -13.078 62.404 -24.664 1.00 30.09 380 LEU A CA 1
ATOM 3050 C C . LEU A 1 380 ? -13.203 63.635 -23.744 1.00 30.09 380 LEU A C 1
ATOM 3052 O O . LEU A 1 380 ? -13.651 64.674 -24.211 1.00 30.09 380 LEU A O 1
ATOM 3056 N N . PHE A 1 381 ? -12.716 63.553 -22.490 1.00 30.05 381 PHE A N 1
ATOM 3057 C CA . PHE A 1 381 ? -11.451 64.171 -22.002 1.00 30.05 381 PHE A CA 1
ATOM 3058 C C . PHE A 1 381 ? -11.255 63.976 -20.460 1.00 30.05 381 PHE A C 1
ATOM 3060 O O . PHE A 1 381 ? -12.049 63.231 -19.882 1.00 30.05 381 PHE A O 1
ATOM 3067 N N . PRO A 1 382 ? -10.152 64.405 -19.787 1.00 44.66 382 PRO A N 1
ATOM 3068 C CA . PRO A 1 382 ? -9.424 63.495 -18.892 1.00 44.66 382 PRO A CA 1
ATOM 3069 C C . PRO A 1 382 ? -9.398 63.925 -17.412 1.00 44.66 382 PRO A C 1
ATOM 3071 O O . PRO A 1 382 ? -9.788 65.034 -17.053 1.00 44.66 382 PRO A O 1
ATOM 3074 N N . SER A 1 383 ? -8.778 63.107 -16.555 1.00 28.94 383 SER A N 1
ATOM 3075 C CA . SER A 1 383 ? -8.208 63.591 -15.291 1.00 28.94 383 SER A CA 1
ATOM 3076 C C . SER A 1 383 ? -6.889 62.892 -14.939 1.00 28.94 383 SER A C 1
ATOM 3078 O O . SER A 1 383 ? -6.829 61.701 -14.641 1.00 28.94 383 SER A O 1
ATOM 3080 N N . ASN A 1 384 ? -5.802 63.667 -14.965 1.00 33.19 384 ASN A N 1
ATOM 3081 C CA . ASN A 1 384 ? -4.513 63.257 -14.411 1.00 33.19 384 ASN A CA 1
ATOM 3082 C C . ASN A 1 384 ? -4.603 63.180 -12.880 1.00 33.19 384 ASN A C 1
ATOM 3084 O O . ASN A 1 384 ? -5.083 64.113 -12.240 1.00 33.19 384 ASN A O 1
ATOM 3088 N N . GLY A 1 385 ? -4.062 62.113 -12.290 1.00 29.17 385 GLY A N 1
ATOM 3089 C CA . GLY A 1 385 ? -3.952 61.951 -10.840 1.00 29.17 385 GLY A CA 1
ATOM 3090 C C . GLY A 1 385 ? -2.632 61.294 -10.449 1.00 29.17 385 GLY A C 1
ATOM 3091 O O . GLY A 1 385 ? -2.571 60.080 -10.274 1.00 29.17 385 GLY A O 1
ATOM 3092 N N . GLN A 1 386 ? -1.562 62.083 -10.311 1.00 33.69 386 GLN A N 1
ATOM 3093 C CA . GLN A 1 386 ? -0.279 61.576 -9.814 1.00 33.69 386 GLN A CA 1
ATOM 3094 C C . GLN A 1 386 ? -0.363 61.242 -8.315 1.00 33.69 386 GLN A C 1
ATOM 3096 O O . GLN A 1 386 ? -0.439 62.130 -7.468 1.00 33.69 386 GLN A O 1
ATOM 3101 N N . GLY A 1 387 ? -0.297 59.951 -7.978 1.00 29.83 387 GLY A N 1
ATOM 3102 C CA . GLY A 1 387 ? -0.142 59.471 -6.603 1.00 29.83 387 GLY A CA 1
ATOM 3103 C C . GLY A 1 387 ? 1.332 59.308 -6.222 1.00 29.83 387 GLY A C 1
ATOM 3104 O O . GLY A 1 387 ? 2.038 58.492 -6.815 1.00 29.83 387 GLY A O 1
ATOM 3105 N N . LYS A 1 388 ? 1.800 60.061 -5.217 1.00 29.19 388 LYS A N 1
ATOM 3106 C CA . LYS A 1 388 ? 3.179 59.993 -4.691 1.00 29.19 388 LYS A CA 1
ATOM 3107 C C . LYS A 1 388 ? 3.576 58.566 -4.279 1.00 29.19 388 LYS A C 1
ATOM 3109 O O . LYS A 1 388 ? 2.900 57.947 -3.460 1.00 29.19 388 LYS A O 1
ATOM 3114 N N . ARG A 1 389 ? 4.747 58.100 -4.732 1.00 32.28 389 ARG A N 1
ATOM 3115 C CA . ARG A 1 389 ? 5.471 56.994 -4.081 1.00 32.28 389 ARG A CA 1
ATOM 3116 C C . ARG A 1 389 ? 6.168 57.518 -2.823 1.00 32.28 389 ARG A C 1
ATOM 3118 O O . ARG A 1 389 ? 7.021 58.393 -2.925 1.00 32.28 389 ARG A O 1
ATOM 3125 N N . LEU A 1 390 ? 5.859 56.940 -1.664 1.00 31.27 390 LEU A N 1
ATOM 3126 C CA . LEU A 1 390 ? 6.718 57.010 -0.480 1.00 31.27 390 LEU A CA 1
ATOM 3127 C C . LEU A 1 390 ? 7.556 55.730 -0.439 1.00 31.27 390 LEU A C 1
ATOM 3129 O O . LEU A 1 390 ? 7.034 54.653 -0.159 1.00 31.27 390 LEU A O 1
ATOM 3133 N N . GLY A 1 391 ? 8.838 55.844 -0.781 1.00 32.81 391 GLY A N 1
ATOM 3134 C CA . GLY A 1 391 ? 9.800 54.752 -0.666 1.00 32.81 391 GLY A CA 1
ATOM 3135 C C . GLY A 1 391 ? 10.619 54.900 0.610 1.00 32.81 391 GLY A C 1
ATOM 3136 O O . GLY A 1 391 ? 11.350 55.874 0.742 1.00 32.81 391 GLY A O 1
ATOM 3137 N N . GLY A 1 392 ? 10.526 53.926 1.514 1.00 33.03 392 GLY A N 1
ATOM 3138 C CA . GLY A 1 392 ? 11.532 53.700 2.549 1.00 33.03 392 GLY A CA 1
ATOM 3139 C C . GLY A 1 392 ? 12.423 52.540 2.116 1.00 33.03 392 GLY A C 1
ATOM 3140 O O . GLY A 1 392 ? 11.935 51.416 1.995 1.00 33.03 392 GLY A O 1
ATOM 3141 N N . ARG A 1 393 ? 13.705 52.805 1.845 1.00 35.59 393 ARG A N 1
ATOM 3142 C CA . ARG A 1 393 ? 14.727 51.751 1.754 1.00 35.59 393 ARG A CA 1
ATOM 3143 C C . ARG A 1 393 ? 15.121 51.339 3.173 1.00 35.59 393 ARG A C 1
ATOM 3145 O O . ARG A 1 393 ? 15.098 52.168 4.073 1.00 35.59 393 ARG A O 1
ATOM 3152 N N . SER A 1 394 ? 15.463 50.069 3.365 1.00 52.84 394 SER A N 1
ATOM 3153 C CA . SER A 1 394 ? 16.039 49.578 4.620 1.00 52.84 394 SER A CA 1
ATOM 3154 C C . SER A 1 394 ? 17.559 49.715 4.603 1.00 52.84 394 SER A C 1
ATOM 3156 O O . SER A 1 394 ? 18.179 49.319 3.614 1.00 52.84 394 SER A O 1
ATOM 3158 N N . ASP A 1 395 ? 18.138 50.142 5.720 1.00 47.50 395 ASP A N 1
ATOM 3159 C CA . ASP A 1 395 ? 19.563 50.451 5.935 1.00 47.50 395 ASP A CA 1
ATOM 3160 C C . ASP A 1 395 ? 20.538 49.364 5.427 1.00 47.50 395 ASP A C 1
ATOM 3162 O O . ASP A 1 395 ? 21.620 49.660 4.924 1.00 47.50 395 ASP A O 1
ATOM 3166 N N . ALA A 1 396 ? 20.128 48.089 5.458 1.00 51.12 396 ALA A N 1
ATOM 3167 C CA . ALA A 1 396 ? 20.904 46.964 4.924 1.00 51.12 396 ALA A CA 1
ATOM 3168 C C . ALA A 1 396 ? 21.232 47.070 3.415 1.00 51.12 396 ALA A C 1
ATOM 3170 O O . ALA A 1 396 ? 22.203 46.468 2.961 1.00 51.12 396 ALA A O 1
ATOM 3171 N N . VAL A 1 397 ? 20.444 47.827 2.640 1.00 48.03 397 VAL A N 1
ATOM 3172 C CA . VAL A 1 397 ? 20.671 48.057 1.200 1.00 48.03 397 VAL A CA 1
ATOM 3173 C C . VAL A 1 397 ? 21.686 49.179 0.959 1.00 48.03 397 VAL A C 1
ATOM 3175 O O . VAL A 1 397 ? 22.409 49.125 -0.031 1.00 48.03 397 VAL A O 1
ATOM 3178 N N . GLU A 1 398 ? 21.786 50.168 1.853 1.00 48.09 398 GLU A N 1
ATOM 3179 C CA . GLU A 1 398 ? 22.822 51.212 1.765 1.00 48.09 398 GLU A CA 1
ATOM 3180 C C . GLU A 1 398 ? 24.193 50.704 2.224 1.00 48.09 398 GLU A C 1
ATOM 3182 O O . GLU A 1 398 ? 25.212 51.130 1.691 1.00 48.09 398 GLU A O 1
ATOM 3187 N N . ALA A 1 399 ? 24.227 49.725 3.133 1.00 58.62 399 ALA A N 1
ATOM 3188 C CA . ALA A 1 399 ? 25.465 49.089 3.584 1.00 58.62 399 ALA A CA 1
ATOM 3189 C C . ALA A 1 399 ? 26.059 48.055 2.595 1.00 58.62 399 ALA A C 1
ATOM 3191 O O . ALA A 1 399 ? 27.128 47.509 2.859 1.00 58.62 399 ALA A O 1
ATOM 3192 N N . GLY A 1 400 ? 25.377 47.739 1.483 1.00 50.97 400 GLY A N 1
ATOM 3193 C CA . GLY A 1 400 ? 25.864 46.787 0.470 1.00 50.97 400 GLY A CA 1
ATOM 3194 C C . GLY A 1 400 ? 25.980 45.325 0.936 1.00 50.97 400 GLY A C 1
ATOM 3195 O O . GLY A 1 400 ? 26.641 44.522 0.280 1.00 50.97 400 GLY A O 1
ATOM 3196 N N . ILE A 1 401 ? 25.359 44.965 2.064 1.00 63.84 401 ILE A N 1
ATOM 3197 C CA . ILE A 1 401 ? 25.537 43.659 2.713 1.00 63.84 401 ILE A CA 1
ATOM 3198 C C . ILE A 1 401 ? 24.688 42.591 1.997 1.00 63.84 401 ILE A C 1
ATOM 3200 O O . ILE A 1 401 ? 23.471 42.769 1.871 1.00 63.84 401 ILE A O 1
ATOM 3204 N N . PRO A 1 402 ? 25.265 41.448 1.571 1.00 66.19 402 PRO A N 1
ATOM 3205 C CA . PRO A 1 402 ? 24.497 40.348 0.997 1.00 66.19 402 PRO A CA 1
ATOM 3206 C C . PRO A 1 402 ? 23.407 39.851 1.956 1.00 66.19 402 PRO A C 1
ATOM 3208 O O . PRO A 1 402 ? 23.634 39.675 3.154 1.00 66.19 402 PRO A O 1
ATOM 3211 N N . ALA A 1 403 ? 22.216 39.550 1.430 1.00 53.88 403 ALA A N 1
ATOM 3212 C CA . ALA A 1 403 ? 21.049 39.177 2.244 1.00 53.88 403 ALA A CA 1
ATOM 3213 C C . ALA A 1 403 ? 21.285 37.961 3.172 1.00 53.88 403 ALA A C 1
ATOM 3215 O O . ALA A 1 403 ? 20.643 37.840 4.217 1.00 53.88 403 ALA A O 1
ATOM 3216 N N . ARG A 1 404 ? 22.233 37.084 2.812 1.00 58.47 404 ARG A N 1
ATOM 3217 C CA . ARG A 1 404 ? 22.693 35.946 3.622 1.00 58.47 404 ARG A CA 1
ATOM 3218 C C . ARG A 1 404 ? 23.338 36.387 4.941 1.00 58.47 404 ARG A C 1
ATOM 3220 O O . ARG A 1 404 ? 23.064 35.789 5.980 1.00 58.47 404 ARG A O 1
ATOM 3227 N N . ASP A 1 405 ? 24.137 37.447 4.912 1.00 60.12 405 ASP A N 1
ATOM 3228 C CA . ASP A 1 405 ? 24.958 37.876 6.048 1.00 60.12 405 ASP A CA 1
ATOM 3229 C C . ASP A 1 405 ? 24.161 38.786 6.991 1.00 60.12 405 ASP A C 1
ATOM 3231 O O . ASP A 1 405 ? 24.270 38.677 8.213 1.00 60.12 405 ASP A O 1
ATOM 3235 N N . ALA A 1 406 ? 23.238 39.582 6.438 1.00 63.62 406 ALA A N 1
ATOM 3236 C CA . ALA A 1 406 ? 22.214 40.279 7.216 1.00 63.62 406 ALA A CA 1
ATOM 3237 C C . ALA A 1 406 ? 21.332 39.295 8.018 1.00 63.62 406 ALA A C 1
ATOM 3239 O O . ALA A 1 406 ? 21.030 39.535 9.190 1.00 63.62 406 ALA A O 1
ATOM 3240 N N . ALA A 1 407 ? 20.965 38.151 7.424 1.00 54.31 407 ALA A N 1
ATOM 3241 C CA . ALA A 1 407 ? 20.231 37.093 8.119 1.00 54.31 407 ALA A CA 1
ATOM 3242 C C . ALA A 1 407 ? 21.080 36.396 9.204 1.00 54.31 407 ALA A C 1
ATOM 3244 O O . ALA A 1 407 ? 20.566 36.109 10.287 1.00 54.31 407 ALA A O 1
ATOM 3245 N N . ALA A 1 408 ? 22.375 36.172 8.955 1.00 56.97 408 ALA A N 1
ATOM 3246 C CA . ALA A 1 408 ? 23.296 35.597 9.937 1.00 56.97 408 ALA A CA 1
ATOM 3247 C C . ALA A 1 408 ? 23.499 36.513 11.160 1.00 56.97 408 ALA A C 1
ATOM 3249 O O . ALA A 1 408 ? 23.402 36.052 12.299 1.00 56.97 408 ALA A O 1
ATOM 3250 N N . MET A 1 409 ? 23.687 37.822 10.953 1.00 58.06 409 MET A N 1
ATOM 3251 C CA . MET A 1 409 ? 23.793 38.796 12.050 1.00 58.06 409 MET A CA 1
ATOM 3252 C C . MET A 1 409 ? 22.495 38.898 12.866 1.00 58.06 409 MET A C 1
ATOM 3254 O O . MET A 1 409 ? 22.532 38.891 14.100 1.00 58.06 409 MET A O 1
ATOM 3258 N N . ALA A 1 410 ? 21.333 38.888 12.202 1.00 54.38 410 ALA A N 1
ATOM 3259 C CA . ALA A 1 410 ? 20.032 38.861 12.872 1.00 54.38 410 ALA A CA 1
ATOM 3260 C C . ALA A 1 410 ? 19.780 37.568 13.678 1.00 54.38 410 ALA A C 1
ATOM 3262 O O . ALA A 1 410 ? 19.013 37.592 14.644 1.00 54.38 410 ALA A O 1
ATOM 3263 N N . ALA A 1 411 ? 20.416 36.451 13.304 1.00 46.91 411 ALA A N 1
ATOM 3264 C CA . ALA A 1 411 ? 20.372 35.198 14.054 1.00 46.91 411 ALA A CA 1
ATOM 3265 C C . ALA A 1 411 ? 21.302 35.227 15.280 1.00 46.91 411 ALA A C 1
ATOM 3267 O O . ALA A 1 411 ? 20.857 34.900 16.381 1.00 46.91 411 ALA A O 1
ATOM 3268 N N . MET A 1 412 ? 22.554 35.684 15.133 1.00 48.38 412 MET A N 1
ATOM 3269 C CA . MET A 1 412 ? 23.509 35.739 16.253 1.00 48.38 412 MET A CA 1
ATOM 3270 C C . MET A 1 412 ? 23.060 36.692 17.369 1.00 48.38 412 MET A C 1
ATOM 3272 O O . MET A 1 412 ? 23.196 36.365 18.547 1.00 48.38 412 MET A O 1
ATOM 3276 N N . SER A 1 413 ? 22.407 37.807 17.022 1.00 45.75 413 SER A N 1
ATOM 3277 C CA . SER A 1 413 ? 21.822 38.742 17.996 1.00 45.75 413 SER A CA 1
ATOM 3278 C C . SER A 1 413 ? 20.729 38.113 18.891 1.00 45.75 413 SER A C 1
ATOM 3280 O O . SER A 1 413 ? 20.429 38.642 19.959 1.00 45.75 413 SER A O 1
ATOM 3282 N N . ARG A 1 414 ? 20.152 36.958 18.514 1.00 43.78 414 ARG A N 1
ATOM 3283 C CA . ARG A 1 414 ? 19.065 36.289 19.261 1.00 43.78 414 ARG A CA 1
ATOM 3284 C C . ARG A 1 414 ? 19.512 35.161 20.197 1.00 43.78 414 ARG A C 1
ATOM 3286 O O . ARG A 1 414 ? 18.685 34.677 20.963 1.00 43.78 414 ARG A O 1
ATOM 3293 N N . CYS A 1 415 ? 20.779 34.745 20.171 1.00 38.09 415 CYS A N 1
ATOM 3294 C CA . CYS A 1 415 ? 21.276 33.650 21.021 1.00 38.09 415 CYS A CA 1
ATOM 3295 C C . CYS A 1 415 ? 21.841 34.098 22.384 1.00 38.09 415 CYS A C 1
ATOM 3297 O O . CYS A 1 415 ? 22.192 33.252 23.201 1.00 38.09 415 CYS A O 1
ATOM 3299 N N . GLY A 1 416 ? 21.919 35.405 22.652 1.00 38.75 416 GLY A N 1
ATOM 3300 C CA . GLY A 1 416 ? 22.639 35.970 23.799 1.00 38.75 416 GLY A CA 1
ATOM 3301 C C . GLY A 1 416 ? 21.806 36.372 25.023 1.00 38.75 416 GLY A C 1
ATOM 3302 O O . GLY A 1 416 ? 22.111 37.411 25.596 1.00 38.75 416 GLY A O 1
ATOM 3303 N N . SER A 1 417 ? 20.749 35.645 25.423 1.00 37.75 417 SER A N 1
ATOM 3304 C CA . SER A 1 417 ? 20.102 35.861 26.745 1.00 37.75 417 SER A CA 1
ATOM 3305 C C . SER A 1 417 ? 19.042 34.815 27.151 1.00 37.75 417 SER A C 1
ATOM 3307 O O . SER A 1 417 ? 17.857 35.070 27.001 1.00 37.75 417 SER A O 1
ATOM 3309 N N . THR A 1 418 ? 19.438 33.686 27.765 1.00 34.19 418 THR A N 1
ATOM 3310 C CA . THR A 1 418 ? 18.630 32.969 28.798 1.00 34.19 418 THR A CA 1
ATOM 3311 C C . THR A 1 418 ? 19.436 31.860 29.503 1.00 34.19 418 THR A C 1
ATOM 3313 O O . THR A 1 418 ? 19.140 30.676 29.340 1.00 34.19 418 THR A O 1
ATOM 3316 N N . THR A 1 419 ? 20.422 32.213 30.331 1.00 33.19 419 THR A N 1
ATOM 3317 C CA . THR A 1 419 ? 21.041 31.274 31.295 1.00 33.19 419 THR A CA 1
ATOM 3318 C C . THR A 1 419 ? 21.449 31.985 32.585 1.00 33.19 419 THR A C 1
ATOM 3320 O O . THR A 1 419 ? 22.629 32.072 32.884 1.00 33.19 419 THR A O 1
ATOM 3323 N N . ASP A 1 420 ? 20.475 32.509 33.335 1.00 34.31 420 ASP A N 1
ATOM 3324 C CA . ASP A 1 420 ? 20.533 32.579 34.805 1.00 34.31 420 ASP A CA 1
ATOM 3325 C C . ASP A 1 420 ? 19.212 33.113 35.381 1.00 34.31 420 ASP A C 1
ATOM 3327 O O . ASP A 1 420 ? 18.749 34.163 34.946 1.00 34.31 420 ASP A O 1
ATOM 3331 N N . ALA A 1 421 ? 18.617 32.364 36.329 1.00 31.89 421 ALA A N 1
ATOM 3332 C CA . ALA A 1 421 ? 17.589 32.764 37.324 1.00 31.89 421 ALA A CA 1
ATOM 3333 C C . ALA A 1 421 ? 16.577 31.641 37.672 1.00 31.89 421 ALA A C 1
ATOM 3335 O O . ALA A 1 421 ? 15.365 31.810 37.520 1.00 31.89 421 ALA A O 1
ATOM 3336 N N . LYS A 1 422 ? 17.032 30.502 38.219 1.00 31.42 422 LYS A N 1
ATOM 3337 C CA . LYS A 1 422 ? 16.165 29.603 39.019 1.00 31.42 422 LYS A CA 1
ATOM 3338 C C . LYS A 1 422 ? 16.895 28.999 40.224 1.00 31.42 422 LYS A C 1
ATOM 3340 O O . LYS A 1 422 ? 17.302 27.842 40.206 1.00 31.42 422 LYS A O 1
ATOM 3345 N N . ARG A 1 423 ? 16.992 29.763 41.320 1.00 30.77 423 ARG A N 1
ATOM 3346 C CA . ARG A 1 423 ? 17.324 29.225 42.653 1.00 30.77 423 ARG A CA 1
ATOM 3347 C C . ARG A 1 423 ? 16.647 30.053 43.757 1.00 30.77 423 ARG A C 1
ATOM 3349 O O . ARG A 1 423 ? 16.840 31.261 43.794 1.00 30.77 423 ARG A O 1
ATOM 3356 N N . LYS A 1 424 ? 15.942 29.374 44.685 1.00 31.69 424 LYS A N 1
ATOM 3357 C CA . LYS A 1 424 ? 15.152 29.922 45.828 1.00 31.69 424 LYS A CA 1
ATOM 3358 C C . LYS A 1 424 ? 13.879 30.683 45.367 1.00 31.69 424 LYS A C 1
ATOM 3360 O O . LYS A 1 424 ? 13.950 31.492 44.460 1.00 31.69 424 LYS A O 1
ATOM 3365 N N . ARG A 1 425 ? 12.675 30.481 45.919 1.00 31.33 425 ARG A N 1
ATOM 3366 C CA . ARG A 1 425 ? 12.279 30.388 47.340 1.00 31.33 425 ARG A CA 1
ATOM 3367 C C . ARG A 1 425 ? 11.054 29.478 47.580 1.00 31.33 425 ARG A C 1
ATOM 3369 O O . ARG A 1 425 ? 10.436 28.980 46.648 1.00 31.33 425 ARG A O 1
ATOM 3376 N N . SER A 1 426 ? 10.764 29.277 48.862 1.00 31.25 426 SER A N 1
ATOM 3377 C CA . SER A 1 426 ? 9.819 28.338 49.474 1.00 31.25 426 SER A CA 1
ATOM 3378 C C . SER A 1 426 ? 8.507 28.978 49.966 1.00 31.25 426 SER A C 1
ATOM 3380 O O . SER A 1 426 ? 8.461 30.178 50.206 1.00 31.25 426 SER A O 1
ATOM 3382 N N . ALA A 1 427 ? 7.511 28.112 50.198 1.00 32.53 427 ALA A N 1
ATOM 3383 C CA . ALA A 1 427 ? 6.434 28.180 51.203 1.00 32.53 427 ALA A CA 1
ATOM 3384 C C . ALA A 1 427 ? 5.571 29.458 51.370 1.00 32.53 427 ALA A C 1
ATOM 3386 O O . ALA A 1 427 ? 6.022 30.496 51.847 1.00 32.53 427 ALA A O 1
ATOM 3387 N N . SER A 1 428 ? 4.258 29.304 51.169 1.00 29.16 428 SER A N 1
ATOM 3388 C CA . SER A 1 428 ? 3.207 29.878 52.039 1.00 29.16 428 SER A CA 1
ATOM 3389 C C . SER A 1 428 ? 1.860 29.176 51.798 1.00 29.16 428 SER A C 1
ATOM 3391 O O . SER A 1 428 ? 1.614 28.640 50.719 1.00 29.16 428 SER A O 1
ATOM 3393 N N . GLN A 1 429 ? 1.026 29.129 52.840 1.00 29.34 429 GLN A N 1
ATOM 3394 C CA . GLN A 1 429 ? -0.284 28.458 52.889 1.00 29.34 429 GLN A CA 1
ATOM 3395 C C . GLN A 1 429 ? -1.450 29.410 52.500 1.00 29.34 429 GLN A C 1
ATOM 3397 O O . GLN A 1 429 ? -1.205 30.597 52.276 1.00 29.34 429 GLN A O 1
ATOM 3402 N N . PRO A 1 430 ? -2.697 28.914 52.336 1.00 35.81 430 PRO A N 1
ATOM 3403 C CA . PRO A 1 430 ? -3.737 29.607 51.569 1.00 35.81 430 PRO A CA 1
ATOM 3404 C C . PRO A 1 430 ? -4.568 30.618 52.373 1.00 35.81 430 PRO A C 1
ATOM 3406 O O . PRO A 1 430 ? -4.700 30.517 53.590 1.00 35.81 430 PRO A O 1
ATOM 3409 N N . ALA A 1 431 ? -5.224 31.535 51.654 1.00 27.27 431 ALA A N 1
ATOM 3410 C CA . ALA A 1 431 ? -6.230 32.449 52.193 1.00 27.27 431 ALA A CA 1
ATOM 3411 C C . ALA A 1 431 ? -7.626 32.155 51.613 1.00 27.27 431 ALA A C 1
ATOM 3413 O O . ALA A 1 431 ? -7.818 32.115 50.398 1.00 27.27 431 ALA A O 1
ATOM 3414 N N . THR A 1 432 ? -8.610 31.988 52.495 1.00 34.38 432 THR A N 1
ATOM 3415 C CA . THR A 1 432 ? -10.044 31.862 52.183 1.00 34.38 432 THR A CA 1
ATOM 3416 C C . THR A 1 432 ? -10.744 33.223 52.074 1.00 34.38 432 THR A C 1
ATOM 3418 O O . THR A 1 432 ? -10.499 34.089 52.917 1.00 34.38 432 THR A O 1
ATOM 3421 N N . PRO A 1 433 ? -11.749 33.361 51.194 1.00 31.78 433 PRO A N 1
ATOM 3422 C CA . PRO A 1 433 ? -12.906 34.234 51.410 1.00 31.78 433 PRO A CA 1
ATOM 3423 C C . PRO A 1 433 ? -14.188 33.378 51.528 1.00 31.78 433 PRO A C 1
ATOM 3425 O O . PRO A 1 433 ? -14.521 32.616 50.628 1.00 31.78 433 PRO A O 1
ATOM 3428 N N . LYS A 1 434 ? -14.811 33.295 52.709 1.00 27.69 434 LYS A N 1
ATOM 3429 C CA . LYS A 1 434 ? -15.873 34.195 53.215 1.00 27.69 434 LYS A CA 1
ATOM 3430 C C . LYS A 1 434 ? -17.163 34.208 52.373 1.00 27.69 434 LYS A C 1
ATOM 3432 O O . LYS A 1 434 ? -17.219 34.811 51.308 1.00 27.69 43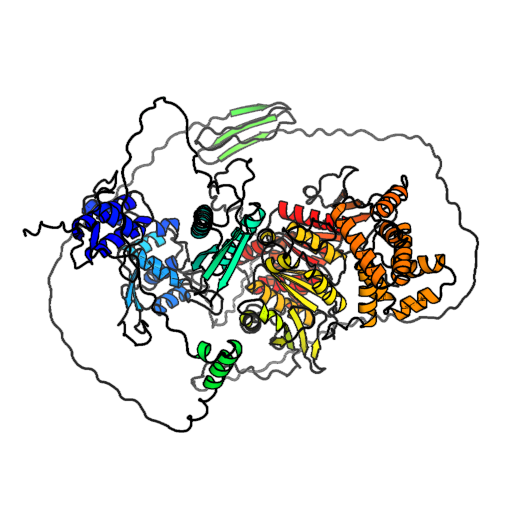4 LYS A O 1
ATOM 3437 N N . GLN A 1 435 ? -18.209 33.599 52.942 1.00 30.59 435 GLN A N 1
ATOM 3438 C CA . GLN A 1 435 ? -19.625 33.824 52.614 1.00 30.59 435 GLN A CA 1
ATOM 3439 C C . GLN A 1 435 ? -20.012 35.299 52.825 1.00 30.59 435 GLN A C 1
ATOM 3441 O O . GLN A 1 435 ? -19.395 35.942 53.675 1.00 30.59 435 GLN A O 1
ATOM 3446 N N . LEU A 1 436 ? -21.097 35.773 52.188 1.00 25.83 436 LEU A N 1
ATOM 3447 C CA . LEU A 1 436 ? -22.106 36.624 52.849 1.00 25.83 436 LEU A CA 1
ATOM 3448 C C . LEU A 1 436 ? -23.398 36.837 52.023 1.00 25.83 436 LEU A C 1
ATOM 3450 O O . LEU A 1 436 ? -23.358 37.041 50.815 1.00 25.83 436 LEU A O 1
ATOM 3454 N N . TYR A 1 437 ? -24.500 36.875 52.780 1.00 27.67 437 TYR A N 1
ATOM 3455 C CA . TYR A 1 437 ? -25.880 37.319 52.512 1.00 27.67 437 TYR A CA 1
ATOM 3456 C C . TYR A 1 437 ? -26.942 36.443 51.814 1.00 27.67 437 TYR A C 1
ATOM 3458 O O . TYR A 1 437 ? -26.707 35.716 50.855 1.00 27.67 437 TYR A O 1
ATOM 3466 N N . LYS A 1 438 ? -28.140 36.560 52.415 1.00 27.58 438 LYS A N 1
ATOM 3467 C CA . LYS A 1 438 ? -29.436 35.901 52.186 1.00 27.58 438 LYS A CA 1
ATOM 3468 C C . LYS A 1 438 ? -30.473 36.919 51.680 1.00 27.58 438 LYS A C 1
ATOM 3470 O O . LYS A 1 438 ? -30.327 38.101 51.991 1.00 27.58 438 LYS A O 1
ATOM 3475 N N . SER A 1 439 ? -31.554 36.433 51.069 1.00 25.77 439 SER A N 1
ATOM 3476 C CA . SER A 1 439 ? -32.994 36.759 51.290 1.00 25.77 439 SER A CA 1
ATOM 3477 C C . SER A 1 439 ? -33.762 36.188 50.080 1.00 25.77 439 SER A C 1
ATOM 3479 O O . SER A 1 439 ? -33.280 36.319 48.960 1.00 25.77 439 SER A O 1
ATOM 3481 N N . GLU A 1 440 ? -34.775 35.322 50.191 1.00 29.98 440 GLU A N 1
ATOM 3482 C CA . GLU A 1 440 ? -36.071 35.423 50.901 1.00 29.98 440 GLU A CA 1
ATOM 3483 C C . GLU A 1 440 ? -36.936 36.591 50.412 1.00 29.98 440 GLU A C 1
ATOM 3485 O O . GLU A 1 440 ? -36.637 37.733 50.734 1.00 29.98 440 GLU A O 1
ATOM 3490 N N . ASP A 1 441 ? -37.960 36.270 49.601 1.00 26.44 441 ASP A N 1
ATOM 3491 C CA . ASP A 1 441 ? -39.367 36.721 49.718 1.00 26.44 441 ASP A CA 1
ATOM 3492 C C . ASP A 1 441 ? -40.202 36.144 48.528 1.00 26.44 441 ASP A C 1
ATOM 3494 O O . ASP A 1 441 ? -39.724 36.134 47.397 1.00 26.44 441 ASP A O 1
ATOM 3498 N N . VAL A 1 442 ? -41.284 35.364 48.755 1.00 27.08 442 VAL A N 1
ATOM 3499 C CA . VAL A 1 442 ? -42.720 35.775 48.884 1.00 27.08 442 VAL A CA 1
ATOM 3500 C C . VAL A 1 442 ? -43.366 36.089 47.505 1.00 27.08 442 VAL A C 1
ATOM 3502 O O . VAL A 1 442 ? -42.781 36.829 46.730 1.00 27.08 442 VAL A O 1
ATOM 3505 N N . VAL A 1 443 ? -44.555 35.608 47.081 1.00 27.86 443 VAL A N 1
ATOM 3506 C CA . VAL A 1 443 ? -45.579 34.665 47.610 1.00 27.86 443 VAL A CA 1
ATOM 3507 C C . VAL A 1 443 ? -46.493 34.166 46.455 1.00 27.86 443 VAL A C 1
ATOM 3509 O O . VAL A 1 443 ? -46.502 34.764 45.385 1.00 27.86 443 VAL A O 1
ATOM 3512 N N . ASN A 1 444 ? -47.247 33.083 46.700 1.00 26.39 444 ASN A N 1
ATOM 3513 C CA . ASN A 1 444 ? -48.455 32.536 46.027 1.00 26.39 444 ASN A CA 1
ATOM 3514 C C . ASN A 1 444 ? -49.124 33.302 44.857 1.00 26.39 444 ASN A C 1
ATOM 3516 O O . ASN A 1 444 ? -49.328 34.508 44.950 1.00 26.39 444 ASN A O 1
ATOM 3520 N N . LEU A 1 445 ? -49.739 32.548 43.922 1.00 25.22 445 LEU A N 1
ATOM 3521 C CA . LEU A 1 445 ? -51.209 32.563 43.722 1.00 25.22 445 LEU A CA 1
ATOM 3522 C C . LEU A 1 445 ? -51.729 31.435 42.790 1.00 25.22 445 LEU A C 1
ATOM 3524 O O . LEU A 1 445 ? -51.312 31.331 41.645 1.00 25.22 445 LEU A O 1
ATOM 3528 N N . LEU A 1 446 ? -52.643 30.633 43.357 1.00 25.61 446 LEU A N 1
ATOM 3529 C CA . LEU A 1 446 ? -53.818 29.904 42.822 1.00 25.61 446 LEU A CA 1
ATOM 3530 C C . LEU A 1 446 ? -53.981 29.587 41.317 1.00 25.61 446 LEU A C 1
ATOM 3532 O O . LEU A 1 446 ? -53.797 30.440 40.454 1.00 25.61 446 LEU A O 1
ATOM 3536 N N . GLY A 1 447 ? -54.556 28.405 41.044 1.00 25.89 447 GLY A N 1
ATOM 3537 C CA . GLY A 1 447 ? -55.151 28.076 39.744 1.00 25.89 447 GLY A CA 1
ATOM 3538 C C . GLY A 1 447 ? -55.580 26.614 39.578 1.00 25.89 447 GLY A C 1
ATOM 3539 O O . GLY A 1 447 ? -55.017 25.926 38.732 1.00 25.89 447 GLY A O 1
ATOM 3540 N N . ASP A 1 448 ? -56.557 26.142 40.361 1.00 31.20 448 ASP A N 1
ATOM 3541 C CA . ASP A 1 448 ? -57.283 24.898 40.048 1.00 31.20 448 ASP A CA 1
ATOM 3542 C C . ASP A 1 448 ? -58.036 25.026 38.711 1.00 31.20 448 ASP A C 1
ATOM 3544 O O . ASP A 1 448 ? -58.463 26.129 38.360 1.00 31.20 448 ASP A O 1
ATOM 3548 N N . LEU A 1 449 ? -58.259 23.904 38.011 1.00 29.88 449 LEU A N 1
ATOM 3549 C CA . LEU A 1 449 ? -59.551 23.565 37.389 1.00 29.88 449 LEU A CA 1
ATOM 3550 C C . LEU A 1 449 ? -59.542 22.150 36.782 1.00 29.88 449 LEU A C 1
ATOM 3552 O O . LEU A 1 449 ? -58.603 21.755 36.089 1.00 29.88 449 LEU A O 1
ATOM 3556 N N . ASP A 1 450 ? -60.625 21.417 37.030 1.00 29.86 450 ASP A N 1
ATOM 3557 C CA . ASP A 1 450 ? -60.885 20.058 36.546 1.00 29.86 450 ASP A CA 1
ATOM 3558 C C . ASP A 1 450 ? -61.186 19.980 35.038 1.00 29.86 450 ASP A C 1
ATOM 3560 O O . ASP A 1 450 ? -61.655 20.941 34.424 1.00 29.86 450 ASP A O 1
ATOM 3564 N N . SER A 1 451 ? -61.050 18.783 34.455 1.00 30.06 451 SER A N 1
ATOM 3565 C CA . SER A 1 451 ? -62.151 18.145 33.697 1.00 30.06 451 SER A CA 1
ATOM 3566 C C . SER A 1 451 ? -61.842 16.683 33.341 1.00 30.06 451 SER A C 1
ATOM 3568 O O . SER A 1 451 ? -60.754 16.356 32.868 1.00 30.06 451 SER A O 1
ATOM 3570 N N . GLU A 1 452 ? -62.828 15.811 33.563 1.00 32.47 452 GLU A N 1
ATOM 3571 C CA . GLU A 1 452 ? -62.847 14.411 33.116 1.00 32.47 452 GLU A CA 1
ATOM 3572 C C . GLU A 1 452 ? -63.330 14.271 31.646 1.00 32.47 452 GLU A C 1
ATOM 3574 O O . GLU A 1 452 ? -63.477 15.258 30.927 1.00 32.47 452 GLU A O 1
ATOM 3579 N N . ASP A 1 453 ? -63.613 13.024 31.242 1.00 30.67 453 ASP A N 1
ATOM 3580 C CA . ASP A 1 453 ? -64.296 12.565 30.020 1.00 30.67 453 ASP A CA 1
ATOM 3581 C C . ASP A 1 453 ? -63.540 12.589 28.670 1.00 30.67 453 ASP A C 1
ATOM 3583 O O . ASP A 1 453 ? -63.454 13.595 27.970 1.00 30.67 453 ASP A O 1
ATOM 3587 N N . TYR A 1 454 ? -63.161 11.396 28.178 1.00 28.64 454 TYR A N 1
ATOM 3588 C CA . TYR A 1 454 ? -64.089 10.625 27.324 1.00 28.64 454 TYR A CA 1
ATOM 3589 C C . TYR A 1 454 ? -63.654 9.162 27.090 1.00 28.64 454 TYR A C 1
ATOM 3591 O O . TYR A 1 454 ? -62.475 8.853 26.916 1.00 28.64 454 TYR A O 1
ATOM 3599 N N . LEU A 1 455 ? -64.639 8.258 27.029 1.00 34.12 455 LEU A N 1
ATOM 3600 C CA . LEU A 1 455 ? -64.463 6.812 26.847 1.00 34.12 455 LEU A CA 1
ATOM 3601 C C . LEU A 1 455 ? -64.470 6.339 25.376 1.00 34.12 455 LEU A C 1
ATOM 3603 O O . LEU A 1 455 ? -65.252 6.799 24.548 1.00 34.12 455 LEU A O 1
ATOM 3607 N N . ASP A 1 456 ? -63.622 5.336 25.131 1.00 35.25 456 ASP A N 1
ATOM 3608 C CA . ASP A 1 456 ? -63.860 4.081 24.390 1.00 35.25 456 ASP A CA 1
ATOM 3609 C C . ASP A 1 456 ? -64.726 4.075 23.101 1.00 35.25 456 ASP A C 1
ATOM 3611 O O . ASP A 1 456 ? -65.951 4.198 23.141 1.00 35.25 456 ASP A O 1
ATOM 3615 N N . ARG A 1 457 ? -64.100 3.752 21.951 1.00 28.67 457 ARG A N 1
ATOM 3616 C CA . ARG A 1 457 ? -64.780 3.194 20.758 1.00 28.67 457 ARG A CA 1
ATOM 3617 C C . ARG A 1 457 ? -63.909 2.203 19.971 1.00 28.67 457 ARG A C 1
ATOM 3619 O O . ARG A 1 457 ? -63.041 2.594 19.192 1.00 28.67 457 ARG A O 1
ATOM 3626 N N . LYS A 1 458 ? -64.244 0.912 20.061 1.00 37.56 458 LYS A N 1
ATOM 3627 C CA . LYS A 1 458 ? -63.908 -0.109 19.044 1.00 37.56 458 LYS A CA 1
ATOM 3628 C C . LYS A 1 458 ? -64.771 0.063 17.780 1.00 37.56 458 LYS A C 1
ATOM 3630 O O . LYS A 1 458 ? -65.941 0.423 17.904 1.00 37.56 458 LYS A O 1
ATOM 3635 N N . PRO A 1 459 ? -64.283 -0.336 16.592 1.00 34.75 459 PRO A N 1
ATOM 3636 C CA . PRO A 1 459 ? -65.138 -0.734 15.475 1.00 34.75 459 PRO A CA 1
ATOM 3637 C C . PRO A 1 459 ? -65.055 -2.243 15.166 1.00 34.75 459 PRO A C 1
ATOM 3639 O O . PRO A 1 459 ? -64.083 -2.925 15.490 1.00 34.75 459 PRO A O 1
ATOM 3642 N N . ALA A 1 460 ? -66.120 -2.767 14.556 1.00 29.22 460 ALA A N 1
ATOM 3643 C CA . ALA A 1 460 ? -66.378 -4.199 14.402 1.00 29.22 460 ALA A CA 1
ATOM 3644 C C . ALA A 1 460 ? -65.726 -4.843 13.162 1.00 29.22 460 ALA A C 1
ATOM 3646 O O . ALA A 1 460 ? -65.524 -4.203 12.130 1.00 29.22 460 ALA A O 1
ATOM 3647 N N . ALA A 1 461 ? -65.493 -6.156 13.239 1.00 30.89 461 ALA A N 1
ATOM 3648 C CA . ALA A 1 461 ? -65.073 -6.972 12.104 1.00 30.89 461 ALA A CA 1
ATOM 3649 C C . ALA A 1 461 ? -66.247 -7.266 11.149 1.00 30.89 461 ALA A C 1
ATOM 3651 O O . ALA A 1 461 ? -67.316 -7.699 11.582 1.00 30.89 461 ALA A O 1
ATOM 3652 N N . LYS A 1 462 ? -66.026 -7.116 9.836 1.00 30.39 462 LYS A N 1
ATOM 3653 C CA . LYS A 1 462 ? -66.903 -7.663 8.787 1.00 30.39 462 LYS A CA 1
ATOM 3654 C C . LYS A 1 462 ? -66.212 -8.844 8.107 1.00 30.39 462 LYS A C 1
ATOM 3656 O O . LYS A 1 462 ? -65.152 -8.676 7.512 1.00 30.39 462 LYS A O 1
ATOM 3661 N N . ARG A 1 463 ? -66.839 -10.025 8.154 1.00 32.69 463 ARG A N 1
ATOM 3662 C CA . ARG A 1 463 ? -66.482 -11.163 7.290 1.00 32.69 463 ARG A CA 1
ATOM 3663 C C . ARG A 1 463 ? -66.753 -10.792 5.826 1.00 32.69 463 ARG A C 1
ATOM 3665 O O . ARG A 1 463 ? -67.857 -10.359 5.507 1.00 32.69 463 ARG A O 1
ATOM 3672 N N . ARG A 1 464 ? -65.784 -11.036 4.943 1.00 30.86 464 ARG A N 1
ATOM 3673 C CA . ARG A 1 464 ? -66.015 -11.285 3.511 1.00 30.86 464 ARG A CA 1
ATOM 3674 C C . ARG A 1 464 ? -65.758 -12.770 3.255 1.00 30.86 464 ARG A C 1
ATOM 3676 O O . ARG A 1 464 ? -64.796 -13.311 3.788 1.00 30.86 464 ARG A O 1
ATOM 3683 N N . GLN A 1 465 ? -66.619 -13.410 2.471 1.00 34.12 465 GLN A N 1
ATOM 3684 C CA . GLN A 1 465 ? -66.276 -14.660 1.792 1.00 34.12 465 GLN A CA 1
ATOM 3685 C C . GLN A 1 465 ? -65.510 -14.295 0.516 1.00 34.12 465 GLN A C 1
ATOM 3687 O O . GLN A 1 465 ? -65.927 -13.381 -0.195 1.00 34.12 465 GLN A O 1
ATOM 3692 N N . THR A 1 466 ? -64.419 -15.001 0.236 1.00 33.38 466 THR A N 1
ATOM 3693 C CA . THR A 1 466 ? -63.682 -14.938 -1.032 1.00 33.38 466 THR A CA 1
ATOM 3694 C C . THR A 1 466 ? -63.689 -16.321 -1.679 1.00 33.38 466 THR A C 1
ATOM 3696 O O . THR A 1 466 ? -63.500 -17.340 -1.015 1.00 33.38 466 THR A O 1
ATOM 3699 N N . SER A 1 467 ? -63.979 -16.358 -2.977 1.00 37.53 467 SER A N 1
ATOM 3700 C CA . SER A 1 467 ? -63.923 -17.553 -3.821 1.00 37.53 467 SER A CA 1
ATOM 3701 C C . SER A 1 467 ? -62.511 -17.721 -4.376 1.00 37.53 467 SER A C 1
ATOM 3703 O O . SER A 1 467 ? -61.965 -16.769 -4.929 1.00 37.53 467 SER A O 1
ATOM 3705 N N . GLN A 1 468 ? -61.932 -18.916 -4.254 1.00 38.31 468 GLN A N 1
ATOM 3706 C CA . GLN A 1 468 ? -60.628 -19.227 -4.846 1.00 38.31 468 GLN A CA 1
ATOM 3707 C C . GLN A 1 468 ? -60.787 -19.551 -6.335 1.00 38.31 468 GLN A C 1
ATOM 3709 O O . GLN A 1 468 ? -61.620 -20.381 -6.695 1.00 38.31 468 GLN A O 1
ATOM 3714 N N . GLU A 1 469 ? -59.967 -18.934 -7.185 1.00 43.34 469 GLU A N 1
ATOM 3715 C CA . GLU A 1 469 ? -59.873 -19.249 -8.612 1.00 43.34 469 GLU A CA 1
ATOM 3716 C C . GLU A 1 469 ? -58.515 -19.915 -8.891 1.00 43.34 469 GLU A C 1
ATOM 3718 O O . GLU A 1 469 ? -57.475 -19.460 -8.412 1.00 43.34 469 GLU A O 1
ATOM 3723 N N . LYS A 1 470 ? -58.523 -21.029 -9.629 1.00 59.81 470 LYS A N 1
ATOM 3724 C CA . LYS A 1 470 ? -57.341 -21.837 -9.961 1.00 59.81 470 LYS A CA 1
ATOM 3725 C C . LYS A 1 470 ? -57.138 -21.782 -11.473 1.00 59.81 470 LYS A C 1
ATOM 3727 O O . LYS A 1 470 ? -58.106 -21.987 -12.202 1.00 59.81 470 LYS A O 1
ATOM 3732 N N . LYS A 1 471 ? -55.918 -21.502 -11.945 1.00 57.00 471 LYS A N 1
ATOM 3733 C CA . LYS A 1 471 ? -55.607 -21.410 -13.385 1.00 57.00 471 LYS A CA 1
ATOM 3734 C C . LYS A 1 471 ? -54.458 -22.344 -13.758 1.00 57.00 471 LYS A C 1
ATOM 3736 O O . LYS A 1 471 ? -53.501 -22.509 -13.000 1.00 57.00 471 LYS A O 1
ATOM 3741 N N . GLU A 1 472 ? -54.597 -22.971 -14.917 1.00 67.50 472 GLU A N 1
ATOM 3742 C CA . GLU A 1 472 ? -53.770 -24.070 -15.420 1.00 67.50 472 GLU A CA 1
ATOM 3743 C C . GLU A 1 472 ? -53.319 -23.749 -16.847 1.00 67.50 472 GLU A C 1
ATOM 3745 O O . GLU A 1 472 ? -54.104 -23.207 -17.628 1.00 67.50 472 GLU A O 1
ATOM 3750 N N . TYR A 1 473 ? -52.053 -24.037 -17.163 1.00 68.06 473 TYR A N 1
ATOM 3751 C CA . TYR A 1 473 ? -51.421 -23.691 -18.437 1.00 68.06 473 TYR A CA 1
ATOM 3752 C C . TYR A 1 473 ? -50.441 -24.786 -18.885 1.00 68.06 473 TYR A C 1
ATOM 3754 O O . TYR A 1 473 ? -49.574 -25.198 -18.112 1.00 68.06 473 TYR A O 1
ATOM 3762 N N . ASP A 1 474 ? -50.538 -25.195 -20.149 1.00 71.81 474 ASP A N 1
ATOM 3763 C CA . ASP A 1 474 ? -49.588 -26.086 -20.829 1.00 71.81 474 ASP A CA 1
ATOM 3764 C C . ASP A 1 474 ? -48.590 -25.283 -21.681 1.00 71.81 474 ASP A C 1
ATOM 3766 O O . ASP A 1 474 ? -48.933 -24.219 -22.201 1.00 71.81 474 ASP A O 1
ATOM 3770 N N . PHE A 1 475 ? -47.369 -25.795 -21.860 1.00 70.19 475 PHE A N 1
ATOM 3771 C CA . PHE A 1 475 ? -46.340 -25.198 -22.726 1.00 70.19 475 PHE A CA 1
ATOM 3772 C C . PHE A 1 475 ? -45.465 -26.256 -23.422 1.00 70.19 475 PHE A C 1
ATOM 3774 O O . PHE A 1 475 ? -45.363 -27.405 -22.979 1.00 70.19 475 PHE A O 1
ATOM 3781 N N . GLN A 1 476 ? -44.838 -25.862 -24.532 1.00 68.81 476 GLN A N 1
ATOM 3782 C CA . GLN A 1 476 ? -44.068 -26.710 -25.447 1.00 68.81 476 GLN A CA 1
ATOM 3783 C C . GLN A 1 476 ? -42.554 -26.392 -25.415 1.00 68.81 476 GLN A C 1
ATOM 3785 O O . GLN A 1 476 ? -42.142 -25.323 -24.952 1.00 68.81 476 GLN A O 1
ATOM 3790 N N . PRO A 1 477 ? -41.683 -27.294 -25.915 1.00 58.97 477 PRO A N 1
ATOM 3791 C CA . PRO A 1 477 ? -40.256 -27.021 -26.051 1.00 58.97 477 PRO A CA 1
ATOM 3792 C C . PRO A 1 477 ? -40.008 -25.831 -26.988 1.00 58.97 477 PRO A C 1
ATOM 3794 O O . PRO A 1 477 ? -40.451 -25.824 -28.133 1.00 58.97 477 PRO A O 1
ATOM 3797 N N . GLY A 1 478 ? -39.248 -24.847 -26.515 1.00 57.91 478 GLY A N 1
ATOM 3798 C CA . GLY A 1 478 ? -38.915 -23.621 -27.237 1.00 57.91 478 GLY A CA 1
ATOM 3799 C C . GLY A 1 478 ? -39.664 -22.379 -26.753 1.00 57.91 478 GLY A C 1
ATOM 3800 O O . GLY A 1 478 ? -39.151 -21.279 -26.992 1.00 57.91 478 GLY A O 1
ATOM 3801 N N . ASP A 1 479 ? -40.785 -22.547 -26.041 1.00 62.34 479 ASP A N 1
ATOM 3802 C CA . ASP A 1 479 ? -41.603 -21.455 -25.505 1.00 62.34 479 ASP A CA 1
ATOM 3803 C C . ASP A 1 479 ? -40.856 -20.651 -24.425 1.00 62.34 479 ASP A C 1
ATOM 3805 O O . ASP A 1 479 ? -40.117 -21.195 -23.593 1.00 62.34 479 ASP A O 1
ATOM 3809 N N . GLU A 1 480 ? -41.073 -19.332 -24.416 1.00 50.69 480 GLU A N 1
ATOM 3810 C CA . GLU A 1 480 ? -40.629 -18.439 -23.343 1.00 50.69 480 GLU A CA 1
ATOM 3811 C C . GLU A 1 480 ? -41.805 -18.115 -22.415 1.00 50.69 480 GLU A C 1
ATOM 3813 O O . GLU A 1 480 ? -42.745 -17.415 -22.794 1.00 50.69 480 GLU A O 1
ATOM 3818 N N . VAL A 1 481 ? -41.757 -18.633 -21.185 1.00 56.25 481 VAL A N 1
ATOM 3819 C CA . VAL A 1 481 ? -42.855 -18.513 -20.218 1.00 56.25 481 VAL A CA 1
ATOM 3820 C C . VAL A 1 481 ? -42.646 -17.290 -19.321 1.00 56.25 481 VAL A C 1
ATOM 3822 O O . VAL A 1 481 ? -41.708 -17.228 -18.521 1.00 56.25 481 VAL A O 1
ATOM 3825 N N . TYR A 1 482 ? -43.560 -16.324 -19.420 1.00 53.62 482 TYR A N 1
ATOM 3826 C CA . TYR A 1 482 ? -43.566 -15.102 -18.614 1.00 53.62 482 TYR A CA 1
ATOM 3827 C C . TYR A 1 482 ? -44.767 -15.076 -17.669 1.00 53.62 482 TYR A C 1
ATOM 3829 O O . TYR A 1 482 ? -45.909 -15.211 -18.102 1.00 53.62 482 TYR A O 1
ATOM 3837 N N . VAL A 1 483 ? -44.518 -14.825 -16.381 1.00 48.53 483 VAL A N 1
ATOM 3838 C CA . VAL A 1 483 ? -45.577 -14.584 -15.390 1.00 48.53 483 VAL A CA 1
ATOM 3839 C C . VAL A 1 483 ? -45.566 -13.105 -15.007 1.00 48.53 483 VAL A C 1
ATOM 3841 O O . VAL A 1 483 ? -44.605 -12.608 -14.411 1.00 48.53 483 VAL A O 1
ATOM 3844 N N . THR A 1 484 ? -46.645 -12.398 -15.347 1.00 42.88 484 THR A N 1
ATOM 3845 C CA . THR A 1 484 ? -46.836 -10.974 -15.036 1.00 42.88 484 THR A CA 1
ATOM 3846 C C . THR A 1 484 ? -47.847 -10.839 -13.904 1.00 42.88 484 THR A C 1
ATOM 3848 O O . THR A 1 484 ? -49.007 -11.210 -14.058 1.00 42.88 484 THR A O 1
ATOM 3851 N N . LEU A 1 485 ? -47.413 -10.300 -12.763 1.00 43.34 485 LEU A N 1
ATOM 3852 C CA . LEU A 1 485 ? -48.281 -10.067 -11.608 1.00 43.34 485 LEU A CA 1
ATOM 3853 C C . LEU A 1 485 ? -49.020 -8.733 -11.769 1.00 43.34 485 LEU A C 1
ATOM 3855 O O . LEU A 1 485 ? -48.411 -7.667 -11.667 1.00 43.34 485 LEU A O 1
ATOM 3859 N N . THR A 1 486 ? -50.329 -8.784 -12.004 1.00 38.12 486 THR A N 1
ATOM 3860 C CA . THR A 1 486 ? -51.181 -7.597 -12.138 1.00 38.12 486 THR A CA 1
ATOM 3861 C C . THR A 1 486 ? -51.657 -7.086 -10.779 1.00 38.12 486 THR A C 1
ATOM 3863 O O . THR A 1 486 ? -52.822 -7.252 -10.445 1.00 38.12 486 THR A O 1
ATOM 3866 N N . ASP A 1 487 ? -50.756 -6.461 -10.012 1.00 36.56 487 ASP A N 1
ATOM 3867 C CA . ASP A 1 487 ? -51.111 -5.365 -9.093 1.00 36.56 487 ASP A CA 1
ATOM 3868 C C . ASP A 1 487 ? -49.857 -4.645 -8.550 1.00 36.56 487 ASP A C 1
ATOM 3870 O O . ASP A 1 487 ? -49.054 -5.202 -7.799 1.00 36.56 487 ASP A O 1
ATOM 3874 N N . GLY A 1 488 ? -49.695 -3.367 -8.918 1.00 37.66 488 GLY A N 1
ATOM 3875 C CA . GLY A 1 488 ? -48.620 -2.483 -8.439 1.00 37.66 488 GLY A CA 1
ATOM 3876 C C . GLY A 1 488 ? -47.722 -1.905 -9.555 1.00 37.66 488 GLY A C 1
ATOM 3877 O O . GLY A 1 488 ? -47.178 -2.659 -10.358 1.00 37.66 488 GLY A O 1
ATOM 3878 N N . PRO A 1 489 ? -47.494 -0.576 -9.611 1.00 36.66 489 PRO A N 1
ATOM 3879 C CA . PRO A 1 489 ? -46.942 0.105 -10.794 1.00 36.66 489 PRO A CA 1
ATOM 3880 C C . PRO A 1 489 ? -45.404 0.041 -10.952 1.00 36.66 489 PRO A C 1
ATOM 3882 O O . PRO A 1 489 ? -44.807 0.991 -11.457 1.00 36.66 489 PRO A O 1
ATOM 3885 N N . SER A 1 490 ? -44.719 -1.014 -10.486 1.00 44.19 490 SER A N 1
ATOM 3886 C CA . SER A 1 490 ? -43.239 -1.040 -10.488 1.00 44.19 490 SER A CA 1
ATOM 3887 C C . SER A 1 490 ? -42.566 -2.423 -10.382 1.00 44.19 490 SER A C 1
ATOM 3889 O O . SER A 1 490 ? -41.609 -2.601 -9.622 1.00 44.19 490 SER A O 1
ATOM 3891 N N . ARG A 1 491 ? -42.996 -3.411 -11.182 1.00 39.00 491 ARG A N 1
ATOM 3892 C CA . ARG A 1 491 ? -42.203 -4.633 -11.443 1.00 39.00 491 ARG A CA 1
ATOM 3893 C C . ARG A 1 491 ? -42.239 -5.024 -12.921 1.00 39.00 491 ARG A C 1
ATOM 3895 O O . ARG A 1 491 ? -43.314 -5.135 -13.497 1.00 39.00 491 ARG A O 1
ATOM 3902 N N . GLY A 1 492 ? -41.063 -5.248 -13.510 1.00 43.38 492 GLY A N 1
ATOM 3903 C CA . GLY A 1 492 ? -40.938 -5.918 -14.808 1.00 43.38 492 GLY A CA 1
ATOM 3904 C C . GLY A 1 492 ? -41.250 -7.420 -14.700 1.00 43.38 492 GLY A C 1
ATOM 3905 O O . GLY A 1 492 ? -41.266 -7.953 -13.584 1.00 43.38 492 GLY A O 1
ATOM 3906 N N . PRO A 1 493 ? -41.500 -8.107 -15.830 1.00 39.59 493 PRO A N 1
ATOM 3907 C CA . PRO A 1 493 ? -41.879 -9.518 -15.838 1.00 39.59 493 PRO A CA 1
ATOM 3908 C C . PRO A 1 493 ? -40.766 -10.408 -15.271 1.00 39.59 493 PRO A C 1
ATOM 3910 O O . PRO A 1 493 ? -39.580 -10.196 -15.534 1.00 39.59 493 PRO A O 1
ATOM 3913 N N . LEU A 1 494 ? -41.150 -11.434 -14.507 1.00 41.78 494 LEU A N 1
ATOM 3914 C CA . LEU A 1 494 ? -40.203 -12.420 -13.995 1.00 41.78 494 LEU A CA 1
ATOM 3915 C C . LEU A 1 494 ? -39.927 -13.450 -15.101 1.00 41.78 494 LEU A C 1
ATOM 3917 O O . LEU A 1 494 ? -40.807 -14.243 -15.437 1.00 41.78 494 LEU A O 1
ATOM 3921 N N . ARG A 1 495 ? -38.724 -13.433 -15.688 1.00 43.03 495 ARG A N 1
ATOM 3922 C CA . ARG A 1 495 ? -38.330 -14.418 -16.707 1.00 43.03 495 ARG A CA 1
ATOM 3923 C C . ARG A 1 495 ? -38.018 -15.754 -16.038 1.00 43.03 495 ARG A C 1
ATOM 3925 O O . ARG A 1 495 ? -37.043 -15.859 -15.294 1.00 43.03 495 ARG A O 1
ATOM 3932 N N . ILE A 1 496 ? -38.821 -16.766 -16.339 1.00 51.94 496 ILE A N 1
ATOM 3933 C CA . ILE A 1 496 ? -38.477 -18.171 -16.114 1.00 51.94 496 ILE A CA 1
ATOM 3934 C C . ILE A 1 496 ? -37.915 -18.684 -17.452 1.00 51.94 496 ILE A C 1
ATOM 3936 O O . ILE A 1 496 ? -38.297 -18.193 -18.513 1.00 51.94 496 ILE A O 1
ATOM 3940 N N . ALA A 1 497 ? -36.894 -19.542 -17.411 1.00 46.34 497 ALA A N 1
ATOM 3941 C CA . ALA A 1 497 ? -36.078 -19.851 -18.588 1.00 46.34 497 ALA A CA 1
ATOM 3942 C C . ALA A 1 497 ? -36.863 -20.537 -19.726 1.00 46.34 497 ALA A C 1
ATOM 3944 O O . ALA A 1 497 ? -37.934 -21.101 -19.511 1.00 46.34 497 ALA A O 1
ATOM 3945 N N . ARG A 1 498 ? -36.290 -20.505 -20.937 1.00 52.72 498 ARG A N 1
ATOM 3946 C CA . ARG A 1 498 ? -36.842 -21.153 -22.135 1.00 52.72 498 ARG A CA 1
ATOM 3947 C C . ARG A 1 498 ? -37.069 -22.646 -21.883 1.00 52.72 498 ARG A C 1
ATOM 3949 O O . ARG A 1 498 ? -36.157 -23.338 -21.429 1.00 52.72 498 ARG A O 1
ATOM 3956 N N . ALA A 1 499 ? -38.269 -23.140 -22.172 1.00 53.06 499 ALA A N 1
ATOM 3957 C CA . ALA A 1 499 ? -38.609 -24.535 -21.927 1.00 53.06 499 ALA A CA 1
ATOM 3958 C C . ALA A 1 499 ? -37.858 -25.459 -22.903 1.00 53.06 499 ALA A C 1
ATOM 3960 O O . ALA A 1 499 ? -37.908 -25.261 -24.113 1.00 53.06 499 ALA A O 1
ATOM 3961 N N . HIS A 1 500 ? -37.175 -26.486 -22.392 1.00 46.81 500 HIS A N 1
ATOM 3962 C CA . HIS A 1 500 ? -36.506 -27.506 -23.220 1.00 46.81 500 HIS A CA 1
ATOM 3963 C C . HIS A 1 500 ? -37.333 -28.795 -23.386 1.00 46.81 500 HIS A C 1
ATOM 3965 O O . HIS A 1 500 ? -36.956 -29.674 -24.152 1.00 46.81 500 HIS A O 1
ATOM 3971 N N . THR A 1 501 ? -38.461 -28.908 -22.679 1.00 61.16 501 THR A N 1
ATOM 3972 C CA . THR A 1 501 ? -39.411 -30.032 -22.720 1.00 61.16 501 THR A CA 1
ATOM 3973 C C . THR A 1 501 ? -40.842 -29.500 -22.575 1.00 61.16 501 THR A C 1
ATOM 3975 O O . THR A 1 501 ? -41.032 -28.378 -22.103 1.00 61.16 501 THR A O 1
ATOM 3978 N N . THR A 1 502 ? -41.843 -30.285 -22.984 1.00 68.00 502 THR A N 1
ATOM 3979 C CA . THR A 1 502 ? -43.261 -30.034 -22.668 1.00 68.00 502 THR A CA 1
ATOM 3980 C C . THR A 1 502 ? -43.508 -30.069 -21.163 1.00 68.00 502 THR A C 1
ATOM 3982 O O . THR A 1 502 ? -42.945 -30.927 -20.480 1.00 68.00 502 THR A O 1
ATOM 3985 N N . GLY A 1 503 ? -44.411 -29.229 -20.656 1.00 74.00 503 GLY A N 1
ATOM 3986 C CA . GLY A 1 503 ? -44.799 -29.253 -19.245 1.00 74.00 503 GLY A CA 1
ATOM 3987 C C . GLY A 1 503 ? -46.123 -28.550 -18.946 1.00 74.00 503 GLY A C 1
ATOM 3988 O O . GLY A 1 503 ? -46.674 -27.843 -19.788 1.00 74.00 503 GLY A O 1
ATOM 3989 N N . HIS A 1 504 ? -46.609 -28.751 -17.719 1.00 67.38 504 HIS A N 1
ATOM 3990 C CA . HIS A 1 504 ? -47.837 -28.156 -17.193 1.00 67.38 504 HIS A CA 1
ATOM 3991 C C . HIS A 1 504 ? -47.541 -27.343 -15.926 1.00 67.38 504 HIS A C 1
ATOM 3993 O O . HIS A 1 504 ? -46.857 -27.816 -15.010 1.00 67.38 504 HIS A O 1
ATOM 3999 N N . VAL A 1 505 ? -48.070 -26.120 -15.858 1.00 70.12 505 VAL A N 1
ATOM 4000 C CA . VAL A 1 505 ? -47.949 -25.206 -14.716 1.00 70.12 505 VAL A CA 1
ATOM 4001 C C . VAL A 1 505 ? -49.329 -24.879 -14.165 1.00 70.12 505 VAL A C 1
ATOM 4003 O O . VAL A 1 505 ? -50.214 -24.391 -14.867 1.00 70.12 505 VAL A O 1
ATOM 4006 N N . THR A 1 506 ? -49.477 -25.076 -12.859 1.00 58.88 506 THR A N 1
ATOM 4007 C CA . THR A 1 506 ? -50.675 -24.695 -12.118 1.00 58.88 506 THR A CA 1
ATOM 4008 C C . THR A 1 506 ? -50.353 -23.522 -11.196 1.00 58.88 506 THR A C 1
ATOM 4010 O O . THR A 1 506 ? -49.416 -23.589 -10.394 1.00 58.88 506 THR A O 1
ATOM 4013 N N . VAL A 1 507 ? -51.139 -22.447 -11.286 1.00 64.50 507 VAL A N 1
ATOM 4014 C CA . VAL A 1 507 ? -50.995 -21.254 -10.440 1.00 64.50 507 VAL A CA 1
ATOM 4015 C C . VAL A 1 507 ? -52.205 -21.149 -9.519 1.00 64.50 507 VAL A C 1
ATOM 4017 O O . VAL A 1 507 ? -53.348 -21.063 -9.975 1.00 64.50 507 VAL A O 1
ATOM 4020 N N . GLN A 1 508 ? -51.944 -21.149 -8.210 1.00 57.28 508 GLN A N 1
ATOM 4021 C CA . GLN A 1 508 ? -52.956 -20.918 -7.186 1.00 57.28 508 GLN A CA 1
ATOM 4022 C C . GLN A 1 508 ? -52.602 -19.657 -6.396 1.00 57.28 508 GLN A C 1
ATOM 4024 O O . GLN A 1 508 ? -51.519 -19.542 -5.813 1.00 57.28 508 GLN A O 1
ATOM 4029 N N . GLU A 1 509 ? -53.526 -18.702 -6.394 1.00 49.84 509 GLU A N 1
ATOM 4030 C CA . GLU A 1 509 ? -53.378 -17.436 -5.690 1.00 49.84 509 GLU A CA 1
ATOM 4031 C C . GLU A 1 509 ? -53.993 -17.542 -4.288 1.00 49.84 509 GLU A C 1
ATOM 4033 O O . GLU A 1 509 ? -55.126 -17.997 -4.116 1.00 49.84 509 GLU A O 1
ATOM 4038 N N . THR A 1 510 ? -53.221 -17.166 -3.267 1.00 46.97 510 THR A N 1
ATOM 4039 C CA . THR A 1 510 ? -53.631 -17.229 -1.858 1.00 46.97 510 THR A CA 1
ATOM 4040 C C . THR A 1 510 ? -53.480 -15.866 -1.198 1.00 46.97 510 THR A C 1
ATOM 4042 O O . THR A 1 510 ? -52.431 -15.233 -1.316 1.00 46.97 510 THR A O 1
ATOM 4045 N N . ASP A 1 511 ? -54.538 -15.425 -0.508 1.00 40.75 511 ASP A N 1
ATOM 4046 C CA . ASP A 1 511 ? -54.757 -14.034 -0.086 1.00 40.75 511 ASP A CA 1
ATOM 4047 C C . ASP A 1 511 ? -53.512 -13.342 0.517 1.00 40.75 511 ASP A C 1
ATOM 4049 O O . ASP A 1 511 ? -53.155 -13.496 1.688 1.00 40.75 511 ASP A O 1
ATOM 4053 N N . GLY A 1 512 ? -52.900 -12.479 -0.297 1.00 50.47 512 GLY A N 1
ATOM 4054 C CA . GLY A 1 512 ? -52.222 -11.269 0.160 1.00 50.47 512 GLY A CA 1
ATOM 4055 C C . GLY A 1 512 ? -50.704 -11.294 0.349 1.00 50.47 512 GLY A C 1
ATOM 4056 O O . GLY A 1 512 ? -50.157 -10.199 0.507 1.00 50.47 512 GLY A O 1
ATOM 4057 N N . ARG A 1 513 ? -49.999 -12.444 0.350 1.00 41.19 513 ARG A N 1
ATOM 4058 C CA . ARG A 1 513 ? -48.512 -12.453 0.479 1.00 41.19 513 ARG A CA 1
ATOM 4059 C C . ARG A 1 513 ? -47.706 -13.490 -0.310 1.00 41.19 513 ARG A C 1
ATOM 4061 O O . ARG A 1 513 ? -46.537 -13.202 -0.553 1.00 41.19 513 ARG A O 1
ATOM 4068 N N . GLU A 1 514 ? -48.265 -14.625 -0.726 1.00 41.00 514 GLU A N 1
ATOM 4069 C CA . GLU A 1 514 ? -47.526 -15.635 -1.505 1.00 41.00 514 GLU A CA 1
ATOM 4070 C C . GLU A 1 514 ? -48.397 -16.257 -2.604 1.00 41.00 514 GLU A C 1
ATOM 4072 O O . GLU A 1 514 ? -49.538 -16.655 -2.362 1.00 41.00 514 GLU A O 1
ATOM 4077 N N . THR A 1 515 ? -47.829 -16.369 -3.807 1.00 45.44 515 THR A N 1
ATOM 4078 C CA . THR A 1 515 ? -48.376 -17.141 -4.931 1.00 45.44 515 THR A CA 1
ATOM 4079 C C . THR A 1 515 ? -47.600 -18.449 -5.011 1.00 45.44 515 THR A C 1
ATOM 4081 O O . THR A 1 515 ? -46.375 -18.425 -5.158 1.00 45.44 515 THR A O 1
ATOM 4084 N N . LYS A 1 516 ? -48.282 -19.595 -4.921 1.00 44.12 516 LYS A N 1
ATOM 4085 C CA . LYS A 1 516 ? -47.626 -20.903 -5.007 1.00 44.12 516 LYS A CA 1
ATOM 4086 C C . LYS A 1 516 ? -47.728 -21.424 -6.440 1.00 44.12 516 LYS A C 1
ATOM 4088 O O . LYS A 1 516 ? -48.826 -21.648 -6.945 1.00 44.12 516 LYS A O 1
ATOM 4093 N N . VAL A 1 517 ? -46.576 -21.608 -7.081 1.00 47.88 517 VAL A N 1
ATOM 4094 C CA . VAL A 1 517 ? -46.459 -22.222 -8.411 1.00 47.88 517 VAL A CA 1
ATOM 4095 C C . VAL A 1 517 ? -45.972 -23.652 -8.222 1.00 47.88 517 VAL A C 1
ATOM 4097 O O . VAL A 1 517 ? -44.939 -23.874 -7.592 1.00 47.88 517 VAL A O 1
ATOM 4100 N N . GLU A 1 518 ? -46.723 -24.619 -8.740 1.00 41.75 518 GLU A N 1
ATOM 4101 C CA . GLU A 1 518 ? -46.374 -26.039 -8.681 1.00 41.75 518 GLU A CA 1
ATOM 4102 C C . GLU A 1 518 ? -46.217 -26.568 -10.114 1.00 41.75 518 GLU A C 1
ATOM 4104 O O . GLU A 1 518 ? -47.127 -26.436 -10.933 1.00 41.75 518 GLU A O 1
ATOM 4109 N N . VAL A 1 519 ? -45.049 -27.140 -10.419 1.00 47.84 519 VAL A N 1
ATOM 4110 C CA . VAL A 1 519 ? -44.746 -27.776 -11.711 1.00 47.84 519 VAL A CA 1
ATOM 4111 C C . VAL A 1 519 ? -44.799 -29.283 -11.503 1.00 47.84 519 VAL A C 1
ATOM 4113 O O . VAL A 1 519 ? -44.104 -29.800 -10.626 1.00 47.84 519 VAL A O 1
ATOM 4116 N N . LYS A 1 520 ? -45.623 -29.993 -12.279 1.00 38.34 520 LYS A N 1
ATOM 4117 C CA . LYS A 1 520 ? -45.785 -31.450 -12.160 1.00 38.34 520 LYS A CA 1
ATOM 4118 C C . LYS A 1 520 ? -45.358 -32.159 -13.442 1.00 38.34 520 LYS A C 1
ATOM 4120 O O . LYS A 1 520 ? -45.707 -31.735 -14.533 1.00 38.34 520 LYS A O 1
ATOM 4125 N N . HIS A 1 521 ? -44.636 -33.263 -13.240 1.00 39.69 521 HIS A N 1
ATOM 4126 C CA . HIS A 1 521 ? -44.004 -34.137 -14.234 1.00 39.69 521 HIS A CA 1
ATOM 4127 C C . HIS A 1 521 ? -42.877 -33.519 -15.081 1.00 39.69 521 HIS A C 1
ATOM 4129 O O . HIS A 1 521 ? -43.097 -32.762 -16.016 1.00 39.69 521 HIS A O 1
ATOM 4135 N N . VAL A 1 522 ? -41.655 -33.988 -14.808 1.00 34.16 522 VAL A N 1
ATOM 4136 C CA . VAL A 1 522 ? -40.558 -34.076 -15.780 1.00 34.16 522 VAL A CA 1
ATOM 4137 C C . VAL A 1 522 ? -40.174 -35.554 -15.833 1.00 34.16 522 VAL A C 1
ATOM 4139 O O . VAL A 1 522 ? -39.777 -36.115 -14.812 1.00 34.16 522 VAL A O 1
ATOM 4142 N N . HIS A 1 523 ? -40.345 -36.206 -16.983 1.00 29.34 523 HIS A N 1
ATOM 4143 C CA . HIS A 1 523 ? -39.956 -37.607 -17.163 1.00 29.34 523 HIS A CA 1
ATOM 4144 C C . HIS A 1 523 ? -38.478 -37.684 -17.581 1.00 29.34 523 HIS A C 1
ATOM 4146 O O . HIS A 1 523 ? -38.127 -37.106 -18.610 1.00 29.34 523 HIS A O 1
ATOM 4152 N N . PRO A 1 524 ? -37.601 -38.386 -16.838 1.00 30.69 524 PRO A N 1
ATOM 4153 C CA . PRO A 1 524 ? -36.239 -38.637 -17.289 1.00 30.69 524 PRO A CA 1
ATOM 4154 C C . PRO A 1 524 ? -36.241 -39.748 -18.344 1.00 30.69 524 PRO A C 1
ATOM 4156 O O . PRO A 1 524 ? -36.808 -40.820 -18.123 1.00 30.69 524 PRO A O 1
ATOM 4159 N N . PHE A 1 525 ? -35.590 -39.504 -19.480 1.00 25.31 525 PHE A N 1
ATOM 4160 C CA . PHE A 1 525 ? -35.335 -40.541 -20.477 1.00 25.31 525 PHE A CA 1
ATOM 4161 C C . PHE A 1 525 ? -34.040 -41.273 -20.106 1.00 25.31 525 PHE A C 1
ATOM 4163 O O . PHE A 1 525 ? -32.980 -40.655 -20.016 1.00 25.31 525 PHE A O 1
ATOM 4170 N N . ILE A 1 526 ? -34.136 -42.581 -19.870 1.00 27.97 526 ILE A N 1
ATOM 4171 C CA . ILE A 1 526 ? -32.991 -43.486 -19.743 1.00 27.97 526 ILE A CA 1
ATOM 4172 C C . ILE A 1 526 ? -32.932 -44.295 -21.036 1.00 27.97 526 ILE A C 1
ATOM 4174 O O . ILE A 1 526 ? -33.923 -44.924 -21.405 1.00 27.97 526 ILE A O 1
ATOM 4178 N N . SER A 1 527 ? -31.774 -44.323 -21.688 1.00 26.20 527 SER A N 1
ATOM 4179 C CA . SER A 1 527 ? -31.456 -45.293 -22.737 1.00 26.20 527 SER A CA 1
ATOM 4180 C C . SER A 1 527 ? -30.097 -45.918 -22.438 1.00 26.20 527 SER A C 1
ATOM 4182 O O . SER A 1 527 ? -29.082 -45.224 -22.449 1.00 26.20 527 SER A O 1
ATOM 4184 N N . ALA A 1 528 ? -30.117 -47.213 -22.132 1.00 29.94 528 ALA A N 1
ATOM 4185 C CA . ALA A 1 528 ? -28.948 -48.088 -22.161 1.00 29.94 528 ALA A CA 1
ATOM 4186 C C . ALA A 1 528 ? -28.761 -48.656 -23.590 1.00 29.94 528 ALA A C 1
ATOM 4188 O O . ALA A 1 528 ? -29.345 -48.106 -24.527 1.00 29.94 528 ALA A O 1
ATOM 4189 N N . LEU A 1 529 ? -28.044 -49.784 -23.700 1.00 29.14 529 LEU A N 1
ATOM 4190 C CA . LEU A 1 529 ? -27.525 -50.462 -24.902 1.00 29.14 529 LEU A CA 1
ATOM 4191 C C . LEU A 1 529 ? -26.177 -49.894 -25.390 1.00 29.14 529 LEU A C 1
ATOM 4193 O O . LEU A 1 529 ? -26.052 -48.679 -25.534 1.00 29.14 529 LEU A O 1
ATOM 4197 N N . ASP A 1 530 ? -25.154 -50.690 -25.712 1.00 29.52 530 ASP A N 1
ATOM 4198 C CA . ASP A 1 530 ? -24.821 -52.091 -25.359 1.00 29.52 530 ASP A CA 1
ATOM 4199 C C . ASP A 1 530 ? -23.311 -52.300 -25.645 1.00 29.52 530 ASP A C 1
ATOM 4201 O O . ASP A 1 530 ? -22.728 -51.545 -26.429 1.00 29.52 530 ASP A O 1
ATOM 4205 N N . ASP A 1 531 ? -22.685 -53.308 -25.030 1.00 36.25 531 ASP A N 1
ATOM 4206 C CA . ASP A 1 531 ? -21.359 -53.816 -25.425 1.00 36.25 531 ASP A CA 1
ATOM 4207 C C . ASP A 1 531 ? -21.506 -54.822 -26.590 1.00 36.25 531 ASP A C 1
ATOM 4209 O O . ASP A 1 531 ? -22.419 -55.642 -26.533 1.00 36.25 531 ASP A O 1
ATOM 4213 N N . ASP A 1 532 ? -20.629 -54.791 -27.611 1.00 33.75 532 ASP A N 1
ATOM 4214 C CA . ASP A 1 532 ? -19.770 -55.944 -27.986 1.00 33.75 532 ASP A CA 1
ATOM 4215 C C . ASP A 1 532 ? -18.893 -55.761 -29.261 1.00 33.75 532 ASP A C 1
ATOM 4217 O O . ASP A 1 532 ? -19.211 -55.011 -30.181 1.00 33.75 532 ASP A O 1
ATOM 4221 N N . GLU A 1 533 ? -17.786 -56.520 -29.268 1.00 30.70 533 GLU A N 1
ATOM 4222 C CA . GLU A 1 533 ? -16.883 -56.957 -30.366 1.00 30.70 533 GLU A CA 1
ATOM 4223 C C . GLU A 1 533 ? -16.095 -55.962 -31.272 1.00 30.70 533 GLU A C 1
ATOM 4225 O O . GLU A 1 533 ? -16.518 -55.522 -32.335 1.00 30.70 533 GLU A O 1
ATOM 4230 N N . ALA A 1 534 ? -14.831 -55.758 -30.867 1.00 31.64 534 ALA A N 1
ATOM 4231 C CA . ALA A 1 534 ? -13.588 -56.131 -31.578 1.00 31.64 534 ALA A CA 1
ATOM 4232 C C . ALA A 1 534 ? -13.318 -55.756 -33.061 1.00 31.64 534 ALA A C 1
ATOM 4234 O O . ALA A 1 534 ? -13.915 -56.304 -33.979 1.00 31.64 534 ALA A O 1
ATOM 4235 N N . GLU A 1 535 ? -12.173 -55.089 -33.291 1.00 27.61 535 GLU A N 1
ATOM 4236 C CA . GLU A 1 535 ? -11.156 -55.613 -34.227 1.00 27.61 535 GLU A CA 1
ATOM 4237 C C . GLU A 1 535 ? -9.725 -55.168 -33.846 1.00 27.61 535 GLU A C 1
ATOM 4239 O O . GLU A 1 535 ? -9.527 -54.155 -33.172 1.00 27.61 535 GLU A O 1
ATOM 4244 N N . VAL A 1 536 ? -8.721 -55.965 -34.232 1.00 34.97 536 VAL A N 1
ATOM 4245 C CA . VAL A 1 536 ? -7.299 -55.792 -33.881 1.00 34.97 536 VAL A CA 1
ATOM 4246 C C . VAL A 1 536 ? -6.516 -55.286 -35.089 1.00 34.97 536 VAL A C 1
ATOM 4248 O O . VAL A 1 536 ? -6.421 -56.000 -36.083 1.00 34.97 536 VAL A O 1
ATOM 4251 N N . VAL A 1 537 ? -5.851 -54.132 -34.964 1.00 29.86 537 VAL A N 1
ATOM 4252 C CA . VAL A 1 537 ? -4.692 -53.776 -35.801 1.00 29.86 537 VAL A CA 1
ATOM 4253 C C . VAL A 1 537 ? -3.613 -53.140 -34.923 1.00 29.86 537 VAL A C 1
ATOM 4255 O O . VAL A 1 537 ? -3.804 -52.069 -34.351 1.00 29.86 537 VAL A O 1
ATOM 4258 N N . ASP A 1 538 ? -2.490 -53.841 -34.814 1.00 32.72 538 ASP A N 1
ATOM 4259 C CA . ASP A 1 538 ? -1.212 -53.343 -34.303 1.00 32.72 538 ASP A CA 1
ATOM 4260 C C . ASP A 1 538 ? -0.497 -52.591 -35.434 1.00 32.72 538 ASP A C 1
ATOM 4262 O O . ASP A 1 538 ? -0.464 -53.118 -36.546 1.00 32.72 538 ASP A O 1
ATOM 4266 N N . ASP A 1 539 ? 0.075 -51.407 -35.174 1.00 29.11 539 ASP A N 1
ATOM 4267 C CA . ASP A 1 539 ? 1.239 -50.964 -35.955 1.00 29.11 539 ASP A CA 1
ATOM 4268 C C . ASP A 1 539 ? 2.035 -49.781 -35.360 1.00 29.11 539 ASP A C 1
ATOM 4270 O O . ASP A 1 539 ? 1.550 -48.662 -35.181 1.00 29.11 539 ASP A O 1
ATOM 4274 N N . SER A 1 540 ? 3.347 -50.003 -35.254 1.00 30.61 540 SER A N 1
ATOM 4275 C CA . SER A 1 540 ? 4.425 -49.009 -35.421 1.00 30.61 540 SER A CA 1
ATOM 4276 C C . SER A 1 540 ? 4.610 -47.866 -34.392 1.00 30.61 540 SER A C 1
ATOM 4278 O O . SER A 1 540 ? 4.305 -46.694 -34.603 1.00 30.61 540 SER A O 1
ATOM 4280 N N . ASN A 1 541 ? 5.336 -48.197 -33.323 1.00 31.52 541 ASN A N 1
ATOM 4281 C CA . ASN A 1 541 ? 6.162 -47.267 -32.540 1.00 31.52 541 ASN A CA 1
ATOM 4282 C C . ASN A 1 541 ? 7.492 -46.953 -33.280 1.00 31.52 541 ASN A C 1
ATOM 4284 O O . ASN A 1 541 ? 8.228 -47.905 -33.560 1.00 31.52 541 ASN A O 1
ATOM 4288 N N . PRO A 1 542 ? 7.868 -45.684 -33.557 1.00 33.06 542 PRO A N 1
ATOM 4289 C CA . PRO A 1 542 ? 9.171 -45.363 -34.138 1.00 33.06 542 PRO A CA 1
ATOM 4290 C C . PRO A 1 542 ? 10.166 -44.676 -33.178 1.00 33.06 542 PRO A C 1
ATOM 4292 O O . PRO A 1 542 ? 9.911 -43.622 -32.600 1.00 33.06 542 PRO A O 1
ATOM 4295 N N . CYS A 1 543 ? 11.387 -45.223 -33.194 1.00 25.12 543 CYS A N 1
ATOM 4296 C CA . CYS A 1 543 ? 12.671 -44.543 -32.966 1.00 25.12 543 CYS A CA 1
ATOM 4297 C C . CYS A 1 543 ? 13.084 -44.145 -31.535 1.00 25.12 543 CYS A C 1
ATOM 4299 O O . CYS A 1 543 ? 13.153 -42.972 -31.169 1.00 25.12 543 CYS A O 1
ATOM 4301 N N . ALA A 1 544 ? 13.638 -45.134 -30.829 1.00 27.02 544 ALA A N 1
ATOM 4302 C CA . ALA A 1 544 ? 14.887 -44.924 -30.096 1.00 27.02 544 ALA A CA 1
ATOM 4303 C C . ALA A 1 544 ? 16.096 -45.060 -31.052 1.00 27.02 544 ALA A C 1
ATOM 4305 O O . ALA A 1 544 ? 16.269 -46.113 -31.662 1.00 27.02 544 ALA A O 1
ATOM 4306 N N . ALA A 1 545 ? 16.918 -44.012 -31.170 1.00 27.38 545 ALA A N 1
ATOM 4307 C CA . ALA A 1 545 ? 18.288 -43.985 -31.716 1.00 27.38 545 ALA A CA 1
ATOM 4308 C C . ALA A 1 545 ? 18.839 -42.549 -31.550 1.00 27.38 545 ALA A C 1
ATOM 4310 O O . ALA A 1 545 ? 18.088 -41.601 -31.744 1.00 27.38 545 ALA A O 1
ATOM 4311 N N . ALA A 1 546 ? 20.101 -42.278 -31.216 1.00 25.91 546 ALA A N 1
ATOM 4312 C CA . ALA A 1 546 ? 21.189 -43.120 -30.719 1.00 25.91 546 ALA A CA 1
ATOM 4313 C C . ALA A 1 546 ? 22.134 -42.241 -29.867 1.00 25.91 546 ALA A C 1
ATOM 4315 O O . ALA A 1 546 ? 22.139 -41.019 -30.013 1.00 25.91 546 ALA A O 1
ATOM 4316 N N . ALA A 1 547 ? 22.951 -42.851 -29.007 1.00 29.83 547 ALA A N 1
ATOM 4317 C CA . ALA A 1 547 ? 24.023 -42.168 -28.283 1.00 29.83 547 ALA A CA 1
ATOM 4318 C C . ALA A 1 547 ? 25.281 -43.042 -28.285 1.00 29.83 547 ALA A C 1
ATOM 4320 O O . ALA A 1 547 ? 25.212 -44.185 -27.842 1.00 29.83 547 ALA A O 1
ATOM 4321 N N . GLU A 1 548 ? 26.419 -42.511 -28.745 1.00 28.22 548 GLU A N 1
ATOM 4322 C CA . GLU A 1 548 ? 27.737 -43.137 -28.567 1.00 28.22 548 GLU A CA 1
ATOM 4323 C C . GLU A 1 548 ? 28.886 -42.123 -28.780 1.00 28.22 548 GLU A C 1
ATOM 4325 O O . GLU A 1 548 ? 28.672 -41.112 -29.446 1.00 28.22 548 GLU A O 1
ATOM 4330 N N . ILE A 1 549 ? 30.093 -42.443 -28.262 1.00 28.67 549 ILE A N 1
ATOM 4331 C CA . ILE A 1 549 ? 31.411 -41.790 -28.514 1.00 28.67 549 ILE A CA 1
ATOM 4332 C C . ILE A 1 549 ? 31.552 -40.379 -27.873 1.00 28.67 549 ILE A C 1
ATOM 4334 O O . ILE A 1 549 ? 30.902 -39.442 -28.313 1.00 28.67 549 ILE A O 1
ATOM 4338 N N . LEU A 1 550 ? 32.381 -40.063 -26.856 1.00 28.30 550 LEU A N 1
ATOM 4339 C CA . LEU A 1 550 ? 33.424 -40.698 -26.002 1.00 28.30 550 LEU A CA 1
ATOM 4340 C C . LEU A 1 550 ? 33.272 -40.086 -24.573 1.00 28.30 550 LEU A C 1
ATOM 4342 O O . LEU A 1 550 ? 32.649 -39.040 -24.443 1.00 28.30 550 LEU A O 1
ATOM 4346 N N . GLY A 1 551 ? 33.788 -40.575 -23.438 1.00 26.08 551 GLY A N 1
ATOM 4347 C CA . GLY A 1 551 ? 34.862 -41.526 -23.126 1.00 26.08 551 GLY A CA 1
ATOM 4348 C C . GLY A 1 551 ? 35.848 -40.865 -22.135 1.00 26.08 551 GLY A C 1
ATOM 4349 O O . GLY A 1 551 ? 36.476 -39.875 -22.493 1.00 26.08 551 GLY A O 1
ATOM 4350 N N . GLY A 1 552 ? 35.989 -41.365 -20.896 1.00 25.36 552 GLY A N 1
ATOM 4351 C CA . GLY A 1 552 ? 36.911 -40.769 -19.905 1.00 25.36 552 GLY A CA 1
ATOM 4352 C C . GLY A 1 552 ? 36.674 -41.185 -18.444 1.00 25.36 552 GLY A C 1
ATOM 4353 O O . GLY A 1 552 ? 35.745 -40.724 -17.793 1.00 25.36 552 GLY A O 1
ATOM 4354 N N . THR A 1 553 ? 37.537 -42.055 -17.924 1.00 29.80 553 THR A N 1
ATOM 4355 C CA . THR A 1 553 ? 37.527 -42.617 -16.559 1.00 29.80 553 THR A CA 1
ATOM 4356 C C . THR A 1 553 ? 37.893 -41.625 -15.447 1.00 29.80 553 THR A C 1
ATOM 4358 O O . THR A 1 553 ? 38.876 -40.906 -15.601 1.00 29.80 553 THR A O 1
ATOM 4361 N N . SER A 1 554 ? 37.274 -41.742 -14.262 1.00 26.92 554 SER A N 1
ATOM 4362 C CA . SER A 1 554 ? 38.014 -41.881 -12.986 1.00 26.92 554 SER A CA 1
ATOM 4363 C C . SER A 1 554 ? 37.086 -42.225 -11.812 1.00 26.92 554 SER A C 1
ATOM 4365 O O . SER A 1 554 ? 36.132 -41.508 -11.521 1.00 26.92 554 SER A O 1
ATOM 4367 N N . THR A 1 555 ? 37.380 -43.319 -11.113 1.00 30.59 555 THR A N 1
ATOM 4368 C CA . THR A 1 555 ? 36.734 -43.709 -9.852 1.00 30.59 555 THR A CA 1
ATOM 4369 C C . THR A 1 555 ? 37.305 -42.937 -8.666 1.00 30.59 555 THR A C 1
ATOM 4371 O O . THR A 1 555 ? 38.522 -42.868 -8.528 1.00 30.59 555 THR A O 1
ATOM 4374 N N . ASN A 1 556 ? 36.454 -42.518 -7.726 1.00 29.00 556 ASN A N 1
ATOM 4375 C CA . ASN A 1 556 ? 36.800 -42.521 -6.301 1.00 29.00 556 ASN A CA 1
ATOM 4376 C C . ASN A 1 556 ? 35.528 -42.599 -5.450 1.00 29.00 556 ASN A C 1
ATOM 4378 O O . ASN A 1 556 ? 34.704 -41.689 -5.461 1.00 29.00 556 ASN A O 1
ATOM 4382 N N . ALA A 1 557 ? 35.380 -43.697 -4.712 1.00 28.08 557 ALA A N 1
ATOM 4383 C CA . ALA A 1 557 ? 34.354 -43.837 -3.689 1.00 28.08 557 ALA A CA 1
ATOM 4384 C C . ALA A 1 557 ? 34.868 -43.243 -2.372 1.00 28.08 557 ALA A C 1
ATOM 4386 O O . ALA A 1 557 ? 35.967 -43.588 -1.939 1.00 28.08 557 ALA A O 1
ATOM 4387 N N . ILE A 1 558 ? 34.064 -42.407 -1.713 1.00 28.58 558 ILE A N 1
ATOM 4388 C CA . ILE A 1 558 ? 34.220 -42.113 -0.284 1.00 28.58 558 ILE A CA 1
ATOM 4389 C C . ILE A 1 558 ? 32.870 -42.321 0.403 1.00 28.58 558 ILE A C 1
ATOM 4391 O O . 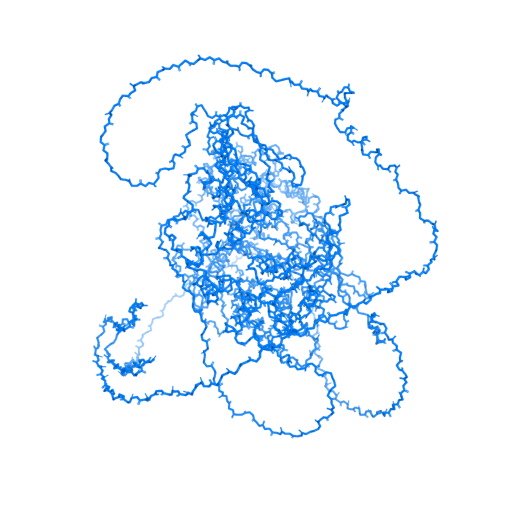ILE A 1 558 ? 31.824 -41.885 -0.072 1.00 28.58 558 ILE A O 1
ATOM 4395 N N . ASP A 1 559 ? 32.951 -43.056 1.505 1.00 27.83 559 ASP A N 1
ATOM 4396 C CA . ASP A 1 559 ? 31.880 -43.533 2.371 1.00 27.83 559 ASP A CA 1
ATOM 4397 C C . ASP A 1 559 ? 31.220 -42.390 3.168 1.00 27.83 559 ASP A C 1
ATOM 4399 O O . ASP A 1 559 ? 31.908 -41.532 3.725 1.00 27.83 559 ASP A O 1
ATOM 4403 N N . LEU A 1 560 ? 29.887 -42.407 3.258 1.00 26.95 560 LEU A N 1
ATOM 4404 C CA . LEU A 1 560 ? 29.106 -41.630 4.225 1.00 26.95 560 LEU A CA 1
ATOM 4405 C C . LEU A 1 560 ? 27.999 -42.503 4.821 1.00 26.95 560 LEU A C 1
ATOM 4407 O O . LEU A 1 560 ? 26.821 -42.419 4.472 1.00 26.95 560 LEU A O 1
ATOM 4411 N N . SER A 1 561 ? 28.409 -43.347 5.759 1.00 29.91 561 SER A N 1
ATOM 4412 C CA . SER A 1 561 ? 27.524 -44.058 6.670 1.00 29.91 561 SER A CA 1
ATOM 4413 C C . SER A 1 561 ? 27.103 -43.197 7.876 1.00 29.91 561 SER A C 1
ATOM 4415 O O . SER A 1 561 ? 27.756 -42.217 8.240 1.00 29.91 561 SER A O 1
ATOM 4417 N N . SER A 1 562 ? 26.036 -43.649 8.548 1.00 28.92 562 SER A N 1
ATOM 4418 C CA . SER A 1 562 ? 25.485 -43.196 9.842 1.00 28.92 562 SER A CA 1
ATOM 4419 C C . SER A 1 562 ? 24.521 -41.990 9.856 1.00 28.92 562 SER A C 1
ATOM 4421 O O . SER A 1 562 ? 24.724 -41.001 9.165 1.00 28.92 562 SER A O 1
ATOM 4423 N N . SER A 1 563 ? 23.459 -41.970 10.676 1.00 29.27 563 SER A N 1
ATOM 4424 C CA . SER A 1 563 ? 22.756 -43.062 11.386 1.00 29.27 563 SER A CA 1
ATOM 4425 C C . SER A 1 563 ? 21.434 -42.531 11.954 1.00 29.27 563 SER A C 1
ATOM 4427 O O . SER A 1 563 ? 21.454 -41.669 12.836 1.00 29.27 563 SER A O 1
ATOM 4429 N N . ASP A 1 564 ? 20.295 -43.095 11.550 1.00 30.25 564 ASP A N 1
ATOM 4430 C CA . ASP A 1 564 ? 19.015 -42.796 12.198 1.00 30.25 564 ASP A CA 1
ATOM 4431 C C . ASP A 1 564 ? 18.935 -43.400 13.609 1.00 30.25 564 ASP A C 1
ATOM 4433 O O . ASP A 1 564 ? 19.213 -44.581 13.834 1.00 30.25 564 ASP A O 1
ATOM 4437 N N . ARG A 1 565 ? 18.496 -42.594 14.584 1.00 28.75 565 ARG A N 1
ATOM 4438 C CA . ARG A 1 565 ? 18.156 -43.059 15.938 1.00 28.75 565 ARG A CA 1
ATOM 4439 C C . ARG A 1 565 ? 16.812 -42.507 16.396 1.00 28.75 565 ARG A C 1
ATOM 4441 O O . ARG A 1 565 ? 16.724 -41.498 17.094 1.00 28.75 565 ARG A O 1
ATOM 4448 N N . ILE A 1 566 ? 15.763 -43.253 16.066 1.00 28.28 566 ILE A N 1
ATOM 4449 C CA . ILE A 1 566 ? 14.425 -43.088 16.635 1.00 28.28 566 ILE A CA 1
ATOM 4450 C C . ILE A 1 566 ? 14.492 -43.357 18.149 1.00 28.28 566 ILE A C 1
ATOM 4452 O O . ILE A 1 566 ? 14.922 -44.426 18.584 1.00 28.28 566 ILE A O 1
ATOM 4456 N N . ARG A 1 567 ? 14.039 -42.398 18.966 1.00 27.73 567 ARG A N 1
ATOM 4457 C CA . ARG A 1 567 ? 13.805 -42.584 20.408 1.00 27.73 567 ARG A CA 1
ATOM 4458 C C . ARG A 1 567 ? 12.320 -42.441 20.730 1.00 27.73 567 ARG A C 1
ATOM 4460 O O . ARG A 1 567 ? 11.820 -41.339 20.927 1.00 27.73 567 ARG A O 1
ATOM 4467 N N . THR A 1 568 ? 11.640 -43.573 20.868 1.00 28.88 568 THR A N 1
ATOM 4468 C CA . THR A 1 568 ? 10.373 -43.672 21.605 1.00 28.88 568 THR A CA 1
ATOM 4469 C C . THR A 1 568 ? 10.598 -43.374 23.087 1.00 28.88 568 THR A C 1
ATOM 4471 O O . THR A 1 568 ? 11.443 -44.009 23.720 1.00 28.88 568 THR A O 1
ATOM 4474 N N . VAL A 1 569 ? 9.808 -42.465 23.663 1.00 27.80 569 VAL A N 1
ATOM 4475 C CA . VAL A 1 569 ? 9.769 -42.205 25.112 1.00 27.80 569 VAL A CA 1
ATOM 4476 C C . VAL A 1 569 ? 8.373 -42.529 25.638 1.00 27.80 569 VAL A C 1
ATOM 4478 O O . VAL A 1 569 ? 7.373 -42.054 25.106 1.00 27.80 569 VAL A O 1
ATOM 4481 N N . LYS A 1 570 ? 8.317 -43.374 26.672 1.00 27.92 570 LYS A N 1
ATOM 4482 C CA . LYS A 1 570 ? 7.076 -43.807 27.324 1.00 27.92 570 LYS A CA 1
ATOM 4483 C C . LYS A 1 570 ? 6.511 -42.698 28.212 1.00 27.92 570 LYS A C 1
ATOM 4485 O O . LYS A 1 570 ? 7.254 -42.052 28.946 1.00 27.92 570 LYS A O 1
ATOM 4490 N N . SER A 1 571 ? 5.192 -42.554 28.211 1.00 27.88 571 SER A N 1
ATOM 4491 C CA . SER A 1 571 ? 4.448 -41.770 29.197 1.00 27.88 571 SER A CA 1
ATOM 4492 C C . SER A 1 571 ? 4.404 -42.486 30.551 1.00 27.88 571 SER A C 1
ATOM 4494 O O . SER A 1 571 ? 3.978 -43.639 30.620 1.00 27.88 571 SER A O 1
ATOM 4496 N N . SER A 1 572 ? 4.762 -41.791 31.631 1.00 27.89 572 SER A N 1
ATOM 4497 C CA . SER A 1 572 ? 4.554 -42.247 33.011 1.00 27.89 572 SER A CA 1
ATOM 4498 C C . SER A 1 572 ? 3.781 -41.192 33.798 1.00 27.89 572 SER A C 1
ATOM 4500 O O . SER A 1 572 ? 4.289 -40.097 34.033 1.00 27.89 572 SER A O 1
ATOM 4502 N N . SER A 1 573 ? 2.555 -41.519 34.203 1.00 26.67 573 SER A N 1
ATOM 4503 C CA . SER A 1 573 ? 1.738 -40.691 35.089 1.00 26.67 573 SER A CA 1
ATOM 4504 C C . SER A 1 573 ? 2.041 -41.000 36.554 1.00 26.67 573 SER A C 1
ATOM 4506 O O . SER A 1 573 ? 1.906 -42.150 36.975 1.00 26.67 573 SER A O 1
ATOM 4508 N N . THR A 1 574 ? 2.339 -39.980 37.352 1.00 28.75 574 THR A N 1
ATOM 4509 C CA . THR A 1 574 ? 2.360 -40.073 38.818 1.00 28.75 574 THR A CA 1
ATOM 4510 C C . THR A 1 574 ? 1.521 -38.948 39.407 1.00 28.75 574 THR A C 1
ATOM 4512 O O . THR A 1 574 ? 1.814 -37.769 39.225 1.00 28.75 574 THR A O 1
ATOM 4515 N N . ALA A 1 575 ? 0.450 -39.324 40.105 1.00 30.34 575 ALA A N 1
ATOM 4516 C CA . ALA A 1 575 ? -0.378 -38.395 40.859 1.00 30.34 575 ALA A CA 1
ATOM 4517 C C . ALA A 1 575 ? 0.280 -38.085 42.211 1.00 30.34 575 ALA A C 1
ATOM 4519 O O . ALA A 1 575 ? 0.761 -38.992 42.889 1.00 30.34 575 ALA A O 1
ATOM 4520 N N . LEU A 1 576 ? 0.252 -36.816 42.623 1.00 28.55 576 LEU A N 1
ATOM 4521 C CA . LEU A 1 576 ? 0.643 -36.383 43.963 1.00 28.55 576 LEU A CA 1
ATOM 4522 C C . LEU A 1 576 ? -0.421 -35.435 44.519 1.00 28.55 576 LEU A C 1
ATOM 4524 O O . LEU A 1 576 ? -0.528 -34.278 44.122 1.00 28.55 576 LEU A O 1
ATOM 4528 N N . THR A 1 577 ? -1.228 -35.953 45.441 1.00 31.80 577 THR A N 1
ATOM 4529 C CA . THR A 1 577 ? -2.229 -35.195 46.195 1.00 31.80 577 THR A CA 1
ATOM 4530 C C . THR A 1 577 ? -1.586 -34.564 47.429 1.00 31.80 577 THR A C 1
ATOM 4532 O O . THR A 1 577 ? -1.279 -35.272 48.388 1.00 31.80 577 THR A O 1
ATOM 4535 N N . GLY A 1 578 ? -1.413 -33.242 47.429 1.00 28.30 578 GLY A N 1
ATOM 4536 C CA . GLY A 1 578 ? -0.968 -32.474 48.596 1.00 28.30 578 GLY A CA 1
ATOM 4537 C C . GLY A 1 578 ? -2.099 -31.616 49.160 1.00 28.30 578 GLY A C 1
ATOM 4538 O O . GLY A 1 578 ? -2.529 -30.668 48.510 1.00 28.30 578 GLY A O 1
ATOM 4539 N N . LYS A 1 579 ? -2.575 -31.932 50.371 1.00 33.12 579 LYS A N 1
ATOM 4540 C CA . LYS A 1 579 ? -3.427 -31.023 51.157 1.00 33.12 579 LYS A CA 1
ATOM 4541 C C . LYS A 1 579 ? -2.577 -29.860 51.673 1.00 33.12 579 LYS A C 1
ATOM 4543 O O . LYS A 1 579 ? -1.477 -30.116 52.150 1.00 33.12 579 LYS A O 1
ATOM 4548 N N . TYR A 1 580 ? -3.115 -28.643 51.692 1.00 28.73 580 TYR A N 1
ATOM 4549 C CA . TYR A 1 580 ? -2.664 -27.605 52.624 1.00 28.73 580 TYR A CA 1
ATOM 4550 C C . TYR A 1 580 ? -3.845 -26.769 53.121 1.00 28.73 580 TYR A C 1
ATOM 4552 O O . TYR A 1 580 ? -4.820 -26.557 52.401 1.00 28.73 580 TYR A O 1
ATOM 4560 N N . GLU A 1 581 ? -3.775 -26.386 54.391 1.00 27.41 581 GLU A N 1
ATOM 4561 C CA . GLU A 1 581 ? -4.917 -25.924 55.181 1.00 27.41 581 GLU A CA 1
ATOM 4562 C C . GLU A 1 581 ? -5.105 -24.404 55.142 1.00 27.41 581 GLU A C 1
ATOM 4564 O O . GLU A 1 581 ? -4.170 -23.626 54.949 1.00 27.41 581 GLU A O 1
ATOM 4569 N N . SER A 1 582 ? -6.347 -23.979 55.362 1.00 30.67 582 SER A N 1
ATOM 4570 C CA . SER A 1 582 ? -6.737 -22.579 55.485 1.00 30.67 582 SER A CA 1
ATOM 4571 C C . SER A 1 582 ? -6.298 -21.979 56.822 1.00 30.67 582 SER A C 1
ATOM 4573 O O . SER A 1 582 ? -6.658 -22.510 57.870 1.00 30.67 582 SER A O 1
ATOM 4575 N N . ASN A 1 583 ? -5.672 -20.802 56.798 1.00 27.33 583 ASN A N 1
ATOM 4576 C CA . ASN A 1 583 ? -5.647 -19.902 57.950 1.00 27.33 583 ASN A CA 1
ATOM 4577 C C . ASN A 1 583 ? -5.958 -18.470 57.505 1.00 27.33 583 ASN A C 1
ATOM 4579 O O . ASN A 1 583 ? -5.250 -17.885 56.689 1.00 27.33 583 ASN A O 1
ATOM 4583 N N . ILE A 1 584 ? -7.044 -17.922 58.050 1.00 29.80 584 ILE A N 1
ATOM 4584 C CA . ILE A 1 584 ? -7.488 -16.543 57.843 1.00 29.80 584 ILE A CA 1
ATOM 4585 C C . ILE A 1 584 ? -7.024 -15.725 59.048 1.00 29.80 584 ILE A C 1
ATOM 4587 O O . ILE A 1 584 ? -7.334 -16.079 60.184 1.00 29.80 584 ILE A O 1
ATOM 4591 N N . SER A 1 585 ? -6.372 -14.587 58.818 1.00 26.89 585 SER A N 1
ATOM 4592 C CA . SER A 1 585 ? -6.327 -13.509 59.808 1.00 26.89 585 SER A CA 1
ATOM 4593 C C . SER A 1 585 ? -6.654 -12.177 59.136 1.00 26.89 585 SER A C 1
ATOM 4595 O O . SER A 1 585 ? -6.247 -11.903 58.007 1.00 26.89 585 SER A O 1
ATOM 4597 N N . ALA A 1 586 ? -7.479 -11.373 59.804 1.00 33.97 586 ALA A N 1
ATOM 4598 C CA . ALA A 1 586 ? -7.953 -10.099 59.283 1.00 33.97 586 ALA A CA 1
ATOM 4599 C C . ALA A 1 586 ? -7.065 -8.956 59.789 1.00 33.97 586 ALA A C 1
ATOM 4601 O O . ALA A 1 586 ? -6.816 -8.849 60.990 1.00 33.97 586 ALA A O 1
ATOM 4602 N N . SER A 1 587 ? -6.644 -8.063 58.891 1.00 28.97 587 SER A N 1
ATOM 4603 C CA . SER A 1 587 ? -5.954 -6.823 59.251 1.00 28.97 587 SER A CA 1
ATOM 4604 C C . SER A 1 587 ? -6.450 -5.636 58.422 1.00 28.97 587 SER A C 1
ATOM 4606 O O . SER A 1 587 ? -6.965 -5.782 57.318 1.00 28.97 587 SER A O 1
ATOM 4608 N N . LYS A 1 588 ? -6.351 -4.464 59.046 1.00 28.70 588 LYS A N 1
ATOM 4609 C CA . LYS A 1 588 ? -7.000 -3.179 58.756 1.00 28.70 588 LYS A CA 1
ATOM 4610 C C . LYS A 1 588 ? -6.863 -2.667 57.313 1.00 28.70 588 LYS A C 1
ATOM 4612 O O . LYS A 1 588 ? -5.838 -2.829 56.666 1.00 28.70 588 LYS A O 1
ATOM 4617 N N . ARG A 1 589 ? -7.887 -1.918 56.880 1.00 31.72 589 ARG A N 1
ATOM 4618 C CA . ARG A 1 589 ? -7.850 -1.053 55.689 1.00 31.72 589 ARG A CA 1
ATOM 4619 C C . ARG A 1 589 ? -6.867 0.105 55.891 1.00 31.72 589 ARG A C 1
ATOM 4621 O O . ARG A 1 589 ? -7.122 0.961 56.736 1.00 31.72 589 ARG A O 1
ATOM 4628 N N . GLU A 1 590 ? -5.852 0.185 55.041 1.00 29.02 590 GLU A N 1
ATOM 4629 C CA . GLU A 1 590 ? -5.187 1.441 54.677 1.00 29.02 590 GLU A CA 1
ATOM 4630 C C . GLU A 1 590 ? -5.570 1.845 53.247 1.00 29.02 590 GLU A C 1
ATOM 4632 O O . GLU A 1 590 ? -6.021 1.023 52.445 1.00 29.02 590 GLU A O 1
ATOM 4637 N N . VAL A 1 591 ? -5.465 3.141 52.953 1.00 34.56 591 VAL A N 1
ATOM 4638 C CA . VAL A 1 591 ? -5.826 3.720 51.654 1.00 34.56 591 VAL A CA 1
ATOM 4639 C C . VAL A 1 591 ? -4.649 3.541 50.697 1.00 34.56 591 VAL A C 1
ATOM 4641 O O . VAL A 1 591 ? -3.631 4.210 50.849 1.00 34.56 591 VAL A O 1
ATOM 4644 N N . ILE A 1 592 ? -4.790 2.638 49.726 1.00 30.52 592 ILE A N 1
ATOM 4645 C CA . ILE A 1 592 ? -3.757 2.352 48.720 1.00 30.52 592 ILE A CA 1
ATOM 4646 C C . ILE A 1 592 ? -3.926 3.287 47.516 1.00 30.52 592 ILE A C 1
ATOM 4648 O O . ILE A 1 592 ? -5.019 3.409 46.959 1.00 30.52 592 ILE A O 1
ATOM 4652 N N . ASP A 1 593 ? -2.827 3.931 47.125 1.00 30.75 593 ASP A N 1
ATOM 4653 C CA . ASP A 1 593 ? -2.721 4.785 45.940 1.00 30.75 593 ASP A CA 1
ATOM 4654 C C . ASP A 1 593 ? -2.647 3.934 44.655 1.00 30.75 593 ASP A C 1
ATOM 4656 O O . ASP A 1 593 ? -2.003 2.886 44.621 1.00 30.75 593 ASP A O 1
ATOM 4660 N N . LEU A 1 594 ? -3.323 4.358 43.585 1.00 34.84 594 LEU A N 1
ATOM 4661 C CA . LEU A 1 594 ? -3.534 3.555 42.369 1.00 34.84 594 LEU A CA 1
ATOM 4662 C C . LEU A 1 594 ? -2.421 3.756 41.326 1.00 34.84 594 LEU A C 1
ATOM 4664 O O . LEU A 1 594 ? -2.698 4.094 40.173 1.00 34.84 594 LEU A O 1
ATOM 4668 N N . CYS A 1 595 ? -1.163 3.530 41.711 1.00 40.38 595 CYS A N 1
ATOM 4669 C CA . CYS A 1 595 ? -0.026 3.545 40.786 1.00 40.38 595 CYS A CA 1
ATOM 4670 C C . CYS A 1 595 ? 0.805 2.257 40.863 1.00 40.38 595 CYS A C 1
ATOM 4672 O O . CYS A 1 595 ? 1.438 1.986 41.873 1.00 40.38 595 CYS A O 1
ATOM 4674 N N . GLU A 1 596 ? 0.832 1.547 39.729 1.00 36.22 596 GLU A N 1
ATOM 4675 C CA . GLU A 1 596 ? 1.596 0.326 39.419 1.00 36.22 596 GLU A CA 1
ATOM 4676 C C . GLU A 1 596 ? 1.238 -0.934 40.248 1.00 36.22 596 GLU A C 1
ATOM 4678 O O . GLU A 1 596 ? 1.393 -0.957 41.466 1.00 36.22 596 GLU A O 1
ATOM 4683 N N . PRO A 1 597 ? 0.769 -2.030 39.611 1.00 38.47 597 PRO A N 1
ATOM 4684 C CA . PRO A 1 597 ? 0.594 -3.295 40.313 1.00 38.47 597 PRO A CA 1
ATOM 4685 C C . PRO A 1 597 ? 1.965 -3.915 40.609 1.00 38.47 597 PRO A C 1
ATOM 4687 O O . PRO A 1 597 ? 2.709 -4.249 39.684 1.00 38.47 597 PRO A O 1
ATOM 4690 N N . GLU A 1 598 ? 2.277 -4.126 41.889 1.00 37.31 598 GLU A N 1
ATOM 4691 C CA . GLU A 1 598 ? 3.423 -4.941 42.297 1.00 37.31 598 GLU A CA 1
ATOM 4692 C C . GLU A 1 598 ? 3.235 -6.381 41.798 1.00 37.31 598 GLU A C 1
ATOM 4694 O O . GLU A 1 598 ? 2.519 -7.197 42.386 1.00 37.31 598 GLU A O 1
ATOM 4699 N N . VAL A 1 599 ? 3.883 -6.702 40.678 1.00 42.91 599 VAL A N 1
ATOM 4700 C CA . VAL A 1 599 ? 3.974 -8.073 40.178 1.00 42.91 599 VAL A CA 1
ATOM 4701 C C . VAL A 1 599 ? 4.817 -8.863 41.172 1.00 42.91 599 VAL A C 1
ATOM 4703 O O . VAL A 1 599 ? 6.029 -8.667 41.278 1.00 42.91 599 VAL A O 1
ATOM 4706 N N . THR A 1 600 ? 4.157 -9.750 41.917 1.00 39.25 600 THR A N 1
ATOM 4707 C CA . THR A 1 600 ? 4.809 -10.648 42.875 1.00 39.25 600 THR A CA 1
ATOM 4708 C C . THR A 1 600 ? 5.933 -11.432 42.201 1.00 39.25 600 THR A C 1
ATOM 4710 O O . THR A 1 600 ? 5.827 -11.830 41.040 1.00 39.25 600 THR A O 1
ATOM 4713 N N . ALA A 1 601 ? 7.035 -11.628 42.931 1.00 41.06 601 ALA A N 1
ATOM 4714 C CA . ALA A 1 601 ? 8.306 -12.127 42.407 1.00 41.06 601 ALA A CA 1
ATOM 4715 C C . ALA A 1 601 ? 8.288 -13.633 42.063 1.00 41.06 601 ALA A C 1
ATOM 4717 O O . ALA A 1 601 ? 9.033 -14.431 42.634 1.00 41.06 601 ALA A O 1
ATOM 4718 N N . ALA A 1 602 ? 7.455 -14.019 41.096 1.00 42.50 602 ALA A N 1
ATOM 4719 C CA . ALA A 1 602 ? 7.596 -15.272 40.374 1.00 42.50 602 ALA A CA 1
ATOM 4720 C C . ALA A 1 602 ? 8.991 -15.338 39.729 1.00 42.50 602 ALA A C 1
ATOM 4722 O O . ALA A 1 602 ? 9.576 -14.315 39.363 1.00 42.50 602 ALA A O 1
ATOM 4723 N N . SER A 1 603 ? 9.536 -16.552 39.628 1.00 43.53 603 SER A N 1
ATOM 4724 C CA . SER A 1 603 ? 10.907 -16.823 39.186 1.00 43.53 603 SER A CA 1
ATOM 4725 C C . SER A 1 603 ? 11.316 -15.995 37.967 1.00 43.53 603 SER A C 1
ATOM 4727 O O . SER A 1 603 ? 10.619 -16.019 36.951 1.00 43.53 603 SER A O 1
ATOM 4729 N N . LYS A 1 604 ? 12.488 -15.346 38.041 1.00 49.50 604 LYS A N 1
ATOM 4730 C CA . LYS A 1 604 ? 13.165 -14.719 36.896 1.00 49.50 604 LYS A CA 1
ATOM 4731 C C . LYS A 1 604 ? 13.613 -15.789 35.883 1.00 49.50 604 LYS A C 1
ATOM 4733 O O . LYS A 1 604 ? 14.807 -16.026 35.724 1.00 49.50 604 LYS A O 1
ATOM 4738 N N . GLU A 1 605 ? 12.665 -16.423 35.187 1.00 55.19 605 GLU A N 1
ATOM 4739 C CA . GLU A 1 605 ? 12.940 -16.926 33.841 1.00 55.19 605 GLU A CA 1
ATOM 4740 C C . GLU A 1 605 ? 13.438 -15.723 33.032 1.00 55.19 605 GLU A C 1
ATOM 4742 O O . GLU A 1 605 ? 12.864 -14.631 33.100 1.00 55.19 605 GLU A O 1
ATOM 4747 N N . SER A 1 606 ? 14.539 -15.896 32.308 1.00 60.69 606 SER A N 1
ATOM 4748 C CA . SER A 1 606 ? 15.147 -14.847 31.501 1.00 60.69 606 SER A CA 1
ATOM 4749 C C . SER A 1 606 ? 14.276 -14.529 30.288 1.00 60.69 606 SER A C 1
ATOM 4751 O O . SER A 1 606 ? 14.439 -15.051 29.182 1.00 60.69 606 SER A O 1
ATOM 4753 N N . GLY A 1 607 ? 13.286 -13.672 30.531 1.00 82.00 607 GLY A N 1
ATOM 4754 C CA . GLY A 1 607 ? 12.277 -13.301 29.558 1.00 82.00 607 GLY A CA 1
ATOM 4755 C C . GLY A 1 607 ? 12.916 -12.733 28.297 1.00 82.00 607 GLY A C 1
ATOM 4756 O O . GLY A 1 607 ? 13.465 -11.629 28.301 1.00 82.00 607 GLY A O 1
ATOM 4757 N N . LYS A 1 608 ? 12.792 -13.475 27.192 1.00 92.38 608 LYS A N 1
ATOM 4758 C CA . LYS A 1 608 ? 13.111 -12.965 25.856 1.00 92.38 608 LYS A CA 1
ATOM 4759 C C . LYS A 1 608 ? 12.335 -11.669 25.637 1.00 92.38 608 LYS A C 1
ATOM 4761 O O . LYS A 1 608 ? 11.141 -11.596 25.939 1.00 92.38 608 LYS A O 1
ATOM 4766 N N . LYS A 1 609 ? 13.002 -10.668 25.076 1.00 95.12 609 LYS A N 1
ATOM 4767 C CA . LYS A 1 609 ? 12.420 -9.363 24.761 1.00 95.12 609 LYS A CA 1
ATOM 4768 C C . LYS A 1 609 ? 12.531 -9.116 23.264 1.00 95.12 609 LYS A C 1
ATOM 4770 O O . LYS A 1 609 ? 13.599 -9.324 22.692 1.00 95.12 609 LYS A O 1
ATOM 4775 N N . VAL A 1 610 ? 11.446 -8.666 22.638 1.00 96.31 610 VAL A N 1
ATOM 4776 C CA . VAL A 1 610 ? 11.470 -8.187 21.249 1.00 96.31 610 VAL A CA 1
ATOM 4777 C C . VAL A 1 610 ? 11.547 -6.673 21.216 1.00 96.31 610 VAL A C 1
ATOM 4779 O O . VAL A 1 610 ? 10.816 -5.977 21.922 1.00 96.31 610 VAL A O 1
ATOM 4782 N N . THR A 1 611 ? 12.412 -6.183 20.341 1.00 97.69 611 THR A N 1
ATOM 4783 C CA . THR A 1 611 ? 12.620 -4.768 20.073 1.00 97.69 611 THR A CA 1
ATOM 4784 C C . THR A 1 611 ? 12.274 -4.514 18.609 1.00 97.69 611 THR A C 1
ATOM 4786 O O . THR A 1 611 ? 12.932 -5.021 17.699 1.00 97.69 611 THR A O 1
ATOM 4789 N N . ILE A 1 612 ? 11.210 -3.744 18.372 1.00 97.62 612 ILE A N 1
ATOM 4790 C CA . ILE A 1 612 ? 10.820 -3.285 17.037 1.00 97.62 612 ILE A CA 1
ATOM 4791 C C . ILE A 1 612 ? 11.658 -2.051 16.705 1.00 97.62 612 ILE A C 1
ATOM 4793 O O . ILE A 1 612 ? 11.519 -1.005 17.342 1.00 97.62 612 ILE A O 1
ATOM 4797 N N . LEU A 1 613 ? 12.521 -2.173 15.702 1.00 96.88 613 LEU A N 1
ATOM 4798 C CA . LEU A 1 613 ? 13.299 -1.073 15.149 1.00 96.88 613 LEU A CA 1
ATOM 4799 C C . LEU A 1 613 ? 12.475 -0.355 14.075 1.00 96.88 613 LEU A C 1
ATOM 4801 O O . LEU A 1 613 ? 11.973 -1.004 13.159 1.00 96.88 613 LEU A O 1
ATOM 4805 N N . ILE A 1 614 ? 12.375 0.972 14.161 1.00 95.06 614 ILE A N 1
ATOM 4806 C CA . ILE A 1 614 ? 11.780 1.844 13.133 1.00 95.06 614 ILE A CA 1
ATOM 4807 C C . ILE A 1 614 ? 12.888 2.695 12.513 1.00 95.06 614 ILE A C 1
ATOM 4809 O O . ILE A 1 614 ? 13.664 3.297 13.260 1.00 95.06 614 ILE A O 1
ATOM 4813 N N . ASP A 1 615 ? 12.945 2.801 11.183 1.00 94.31 615 ASP A N 1
ATOM 4814 C CA . ASP A 1 615 ? 13.902 3.684 10.513 1.00 94.31 615 ASP A CA 1
ATOM 4815 C C . ASP A 1 615 ? 13.651 5.161 10.862 1.00 94.31 615 ASP A C 1
ATOM 4817 O O . ASP A 1 615 ? 12.562 5.709 10.677 1.00 94.31 615 ASP A O 1
ATOM 4821 N N . SER A 1 616 ? 14.690 5.856 11.314 1.00 89.50 616 SER A N 1
ATOM 4822 C CA . SER A 1 616 ? 14.646 7.284 11.605 1.00 89.50 616 SER A CA 1
ATOM 4823 C C . SER A 1 616 ? 14.384 8.128 10.351 1.00 89.50 616 SER A C 1
ATOM 4825 O O . SER A 1 616 ? 13.923 9.261 10.472 1.00 89.50 616 SER A O 1
ATOM 4827 N N . ARG A 1 617 ? 14.615 7.604 9.138 1.00 84.25 617 ARG A N 1
ATOM 4828 C CA . ARG A 1 617 ? 14.317 8.322 7.883 1.00 84.25 617 ARG A CA 1
ATOM 4829 C C . ARG A 1 617 ? 12.837 8.316 7.518 1.00 84.25 617 ARG A C 1
ATOM 4831 O O . ARG A 1 617 ? 12.399 9.263 6.859 1.00 84.25 617 ARG A O 1
ATOM 4838 N N . GLU A 1 618 ? 12.044 7.378 8.038 1.00 77.88 618 GLU A N 1
ATOM 4839 C CA . GLU A 1 618 ? 10.574 7.457 7.988 1.00 77.88 618 GLU A CA 1
ATOM 4840 C C . GLU A 1 618 ? 10.072 8.724 8.721 1.00 77.88 618 GLU A C 1
ATOM 4842 O O . GLU A 1 618 ? 8.971 9.220 8.464 1.00 77.88 618 GLU A O 1
ATOM 4847 N N . ARG A 1 619 ? 10.936 9.373 9.531 1.00 56.62 619 ARG A N 1
ATOM 4848 C CA . ARG A 1 619 ? 10.664 10.709 10.074 1.00 56.62 619 ARG A CA 1
ATOM 4849 C C . ARG A 1 619 ? 10.551 11.838 9.047 1.00 56.62 619 ARG A C 1
ATOM 4851 O O . ARG A 1 619 ? 10.006 12.889 9.373 1.00 56.62 619 ARG A O 1
ATOM 4858 N N . SER A 1 620 ? 11.099 11.673 7.847 1.00 50.28 620 SER A N 1
ATOM 4859 C CA . SER A 1 620 ? 11.273 12.779 6.894 1.00 50.28 620 SER A CA 1
ATOM 4860 C C . SER A 1 620 ? 10.100 12.987 5.930 1.00 50.28 620 SER A C 1
ATOM 4862 O O . SER A 1 620 ? 9.966 14.074 5.369 1.00 50.28 620 SER A O 1
ATOM 4864 N N . ARG A 1 621 ? 9.253 11.967 5.727 1.00 54.56 621 ARG A N 1
ATOM 4865 C CA . ARG A 1 621 ? 8.225 11.952 4.665 1.00 54.56 621 ARG A CA 1
ATOM 4866 C C . ARG A 1 621 ? 6.798 12.101 5.190 1.00 54.56 621 ARG A C 1
ATOM 4868 O O . ARG A 1 621 ? 6.005 12.831 4.597 1.00 54.56 621 ARG A O 1
ATOM 4875 N N . ASN A 1 622 ? 6.485 11.479 6.327 1.00 53.34 622 ASN A N 1
ATOM 4876 C CA . ASN A 1 622 ? 5.171 11.564 6.965 1.00 53.34 622 ASN A CA 1
ATOM 4877 C C . ASN A 1 622 ? 5.123 12.700 8.004 1.00 53.34 622 ASN A C 1
ATOM 4879 O O . ASN A 1 622 ? 6.052 12.888 8.784 1.00 53.34 622 ASN A O 1
ATOM 4883 N N . SER A 1 623 ? 4.029 13.473 8.043 1.00 41.69 623 SER A N 1
ATOM 4884 C CA . SER A 1 623 ? 3.954 14.733 8.811 1.00 41.69 623 SER A CA 1
ATOM 4885 C C . SER A 1 623 ? 3.958 14.593 10.340 1.00 41.69 623 SER A C 1
ATOM 4887 O O . SER A 1 623 ? 3.994 15.610 11.031 1.00 41.69 623 SER A O 1
ATOM 4889 N N . ALA A 1 624 ? 3.909 13.371 10.875 1.00 53.81 624 ALA A N 1
ATOM 4890 C CA . ALA A 1 624 ? 3.942 13.112 12.313 1.00 53.81 624 ALA A CA 1
ATOM 4891 C C . ALA A 1 624 ? 4.562 11.732 12.650 1.00 53.81 624 ALA A C 1
ATOM 4893 O O . ALA A 1 624 ? 3.882 10.817 13.098 1.00 53.81 624 ALA A O 1
ATOM 4894 N N . PRO A 1 625 ? 5.885 11.560 12.505 1.00 58.19 625 PRO A N 1
ATOM 4895 C CA . PRO A 1 625 ? 6.567 10.264 12.679 1.00 58.19 625 PRO A CA 1
ATOM 4896 C C . PRO A 1 625 ? 6.492 9.712 14.100 1.00 58.19 625 PRO A C 1
ATOM 4898 O O . PRO A 1 625 ? 6.475 8.506 14.337 1.00 58.19 625 PRO A O 1
ATOM 4901 N N . ARG A 1 626 ? 6.401 10.636 15.060 1.00 72.50 626 ARG A N 1
ATOM 4902 C CA . ARG A 1 626 ? 6.159 10.358 16.472 1.00 72.50 626 ARG A CA 1
ATOM 4903 C C . ARG A 1 626 ? 4.878 9.534 16.674 1.00 72.50 626 ARG A C 1
ATOM 4905 O O . ARG A 1 626 ? 4.815 8.787 17.642 1.00 72.50 626 ARG A O 1
ATOM 4912 N N . GLU A 1 627 ? 3.899 9.626 15.770 1.00 81.50 627 GLU A N 1
ATOM 4913 C CA . GLU A 1 627 ? 2.685 8.800 15.782 1.00 81.50 627 GLU A CA 1
ATOM 4914 C C . GLU A 1 627 ? 2.965 7.336 15.434 1.00 81.50 627 GLU A C 1
ATOM 4916 O O . GLU A 1 627 ? 2.285 6.478 15.981 1.00 81.50 627 GLU A O 1
ATOM 4921 N N . LEU A 1 628 ? 3.979 7.019 14.614 1.00 84.44 628 LEU A N 1
ATOM 4922 C CA . LEU A 1 628 ? 4.336 5.625 14.324 1.00 84.44 628 LEU A CA 1
ATOM 4923 C C . LEU A 1 628 ? 4.907 4.937 15.567 1.00 84.44 628 LEU A C 1
ATOM 4925 O O . LEU A 1 628 ? 4.392 3.900 15.988 1.00 84.44 628 LEU A O 1
ATOM 4929 N N . ARG A 1 629 ? 5.916 5.546 16.215 1.00 89.94 629 ARG A N 1
ATOM 4930 C CA . ARG A 1 629 ? 6.458 4.996 17.467 1.00 89.94 629 ARG A CA 1
ATOM 4931 C C . ARG A 1 629 ? 5.410 4.984 18.574 1.00 89.94 629 ARG A C 1
ATOM 4933 O O . ARG A 1 629 ? 5.281 3.964 19.242 1.00 89.94 629 ARG A O 1
ATOM 4940 N N . ILE A 1 630 ? 4.676 6.081 18.797 1.00 89.69 630 ILE A N 1
ATOM 4941 C CA . ILE A 1 630 ? 3.641 6.124 19.846 1.00 89.69 630 ILE A CA 1
ATOM 4942 C C . ILE A 1 630 ? 2.531 5.113 19.551 1.00 89.69 630 ILE A C 1
ATOM 4944 O O . ILE A 1 630 ? 2.130 4.398 20.458 1.00 89.69 630 ILE A O 1
ATOM 4948 N N . GLY A 1 631 ? 2.075 4.995 18.304 1.00 90.38 631 GLY A N 1
ATOM 4949 C CA . GLY A 1 631 ? 1.050 4.039 17.891 1.00 90.38 631 GLY A CA 1
ATOM 4950 C C . GLY A 1 631 ? 1.454 2.596 18.176 1.00 90.38 631 GLY A C 1
ATOM 4951 O O . GLY A 1 631 ? 0.725 1.892 18.870 1.00 90.38 631 GLY A O 1
ATOM 4952 N N . LEU A 1 632 ? 2.648 2.182 17.738 1.00 93.00 632 LEU A N 1
ATOM 4953 C CA . LEU A 1 632 ? 3.199 0.857 18.045 1.00 93.00 632 LEU A CA 1
ATOM 4954 C C . LEU A 1 632 ? 3.432 0.646 19.549 1.00 93.00 632 LEU A C 1
ATOM 4956 O O . LEU A 1 632 ? 3.047 -0.389 20.084 1.00 93.00 632 LEU A O 1
ATOM 4960 N N . THR A 1 633 ? 3.990 1.638 20.252 1.00 94.88 633 THR A N 1
ATOM 4961 C CA . THR A 1 633 ? 4.201 1.565 21.712 1.00 94.88 633 THR A CA 1
ATOM 4962 C C . THR A 1 633 ? 2.875 1.384 22.450 1.00 94.88 633 THR A C 1
ATOM 4964 O O . THR A 1 633 ? 2.793 0.584 23.374 1.00 94.88 633 THR A O 1
ATOM 4967 N N . ASN A 1 634 ? 1.826 2.095 22.032 1.00 92.75 634 ASN A N 1
ATOM 4968 C CA . ASN A 1 634 ? 0.495 1.979 22.617 1.00 92.75 634 ASN A CA 1
ATOM 4969 C C . ASN A 1 634 ? -0.117 0.609 22.314 1.00 92.75 634 ASN A C 1
ATOM 4971 O O . ASN A 1 634 ? -0.651 -0.009 23.225 1.00 92.75 634 ASN A O 1
ATOM 4975 N N . GLN A 1 635 ? 0.002 0.093 21.084 1.00 92.62 635 GLN A N 1
ATOM 4976 C CA . GLN A 1 635 ? -0.483 -1.257 20.772 1.00 92.62 635 GLN A CA 1
ATOM 4977 C C . GLN A 1 635 ? 0.187 -2.326 21.648 1.00 92.62 635 GLN A C 1
ATOM 4979 O O . GLN A 1 635 ? -0.508 -3.204 22.152 1.00 92.62 635 GLN A O 1
ATOM 4984 N N . LEU A 1 636 ? 1.500 -2.214 21.878 1.00 92.81 636 LEU A N 1
ATOM 4985 C CA . LEU A 1 636 ? 2.268 -3.144 22.712 1.00 92.81 636 LEU A CA 1
ATOM 4986 C C . LEU A 1 636 ? 2.018 -2.996 24.220 1.00 92.81 636 LEU A C 1
ATOM 4988 O O . LEU A 1 636 ? 2.202 -3.972 24.933 1.00 92.81 636 LEU A O 1
ATOM 4992 N N . LYS A 1 637 ? 1.638 -1.811 24.720 1.00 93.12 637 LYS A N 1
ATOM 4993 C CA . LYS A 1 637 ? 1.472 -1.549 26.167 1.00 93.12 637 LYS A CA 1
ATOM 4994 C C . LYS A 1 637 ? 0.028 -1.515 26.670 1.00 93.12 637 LYS A C 1
ATOM 4996 O O . LYS A 1 637 ? -0.187 -1.692 27.862 1.00 93.12 637 LYS A O 1
ATOM 5001 N N . CYS A 1 638 ? -0.935 -1.185 25.814 1.00 90.75 638 CYS A N 1
ATOM 5002 C CA . CYS A 1 638 ? -2.333 -0.965 26.205 1.00 90.75 638 CYS A CA 1
ATOM 5003 C C . CYS A 1 638 ? -3.335 -1.110 25.042 1.00 90.75 638 CYS A C 1
ATOM 5005 O O . CYS A 1 638 ? -4.453 -0.597 25.115 1.00 90.75 638 CYS A O 1
ATOM 5007 N N . GLY A 1 639 ? -2.929 -1.754 23.946 1.00 90.38 639 GLY A N 1
ATOM 5008 C CA . GLY A 1 639 ? -3.788 -2.060 22.806 1.00 90.38 639 GLY A CA 1
ATOM 5009 C C . GLY A 1 639 ? -3.922 -3.562 22.592 1.00 90.38 639 GLY A C 1
ATOM 5010 O O . GLY A 1 639 ? -3.468 -4.364 23.400 1.00 90.38 639 GLY A O 1
ATOM 5011 N N . GLN A 1 640 ? -4.506 -3.949 21.459 1.00 89.94 640 GLN A N 1
ATOM 5012 C CA . GLN A 1 640 ? -4.935 -5.334 21.229 1.00 89.94 640 GLN A CA 1
ATOM 5013 C C . GLN A 1 640 ? -3.776 -6.350 21.233 1.00 89.94 640 GLN A C 1
ATOM 5015 O O . GLN A 1 640 ? -4.000 -7.538 21.432 1.00 89.94 640 GLN A O 1
ATOM 5020 N N . LEU A 1 641 ? -2.546 -5.892 20.971 1.00 91.94 641 LEU A N 1
ATOM 5021 C CA . LEU A 1 641 ? -1.334 -6.714 21.016 1.00 91.94 641 LEU A CA 1
ATOM 5022 C C . LEU A 1 641 ? -0.853 -6.996 22.444 1.00 91.94 641 LEU A C 1
ATOM 5024 O O . LEU A 1 641 ? -0.220 -8.024 22.651 1.00 91.94 641 LEU A O 1
ATOM 5028 N N . PHE A 1 642 ? -1.148 -6.118 23.407 1.00 92.88 642 PHE A N 1
ATOM 5029 C CA . PHE A 1 642 ? -0.853 -6.349 24.823 1.00 92.88 642 PHE A CA 1
ATOM 5030 C C . PHE A 1 642 ? -1.711 -7.494 25.375 1.00 92.88 642 PHE A C 1
ATOM 5032 O O . PHE A 1 642 ? -1.176 -8.416 25.982 1.00 92.88 642 PHE A O 1
ATOM 5039 N N . ASP A 1 643 ? -3.013 -7.488 25.064 1.00 89.31 643 ASP A N 1
ATOM 5040 C CA . ASP A 1 643 ? -3.995 -8.484 25.529 1.00 89.31 643 ASP A CA 1
ATOM 5041 C C . ASP A 1 643 ? -3.662 -9.928 25.104 1.00 89.31 643 ASP A C 1
ATOM 5043 O O . ASP A 1 643 ? -4.126 -10.887 25.720 1.00 89.31 643 ASP A O 1
ATOM 5047 N N . ILE A 1 644 ? -2.864 -10.090 24.042 1.00 92.12 644 ILE A N 1
ATOM 5048 C CA . ILE A 1 644 ? -2.427 -11.387 23.509 1.00 92.12 644 ILE A CA 1
ATOM 5049 C C . ILE A 1 644 ? -0.914 -11.632 23.630 1.00 92.12 644 ILE A C 1
ATOM 5051 O O . ILE A 1 644 ? -0.411 -12.606 23.063 1.00 92.12 644 ILE A O 1
ATOM 5055 N N . TRP A 1 645 ? -0.170 -10.744 24.297 1.00 91.50 645 TRP A N 1
ATOM 5056 C CA . TRP A 1 645 ? 1.279 -10.891 24.419 1.00 91.50 645 TRP A CA 1
ATOM 5057 C C . TRP A 1 645 ? 1.599 -12.086 25.332 1.00 91.50 645 TRP A C 1
ATOM 5059 O O . TRP A 1 645 ? 1.036 -12.171 26.426 1.00 91.50 645 TRP A O 1
ATOM 5069 N N . PRO A 1 646 ? 2.491 -13.020 24.944 1.00 90.44 646 PRO A N 1
ATOM 5070 C CA . PRO A 1 646 ? 2.769 -14.190 25.770 1.00 90.44 646 PRO A CA 1
ATOM 5071 C C . PRO A 1 646 ? 3.319 -13.786 27.140 1.00 90.44 646 PRO A C 1
ATOM 5073 O O . PRO A 1 646 ? 4.355 -13.132 27.221 1.00 90.44 646 PRO A O 1
ATOM 5076 N N . ALA A 1 647 ? 2.680 -14.233 28.224 1.00 87.94 647 ALA A N 1
ATOM 5077 C CA . ALA A 1 647 ? 3.047 -13.844 29.594 1.00 87.94 647 ALA A CA 1
ATOM 5078 C C . ALA A 1 647 ? 4.500 -14.194 29.988 1.00 87.94 647 ALA A C 1
ATOM 5080 O O . ALA A 1 647 ? 5.076 -13.561 30.867 1.00 87.94 647 ALA A O 1
ATOM 5081 N N . LYS A 1 648 ? 5.115 -15.179 29.316 1.00 87.81 648 LYS A N 1
ATOM 5082 C CA . LYS A 1 648 ? 6.532 -15.565 29.484 1.00 87.81 648 LYS A CA 1
ATOM 5083 C C . LYS A 1 648 ? 7.533 -14.638 28.779 1.00 87.81 648 LYS A C 1
ATOM 5085 O O . LYS A 1 648 ? 8.739 -14.871 28.824 1.00 87.81 648 LYS A O 1
ATOM 5090 N N . MET A 1 649 ? 7.047 -13.642 28.050 1.00 88.06 649 MET A N 1
ATOM 5091 C CA . MET A 1 649 ? 7.840 -12.786 27.183 1.00 88.06 649 MET A CA 1
ATOM 5092 C C . MET A 1 649 ? 7.735 -11.346 27.668 1.00 88.06 649 MET A C 1
ATOM 5094 O O . MET A 1 649 ? 6.636 -10.837 27.879 1.00 88.06 649 MET A O 1
ATOM 5098 N N . VAL A 1 650 ? 8.872 -10.664 27.816 1.00 90.00 650 VAL A N 1
ATOM 5099 C CA . VAL A 1 650 ? 8.862 -9.248 28.204 1.00 90.00 650 VAL A CA 1
ATOM 5100 C C . VAL A 1 650 ? 8.100 -8.468 27.134 1.00 90.00 650 VAL A C 1
ATOM 5102 O O . VAL A 1 650 ? 8.314 -8.692 25.937 1.00 90.00 650 VAL A O 1
ATOM 5105 N N . THR A 1 651 ? 7.201 -7.575 27.557 1.00 88.88 651 THR A N 1
ATOM 5106 C CA . THR A 1 651 ? 6.440 -6.704 26.653 1.00 88.88 651 THR A CA 1
ATOM 5107 C C . THR A 1 651 ? 7.385 -6.024 25.669 1.00 88.88 651 THR A C 1
ATOM 5109 O O . THR A 1 651 ? 8.398 -5.443 26.071 1.00 88.88 651 THR A O 1
ATOM 5112 N N . GLY A 1 652 ? 7.067 -6.123 24.377 1.00 90.50 652 GLY A N 1
ATOM 5113 C CA . GLY A 1 652 ? 7.921 -5.591 23.324 1.00 90.50 652 GLY A CA 1
ATOM 5114 C C . GLY A 1 652 ? 8.166 -4.088 23.472 1.00 90.50 652 GLY A C 1
ATOM 5115 O O . GLY A 1 652 ? 7.317 -3.343 23.967 1.00 90.50 652 GLY A O 1
ATOM 5116 N N . GLU A 1 653 ? 9.324 -3.627 23.009 1.00 95.69 653 GLU A N 1
ATOM 5117 C CA . GLU A 1 653 ? 9.638 -2.198 22.946 1.00 95.69 653 GLU A CA 1
ATOM 5118 C C . GLU A 1 653 ? 9.770 -1.702 21.505 1.00 95.69 653 GLU A C 1
ATOM 5120 O O . GLU A 1 653 ? 9.913 -2.484 20.565 1.00 95.69 653 GLU A O 1
ATOM 5125 N N . VAL A 1 654 ? 9.748 -0.378 21.337 1.00 96.44 654 VAL A N 1
ATOM 5126 C CA . VAL A 1 654 ? 9.871 0.278 20.033 1.00 96.44 654 VAL A CA 1
ATOM 5127 C C . VAL A 1 654 ? 11.004 1.295 20.084 1.00 96.44 654 VAL A C 1
ATOM 5129 O O . VAL A 1 654 ? 10.932 2.273 20.833 1.00 96.44 654 VAL A O 1
ATOM 5132 N N . VAL A 1 655 ? 12.034 1.074 19.271 1.00 95.44 655 VAL A N 1
ATOM 5133 C CA . VAL A 1 655 ? 13.252 1.889 19.208 1.00 95.44 655 VAL A CA 1
ATOM 5134 C C . VAL A 1 655 ? 13.378 2.501 17.816 1.00 95.44 655 VAL A C 1
ATOM 5136 O O . VAL A 1 655 ? 13.201 1.833 16.802 1.00 95.44 655 VAL A O 1
ATOM 5139 N N . GLU A 1 656 ? 13.690 3.793 17.753 1.00 93.44 656 GLU A N 1
ATOM 5140 C CA . GLU A 1 656 ? 14.010 4.468 16.492 1.00 93.44 656 GLU A CA 1
ATOM 5141 C C . GLU A 1 656 ? 15.510 4.291 16.206 1.00 93.44 656 GLU A C 1
ATOM 5143 O O . GLU A 1 656 ? 16.342 4.603 17.057 1.00 93.44 656 GLU A O 1
ATOM 5148 N N . SER A 1 657 ? 15.854 3.784 15.023 1.00 93.88 657 SER A N 1
ATOM 5149 C CA . SER A 1 657 ? 17.214 3.415 14.610 1.00 93.88 657 SER A CA 1
ATOM 5150 C C . SER A 1 657 ? 17.480 3.871 13.174 1.00 93.88 657 SER A C 1
ATOM 5152 O O . SER A 1 657 ? 16.546 4.133 12.429 1.00 93.88 657 SER A O 1
ATOM 5154 N N . ASN A 1 658 ? 18.738 3.976 12.752 1.00 93.19 658 ASN A N 1
ATOM 5155 C CA . ASN A 1 658 ? 19.066 4.262 11.352 1.00 93.19 658 ASN A CA 1
ATOM 5156 C C . ASN A 1 658 ? 19.135 2.935 10.589 1.00 93.19 658 ASN A C 1
ATOM 5158 O O . ASN A 1 658 ? 20.180 2.279 10.589 1.00 93.19 658 ASN A O 1
ATOM 5162 N N . LEU A 1 659 ? 18.030 2.516 9.970 1.00 94.25 659 LEU A N 1
ATOM 5163 C CA . LEU A 1 659 ? 18.028 1.283 9.185 1.00 94.25 659 LEU A CA 1
ATOM 5164 C C . LEU A 1 659 ? 18.675 1.543 7.822 1.00 94.25 659 LEU A C 1
ATOM 5166 O O . LEU A 1 659 ? 18.430 2.548 7.161 1.00 94.25 659 LEU A O 1
ATOM 5170 N N . SER A 1 660 ? 19.535 0.628 7.390 1.00 93.06 660 SER A N 1
ATOM 5171 C CA . SER A 1 660 ? 20.176 0.696 6.071 1.00 93.06 660 SER A CA 1
ATOM 5172 C C . SER A 1 660 ? 19.216 0.280 4.947 1.00 93.06 660 SER A C 1
ATOM 5174 O O . SER A 1 660 ? 19.224 0.885 3.874 1.00 93.06 660 SER A O 1
ATOM 5176 N N . TYR A 1 661 ? 18.350 -0.697 5.228 1.00 94.12 661 TYR A N 1
ATOM 5177 C CA . TYR A 1 661 ? 17.284 -1.223 4.375 1.00 94.12 661 TYR A CA 1
ATOM 5178 C C . TYR A 1 661 ? 16.045 -1.555 5.228 1.00 94.12 661 TYR A C 1
ATOM 5180 O O . TYR A 1 661 ? 16.192 -1.997 6.376 1.00 94.12 661 TYR A O 1
ATOM 5188 N N . GLY A 1 662 ? 14.853 -1.355 4.655 1.00 95.88 662 GLY A N 1
ATOM 5189 C CA . GLY A 1 662 ? 13.565 -1.466 5.340 1.00 95.88 662 GLY A CA 1
ATOM 5190 C C . GLY A 1 662 ? 13.194 -0.257 6.198 1.00 95.88 662 GLY A C 1
ATOM 5191 O O . GLY A 1 662 ? 14.061 0.455 6.706 1.00 95.88 662 GLY A O 1
ATOM 5192 N N . ASP A 1 663 ? 11.891 -0.093 6.419 1.00 96.00 663 ASP A N 1
ATOM 5193 C CA . ASP A 1 663 ? 11.312 0.895 7.336 1.00 96.00 663 ASP A CA 1
ATOM 5194 C C . ASP A 1 663 ? 11.137 0.316 8.757 1.00 96.00 663 ASP A C 1
ATOM 5196 O O . ASP A 1 663 ? 11.186 1.056 9.742 1.00 96.00 663 ASP A O 1
ATOM 5200 N N . PHE A 1 664 ? 10.980 -1.011 8.877 1.00 97.38 664 PHE A N 1
ATOM 5201 C CA . PHE A 1 664 ? 10.923 -1.742 10.147 1.00 97.38 664 PHE A CA 1
ATOM 5202 C C . PHE A 1 664 ? 11.818 -2.983 10.139 1.00 97.38 664 PHE A C 1
ATOM 5204 O O . PHE A 1 664 ? 11.902 -3.708 9.147 1.00 97.38 664 PHE A O 1
ATOM 5211 N N . ALA A 1 665 ? 12.426 -3.282 11.283 1.00 97.75 665 ALA A N 1
ATOM 5212 C CA . ALA A 1 665 ? 13.146 -4.527 11.528 1.00 97.75 665 ALA A CA 1
ATOM 5213 C C . ALA A 1 665 ? 12.930 -4.997 12.971 1.00 97.75 665 ALA A C 1
ATOM 5215 O O . ALA A 1 665 ? 12.449 -4.240 13.812 1.00 97.75 665 ALA A O 1
ATOM 5216 N N . PHE A 1 666 ? 13.304 -6.239 13.270 1.00 98.00 666 PHE A N 1
ATOM 5217 C CA . PHE A 1 666 ? 13.085 -6.830 14.588 1.00 98.00 666 PHE A CA 1
ATOM 5218 C C . PHE A 1 666 ? 14.397 -7.349 15.177 1.00 98.00 666 PHE A C 1
ATOM 5220 O O . PHE A 1 666 ? 15.169 -8.032 14.502 1.00 98.00 666 PHE A O 1
ATOM 5227 N N . GLU A 1 667 ? 14.641 -7.037 16.444 1.00 97.56 667 GLU A N 1
ATOM 5228 C CA . GLU A 1 667 ? 15.715 -7.608 17.254 1.00 97.56 667 GLU A CA 1
ATOM 5229 C C . GLU A 1 667 ? 15.104 -8.431 18.396 1.00 97.56 667 GLU A C 1
ATOM 5231 O O . GLU A 1 667 ? 14.070 -8.064 18.959 1.00 97.56 667 GLU A O 1
ATOM 5236 N N . ILE A 1 668 ? 15.736 -9.557 18.737 1.00 96.62 668 ILE A N 1
ATOM 5237 C CA . ILE A 1 668 ? 15.414 -10.344 19.929 1.00 96.62 668 ILE A CA 1
ATOM 5238 C C . ILE A 1 668 ? 16.594 -10.283 20.897 1.00 96.62 668 ILE A C 1
ATOM 5240 O O . ILE A 1 668 ? 17.725 -10.603 20.532 1.00 96.62 668 ILE A O 1
ATOM 5244 N N . THR A 1 669 ? 16.323 -9.869 22.131 1.00 95.69 669 THR A N 1
ATOM 5245 C CA . THR A 1 669 ? 17.287 -9.880 23.235 1.00 95.69 669 THR A CA 1
ATOM 5246 C C . THR A 1 669 ? 16.998 -11.067 24.148 1.00 95.69 669 THR A C 1
ATOM 5248 O O . THR A 1 669 ? 15.847 -11.337 24.500 1.00 95.69 669 THR A O 1
ATOM 5251 N N . SER A 1 670 ? 18.059 -11.778 24.512 1.00 93.44 670 SER A N 1
ATOM 5252 C CA . SER A 1 670 ? 18.093 -12.912 25.440 1.00 93.44 670 SER A CA 1
ATOM 5253 C C . SER A 1 670 ? 19.376 -12.832 26.276 1.00 93.44 670 SER A C 1
ATOM 5255 O O . SER A 1 670 ? 20.211 -11.969 26.008 1.00 93.44 670 SER A O 1
ATOM 5257 N N . ASP A 1 671 ? 19.586 -13.743 27.231 1.00 91.38 671 ASP A N 1
ATOM 5258 C CA . ASP A 1 671 ? 20.841 -13.804 28.009 1.00 91.38 671 ASP A CA 1
ATOM 5259 C C . ASP A 1 671 ? 22.088 -13.910 27.120 1.00 91.38 671 ASP A C 1
ATOM 5261 O O . ASP A 1 671 ? 23.134 -13.346 27.423 1.00 91.38 671 ASP A O 1
ATOM 5265 N N . ASN A 1 672 ? 21.947 -14.576 25.970 1.00 90.31 672 ASN A N 1
ATOM 5266 C CA . ASN A 1 672 ? 23.010 -14.773 24.983 1.00 90.31 672 ASN A CA 1
ATOM 5267 C C . ASN A 1 672 ? 23.262 -13.525 24.107 1.00 90.31 672 ASN A C 1
ATOM 5269 O O . ASN A 1 672 ? 23.970 -13.608 23.104 1.00 90.31 672 ASN A O 1
ATOM 5273 N N . GLY A 1 673 ? 22.663 -12.379 24.446 1.00 93.44 673 GLY A N 1
ATOM 5274 C CA . GLY A 1 673 ? 22.787 -11.115 23.726 1.00 93.44 673 GLY A CA 1
ATOM 5275 C C . GLY A 1 673 ? 21.597 -10.787 22.818 1.00 93.44 673 GLY A C 1
ATOM 5276 O O . GLY A 1 673 ? 20.501 -11.347 22.938 1.00 93.44 673 GLY A O 1
ATOM 5277 N N . CYS A 1 674 ? 21.822 -9.826 21.919 1.00 94.88 674 CYS A N 1
ATOM 5278 C CA . CYS A 1 674 ? 20.828 -9.298 20.987 1.00 94.88 674 CYS A CA 1
ATOM 5279 C C . CYS A 1 674 ? 21.125 -9.735 19.542 1.00 94.88 674 CYS A C 1
ATOM 5281 O O . CYS A 1 674 ? 22.208 -9.466 19.020 1.00 94.88 674 CYS A O 1
ATOM 5283 N N . SER A 1 675 ? 20.142 -10.356 18.885 1.00 95.69 675 SER A N 1
ATOM 5284 C CA . SER A 1 675 ? 20.213 -10.795 17.485 1.00 95.69 675 SER A CA 1
ATOM 5285 C C . SER A 1 675 ? 19.130 -10.126 16.638 1.00 95.69 675 SER A C 1
ATOM 5287 O O . SER A 1 675 ? 17.946 -10.187 16.972 1.00 95.69 675 SER A O 1
ATOM 5289 N N . ARG A 1 676 ? 19.508 -9.567 15.480 1.00 96.50 676 ARG A N 1
ATOM 5290 C CA . ARG A 1 676 ? 18.550 -9.112 14.456 1.00 96.50 676 ARG A CA 1
ATOM 5291 C C . ARG A 1 676 ? 17.927 -10.318 13.750 1.00 96.50 676 ARG A C 1
ATOM 5293 O O . ARG A 1 676 ? 18.647 -11.214 13.308 1.00 96.50 676 ARG A O 1
ATOM 5300 N N . LEU A 1 677 ? 16.604 -10.340 13.651 1.00 97.00 677 LEU A N 1
ATOM 5301 C CA . LEU A 1 677 ? 15.841 -11.376 12.957 1.00 97.00 677 LEU A CA 1
ATOM 5302 C C . LEU A 1 677 ? 15.892 -11.157 11.436 1.00 97.00 677 LEU A C 1
ATOM 5304 O O . LEU A 1 677 ? 15.915 -10.018 10.969 1.00 97.00 677 LEU A O 1
ATOM 5308 N N . SER A 1 678 ? 15.867 -12.243 10.660 1.00 96.06 678 SER A N 1
ATOM 5309 C CA . SER A 1 678 ? 15.900 -12.238 9.186 1.00 96.06 678 SER A CA 1
ATOM 5310 C C . SER A 1 678 ? 14.538 -11.916 8.551 1.00 96.06 678 SER A C 1
ATOM 5312 O O . SER A 1 678 ? 14.112 -12.535 7.577 1.00 96.06 678 SER A O 1
ATOM 5314 N N . VAL A 1 679 ? 13.857 -10.920 9.124 1.00 97.56 679 VAL A N 1
ATOM 5315 C CA . VAL A 1 679 ? 12.594 -10.345 8.655 1.00 97.56 679 VAL A CA 1
ATOM 5316 C C . VAL A 1 679 ? 12.732 -8.827 8.676 1.00 97.56 679 VAL A C 1
ATOM 5318 O O . VAL A 1 679 ? 13.067 -8.242 9.710 1.00 97.56 679 VAL A O 1
ATOM 5321 N N . VAL A 1 680 ? 12.446 -8.187 7.546 1.00 97.69 680 VAL A N 1
ATOM 5322 C CA . VAL A 1 680 ? 12.455 -6.726 7.406 1.00 97.69 680 VAL A CA 1
ATOM 5323 C C . VAL A 1 680 ? 11.228 -6.292 6.617 1.00 97.69 680 VAL A C 1
ATOM 5325 O O . VAL A 1 680 ? 10.831 -6.969 5.668 1.00 97.69 680 VAL A O 1
ATOM 5328 N N . VAL A 1 681 ? 10.620 -5.174 7.020 1.00 97.88 681 VAL A N 1
ATOM 5329 C CA . VAL A 1 681 ? 9.397 -4.645 6.408 1.00 97.88 681 VAL A CA 1
ATOM 5330 C C . VAL A 1 681 ? 9.650 -3.270 5.797 1.00 97.88 681 VAL A C 1
ATOM 5332 O O . VAL A 1 681 ? 10.100 -2.357 6.486 1.00 97.88 681 VAL A O 1
ATOM 5335 N N . GLU A 1 682 ? 9.317 -3.098 4.523 1.00 97.31 682 GLU A N 1
ATOM 5336 C CA . GLU A 1 682 ? 9.236 -1.795 3.853 1.00 97.31 682 GLU A CA 1
ATOM 5337 C C . GLU A 1 682 ? 7.763 -1.400 3.763 1.00 97.31 682 GLU A C 1
ATOM 5339 O O . GLU A 1 682 ? 6.954 -2.119 3.179 1.00 97.31 682 GLU A O 1
ATOM 5344 N N . ARG A 1 683 ? 7.392 -0.266 4.355 1.00 95.81 683 ARG A N 1
ATOM 5345 C CA . ARG A 1 683 ? 6.030 0.267 4.336 1.00 95.81 683 ARG A CA 1
ATOM 5346 C C . ARG A 1 683 ? 5.892 1.250 3.187 1.00 95.81 683 ARG A C 1
ATOM 5348 O O . ARG A 1 683 ? 6.649 2.213 3.098 1.00 95.81 683 ARG A O 1
ATOM 5355 N N . LYS A 1 684 ? 4.886 1.083 2.335 1.00 94.50 684 LYS A N 1
ATOM 5356 C CA . LYS A 1 684 ? 4.569 2.047 1.275 1.00 94.50 684 LYS A CA 1
ATOM 5357 C C . LYS A 1 684 ? 3.084 2.376 1.286 1.00 94.50 684 LYS A C 1
ATOM 5359 O O . LYS A 1 684 ? 2.238 1.490 1.217 1.00 94.50 684 LYS A O 1
ATOM 5364 N N . LEU A 1 685 ? 2.767 3.668 1.352 1.00 93.81 685 LEU A N 1
ATOM 5365 C CA . LEU A 1 685 ? 1.446 4.152 0.960 1.00 93.81 685 LEU A CA 1
ATOM 5366 C C . LEU A 1 685 ? 1.285 3.908 -0.546 1.00 93.81 685 LEU A C 1
ATOM 5368 O O . LEU A 1 685 ? 2.245 4.104 -1.291 1.00 93.81 685 LEU A O 1
ATOM 5372 N N . ILE A 1 686 ? 0.082 3.569 -1.014 1.00 95.25 686 ILE A N 1
ATOM 5373 C CA . ILE A 1 686 ? -0.195 3.417 -2.458 1.00 95.25 686 ILE A CA 1
ATOM 5374 C C . ILE A 1 686 ? 0.289 4.628 -3.279 1.00 95.25 686 ILE A C 1
ATOM 5376 O O . ILE A 1 686 ? 0.900 4.453 -4.329 1.00 95.25 686 ILE A O 1
ATOM 5380 N N . GLY A 1 687 ? 0.112 5.851 -2.769 1.00 94.06 687 GLY A N 1
ATOM 5381 C CA . GLY A 1 687 ? 0.606 7.057 -3.442 1.00 94.06 687 GLY A CA 1
ATOM 5382 C C . GLY A 1 687 ? 2.131 7.183 -3.497 1.00 94.06 687 GLY A C 1
ATOM 5383 O O . GLY A 1 687 ? 2.647 7.675 -4.494 1.00 94.06 687 GLY A O 1
ATOM 5384 N N . ASP A 1 688 ? 2.859 6.703 -2.482 1.00 92.81 688 ASP A N 1
ATOM 5385 C CA . ASP A 1 688 ? 4.330 6.659 -2.517 1.00 92.81 688 ASP A CA 1
ATOM 5386 C C . ASP A 1 688 ? 4.831 5.580 -3.484 1.00 92.81 688 ASP A C 1
ATOM 5388 O O . ASP A 1 688 ? 5.852 5.776 -4.141 1.00 92.81 688 ASP A O 1
ATOM 5392 N N . LEU A 1 689 ? 4.124 4.446 -3.564 1.00 94.44 689 LEU A N 1
ATOM 5393 C CA . LEU A 1 689 ? 4.441 3.341 -4.468 1.00 94.44 689 LEU A CA 1
ATOM 5394 C C . LEU A 1 689 ? 4.308 3.785 -5.934 1.00 94.44 689 LEU A C 1
ATOM 5396 O O . LEU A 1 689 ? 5.273 3.661 -6.685 1.00 94.44 689 LEU A O 1
ATOM 5400 N N . VAL A 1 690 ? 3.168 4.389 -6.296 1.00 94.69 690 VAL A N 1
ATOM 5401 C CA . VAL A 1 690 ? 2.919 4.970 -7.629 1.00 94.69 690 VAL A CA 1
ATOM 5402 C C . VAL A 1 690 ? 3.919 6.074 -7.960 1.00 94.69 690 VAL A C 1
ATOM 5404 O O . VAL A 1 690 ? 4.557 6.036 -9.007 1.00 94.69 690 VAL A O 1
ATOM 5407 N N . GLN A 1 691 ? 4.134 7.037 -7.062 1.00 91.00 691 GLN A N 1
ATOM 5408 C CA . GLN A 1 691 ? 5.045 8.155 -7.333 1.00 91.00 691 GLN A CA 1
ATOM 5409 C C . GLN A 1 691 ? 6.489 7.705 -7.590 1.00 91.00 691 GLN A C 1
ATOM 5411 O O . GLN A 1 691 ? 7.179 8.292 -8.416 1.00 91.00 691 GLN A O 1
ATOM 5416 N N . ARG A 1 692 ? 6.935 6.636 -6.920 1.00 89.50 692 ARG A N 1
ATOM 5417 C CA . ARG A 1 692 ? 8.275 6.036 -7.071 1.00 89.50 692 ARG A CA 1
ATOM 5418 C C . ARG A 1 692 ? 8.353 4.979 -8.172 1.00 89.50 692 ARG A C 1
ATOM 5420 O O . ARG A 1 692 ? 9.360 4.271 -8.249 1.00 89.50 692 ARG A O 1
ATOM 5427 N N . SER A 1 693 ? 7.286 4.801 -8.947 1.00 91.69 693 SER A N 1
ATOM 5428 C CA . SER A 1 693 ? 7.154 3.668 -9.857 1.00 91.69 693 SER A CA 1
ATOM 5429 C C . SER A 1 693 ? 8.013 3.823 -11.113 1.00 91.69 693 SER A C 1
ATOM 5431 O O . SER A 1 693 ? 8.822 2.945 -11.400 1.00 91.69 693 SER A O 1
ATOM 5433 N N . SER A 1 694 ? 7.963 4.992 -11.754 1.00 84.81 694 SER A N 1
ATOM 5434 C CA . SER A 1 694 ? 8.785 5.383 -12.912 1.00 84.81 694 SER A CA 1
ATOM 5435 C C . SER A 1 694 ? 10.283 5.103 -12.736 1.00 84.81 694 SER A C 1
ATOM 5437 O O . SER A 1 694 ? 10.920 4.522 -13.608 1.00 84.81 694 SER A O 1
ATOM 5439 N N . MET A 1 695 ? 10.841 5.446 -11.572 1.00 79.62 695 MET A N 1
ATOM 5440 C CA . MET A 1 695 ? 12.267 5.270 -11.269 1.00 79.62 695 MET A CA 1
ATOM 5441 C C . MET A 1 695 ? 12.653 3.843 -10.846 1.00 79.62 695 MET A C 1
ATOM 5443 O O . MET A 1 695 ? 13.834 3.581 -10.622 1.00 79.62 695 MET A O 1
ATOM 5447 N N . GLY A 1 696 ? 11.697 2.925 -10.657 1.00 83.44 696 GLY A N 1
ATOM 5448 C CA . GLY A 1 696 ? 11.960 1.580 -10.124 1.00 83.44 696 GLY A CA 1
ATOM 5449 C C . GLY A 1 696 ? 12.521 1.554 -8.698 1.00 83.44 696 GLY A C 1
ATOM 5450 O O . GLY A 1 696 ? 13.048 0.539 -8.244 1.00 83.44 696 GLY A O 1
ATOM 5451 N N . ASP A 1 697 ? 12.414 2.660 -7.961 1.00 85.94 697 ASP A N 1
ATOM 5452 C CA . ASP A 1 697 ? 13.022 2.827 -6.638 1.00 85.94 697 ASP A CA 1
ATOM 5453 C C . ASP A 1 697 ? 12.516 1.788 -5.634 1.00 85.94 697 ASP A C 1
ATOM 5455 O O . ASP A 1 697 ? 13.301 1.189 -4.897 1.00 85.94 697 ASP A O 1
ATOM 5459 N N . HIS A 1 698 ? 11.208 1.532 -5.647 1.00 89.31 698 HIS A N 1
ATOM 5460 C CA . HIS A 1 698 ? 10.565 0.539 -4.792 1.00 89.31 698 HIS A CA 1
ATOM 5461 C C . HIS A 1 698 ? 11.092 -0.884 -5.077 1.00 89.31 698 HIS A C 1
ATOM 5463 O O . HIS A 1 698 ? 11.242 -1.684 -4.156 1.00 89.31 698 HIS A O 1
ATOM 5469 N N . TRP A 1 699 ? 11.447 -1.192 -6.331 1.00 89.75 699 TRP A N 1
ATOM 5470 C CA . TRP A 1 699 ? 12.006 -2.485 -6.725 1.00 89.75 699 TRP A CA 1
ATOM 5471 C C . TRP A 1 699 ? 13.443 -2.632 -6.235 1.00 89.75 699 TRP A C 1
ATOM 5473 O O . TRP A 1 699 ? 13.775 -3.620 -5.585 1.00 89.75 699 TRP A O 1
ATOM 5483 N N . ARG A 1 700 ? 14.273 -1.598 -6.429 1.00 84.88 700 ARG A N 1
ATOM 5484 C CA . ARG A 1 700 ? 15.640 -1.539 -5.880 1.00 84.88 700 ARG A CA 1
ATOM 5485 C C . ARG A 1 700 ? 15.654 -1.623 -4.350 1.00 84.88 700 ARG A C 1
ATOM 5487 O O . ARG A 1 700 ? 16.602 -2.136 -3.762 1.00 84.88 700 ARG A O 1
ATOM 5494 N N . GLN A 1 701 ? 14.646 -1.073 -3.667 1.00 89.94 701 GLN A N 1
ATOM 5495 C CA . GLN A 1 701 ? 14.477 -1.241 -2.218 1.00 89.94 701 GLN A CA 1
ATOM 5496 C C . GLN A 1 701 ? 14.187 -2.706 -1.862 1.00 89.94 701 GLN A C 1
ATOM 5498 O O . GLN A 1 701 ? 14.871 -3.267 -1.006 1.00 89.94 701 GLN A O 1
ATOM 5503 N N . LEU A 1 702 ? 13.253 -3.341 -2.571 1.00 92.19 702 LEU A N 1
ATOM 5504 C CA . LEU A 1 702 ? 12.843 -4.724 -2.333 1.00 92.19 702 LEU A CA 1
ATOM 5505 C C . LEU A 1 702 ? 13.957 -5.744 -2.628 1.00 92.19 702 LEU A C 1
ATOM 5507 O O . LEU A 1 702 ? 14.165 -6.662 -1.836 1.00 92.19 702 LEU A O 1
ATOM 5511 N N . GLN A 1 703 ? 14.729 -5.547 -3.702 1.00 87.06 703 GLN A N 1
ATOM 5512 C CA . GLN A 1 703 ? 15.923 -6.347 -4.012 1.00 87.06 703 GLN A CA 1
ATOM 5513 C C . GLN A 1 703 ? 16.976 -6.242 -2.899 1.00 87.06 703 GLN A C 1
ATOM 5515 O O . GLN A 1 703 ? 17.405 -7.259 -2.362 1.00 87.06 703 GLN A O 1
ATOM 5520 N N . ARG A 1 704 ? 17.308 -5.021 -2.452 1.00 88.00 704 ARG A N 1
ATOM 5521 C CA . ARG A 1 704 ? 18.237 -4.815 -1.325 1.00 88.00 704 ARG A CA 1
ATOM 5522 C C . ARG A 1 704 ? 17.782 -5.520 -0.044 1.00 88.00 704 ARG A C 1
ATOM 5524 O O . ARG A 1 704 ? 18.615 -5.996 0.719 1.00 88.00 704 ARG A O 1
ATOM 5531 N N . MET A 1 705 ? 16.476 -5.609 0.207 1.00 94.19 705 MET A N 1
ATOM 5532 C CA . MET A 1 705 ? 15.953 -6.394 1.330 1.00 94.19 705 MET A CA 1
ATOM 5533 C C . MET A 1 705 ? 16.086 -7.902 1.095 1.00 94.19 705 MET A C 1
ATOM 5535 O O . MET A 1 705 ? 16.579 -8.591 1.984 1.00 94.19 705 MET A O 1
ATOM 5539 N N . ARG A 1 706 ? 15.689 -8.414 -0.082 1.00 91.19 706 ARG A N 1
ATOM 5540 C CA . ARG A 1 706 ? 15.814 -9.833 -0.492 1.00 91.19 706 ARG A CA 1
ATOM 5541 C C . ARG A 1 706 ? 17.239 -10.360 -0.296 1.00 91.19 706 ARG A C 1
ATOM 5543 O O . ARG A 1 706 ? 17.436 -11.481 0.179 1.00 91.19 706 ARG A O 1
ATOM 5550 N N . ASP A 1 707 ? 18.217 -9.532 -0.640 1.00 86.12 707 ASP A N 1
ATOM 5551 C CA . ASP A 1 707 ? 19.638 -9.876 -0.583 1.00 86.12 707 ASP A CA 1
ATOM 5552 C C . ASP A 1 707 ? 20.176 -9.888 0.862 1.00 86.12 707 ASP A C 1
ATOM 5554 O O . ASP A 1 707 ? 21.183 -10.533 1.145 1.00 86.12 707 ASP A O 1
ATOM 5558 N N . CYS A 1 708 ? 19.471 -9.243 1.801 1.00 89.62 708 CYS A N 1
ATOM 5559 C CA . CYS A 1 708 ? 19.873 -9.115 3.205 1.00 89.62 708 CYS A CA 1
ATOM 5560 C C . CYS A 1 708 ? 19.031 -9.918 4.209 1.00 89.62 708 CYS A C 1
ATOM 5562 O O . CYS A 1 708 ? 19.408 -9.985 5.378 1.00 89.62 708 CYS A O 1
ATOM 5564 N N . CYS A 1 709 ? 17.882 -10.482 3.826 1.00 92.62 709 CYS A N 1
ATOM 5565 C CA . CYS A 1 709 ? 17.025 -11.223 4.756 1.00 92.62 709 CYS A CA 1
ATOM 5566 C C . CYS A 1 709 ? 16.199 -12.332 4.088 1.00 92.62 709 CYS A C 1
ATOM 5568 O O . CYS A 1 709 ? 15.950 -12.316 2.885 1.00 92.62 709 CYS A O 1
ATOM 5570 N N . ASN A 1 710 ? 15.759 -13.299 4.896 1.00 93.94 710 ASN A N 1
ATOM 5571 C CA . ASN A 1 710 ? 14.967 -14.451 4.460 1.00 93.94 710 ASN A CA 1
ATOM 5572 C C . ASN A 1 710 ? 13.533 -14.034 4.100 1.00 93.94 710 ASN A C 1
ATOM 5574 O O . ASN A 1 710 ? 12.921 -14.643 3.228 1.00 93.94 710 ASN A O 1
ATOM 5578 N N . HIS A 1 711 ? 13.004 -13.001 4.767 1.00 96.19 711 HIS A N 1
ATOM 5579 C CA . HIS A 1 711 ? 11.653 -12.485 4.553 1.00 96.19 711 HIS A CA 1
ATOM 5580 C C . HIS A 1 711 ? 11.687 -10.961 4.365 1.00 96.19 711 HIS A C 1
ATOM 5582 O O . HIS A 1 711 ? 11.627 -10.186 5.324 1.00 96.19 711 HIS A O 1
ATOM 5588 N N . ALA A 1 712 ? 11.773 -10.545 3.103 1.00 96.75 712 ALA A N 1
ATOM 5589 C CA . ALA A 1 712 ? 11.650 -9.165 2.660 1.00 96.75 712 ALA A CA 1
ATOM 5590 C C . ALA A 1 712 ? 10.165 -8.843 2.444 1.00 96.75 712 ALA A C 1
ATOM 5592 O O . ALA A 1 712 ? 9.598 -9.159 1.398 1.00 96.75 712 ALA A O 1
ATOM 5593 N N . ILE A 1 713 ? 9.511 -8.263 3.450 1.00 97.50 713 ILE A N 1
ATOM 5594 C CA . ILE A 1 713 ? 8.066 -8.012 3.430 1.00 97.50 713 ILE A CA 1
ATOM 5595 C C . ILE A 1 713 ? 7.796 -6.591 2.943 1.00 97.50 713 ILE A C 1
ATOM 5597 O O . ILE A 1 713 ? 8.263 -5.626 3.543 1.00 97.50 713 ILE A O 1
ATOM 5601 N N . MET A 1 714 ? 6.982 -6.432 1.906 1.00 97.25 714 MET A N 1
ATOM 5602 C CA . MET A 1 714 ? 6.453 -5.125 1.533 1.00 97.25 714 MET A CA 1
ATOM 5603 C C . MET A 1 714 ? 5.038 -4.950 2.073 1.00 97.25 714 MET A C 1
ATOM 5605 O O . MET A 1 714 ? 4.111 -5.666 1.687 1.00 97.25 714 MET A O 1
ATOM 5609 N N . LEU A 1 715 ? 4.889 -3.991 2.983 1.00 96.56 715 LEU A N 1
ATOM 5610 C CA . LEU A 1 715 ? 3.619 -3.619 3.582 1.00 96.56 715 LEU A CA 1
ATOM 5611 C C . LEU A 1 715 ? 3.001 -2.471 2.781 1.00 96.56 715 LEU A C 1
ATOM 5613 O O . LEU A 1 715 ? 3.457 -1.328 2.848 1.00 96.56 715 LEU A O 1
ATOM 5617 N N . ILE A 1 716 ? 1.956 -2.786 2.024 1.00 95.88 716 ILE A N 1
ATOM 5618 C CA . ILE A 1 716 ? 1.208 -1.835 1.203 1.00 95.88 716 ILE A CA 1
ATOM 5619 C C . ILE A 1 716 ? 0.038 -1.298 2.031 1.00 95.88 716 ILE A C 1
ATOM 5621 O O . ILE A 1 716 ? -0.853 -2.048 2.424 1.00 95.88 716 ILE A O 1
ATOM 5625 N N . GLU A 1 717 ? 0.031 0.003 2.307 1.00 94.06 717 GLU A N 1
ATOM 5626 C CA . GLU A 1 717 ? -1.007 0.647 3.114 1.00 94.06 717 GLU A CA 1
ATOM 5627 C C . GLU A 1 717 ? -2.007 1.416 2.234 1.00 94.06 717 GLU A C 1
ATOM 5629 O O . GLU A 1 717 ? -1.623 2.225 1.378 1.00 94.06 717 GLU A O 1
ATOM 5634 N N . ASN A 1 718 ? -3.293 1.240 2.559 1.00 93.06 718 ASN A N 1
ATOM 5635 C CA . ASN A 1 718 ? -4.516 1.656 1.860 1.00 93.06 718 ASN A CA 1
ATOM 5636 C C . ASN A 1 718 ? -4.986 0.706 0.732 1.00 93.06 718 ASN A C 1
ATOM 5638 O O . ASN A 1 718 ? -4.356 -0.293 0.391 1.00 93.06 718 ASN A O 1
ATOM 5642 N N . ASP A 1 719 ? -6.172 1.009 0.198 1.00 92.12 719 ASP A N 1
ATOM 5643 C CA . ASP A 1 719 ? -6.818 0.315 -0.924 1.00 92.12 719 ASP A CA 1
ATOM 5644 C C . ASP A 1 719 ? -6.039 0.569 -2.231 1.00 92.12 719 ASP A C 1
ATOM 5646 O O . ASP A 1 719 ? -5.733 1.721 -2.554 1.00 92.12 719 ASP A O 1
ATOM 5650 N N . THR A 1 720 ? -5.722 -0.495 -2.977 1.00 94.12 720 THR A N 1
ATOM 5651 C CA . THR A 1 720 ? -4.942 -0.440 -4.227 1.00 94.12 720 THR A CA 1
ATOM 5652 C C . THR A 1 720 ? -5.605 0.419 -5.296 1.00 94.12 720 THR A C 1
ATOM 5654 O O . THR A 1 720 ? -4.899 1.084 -6.049 1.00 94.12 720 THR A O 1
ATOM 5657 N N . GLN A 1 721 ? -6.937 0.535 -5.298 1.00 92.81 721 GLN A N 1
ATOM 5658 C CA . GLN A 1 721 ? -7.670 1.405 -6.226 1.00 92.81 721 GLN A CA 1
ATOM 5659 C C . GLN A 1 721 ? -7.399 2.899 -6.041 1.00 92.81 721 GLN A C 1
ATOM 5661 O O . GLN A 1 721 ? -7.868 3.721 -6.827 1.00 92.81 721 GLN A O 1
ATOM 5666 N N . LEU A 1 722 ? -6.672 3.294 -4.995 1.00 93.88 722 LEU A N 1
ATOM 5667 C CA . LEU A 1 722 ? -6.178 4.660 -4.895 1.00 93.88 722 LEU A CA 1
ATOM 5668 C C . LEU A 1 722 ? -5.034 4.944 -5.879 1.00 93.88 722 LEU A C 1
ATOM 5670 O O . LEU A 1 722 ? -4.747 6.120 -6.068 1.00 93.88 722 LEU A O 1
ATOM 5674 N N . ALA A 1 723 ? -4.423 3.930 -6.511 1.00 95.00 723 ALA A N 1
ATOM 5675 C CA . ALA A 1 723 ? -3.304 4.088 -7.444 1.00 95.00 723 ALA A CA 1
ATOM 5676 C C . ALA A 1 723 ? -3.622 5.093 -8.565 1.00 95.00 723 ALA A C 1
ATOM 5678 O O . ALA A 1 723 ? -2.910 6.083 -8.696 1.00 95.00 723 ALA A O 1
ATOM 5679 N N . ILE A 1 724 ? -4.791 4.948 -9.202 1.00 94.25 724 ILE A N 1
ATOM 5680 C CA . ILE A 1 724 ? -5.326 5.821 -10.271 1.00 94.25 724 ILE A CA 1
ATOM 5681 C C . ILE A 1 724 ? -5.511 7.304 -9.874 1.00 94.25 724 ILE A C 1
ATOM 5683 O O . ILE A 1 724 ? -5.926 8.134 -10.677 1.00 94.25 724 ILE A O 1
ATOM 5687 N N . ARG A 1 725 ? -5.275 7.667 -8.606 1.00 93.50 725 ARG A N 1
ATOM 5688 C CA . ARG A 1 725 ? -5.357 9.052 -8.099 1.00 93.50 725 ARG A CA 1
ATOM 5689 C C . ARG A 1 725 ? -3.993 9.719 -7.950 1.00 93.50 725 ARG A C 1
ATOM 5691 O O . ARG A 1 725 ? -3.927 10.846 -7.446 1.00 93.50 725 ARG A O 1
ATOM 5698 N N . PHE A 1 726 ? -2.924 9.021 -8.307 1.00 92.81 726 PHE A N 1
ATOM 5699 C CA . PHE A 1 726 ? -1.557 9.488 -8.195 1.00 92.81 726 PHE A CA 1
ATOM 5700 C C . PHE A 1 726 ? -0.874 9.378 -9.551 1.00 92.81 726 PHE A C 1
ATOM 5702 O O . PHE A 1 726 ? -0.998 8.374 -10.237 1.00 92.81 726 PHE A O 1
ATOM 5709 N N . ASP A 1 727 ? -0.125 10.414 -9.899 1.00 89.38 727 ASP A N 1
ATOM 5710 C CA . ASP A 1 727 ? 0.742 10.419 -11.068 1.00 89.38 727 ASP A CA 1
ATOM 5711 C C . ASP A 1 727 ? 2.128 9.907 -10.628 1.00 89.38 727 ASP A C 1
ATOM 5713 O O . ASP A 1 727 ? 2.614 10.286 -9.551 1.00 89.38 727 ASP A O 1
ATOM 5717 N N . ALA A 1 728 ? 2.771 9.053 -11.426 1.00 87.25 728 ALA A N 1
ATOM 5718 C CA . ALA A 1 728 ? 4.169 8.687 -11.206 1.00 87.25 728 ALA A CA 1
ATOM 5719 C C . ALA A 1 728 ? 5.083 9.907 -11.448 1.00 87.25 728 ALA A C 1
ATOM 5721 O O . ALA A 1 728 ? 4.789 10.752 -12.294 1.00 87.25 728 ALA A O 1
ATOM 5722 N N . TYR A 1 729 ? 6.184 10.054 -10.697 1.00 80.69 729 TYR A N 1
ATOM 5723 C CA . TYR A 1 729 ? 7.088 11.188 -10.930 1.00 80.69 729 TYR A CA 1
ATOM 5724 C C . TYR A 1 729 ? 7.714 11.083 -12.324 1.00 80.69 729 TYR A C 1
ATOM 5726 O O . TYR A 1 729 ? 8.188 10.015 -12.694 1.00 80.69 729 TYR A O 1
ATOM 5734 N N . GLU A 1 730 ? 7.738 12.187 -13.073 1.00 75.00 730 GLU A N 1
ATOM 5735 C CA . GLU A 1 730 ? 8.413 12.276 -14.381 1.00 75.00 730 GLU A CA 1
ATOM 5736 C C . GLU A 1 730 ? 7.868 11.296 -15.449 1.00 75.00 730 GLU A C 1
ATOM 5738 O O . GLU A 1 730 ? 8.526 11.046 -16.451 1.00 75.00 730 GLU A O 1
ATOM 5743 N N . SER A 1 731 ? 6.643 10.771 -15.290 1.00 62.53 731 SER A N 1
ATOM 5744 C CA . SER A 1 731 ? 6.030 9.841 -16.260 1.00 62.53 731 SER A CA 1
ATOM 5745 C C . SER A 1 731 ? 5.557 10.483 -17.569 1.00 62.53 731 SER A C 1
ATOM 5747 O O . SER A 1 731 ? 5.182 9.774 -18.499 1.00 62.53 731 SER A O 1
ATOM 5749 N N . THR A 1 732 ? 5.571 11.813 -17.677 1.00 56.53 732 THR A N 1
ATOM 5750 C CA . THR A 1 732 ? 5.190 12.534 -18.899 1.00 56.53 732 THR A CA 1
ATOM 5751 C C . THR A 1 732 ? 6.170 12.242 -20.037 1.00 56.53 732 THR A C 1
ATOM 5753 O O . THR A 1 732 ? 7.205 12.898 -20.135 1.00 56.53 732 THR A O 1
ATOM 5756 N N . GLY A 1 733 ? 5.816 11.283 -20.897 1.00 56.84 733 GLY A N 1
ATOM 5757 C CA . GLY A 1 733 ? 6.593 10.878 -22.075 1.00 56.84 733 GLY A CA 1
ATOM 5758 C C . GLY A 1 733 ? 7.198 9.470 -22.011 1.00 56.84 733 GLY A C 1
ATOM 5759 O O . GLY A 1 733 ? 7.847 9.068 -22.967 1.00 56.84 733 GLY A O 1
ATOM 5760 N N . LEU A 1 734 ? 6.991 8.707 -20.931 1.00 52.16 734 LEU A N 1
ATOM 5761 C CA . LEU A 1 734 ? 7.443 7.312 -20.849 1.00 52.16 734 LEU A CA 1
ATOM 5762 C C . LEU A 1 734 ? 6.317 6.358 -21.276 1.00 52.16 734 LEU A C 1
ATOM 5764 O O . LEU A 1 734 ? 5.353 6.184 -20.534 1.00 52.16 734 LEU A O 1
ATOM 5768 N N . GLN A 1 735 ? 6.463 5.718 -22.442 1.00 46.94 735 GLN A N 1
ATOM 5769 C CA . GLN A 1 735 ? 5.571 4.641 -22.900 1.00 46.94 735 GLN A CA 1
ATOM 5770 C C . GLN A 1 735 ? 5.544 3.460 -21.893 1.00 46.94 735 GLN A C 1
ATOM 5772 O O . GLN A 1 735 ? 6.546 3.198 -21.205 1.00 46.94 735 GLN A O 1
ATOM 5777 N N . PRO A 1 736 ? 4.420 2.722 -21.789 1.00 47.41 736 PRO A N 1
ATOM 5778 C CA . PRO A 1 736 ? 4.231 1.633 -20.831 1.00 47.41 736 PRO A CA 1
ATOM 5779 C C . PRO A 1 736 ? 4.933 0.327 -21.259 1.00 47.41 736 PRO A C 1
ATOM 5781 O O . PRO A 1 736 ? 4.301 -0.690 -21.539 1.00 47.41 736 PRO A O 1
ATOM 5784 N N . ASN A 1 737 ? 6.265 0.325 -21.239 1.0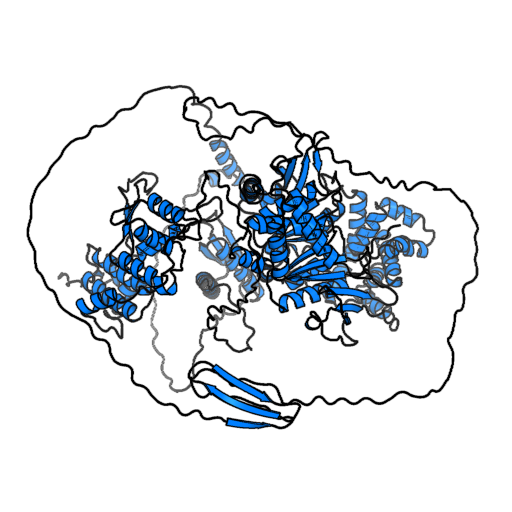0 50.59 737 ASN A N 1
ATOM 5785 C CA . ASN A 1 737 ? 7.076 -0.872 -21.474 1.00 50.59 737 ASN A CA 1
ATOM 5786 C C . ASN A 1 737 ? 6.789 -1.947 -20.388 1.00 50.59 737 ASN A C 1
ATOM 5788 O O . ASN A 1 737 ? 6.885 -1.640 -19.198 1.00 50.59 737 ASN A O 1
ATOM 5792 N N . PRO A 1 738 ? 6.511 -3.224 -20.729 1.00 44.38 738 PRO A N 1
ATOM 5793 C CA . PRO A 1 738 ? 6.233 -4.295 -19.753 1.00 44.38 738 PRO A CA 1
ATOM 5794 C C . PRO A 1 738 ? 7.419 -4.638 -18.825 1.00 44.38 738 PRO A C 1
ATOM 5796 O O . PRO A 1 738 ? 7.259 -5.328 -17.816 1.00 44.38 738 PRO A O 1
ATOM 5799 N N . SER A 1 739 ? 8.618 -4.141 -19.126 1.00 51.47 739 SER A N 1
ATOM 5800 C CA . SER A 1 739 ? 9.798 -4.186 -18.250 1.00 51.47 739 SER A CA 1
ATOM 5801 C C . SER A 1 739 ? 9.769 -3.107 -17.164 1.00 51.47 739 SER A C 1
ATOM 5803 O O . SER A 1 739 ? 10.443 -3.252 -16.136 1.00 51.47 739 SER A O 1
ATOM 5805 N N . HIS A 1 740 ? 9.028 -2.015 -17.381 1.00 64.81 740 HIS A N 1
ATOM 5806 C CA . HIS A 1 740 ? 9.003 -0.872 -16.479 1.00 64.81 740 HIS A CA 1
ATOM 5807 C C . HIS A 1 740 ? 8.387 -1.223 -15.131 1.00 64.81 740 HIS A C 1
ATOM 5809 O O . HIS A 1 740 ? 7.532 -2.091 -14.968 1.00 64.81 740 HIS A O 1
ATOM 5815 N N . HIS A 1 741 ? 8.860 -0.489 -14.137 1.00 79.50 741 HIS A N 1
ATOM 5816 C CA . HIS A 1 741 ? 8.358 -0.533 -12.776 1.00 79.50 741 HIS A CA 1
ATOM 5817 C C . HIS A 1 741 ? 7.159 0.407 -12.573 1.00 79.50 741 HIS A C 1
ATOM 5819 O O . HIS A 1 741 ? 6.746 0.610 -11.437 1.00 79.50 741 HIS A O 1
ATOM 5825 N N . LEU A 1 742 ? 6.641 1.003 -13.653 1.00 88.12 742 LEU A N 1
ATOM 5826 C CA . LEU A 1 742 ? 5.557 1.978 -13.648 1.00 88.12 742 LEU A CA 1
ATOM 5827 C C . LEU A 1 742 ? 4.261 1.346 -13.115 1.00 88.12 742 LEU A C 1
ATOM 5829 O O . LEU A 1 742 ? 3.928 0.208 -13.439 1.00 88.12 742 LEU A O 1
ATOM 5833 N N . ILE A 1 743 ? 3.555 2.093 -12.270 1.00 92.88 743 ILE A N 1
ATOM 5834 C CA . ILE A 1 743 ? 2.290 1.695 -11.655 1.00 92.88 743 ILE A CA 1
ATOM 5835 C C . ILE A 1 743 ? 1.347 2.880 -11.803 1.00 92.88 743 ILE A C 1
ATOM 5837 O O . ILE A 1 743 ? 1.561 3.903 -11.154 1.00 92.88 743 ILE A O 1
ATOM 5841 N N . GLU A 1 744 ? 0.310 2.740 -12.623 1.00 91.25 744 GLU A N 1
ATOM 5842 C CA . GLU A 1 744 ? -0.671 3.800 -12.891 1.00 91.25 744 GLU A CA 1
ATOM 5843 C C . GLU A 1 744 ? -2.041 3.450 -12.295 1.00 91.25 744 GLU A C 1
ATOM 5845 O O . GLU A 1 744 ? -2.786 4.317 -11.839 1.00 91.25 744 GLU A O 1
ATOM 5850 N N . ASN A 1 745 ? -2.362 2.158 -12.237 1.00 94.19 745 ASN A N 1
ATOM 5851 C CA . ASN A 1 745 ? -3.624 1.624 -11.728 1.00 94.19 745 ASN A CA 1
ATOM 5852 C C . ASN A 1 745 ? -3.403 0.447 -10.751 1.00 94.19 745 ASN A C 1
ATOM 5854 O O . ASN A 1 745 ? -2.276 0.074 -10.423 1.00 94.19 745 ASN A O 1
ATOM 5858 N N . ASP A 1 746 ? -4.491 -0.125 -10.227 1.00 94.62 746 ASP A N 1
ATOM 5859 C CA . ASP A 1 746 ? -4.444 -1.268 -9.308 1.00 94.62 746 ASP A CA 1
ATOM 5860 C C . ASP A 1 746 ? -4.001 -2.571 -9.990 1.00 94.62 746 ASP A C 1
ATOM 5862 O O . ASP A 1 746 ? -3.305 -3.369 -9.360 1.00 94.62 746 ASP A O 1
ATOM 5866 N N . ALA A 1 747 ? -4.314 -2.766 -11.274 1.00 94.25 747 ALA A N 1
ATOM 5867 C CA . ALA A 1 747 ? -3.816 -3.896 -12.058 1.00 94.25 747 ALA A CA 1
ATOM 5868 C C . ALA A 1 747 ? -2.281 -3.902 -12.168 1.00 94.25 747 ALA A C 1
ATOM 5870 O O . ALA A 1 747 ? -1.663 -4.955 -11.993 1.00 94.25 747 ALA A O 1
ATOM 5871 N N . ASP A 1 748 ? -1.645 -2.746 -12.362 1.00 93.25 748 ASP A N 1
ATOM 5872 C CA . ASP A 1 748 ? -0.181 -2.651 -12.374 1.00 93.25 748 ASP A CA 1
ATOM 5873 C C . ASP A 1 748 ? 0.427 -2.990 -11.007 1.00 93.25 748 ASP A C 1
ATOM 5875 O O . ASP A 1 748 ? 1.466 -3.648 -10.951 1.00 93.25 748 ASP A O 1
ATOM 5879 N N . VAL A 1 749 ? -0.239 -2.632 -9.894 1.00 95.00 749 VAL A N 1
ATOM 5880 C CA . VAL A 1 749 ? 0.191 -3.063 -8.549 1.00 95.00 749 VAL A CA 1
ATOM 5881 C C . VAL A 1 749 ? 0.208 -4.591 -8.463 1.00 95.00 749 VAL A C 1
ATOM 5883 O O . VAL A 1 749 ? 1.171 -5.156 -7.948 1.00 95.00 749 VAL A O 1
ATOM 5886 N N . PHE A 1 750 ? -0.809 -5.280 -8.991 1.00 95.12 750 PHE A N 1
ATOM 5887 C CA . PHE A 1 750 ? -0.854 -6.746 -8.979 1.00 95.12 750 PHE A CA 1
ATOM 5888 C C . PHE A 1 750 ? 0.114 -7.404 -9.976 1.00 95.12 750 PHE A C 1
ATOM 5890 O O . PHE A 1 750 ? 0.688 -8.444 -9.651 1.00 95.12 750 PHE A O 1
ATOM 5897 N N . ARG A 1 751 ? 0.399 -6.777 -11.126 1.00 92.62 751 ARG A N 1
ATOM 5898 C CA . ARG A 1 751 ? 1.461 -7.215 -12.055 1.00 92.62 751 ARG A CA 1
ATOM 5899 C C . ARG A 1 751 ? 2.841 -7.108 -11.404 1.00 92.62 751 ARG A C 1
ATOM 5901 O O . ARG A 1 751 ? 3.640 -8.043 -11.459 1.00 92.62 751 ARG A O 1
ATOM 5908 N N . PHE A 1 752 ? 3.091 -5.993 -10.722 1.00 93.19 752 PHE A N 1
ATOM 5909 C CA . PHE A 1 752 ? 4.294 -5.745 -9.935 1.00 93.19 752 PHE A CA 1
ATOM 5910 C C . PHE A 1 752 ? 4.441 -6.734 -8.763 1.00 93.19 752 PHE A C 1
ATOM 5912 O O . PHE A 1 752 ? 5.521 -7.292 -8.560 1.00 93.19 752 PHE A O 1
ATOM 5919 N N . ILE A 1 753 ? 3.351 -7.021 -8.042 1.00 94.62 753 ILE A N 1
ATOM 5920 C CA . ILE A 1 753 ? 3.292 -8.093 -7.038 1.00 94.62 753 ILE A CA 1
ATOM 5921 C C . ILE A 1 753 ? 3.690 -9.432 -7.673 1.00 94.62 753 ILE A C 1
ATOM 5923 O O . ILE A 1 753 ? 4.586 -10.099 -7.163 1.00 94.62 753 ILE A O 1
ATOM 5927 N N . GLY A 1 754 ? 3.092 -9.810 -8.807 1.00 93.00 754 GLY A N 1
ATOM 5928 C CA . GLY A 1 754 ? 3.418 -11.051 -9.512 1.00 93.00 754 GLY A CA 1
ATOM 5929 C C . GLY A 1 754 ? 4.901 -11.153 -9.881 1.00 93.00 754 GLY A C 1
ATOM 5930 O O . GLY A 1 754 ? 5.550 -12.139 -9.535 1.00 93.00 754 GLY A O 1
ATOM 5931 N N . ARG A 1 755 ? 5.472 -10.097 -10.481 1.00 90.44 755 ARG A N 1
ATOM 5932 C CA . ARG A 1 755 ? 6.914 -9.988 -10.784 1.00 90.44 755 ARG A CA 1
ATOM 5933 C C . ARG A 1 755 ? 7.774 -10.272 -9.556 1.00 90.44 755 ARG A C 1
ATOM 5935 O O . ARG A 1 755 ? 8.740 -11.027 -9.623 1.00 90.44 755 ARG A O 1
ATOM 5942 N N . ALA A 1 756 ? 7.412 -9.667 -8.431 1.00 90.94 756 ALA A N 1
ATOM 5943 C CA . ALA A 1 756 ? 8.140 -9.772 -7.180 1.00 90.94 756 ALA A CA 1
ATOM 5944 C C . ALA A 1 756 ? 8.073 -11.177 -6.565 1.00 90.94 756 ALA A C 1
ATOM 5946 O O . ALA A 1 756 ? 9.115 -11.727 -6.205 1.00 90.94 756 ALA A O 1
ATOM 5947 N N . ILE A 1 757 ? 6.875 -11.771 -6.507 1.00 91.12 757 ILE A N 1
ATOM 5948 C CA . ILE A 1 757 ? 6.634 -13.135 -6.007 1.00 91.12 757 ILE A CA 1
ATOM 5949 C C . ILE A 1 757 ? 7.446 -14.154 -6.795 1.00 91.12 757 ILE A C 1
ATOM 5951 O O . ILE A 1 757 ? 8.046 -15.053 -6.205 1.00 91.12 757 ILE A O 1
ATOM 5955 N N . LEU A 1 758 ? 7.451 -14.011 -8.121 1.00 87.94 758 LEU A N 1
ATOM 5956 C CA . LEU A 1 758 ? 8.237 -14.862 -8.997 1.00 87.94 758 LEU A CA 1
ATOM 5957 C C . LEU A 1 758 ? 9.727 -14.652 -8.715 1.00 87.94 758 LEU A C 1
ATOM 5959 O O . LEU A 1 758 ? 10.421 -15.631 -8.475 1.00 87.94 758 LEU A O 1
ATOM 5963 N N . SER A 1 759 ? 10.213 -13.403 -8.671 1.00 84.38 759 SER A N 1
ATOM 5964 C CA . SER A 1 759 ? 11.653 -13.084 -8.579 1.00 84.38 759 SER A CA 1
ATOM 5965 C C . SER A 1 759 ? 12.396 -13.661 -7.372 1.00 84.38 759 SER A C 1
ATOM 5967 O O . SER A 1 759 ? 13.610 -13.837 -7.439 1.00 84.38 759 SER A O 1
ATOM 5969 N N . SER A 1 760 ? 11.706 -13.922 -6.258 1.00 86.94 760 SER A N 1
ATOM 5970 C CA . SER A 1 760 ? 12.272 -14.661 -5.132 1.00 86.94 760 SER A CA 1
ATOM 5971 C C . SER A 1 760 ? 11.199 -15.058 -4.134 1.00 86.94 760 SER A C 1
ATOM 5973 O O . SER A 1 760 ? 10.394 -14.234 -3.698 1.00 86.94 760 SER A O 1
ATOM 5975 N N . LYS A 1 761 ? 11.299 -16.289 -3.628 1.00 89.31 761 LYS A N 1
ATOM 5976 C CA . LYS A 1 761 ? 10.507 -16.752 -2.483 1.00 89.31 761 LYS A CA 1
ATOM 5977 C C . LYS A 1 761 ? 10.721 -15.923 -1.216 1.00 89.31 761 LYS A C 1
ATOM 5979 O O . LYS A 1 761 ? 9.844 -15.922 -0.357 1.00 89.31 761 LYS A O 1
ATOM 5984 N N . ARG A 1 762 ? 11.838 -15.200 -1.083 1.00 92.50 762 ARG A N 1
ATOM 5985 C CA . ARG A 1 762 ? 12.114 -14.337 0.080 1.00 92.50 762 ARG A CA 1
ATOM 5986 C C . ARG A 1 762 ? 11.229 -13.095 0.127 1.00 92.50 762 ARG A C 1
ATOM 5988 O O . ARG A 1 762 ? 11.049 -12.516 1.196 1.00 92.50 762 ARG A O 1
ATOM 5995 N N . ILE A 1 763 ? 10.680 -12.674 -1.011 1.00 94.62 763 ILE A N 1
ATOM 5996 C CA . ILE A 1 763 ? 9.844 -11.479 -1.102 1.00 94.62 763 ILE A CA 1
ATOM 5997 C C . ILE A 1 763 ? 8.401 -11.832 -0.738 1.00 94.62 763 ILE A C 1
ATOM 5999 O O . ILE A 1 763 ? 7.802 -12.745 -1.307 1.00 94.62 763 ILE A O 1
ATOM 6003 N N . LYS A 1 764 ? 7.837 -11.094 0.221 1.00 95.44 764 LYS A N 1
ATOM 6004 C CA . LYS A 1 764 ? 6.472 -11.264 0.731 1.00 95.44 764 LYS A CA 1
ATOM 6005 C C . LYS A 1 764 ? 5.697 -9.956 0.638 1.00 95.44 764 LYS A C 1
ATOM 6007 O O . LYS A 1 764 ? 6.275 -8.872 0.609 1.00 95.44 764 LYS A O 1
ATOM 6012 N N . PHE A 1 765 ? 4.376 -10.066 0.660 1.00 94.81 765 PHE A N 1
ATOM 6013 C CA . PHE A 1 765 ? 3.458 -8.937 0.597 1.00 94.81 765 PHE A CA 1
ATOM 6014 C C . PHE A 1 765 ? 2.492 -8.978 1.767 1.00 94.81 765 PHE A C 1
ATOM 6016 O O . PHE A 1 765 ? 2.089 -10.049 2.213 1.00 94.81 765 PHE A O 1
ATOM 6023 N N . PHE A 1 766 ? 2.120 -7.800 2.253 1.00 92.25 766 PHE A N 1
ATOM 6024 C CA . PHE A 1 766 ? 1.092 -7.644 3.267 1.00 92.25 766 PHE A CA 1
ATOM 6025 C C . PHE A 1 766 ? 0.321 -6.356 2.992 1.00 92.25 766 PHE A C 1
ATOM 6027 O O . PHE A 1 766 ? 0.934 -5.302 2.852 1.00 92.25 766 PHE A O 1
ATOM 6034 N N . GLN A 1 767 ? -1.008 -6.406 2.916 1.00 92.81 767 GLN A N 1
ATOM 6035 C CA . GLN A 1 767 ? -1.812 -5.199 2.716 1.00 92.81 767 GLN A CA 1
ATOM 6036 C C . GLN A 1 767 ? -2.500 -4.783 4.016 1.00 92.81 767 GLN A C 1
ATOM 6038 O O . GLN A 1 767 ? -3.018 -5.619 4.755 1.00 92.81 767 GLN A O 1
ATOM 6043 N N . THR A 1 768 ? -2.526 -3.482 4.297 1.00 93.06 768 THR A N 1
ATOM 6044 C CA . THR A 1 768 ? -3.250 -2.909 5.436 1.00 93.06 768 THR A CA 1
ATOM 6045 C C . THR A 1 768 ? -4.203 -1.821 4.969 1.00 93.06 768 THR A C 1
ATOM 6047 O O . THR A 1 768 ? -3.916 -1.046 4.062 1.00 93.06 768 THR A O 1
ATOM 6050 N N . ARG A 1 769 ? -5.376 -1.736 5.603 1.00 89.75 769 ARG A N 1
ATOM 6051 C CA . ARG A 1 769 ? -6.371 -0.702 5.280 1.00 89.75 769 ARG A CA 1
ATOM 6052 C C . ARG A 1 769 ? -5.875 0.705 5.621 1.00 89.75 769 ARG A C 1
ATOM 6054 O O . ARG A 1 769 ? -6.182 1.655 4.910 1.00 89.75 769 ARG A O 1
ATOM 6061 N N . ASP A 1 770 ? -5.210 0.827 6.762 1.00 89.81 770 ASP A N 1
ATOM 6062 C CA . ASP A 1 770 ? -4.859 2.084 7.404 1.00 89.81 770 ASP A CA 1
ATOM 6063 C C . ASP A 1 770 ? -3.692 1.883 8.382 1.00 89.81 770 ASP A C 1
ATOM 6065 O O . ASP A 1 770 ? -3.303 0.759 8.710 1.00 89.81 770 ASP A O 1
ATOM 6069 N N . GLN A 1 771 ? -3.167 2.996 8.885 1.00 91.44 771 GLN A N 1
ATOM 6070 C CA . GLN A 1 771 ? -2.046 3.051 9.818 1.00 91.44 771 GLN A CA 1
ATOM 6071 C C . GLN A 1 771 ? -2.278 2.263 11.130 1.00 91.44 771 GLN A C 1
ATOM 6073 O O . GLN A 1 771 ? -1.326 1.743 11.707 1.00 91.44 771 GLN A O 1
ATOM 6078 N N . GLN A 1 772 ? -3.523 2.130 11.614 1.00 91.69 772 GLN A N 1
ATOM 6079 C CA . GLN A 1 772 ? -3.818 1.362 12.835 1.00 91.69 772 GLN A CA 1
ATOM 6080 C C . GLN A 1 772 ? -3.770 -0.145 12.572 1.00 91.69 772 GLN A C 1
ATOM 6082 O O . GLN A 1 772 ? -3.282 -0.900 13.415 1.00 91.69 772 GLN A O 1
ATOM 6087 N N . ALA A 1 773 ? -4.220 -0.584 11.393 1.00 92.69 773 ALA A N 1
ATOM 6088 C CA . ALA A 1 773 ? -3.941 -1.932 10.918 1.00 92.69 773 ALA A CA 1
ATOM 6089 C C . ALA A 1 773 ? -2.428 -2.157 10.780 1.00 92.69 773 ALA A C 1
ATOM 6091 O O . ALA A 1 773 ? -1.932 -3.114 11.360 1.00 92.69 773 ALA A O 1
ATOM 6092 N N . THR A 1 774 ? -1.682 -1.235 10.161 1.00 94.69 774 THR A N 1
ATOM 6093 C CA . THR A 1 774 ? -0.210 -1.297 10.076 1.00 94.69 774 THR A CA 1
ATOM 6094 C C . THR A 1 774 ? 0.460 -1.499 11.437 1.00 94.69 774 THR A C 1
ATOM 6096 O O . THR A 1 774 ? 1.316 -2.371 11.559 1.00 94.69 774 THR A O 1
ATOM 6099 N N . PHE A 1 775 ? 0.053 -0.780 12.489 1.00 94.94 775 PHE A N 1
ATOM 6100 C CA . PHE A 1 775 ? 0.622 -0.980 13.831 1.00 94.94 775 PHE A CA 1
ATOM 6101 C C . PHE A 1 775 ? 0.370 -2.380 14.393 1.00 94.94 775 PHE A C 1
ATOM 6103 O O . PHE A 1 775 ? 1.291 -3.017 14.906 1.00 94.94 775 PHE A O 1
ATOM 6110 N N . ARG A 1 776 ? -0.867 -2.872 14.278 1.00 95.00 776 ARG A N 1
ATOM 6111 C CA . ARG A 1 776 ? -1.239 -4.213 14.738 1.00 95.00 776 ARG A CA 1
ATOM 6112 C C . ARG A 1 776 ? -0.477 -5.295 13.967 1.00 95.00 776 ARG A C 1
ATOM 6114 O O . ARG A 1 776 ? 0.070 -6.207 14.581 1.00 95.00 776 ARG A O 1
ATOM 6121 N N . SER A 1 777 ? -0.362 -5.146 12.650 1.00 96.06 777 SER A N 1
ATOM 6122 C CA . SER A 1 777 ? 0.305 -6.122 11.792 1.00 96.06 777 SER A CA 1
ATOM 6123 C C . SER A 1 777 ? 1.822 -6.137 11.997 1.00 96.06 777 SER A C 1
ATOM 6125 O O . SER A 1 777 ? 2.399 -7.211 12.106 1.00 96.06 777 SER A O 1
ATOM 6127 N N . ILE A 1 778 ? 2.480 -4.980 12.151 1.00 97.50 778 ILE A N 1
ATOM 6128 C CA . ILE A 1 778 ? 3.919 -4.908 12.475 1.00 97.50 778 ILE A CA 1
ATOM 6129 C C . ILE A 1 778 ? 4.225 -5.561 13.833 1.00 97.50 778 ILE A C 1
ATOM 6131 O O . ILE A 1 778 ? 5.205 -6.297 13.948 1.00 97.50 778 ILE A O 1
ATOM 6135 N N . GLY A 1 779 ? 3.383 -5.354 14.851 1.00 96.56 779 GLY A N 1
ATOM 6136 C CA . GLY A 1 779 ? 3.559 -6.029 16.139 1.00 96.56 779 GLY A CA 1
ATOM 6137 C C . GLY A 1 779 ? 3.321 -7.542 16.056 1.00 96.56 779 GLY A C 1
ATOM 6138 O O . GLY A 1 779 ? 4.137 -8.304 16.574 1.00 96.56 779 GLY A O 1
ATOM 6139 N N . ALA A 1 780 ? 2.287 -7.988 15.334 1.00 96.94 780 ALA A N 1
ATOM 6140 C CA . ALA A 1 780 ? 2.027 -9.406 15.068 1.00 96.94 780 ALA A CA 1
ATOM 6141 C C . ALA A 1 780 ? 3.189 -10.088 14.317 1.00 96.94 780 ALA A C 1
ATOM 6143 O O . ALA A 1 780 ? 3.643 -11.156 14.728 1.00 96.94 780 ALA A O 1
ATOM 6144 N N . LEU A 1 781 ? 3.730 -9.436 13.280 1.00 97.62 781 LEU A N 1
ATOM 6145 C CA . LEU A 1 781 ? 4.932 -9.866 12.559 1.00 97.62 781 LEU A CA 1
ATOM 6146 C C . LEU A 1 781 ? 6.132 -9.998 13.504 1.00 97.62 781 LEU A C 1
ATOM 6148 O O . LEU A 1 781 ? 6.820 -11.013 13.462 1.00 97.62 781 LEU A O 1
ATOM 6152 N N . SER A 1 782 ? 6.360 -9.017 14.384 1.00 97.44 782 SER A N 1
ATOM 6153 C CA . SER A 1 782 ? 7.469 -9.059 15.349 1.00 97.44 782 SER A CA 1
ATOM 6154 C C . SER A 1 782 ? 7.359 -10.238 16.326 1.00 97.44 782 SER A C 1
ATOM 6156 O O . SER A 1 782 ? 8.356 -10.897 16.630 1.00 97.44 782 SER A O 1
ATOM 6158 N N . LEU A 1 783 ? 6.134 -10.542 16.772 1.00 96.19 783 LEU A N 1
ATOM 6159 C CA . LEU A 1 783 ? 5.853 -11.614 17.716 1.00 96.19 783 LEU A CA 1
ATOM 6160 C C . LEU A 1 783 ? 6.059 -12.986 17.062 1.00 96.19 783 LEU A C 1
ATOM 6162 O O . LEU A 1 783 ? 6.819 -13.796 17.593 1.00 96.19 783 LEU A O 1
ATOM 6166 N N . ILE A 1 784 ? 5.473 -13.219 15.884 1.00 97.56 784 ILE A N 1
ATOM 6167 C CA . ILE A 1 784 ? 5.662 -14.467 15.129 1.00 97.56 784 ILE A CA 1
ATOM 6168 C C . ILE A 1 784 ? 7.129 -14.657 14.725 1.00 97.56 784 ILE A C 1
ATOM 6170 O O . ILE A 1 784 ? 7.678 -15.730 14.973 1.00 97.56 784 ILE A O 1
ATOM 6174 N N . ALA A 1 785 ? 7.809 -13.620 14.221 1.00 96.81 785 ALA A N 1
ATOM 6175 C CA . ALA A 1 785 ? 9.223 -13.707 13.847 1.00 96.81 785 ALA A CA 1
ATOM 6176 C C . ALA A 1 785 ? 10.117 -14.146 15.019 1.00 96.81 785 ALA A C 1
ATOM 6178 O O . ALA A 1 785 ? 11.064 -14.906 14.829 1.00 96.81 785 ALA A O 1
ATOM 6179 N N . SER A 1 786 ? 9.805 -13.704 16.240 1.00 95.44 786 SER A N 1
ATOM 6180 C CA . SER A 1 786 ? 10.570 -14.056 17.444 1.00 95.44 786 SER A CA 1
ATOM 6181 C C . SER A 1 786 ? 10.358 -15.488 17.950 1.00 95.44 786 SER A C 1
ATOM 6183 O O . SER A 1 786 ? 11.198 -16.010 18.688 1.00 95.44 786 SER A O 1
ATOM 6185 N N . GLN A 1 787 ? 9.247 -16.115 17.549 1.00 94.88 787 GLN A N 1
ATOM 6186 C CA . GLN A 1 787 ? 8.834 -17.473 17.926 1.00 94.88 787 GLN A CA 1
ATOM 6187 C C . GLN A 1 787 ? 8.908 -18.465 16.747 1.00 94.88 787 GLN A C 1
ATOM 6189 O O . GLN A 1 787 ? 8.540 -19.635 16.890 1.00 94.88 787 GLN A O 1
ATOM 6194 N N . SER A 1 788 ? 9.361 -18.021 15.574 1.00 94.62 788 SER A N 1
ATOM 6195 C CA . SER A 1 788 ? 9.677 -18.881 14.432 1.00 94.62 788 SER A CA 1
ATOM 6196 C C . SER A 1 788 ? 11.070 -19.494 14.595 1.00 94.62 788 SER A C 1
ATOM 6198 O O . SER A 1 788 ? 12.021 -18.833 15.019 1.00 94.62 788 SER A O 1
ATOM 6200 N N . SER A 1 789 ? 11.196 -20.773 14.244 1.00 92.75 789 SER A N 1
ATOM 6201 C CA . SER A 1 789 ? 12.485 -21.458 14.094 1.00 92.75 789 SER A CA 1
ATOM 6202 C C . SER A 1 789 ? 13.072 -21.314 12.686 1.00 92.75 789 SER A C 1
ATOM 6204 O O . SER A 1 789 ? 14.271 -21.524 12.522 1.00 92.75 789 SER A O 1
ATOM 6206 N N . LYS A 1 790 ? 12.255 -20.951 11.685 1.00 90.94 790 LYS A N 1
ATOM 6207 C CA . LYS A 1 790 ? 12.677 -20.773 10.284 1.00 90.94 790 LYS A CA 1
ATOM 6208 C C . LYS A 1 790 ? 13.219 -19.373 9.999 1.00 90.94 790 LYS A C 1
ATOM 6210 O O . LYS A 1 790 ? 14.046 -19.197 9.105 1.00 90.94 790 LYS A O 1
ATOM 6215 N N . VAL A 1 791 ? 12.808 -18.381 10.790 1.00 89.88 791 VAL A N 1
ATOM 6216 C CA . VAL A 1 791 ? 13.398 -17.042 10.749 1.00 89.88 791 VAL A CA 1
ATOM 6217 C C . VAL A 1 791 ? 14.850 -17.107 11.225 1.00 89.88 791 VAL A C 1
ATOM 6219 O O . VAL A 1 791 ? 15.138 -17.283 12.411 1.00 89.88 791 VAL A O 1
ATOM 6222 N N . GLY A 1 792 ? 15.776 -16.922 10.281 1.00 89.06 792 GLY A N 1
ATOM 6223 C CA . GLY A 1 792 ? 17.202 -16.826 10.572 1.00 89.06 792 GLY A CA 1
ATOM 6224 C C . GLY A 1 792 ? 17.505 -15.730 11.598 1.00 89.06 792 GLY A C 1
ATOM 6225 O O . GLY A 1 792 ? 16.845 -14.688 11.645 1.00 89.06 792 GLY A O 1
ATOM 6226 N N . ARG A 1 793 ? 18.528 -15.953 12.421 1.00 90.19 793 ARG A N 1
ATOM 6227 C CA . ARG A 1 793 ? 19.062 -14.954 13.356 1.00 90.19 793 ARG A CA 1
ATOM 6228 C C . ARG A 1 793 ? 20.362 -14.387 12.796 1.00 90.19 793 ARG A C 1
ATOM 6230 O O . ARG A 1 793 ? 21.069 -15.082 12.075 1.00 90.19 793 ARG A O 1
ATOM 6237 N N . ASN A 1 794 ? 20.684 -13.158 13.187 1.00 91.00 794 ASN A N 1
ATOM 6238 C CA . ASN A 1 794 ? 21.869 -12.404 12.765 1.00 91.00 794 ASN A CA 1
ATOM 6239 C C . ASN A 1 794 ? 21.785 -11.862 11.326 1.00 91.00 794 ASN A C 1
ATOM 6241 O O . ASN A 1 794 ? 22.769 -11.871 10.591 1.00 91.00 794 ASN A O 1
ATOM 6245 N N . ALA A 1 795 ? 20.621 -11.329 10.939 1.00 90.81 795 ALA A N 1
ATOM 6246 C CA . ALA A 1 795 ? 20.520 -10.529 9.719 1.00 90.81 795 ALA A CA 1
ATOM 6247 C C . ALA A 1 795 ? 21.472 -9.311 9.785 1.00 90.81 795 ALA A C 1
ATOM 6249 O O . ALA A 1 795 ? 21.565 -8.666 10.839 1.00 90.81 795 ALA A O 1
ATOM 6250 N N . PRO A 1 796 ? 22.176 -8.963 8.694 1.00 90.19 796 PRO A N 1
ATOM 6251 C CA . PRO A 1 796 ? 23.201 -7.926 8.709 1.00 90.19 796 PRO A CA 1
ATOM 6252 C C . PRO A 1 796 ? 22.602 -6.546 9.035 1.00 90.19 796 PRO A C 1
ATOM 6254 O O . PRO A 1 796 ? 21.465 -6.228 8.672 1.00 90.19 796 PRO A O 1
ATOM 6257 N N . LYS A 1 797 ? 23.342 -5.700 9.766 1.00 89.94 797 LYS A N 1
ATOM 6258 C CA . LYS A 1 797 ? 22.850 -4.366 10.179 1.00 89.94 797 LYS A CA 1
ATOM 6259 C C . LYS A 1 797 ? 22.879 -3.355 9.028 1.00 89.94 797 LYS A C 1
ATOM 6261 O O . LYS A 1 797 ? 21.925 -2.593 8.850 1.00 89.94 797 LYS A O 1
ATOM 6266 N N . SER A 1 798 ? 23.924 -3.399 8.211 1.00 85.12 798 SER A N 1
ATOM 6267 C CA . SER A 1 798 ? 24.017 -2.749 6.902 1.00 85.12 798 SER A CA 1
ATOM 6268 C C . SER A 1 798 ? 23.566 -3.709 5.796 1.00 85.12 798 SER A C 1
ATOM 6270 O O . SER A 1 798 ? 23.706 -4.919 5.949 1.00 85.12 798 SER A O 1
ATOM 6272 N N . HIS A 1 799 ? 23.096 -3.193 4.657 1.00 75.44 799 HIS A N 1
ATOM 6273 C CA . HIS A 1 799 ? 23.260 -3.943 3.407 1.00 75.44 799 HIS A CA 1
ATOM 6274 C C . HIS A 1 799 ? 24.769 -4.203 3.263 1.00 75.44 799 HIS A C 1
ATOM 6276 O O . HIS A 1 799 ? 25.529 -3.246 3.472 1.00 75.44 799 HIS A O 1
ATOM 6282 N N . PRO A 1 800 ? 25.243 -5.433 2.989 1.00 71.81 800 PRO A N 1
ATOM 6283 C CA . PRO A 1 800 ? 26.658 -5.623 2.700 1.00 71.81 800 PRO A CA 1
ATOM 6284 C C . PRO A 1 800 ? 26.971 -4.706 1.515 1.00 71.81 800 PRO A C 1
ATOM 6286 O O . PRO A 1 800 ? 26.213 -4.736 0.542 1.00 71.81 800 PRO A O 1
ATOM 6289 N N . PRO A 1 801 ? 27.974 -3.814 1.579 1.00 66.44 801 PRO A N 1
ATOM 6290 C CA . PRO A 1 801 ? 28.318 -3.054 0.392 1.00 66.44 801 PRO A CA 1
ATOM 6291 C C . PRO A 1 801 ? 28.592 -4.081 -0.706 1.00 66.44 801 PRO A C 1
ATOM 6293 O O . PRO A 1 801 ? 29.436 -4.959 -0.517 1.00 66.44 801 PRO A O 1
ATOM 6296 N N . ALA A 1 802 ? 27.860 -3.995 -1.825 1.00 64.88 802 ALA A N 1
ATOM 6297 C CA . ALA A 1 802 ? 28.353 -4.594 -3.057 1.00 64.88 802 ALA A CA 1
ATOM 6298 C C . ALA A 1 802 ? 29.792 -4.098 -3.174 1.00 64.88 802 ALA A C 1
ATOM 6300 O O . ALA A 1 802 ? 30.027 -2.903 -2.940 1.00 64.88 802 ALA A O 1
ATOM 6301 N N . SER A 1 803 ? 30.750 -5.002 -3.394 1.00 73.38 803 SER A N 1
ATOM 6302 C CA . SER A 1 803 ? 32.151 -4.585 -3.412 1.00 73.38 803 SER A CA 1
ATOM 6303 C C . SER A 1 803 ? 32.256 -3.415 -4.391 1.00 73.38 803 SER A C 1
ATOM 6305 O O . SER A 1 803 ? 31.576 -3.414 -5.422 1.00 73.38 803 SER A O 1
ATOM 6307 N N . THR A 1 804 ? 33.036 -2.377 -4.077 1.00 81.31 804 THR A N 1
ATOM 6308 C CA . THR A 1 804 ? 33.106 -1.207 -4.971 1.00 81.31 804 THR A CA 1
ATOM 6309 C C . THR A 1 804 ? 33.462 -1.655 -6.394 1.00 81.31 804 THR A C 1
ATOM 6311 O O . THR A 1 804 ? 32.927 -1.136 -7.362 1.00 81.31 804 THR A O 1
ATOM 6314 N N . ALA A 1 805 ? 34.256 -2.722 -6.512 1.00 85.00 805 ALA A N 1
ATOM 6315 C CA . ALA A 1 805 ? 34.564 -3.403 -7.760 1.00 85.00 805 ALA A CA 1
ATOM 6316 C C . ALA A 1 805 ? 33.351 -4.059 -8.467 1.00 85.00 805 ALA A C 1
ATOM 6318 O O . ALA A 1 805 ? 33.249 -3.938 -9.686 1.00 85.00 805 ALA A O 1
ATOM 6319 N N . GLN A 1 806 ? 32.424 -4.700 -7.745 1.00 89.25 806 GLN A N 1
ATOM 6320 C CA . GLN A 1 806 ? 31.191 -5.284 -8.292 1.00 89.25 806 GLN A CA 1
ATOM 6321 C C . GLN A 1 806 ? 30.250 -4.194 -8.807 1.00 89.25 806 GLN A C 1
ATOM 6323 O O . GLN A 1 806 ? 29.705 -4.315 -9.904 1.00 89.25 806 GLN A O 1
ATOM 6328 N N . GLN A 1 807 ? 30.053 -3.128 -8.027 1.00 86.19 807 GLN A N 1
ATOM 6329 C CA . GLN A 1 807 ? 29.205 -2.016 -8.452 1.00 86.19 807 GLN A CA 1
ATOM 6330 C C . GLN A 1 807 ? 29.825 -1.302 -9.662 1.00 86.19 807 GLN A C 1
ATOM 6332 O O . GLN A 1 807 ? 29.129 -1.090 -10.649 1.00 86.19 807 GLN A O 1
ATOM 6337 N N . ASN A 1 808 ? 31.143 -1.067 -9.656 1.00 91.12 808 ASN A N 1
ATOM 6338 C CA . ASN A 1 808 ? 31.865 -0.522 -10.808 1.00 91.12 808 ASN A CA 1
ATOM 6339 C C . ASN A 1 808 ? 31.740 -1.419 -12.056 1.00 91.12 808 ASN A C 1
ATOM 6341 O O . ASN A 1 808 ? 31.542 -0.898 -13.147 1.00 91.12 808 ASN A O 1
ATOM 6345 N N . LEU A 1 809 ? 31.822 -2.751 -11.920 1.00 94.62 809 LEU A N 1
ATOM 6346 C CA . LEU A 1 809 ? 31.615 -3.696 -13.030 1.00 94.62 809 LEU A CA 1
ATOM 6347 C C . LEU A 1 809 ? 30.189 -3.598 -13.591 1.00 94.62 809 LEU A C 1
ATOM 6349 O O . LEU A 1 809 ? 30.007 -3.509 -14.805 1.00 94.62 809 LEU A O 1
ATOM 6353 N N . LYS A 1 810 ? 29.178 -3.549 -12.719 1.00 90.88 810 LYS A N 1
ATOM 6354 C CA . LYS A 1 810 ? 27.782 -3.366 -13.131 1.00 90.88 810 LYS A CA 1
ATOM 6355 C C . LYS A 1 810 ? 27.574 -2.035 -13.860 1.00 90.88 810 LYS A C 1
ATOM 6357 O O . LYS A 1 810 ? 26.964 -2.020 -14.926 1.00 90.88 810 LYS A O 1
ATOM 6362 N N . ASP A 1 811 ? 28.094 -0.940 -13.314 1.00 88.31 811 ASP A N 1
ATOM 6363 C CA . ASP A 1 811 ? 27.947 0.396 -13.899 1.00 88.31 811 ASP A CA 1
ATOM 6364 C C . ASP A 1 811 ? 28.734 0.536 -15.214 1.00 88.31 811 ASP A C 1
ATOM 6366 O O . ASP A 1 811 ? 28.258 1.195 -16.133 1.00 88.31 811 ASP A O 1
ATOM 6370 N N . CYS A 1 812 ? 29.877 -0.147 -15.346 1.00 93.56 812 CYS A N 1
ATOM 6371 C CA . CYS A 1 812 ? 30.656 -0.272 -16.584 1.00 93.56 812 CYS A CA 1
ATOM 6372 C C . CYS A 1 812 ? 29.871 -0.983 -17.703 1.00 93.56 812 CYS A C 1
ATOM 6374 O O . CYS A 1 812 ? 29.828 -0.505 -18.835 1.00 93.56 812 CYS A O 1
ATOM 6376 N N . LEU A 1 813 ? 29.204 -2.096 -17.381 1.00 93.94 813 LEU A N 1
ATOM 6377 C CA . LEU A 1 813 ? 28.346 -2.820 -18.326 1.00 93.94 813 LEU A CA 1
ATOM 6378 C C . LEU A 1 813 ? 27.125 -1.974 -18.722 1.00 93.94 813 LEU A C 1
ATOM 6380 O O . LEU A 1 813 ? 26.827 -1.817 -19.905 1.00 93.94 813 LEU A O 1
ATOM 6384 N N . MET A 1 814 ? 26.451 -1.371 -17.738 1.00 88.88 814 MET A N 1
ATOM 6385 C CA . MET A 1 814 ? 25.282 -0.519 -17.978 1.00 88.88 814 MET A CA 1
ATOM 6386 C C . MET A 1 814 ? 25.628 0.776 -18.731 1.00 88.88 814 MET A C 1
ATOM 6388 O O . MET A 1 814 ? 24.788 1.287 -19.477 1.00 88.88 814 MET A O 1
ATOM 6392 N N . SER A 1 815 ? 26.828 1.343 -18.565 1.00 88.00 815 SER A N 1
ATOM 6393 C CA . SER A 1 815 ? 27.256 2.516 -19.338 1.00 88.00 815 SER A CA 1
ATOM 6394 C C . SER A 1 815 ? 27.507 2.181 -20.809 1.00 88.00 815 SER A C 1
ATOM 6396 O O . SER A 1 815 ? 27.267 3.044 -21.643 1.00 88.00 815 SER A O 1
ATOM 6398 N N . GLY A 1 816 ? 27.857 0.931 -21.132 1.00 91.88 816 GLY A N 1
ATOM 6399 C CA . GLY A 1 816 ? 27.900 0.397 -22.500 1.00 91.88 816 GLY A CA 1
ATOM 6400 C C . GLY A 1 816 ? 26.566 -0.120 -23.056 1.00 91.88 816 GLY A C 1
ATOM 6401 O O . GLY A 1 816 ? 26.550 -0.814 -24.066 1.00 91.88 816 GLY A O 1
ATOM 6402 N N . GLY A 1 817 ? 25.433 0.166 -22.407 1.00 87.50 817 GLY A N 1
ATOM 6403 C CA . GLY A 1 817 ? 24.106 -0.196 -22.924 1.00 87.50 817 GLY A CA 1
ATOM 6404 C C . GLY A 1 817 ? 23.661 -1.646 -22.686 1.00 87.50 817 GLY A C 1
ATOM 6405 O O . GLY A 1 817 ? 22.553 -1.993 -23.097 1.00 87.50 817 GLY A O 1
ATOM 6406 N N . ILE A 1 818 ? 24.455 -2.468 -21.985 1.00 89.50 818 ILE A N 1
ATOM 6407 C CA . ILE A 1 818 ? 24.022 -3.795 -21.512 1.00 89.50 818 ILE A CA 1
ATOM 6408 C C . ILE A 1 818 ? 22.835 -3.630 -20.554 1.00 89.50 818 ILE A C 1
ATOM 6410 O O . ILE A 1 818 ? 22.851 -2.747 -19.688 1.00 89.50 818 ILE A O 1
ATOM 6414 N N . ASP A 1 819 ? 21.813 -4.484 -20.681 1.00 82.69 819 ASP A N 1
ATOM 6415 C CA . ASP A 1 819 ? 20.665 -4.431 -19.774 1.00 82.69 819 ASP A CA 1
ATOM 6416 C C . ASP A 1 819 ? 21.082 -4.656 -18.308 1.00 82.69 819 ASP A C 1
ATOM 6418 O O . ASP A 1 819 ? 22.002 -5.414 -17.991 1.00 82.69 819 ASP A O 1
ATOM 6422 N N . TRP A 1 820 ? 20.391 -3.985 -17.386 1.00 78.19 820 TRP A N 1
ATOM 6423 C CA . TRP A 1 820 ? 20.745 -3.978 -15.971 1.00 78.19 820 TRP A CA 1
ATOM 6424 C C . TRP A 1 820 ? 20.682 -5.366 -15.311 1.00 78.19 820 TRP A C 1
ATOM 6426 O O . TRP A 1 820 ? 21.403 -5.578 -14.332 1.00 78.19 820 TRP A O 1
ATOM 6436 N N . GLN A 1 821 ? 19.847 -6.292 -15.807 1.00 75.12 821 GLN A N 1
ATOM 6437 C CA . GLN A 1 821 ? 19.752 -7.671 -15.310 1.00 75.12 821 GLN A CA 1
ATOM 6438 C C . GLN A 1 821 ? 21.010 -8.453 -15.687 1.00 75.12 821 GLN A C 1
ATOM 6440 O O . GLN A 1 821 ? 21.669 -9.039 -14.827 1.00 75.12 821 GLN A O 1
ATOM 6445 N N . ILE A 1 822 ? 21.395 -8.356 -16.959 1.00 84.50 822 ILE A N 1
ATOM 6446 C CA . ILE A 1 822 ? 22.596 -8.962 -17.544 1.00 84.50 822 ILE A CA 1
ATOM 6447 C C . ILE A 1 822 ? 23.847 -8.423 -16.846 1.00 84.50 822 ILE A C 1
ATOM 6449 O O . ILE A 1 822 ? 24.663 -9.184 -16.321 1.00 84.50 822 ILE A O 1
ATOM 6453 N N . ALA A 1 823 ? 23.941 -7.096 -16.736 1.00 88.69 823 ALA A N 1
ATOM 6454 C CA . ALA A 1 823 ? 25.015 -6.411 -16.033 1.00 88.69 823 ALA A CA 1
ATOM 6455 C C . ALA A 1 823 ? 25.103 -6.814 -14.553 1.00 88.69 823 ALA A C 1
ATOM 6457 O O . ALA A 1 823 ? 26.198 -6.984 -14.019 1.00 88.69 823 ALA A O 1
ATOM 6458 N N . HIS A 1 824 ? 23.964 -6.983 -13.873 1.00 82.44 824 HIS A N 1
ATOM 6459 C CA . HIS A 1 824 ? 23.937 -7.399 -12.472 1.00 82.44 824 HIS A CA 1
ATOM 6460 C C . HIS A 1 824 ? 24.399 -8.845 -12.279 1.00 82.44 824 HIS A C 1
ATOM 6462 O O . HIS A 1 824 ? 25.152 -9.101 -11.341 1.00 82.44 824 HIS A O 1
ATOM 6468 N N . ALA A 1 825 ? 23.979 -9.765 -13.148 1.00 83.44 825 ALA A N 1
ATOM 6469 C CA . ALA A 1 825 ? 24.347 -11.172 -13.063 1.00 83.44 825 ALA A CA 1
ATOM 6470 C C . ALA A 1 825 ? 25.842 -11.399 -13.319 1.00 83.44 825 ALA A C 1
ATOM 6472 O O . ALA A 1 825 ? 26.516 -12.009 -12.490 1.00 83.44 825 ALA A O 1
ATOM 6473 N N . ILE A 1 826 ? 26.390 -10.804 -14.386 1.00 89.38 826 ILE A N 1
ATOM 6474 C CA . ILE A 1 826 ? 27.835 -10.828 -14.667 1.00 89.38 826 ILE A CA 1
ATOM 6475 C C . ILE A 1 826 ? 28.612 -10.214 -13.497 1.00 89.38 826 ILE A C 1
ATOM 6477 O O . ILE A 1 826 ? 29.586 -10.796 -13.022 1.00 89.38 826 ILE A O 1
ATOM 6481 N N . ALA A 1 827 ? 28.160 -9.067 -12.978 1.00 90.06 827 ALA A N 1
ATOM 6482 C CA . ALA A 1 827 ? 28.813 -8.422 -11.845 1.00 90.06 827 ALA A CA 1
ATOM 6483 C C . ALA A 1 827 ? 28.759 -9.257 -10.557 1.00 90.06 827 ALA A C 1
ATOM 6485 O O . ALA A 1 827 ? 29.696 -9.216 -9.764 1.00 90.06 827 ALA A O 1
ATOM 6486 N N . LYS A 1 828 ? 27.674 -10.004 -10.331 1.00 84.62 828 LYS A N 1
ATOM 6487 C CA . LYS A 1 828 ? 27.513 -10.908 -9.185 1.00 84.62 828 LYS A CA 1
ATOM 6488 C C . LYS A 1 828 ? 28.473 -12.093 -9.244 1.00 84.62 828 LYS A C 1
ATOM 6490 O O . LYS A 1 828 ? 29.027 -12.430 -8.204 1.00 84.62 828 LYS A O 1
ATOM 6495 N N . GLU A 1 829 ? 28.679 -12.672 -10.423 1.00 88.44 829 GLU A N 1
ATOM 6496 C CA . GLU A 1 829 ? 29.543 -13.844 -10.591 1.00 88.44 829 GLU A CA 1
ATOM 6497 C C . GLU A 1 829 ? 31.035 -13.470 -10.619 1.00 88.44 829 GLU A C 1
ATOM 6499 O O . GLU A 1 829 ? 31.845 -14.077 -9.925 1.00 88.44 829 GLU A O 1
ATOM 6504 N N . LEU A 1 830 ? 31.408 -12.427 -11.372 1.00 90.81 830 LEU A N 1
ATOM 6505 C CA . LEU A 1 830 ? 32.814 -12.034 -11.559 1.00 90.81 830 LEU A CA 1
ATOM 6506 C C . LEU A 1 830 ? 33.338 -11.058 -10.497 1.00 90.81 830 LEU A C 1
ATOM 6508 O O . LEU A 1 830 ? 34.547 -10.916 -10.316 1.00 90.81 830 LEU A O 1
ATOM 6512 N N . GLY A 1 831 ? 32.452 -10.331 -9.814 1.00 89.69 831 GLY A N 1
ATOM 6513 C CA . GLY A 1 831 ? 32.771 -9.470 -8.672 1.00 89.69 831 GLY A CA 1
ATOM 6514 C C . GLY A 1 831 ? 33.638 -8.227 -8.936 1.00 89.69 831 GLY A C 1
ATOM 6515 O O . GLY A 1 831 ? 33.698 -7.365 -8.060 1.00 89.69 831 GLY A O 1
ATOM 6516 N N . SER A 1 832 ? 34.317 -8.092 -10.084 1.00 94.50 832 SER A N 1
ATOM 6517 C CA . SER A 1 832 ? 35.180 -6.937 -10.388 1.00 94.50 832 SER A CA 1
ATOM 6518 C C . SER A 1 832 ? 35.507 -6.750 -11.874 1.00 94.50 832 SER A C 1
ATOM 6520 O O . SER A 1 832 ? 35.604 -7.719 -12.624 1.00 94.50 832 SER A O 1
ATOM 6522 N N . ILE A 1 833 ? 35.771 -5.498 -12.272 1.00 95.06 833 ILE A N 1
ATOM 6523 C CA . ILE A 1 833 ? 36.300 -5.142 -13.604 1.00 95.06 833 ILE A CA 1
ATOM 6524 C C . ILE A 1 833 ? 37.590 -5.921 -13.908 1.00 95.06 833 ILE A C 1
ATOM 6526 O O . ILE A 1 833 ? 37.675 -6.554 -14.951 1.00 95.06 833 ILE A O 1
ATOM 6530 N N . VAL A 1 834 ? 38.535 -5.968 -12.962 1.00 94.00 834 VAL A N 1
ATOM 6531 C CA . VAL A 1 834 ? 39.832 -6.652 -13.133 1.00 94.00 834 VAL A CA 1
ATOM 6532 C C . VAL A 1 834 ? 39.670 -8.159 -13.373 1.00 94.00 834 VAL A C 1
ATOM 6534 O O . VAL A 1 834 ? 40.400 -8.734 -14.175 1.00 94.00 834 VAL A O 1
ATOM 6537 N N . ALA A 1 835 ? 38.700 -8.813 -12.723 1.00 93.62 835 ALA A N 1
ATOM 6538 C CA . ALA A 1 835 ? 38.403 -10.223 -12.984 1.00 93.62 835 ALA A CA 1
ATOM 6539 C C . ALA A 1 835 ? 37.835 -10.439 -14.396 1.00 93.62 835 ALA A C 1
ATOM 6541 O O . ALA A 1 835 ? 38.213 -11.400 -15.059 1.00 93.62 835 ALA A O 1
ATOM 6542 N N . MET A 1 836 ? 36.975 -9.533 -14.875 1.00 96.06 836 MET A N 1
ATOM 6543 C CA . MET A 1 836 ? 36.436 -9.571 -16.239 1.00 96.06 836 MET A CA 1
ATOM 6544 C C . MET A 1 836 ? 37.521 -9.304 -17.299 1.00 96.06 836 MET A C 1
ATOM 6546 O O . MET A 1 836 ? 37.596 -10.017 -18.297 1.00 96.06 836 MET A O 1
ATOM 6550 N N . GLU A 1 837 ? 38.401 -8.329 -17.065 1.00 94.94 837 GLU A N 1
ATOM 6551 C CA . GLU A 1 837 ? 39.557 -8.036 -17.924 1.00 94.94 837 GLU A CA 1
ATOM 6552 C C . GLU A 1 837 ? 40.536 -9.216 -17.974 1.00 94.94 837 GLU A C 1
ATOM 6554 O O . GLU A 1 837 ? 40.943 -9.623 -19.059 1.00 94.94 837 GLU A O 1
ATOM 6559 N N . GLY A 1 838 ? 40.866 -9.819 -16.826 1.00 93.69 838 GLY A N 1
ATOM 6560 C CA . GLY A 1 838 ? 41.714 -11.012 -16.761 1.00 93.69 838 GLY A CA 1
ATOM 6561 C C . GLY A 1 838 ? 41.096 -12.224 -17.467 1.00 93.69 838 GLY A C 1
ATOM 6562 O O . GLY A 1 838 ? 41.794 -12.954 -18.170 1.00 93.69 838 GLY A O 1
ATOM 6563 N N . LEU A 1 839 ? 39.778 -12.404 -17.346 1.00 93.00 839 LEU A N 1
ATOM 6564 C CA . LEU A 1 839 ? 39.026 -13.452 -18.035 1.00 93.00 839 LEU A CA 1
ATOM 6565 C C . LEU A 1 839 ? 39.043 -13.250 -19.564 1.00 93.00 839 LEU A C 1
ATOM 6567 O O . LEU A 1 839 ? 39.344 -14.190 -20.301 1.00 93.00 839 LEU A O 1
ATOM 6571 N N . LEU A 1 840 ? 38.821 -12.026 -20.053 1.00 94.69 840 LEU A N 1
ATOM 6572 C CA . LEU A 1 840 ? 38.947 -11.689 -21.478 1.00 94.69 840 LEU A CA 1
ATOM 6573 C C . LEU A 1 840 ? 40.388 -11.813 -21.998 1.00 94.69 840 LEU A C 1
ATOM 6575 O O . LEU A 1 840 ? 40.593 -12.306 -23.106 1.00 94.69 840 LEU A O 1
ATOM 6579 N N . ALA A 1 841 ? 41.387 -11.407 -21.211 1.00 93.56 841 ALA A N 1
ATOM 6580 C CA . ALA A 1 841 ? 42.801 -11.517 -21.569 1.00 93.56 841 ALA A CA 1
ATOM 6581 C C . ALA A 1 841 ? 43.290 -12.976 -21.635 1.00 93.56 841 ALA A C 1
ATOM 6583 O O . ALA A 1 841 ? 44.231 -13.269 -22.367 1.00 93.56 841 ALA A O 1
ATOM 6584 N N . SER A 1 842 ? 42.636 -13.896 -20.917 1.00 92.75 842 SER A N 1
ATOM 6585 C CA . SER A 1 842 ? 42.921 -15.338 -20.983 1.00 92.75 842 SER A CA 1
ATOM 6586 C C . SER A 1 842 ? 42.399 -16.028 -22.255 1.00 92.75 842 SER A C 1
ATOM 6588 O O . SER A 1 842 ? 42.726 -17.186 -22.507 1.00 92.75 842 SER A O 1
ATOM 6590 N N . CYS A 1 843 ? 41.599 -15.334 -23.072 1.00 94.31 843 CYS A N 1
ATOM 6591 C CA . CYS A 1 843 ? 41.020 -15.877 -24.298 1.00 94.31 843 CYS A CA 1
ATOM 6592 C C . CYS A 1 843 ? 41.914 -15.615 -25.521 1.00 94.31 843 CYS A C 1
ATOM 6594 O O . CYS A 1 843 ? 41.985 -14.492 -26.022 1.00 94.31 843 CYS A O 1
ATOM 6596 N N . GLU A 1 844 ? 42.513 -16.676 -26.068 1.00 93.19 844 GLU A N 1
ATOM 6597 C CA . GLU A 1 844 ? 43.420 -16.617 -27.231 1.00 93.19 844 GLU A CA 1
ATOM 6598 C C . GLU A 1 844 ? 42.758 -16.159 -28.544 1.00 93.19 844 GLU A C 1
ATOM 6600 O O . GLU A 1 844 ? 43.443 -15.706 -29.458 1.00 93.19 844 GLU A O 1
ATOM 6605 N N . THR A 1 845 ? 41.430 -16.273 -28.667 1.00 95.25 845 THR A N 1
ATOM 6606 C CA . THR A 1 845 ? 40.688 -15.926 -29.892 1.00 95.25 845 THR A CA 1
ATOM 6607 C C . THR A 1 845 ? 39.500 -15.020 -29.592 1.00 95.25 845 THR A C 1
ATOM 6609 O O . THR A 1 845 ? 38.872 -15.126 -28.537 1.00 95.25 845 THR A O 1
ATOM 6612 N N . ASP A 1 846 ? 39.122 -14.169 -30.546 1.00 92.00 846 ASP A N 1
ATOM 6613 C CA . ASP A 1 846 ? 37.961 -13.283 -30.379 1.00 92.00 846 ASP A CA 1
ATOM 6614 C C . ASP A 1 846 ? 36.640 -14.062 -30.298 1.00 92.00 846 ASP A C 1
ATOM 6616 O O . ASP A 1 846 ? 35.728 -13.665 -29.574 1.00 92.00 846 ASP A O 1
ATOM 6620 N N . LYS A 1 847 ? 36.574 -15.250 -30.918 1.00 92.12 847 LYS A N 1
ATOM 6621 C CA . LYS A 1 847 ? 35.465 -16.195 -30.724 1.00 92.12 847 LYS A CA 1
ATOM 6622 C C . LYS A 1 847 ? 35.373 -16.674 -29.270 1.00 92.12 847 LYS A C 1
ATOM 6624 O O . LYS A 1 847 ? 34.270 -16.721 -28.731 1.00 92.12 847 LYS A O 1
ATOM 6629 N N . ALA A 1 848 ? 36.498 -16.971 -28.612 1.00 89.25 848 ALA A N 1
ATOM 6630 C CA . ALA A 1 848 ? 36.505 -17.311 -27.189 1.00 89.25 848 ALA A CA 1
ATOM 6631 C C . ALA A 1 848 ? 36.081 -16.113 -26.318 1.00 89.25 848 ALA A C 1
ATOM 6633 O O . ALA A 1 848 ? 35.195 -16.273 -25.482 1.00 89.25 848 ALA A O 1
ATOM 6634 N N . LYS A 1 849 ? 36.601 -14.902 -26.586 1.00 93.88 849 LYS A N 1
ATOM 6635 C CA . LYS A 1 849 ? 36.180 -13.663 -25.894 1.00 93.88 849 LYS A CA 1
ATOM 6636 C C . LYS A 1 849 ? 34.671 -13.436 -26.006 1.00 93.88 849 LYS A C 1
ATOM 6638 O O . LYS A 1 849 ? 34.009 -13.214 -24.997 1.00 93.88 849 LYS A O 1
ATOM 6643 N N . SER A 1 850 ? 34.114 -13.568 -27.213 1.00 92.44 850 SER A N 1
ATOM 6644 C CA . SER A 1 850 ? 32.676 -13.398 -27.472 1.00 92.44 850 SER A CA 1
ATOM 6645 C C . SER A 1 850 ? 31.794 -14.419 -26.744 1.00 92.44 850 SER A C 1
ATOM 6647 O O . SER A 1 850 ? 30.620 -14.159 -26.509 1.00 92.44 850 SER A O 1
ATOM 6649 N N . MET A 1 851 ? 32.352 -15.554 -26.319 1.00 91.31 851 MET A N 1
ATOM 6650 C CA . MET A 1 851 ? 31.649 -16.622 -25.604 1.00 91.31 851 MET A CA 1
ATOM 6651 C C . MET A 1 851 ? 31.989 -16.670 -24.106 1.00 91.31 851 MET A C 1
ATOM 6653 O O . MET A 1 851 ? 31.484 -17.538 -23.398 1.00 91.31 851 MET A O 1
ATOM 6657 N N . VAL A 1 852 ? 32.834 -15.770 -23.593 1.00 90.94 852 VAL A N 1
ATOM 6658 C CA . VAL A 1 852 ? 33.466 -15.969 -22.280 1.00 90.94 852 VAL A CA 1
ATOM 6659 C C . VAL A 1 852 ? 32.499 -15.839 -21.099 1.00 90.94 852 VAL A C 1
ATOM 6661 O O . VAL A 1 852 ? 32.645 -16.542 -20.101 1.00 90.94 852 VAL A O 1
ATOM 6664 N N . VAL A 1 853 ? 31.469 -14.993 -21.219 1.00 92.12 853 VAL A N 1
ATOM 6665 C CA . VAL A 1 853 ? 30.404 -14.870 -20.208 1.00 92.12 853 VAL A CA 1
ATOM 6666 C C . VAL A 1 853 ? 29.168 -15.700 -20.549 1.00 92.12 853 VAL A C 1
ATOM 6668 O O . VAL A 1 853 ? 28.258 -15.777 -19.728 1.00 92.12 853 VAL A O 1
ATOM 6671 N N . PHE A 1 854 ? 29.123 -16.369 -21.707 1.00 90.06 854 PHE A N 1
ATOM 6672 C CA . PHE A 1 854 ? 27.997 -17.222 -22.093 1.00 90.06 854 PHE A CA 1
ATOM 6673 C C . PHE A 1 854 ? 27.634 -18.269 -21.023 1.00 90.06 854 PHE A C 1
ATOM 6675 O O . PHE A 1 854 ? 26.445 -18.390 -20.747 1.00 90.06 854 PHE A O 1
ATOM 6682 N N . PRO A 1 855 ? 28.571 -18.963 -20.337 1.00 85.81 855 PRO A N 1
ATOM 6683 C CA . PRO A 1 855 ? 28.212 -19.869 -19.241 1.00 85.81 855 PRO A CA 1
ATOM 6684 C C . PRO A 1 855 ? 27.504 -19.155 -18.081 1.00 85.81 855 PRO A C 1
ATOM 6686 O O . PRO A 1 855 ? 26.547 -19.684 -17.520 1.00 85.81 855 PRO A O 1
ATOM 6689 N N . ILE A 1 856 ? 27.924 -17.928 -17.756 1.00 84.56 856 ILE A N 1
ATOM 6690 C CA . ILE A 1 856 ? 27.288 -17.096 -16.725 1.00 84.56 856 ILE A CA 1
ATOM 6691 C C . ILE A 1 856 ? 25.869 -16.737 -17.169 1.00 84.56 856 ILE A C 1
ATOM 6693 O O . ILE A 1 856 ? 24.934 -16.887 -16.389 1.00 84.56 856 ILE A O 1
ATOM 6697 N N . LEU A 1 857 ? 25.685 -16.322 -18.425 1.00 85.12 857 LEU A N 1
ATOM 6698 C CA . LEU A 1 857 ? 24.379 -15.949 -18.978 1.00 85.12 857 LEU A CA 1
ATOM 6699 C C . LEU A 1 857 ? 23.432 -17.151 -19.130 1.00 85.12 857 LEU A C 1
ATOM 6701 O O . LEU A 1 857 ? 22.269 -17.051 -18.756 1.00 85.12 857 LEU A O 1
ATOM 6705 N N . ALA A 1 858 ? 23.934 -18.306 -19.567 1.00 78.38 858 ALA A N 1
ATOM 6706 C CA . ALA A 1 858 ? 23.182 -19.558 -19.670 1.00 78.38 858 ALA A CA 1
ATOM 6707 C C . ALA A 1 858 ? 22.742 -20.104 -18.300 1.00 78.38 858 ALA A C 1
ATOM 6709 O O . ALA A 1 858 ? 21.646 -20.658 -18.162 1.00 78.38 858 ALA A O 1
ATOM 6710 N N . ASN A 1 859 ? 23.562 -19.902 -17.264 1.00 68.62 859 ASN A N 1
ATOM 6711 C CA . ASN A 1 859 ? 23.182 -20.171 -15.877 1.00 68.62 859 ASN A CA 1
ATOM 6712 C C . ASN A 1 859 ? 22.235 -19.086 -15.325 1.00 68.62 859 ASN A C 1
ATOM 6714 O O . ASN A 1 859 ? 21.352 -19.380 -14.516 1.00 68.62 859 ASN A O 1
ATOM 6718 N N . THR A 1 860 ? 22.351 -17.847 -15.810 1.00 66.94 860 THR A N 1
ATOM 6719 C CA . THR A 1 860 ? 21.474 -16.716 -15.477 1.00 66.94 860 THR A CA 1
ATOM 6720 C C . THR A 1 860 ? 20.150 -16.814 -16.231 1.00 66.94 860 THR A C 1
ATOM 6722 O O . THR A 1 860 ? 19.836 -16.049 -17.142 1.00 66.94 860 THR A O 1
ATOM 6725 N N . ARG A 1 861 ? 19.291 -17.723 -15.767 1.00 55.03 861 ARG A N 1
ATOM 6726 C CA . ARG A 1 861 ? 17.918 -17.847 -16.280 1.00 55.03 861 ARG A CA 1
ATOM 6727 C C . ARG A 1 861 ? 17.065 -16.588 -16.036 1.00 55.03 861 ARG A C 1
ATOM 6729 O O . ARG A 1 861 ? 16.033 -16.453 -16.685 1.00 55.03 861 ARG A O 1
ATOM 6736 N N . GLU A 1 862 ? 17.549 -15.633 -15.218 1.00 52.59 862 GLU A N 1
ATOM 6737 C CA . GLU A 1 862 ? 17.071 -14.233 -15.087 1.00 52.59 862 GLU A CA 1
ATOM 6738 C C . GLU A 1 862 ? 17.011 -13.446 -16.415 1.00 52.59 862 GLU A C 1
ATOM 6740 O O . GLU A 1 862 ? 16.498 -12.328 -16.421 1.00 52.59 862 GLU A O 1
ATOM 6745 N N . ILE A 1 863 ? 17.494 -14.008 -17.529 1.00 61.50 863 ILE A N 1
ATOM 6746 C CA . ILE A 1 863 ? 17.491 -13.415 -18.871 1.00 61.50 863 ILE A CA 1
ATOM 6747 C C . ILE A 1 863 ? 16.849 -14.440 -19.819 1.00 61.50 863 ILE A C 1
ATOM 6749 O O . ILE A 1 863 ? 17.522 -15.305 -20.373 1.00 61.50 863 ILE A O 1
ATOM 6753 N N . SER A 1 864 ? 15.516 -14.424 -19.938 1.00 49.22 864 SER A N 1
ATOM 6754 C CA . SER A 1 864 ? 14.757 -15.505 -20.592 1.00 49.22 864 SER A CA 1
ATOM 6755 C C . SER A 1 864 ? 14.718 -15.399 -22.120 1.00 49.22 864 SER A C 1
ATOM 6757 O O . SER A 1 864 ? 13.645 -15.266 -22.712 1.00 49.22 864 SER A O 1
ATOM 6759 N N . GLU A 1 865 ? 15.882 -15.448 -22.750 1.00 59.59 865 GLU A N 1
ATOM 6760 C CA . GLU A 1 865 ? 16.038 -15.426 -24.204 1.00 59.59 865 GLU A CA 1
ATOM 6761 C C . GLU A 1 865 ? 16.550 -16.783 -24.726 1.00 59.59 865 GLU A C 1
ATOM 6763 O O . GLU A 1 865 ? 16.926 -17.663 -23.949 1.00 59.59 865 GLU A O 1
ATOM 6768 N N . ASN A 1 866 ? 16.541 -16.978 -26.050 1.00 70.75 866 ASN A N 1
ATOM 6769 C CA . ASN A 1 866 ? 17.115 -18.173 -26.681 1.00 70.75 866 ASN A CA 1
ATOM 6770 C C . ASN A 1 866 ? 18.621 -18.292 -26.350 1.00 70.75 866 ASN A C 1
ATOM 6772 O O . ASN A 1 866 ? 19.300 -17.279 -26.180 1.00 70.75 866 ASN A O 1
ATOM 6776 N N . LEU A 1 867 ? 19.167 -19.514 -26.343 1.00 75.81 867 LEU A N 1
ATOM 6777 C CA . LEU A 1 867 ? 20.609 -19.784 -26.213 1.00 75.81 867 LEU A CA 1
ATOM 6778 C C . LEU A 1 867 ? 21.436 -18.937 -27.194 1.00 75.81 867 LEU A C 1
ATOM 6780 O O . LEU A 1 867 ? 22.457 -18.372 -26.821 1.00 75.81 867 LEU A O 1
ATOM 6784 N N . GLU A 1 868 ? 20.954 -18.794 -28.425 1.00 80.25 868 GLU A N 1
ATOM 6785 C CA . GLU A 1 868 ? 21.527 -17.940 -29.473 1.00 80.25 868 GLU A CA 1
ATOM 6786 C C . GLU A 1 868 ? 21.605 -16.454 -29.061 1.00 80.25 868 GLU A C 1
ATOM 6788 O O . GLU A 1 868 ? 22.619 -15.789 -29.262 1.00 80.25 868 GLU A O 1
ATOM 6793 N N . SER A 1 869 ? 20.573 -15.948 -28.385 1.00 82.06 869 SER A N 1
ATOM 6794 C CA . SER A 1 869 ? 20.531 -14.578 -27.860 1.00 82.06 869 SER A C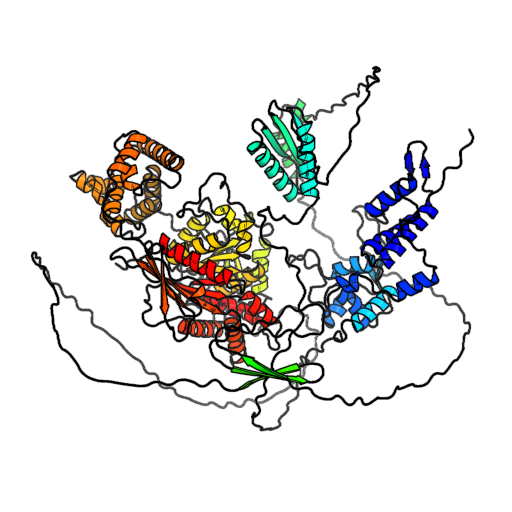A 1
ATOM 6795 C C . SER A 1 869 ? 21.491 -14.393 -26.681 1.00 82.06 869 SER A C 1
ATOM 6797 O O . SER A 1 869 ? 22.187 -13.386 -26.584 1.00 82.06 869 SER A O 1
ATOM 6799 N N . MET A 1 870 ? 21.643 -15.409 -25.824 1.00 84.00 870 MET A N 1
ATOM 6800 C CA . MET A 1 870 ? 22.666 -15.408 -24.769 1.00 84.00 870 MET A CA 1
ATOM 6801 C C . MET A 1 870 ? 24.095 -15.392 -25.342 1.00 84.00 870 MET A C 1
ATOM 6803 O O . MET A 1 870 ? 24.982 -14.776 -24.749 1.00 84.00 870 MET A O 1
ATOM 6807 N N . GLN A 1 871 ? 24.333 -16.025 -26.499 1.00 88.62 871 GLN A N 1
ATOM 6808 C CA . GLN A 1 871 ? 25.612 -15.926 -27.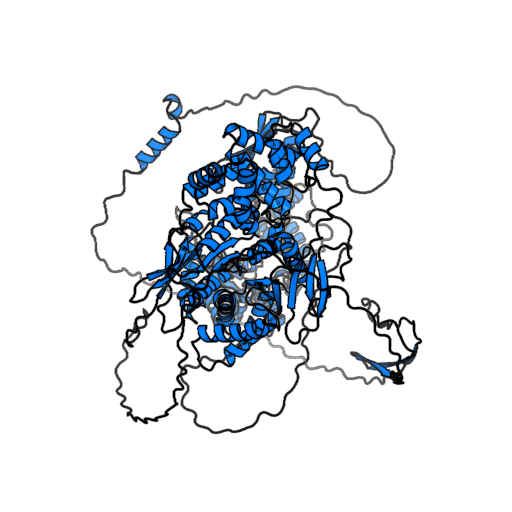217 1.00 88.62 871 GLN A CA 1
ATOM 6809 C C . GLN A 1 871 ? 25.835 -14.505 -27.746 1.00 88.62 871 GLN A C 1
ATOM 6811 O O . GLN A 1 871 ? 26.901 -13.931 -27.528 1.00 88.62 871 GLN A O 1
ATOM 6816 N N . ARG A 1 872 ? 24.812 -13.895 -28.357 1.00 89.88 872 ARG A N 1
ATOM 6817 C CA . ARG A 1 872 ? 24.853 -12.498 -28.822 1.00 89.88 872 ARG A CA 1
ATOM 6818 C C . ARG A 1 872 ? 25.078 -11.509 -27.677 1.00 89.88 872 ARG A C 1
ATOM 6820 O O . ARG A 1 872 ? 25.878 -10.588 -27.832 1.00 89.88 872 ARG A O 1
ATOM 6827 N N . TRP A 1 873 ? 24.458 -11.715 -26.513 1.00 91.25 873 TRP A N 1
ATOM 6828 C CA . TRP A 1 873 ? 24.718 -10.908 -25.315 1.00 91.25 873 TRP A CA 1
ATOM 6829 C C . TRP A 1 873 ? 26.138 -11.096 -24.790 1.00 91.25 873 TRP A C 1
ATOM 6831 O O . TRP A 1 873 ? 26.778 -10.113 -24.426 1.00 91.25 873 TRP A O 1
ATOM 6841 N N . SER A 1 874 ? 26.664 -12.323 -24.794 1.00 93.88 874 SER A N 1
ATOM 6842 C CA . SER A 1 874 ? 28.065 -12.578 -24.447 1.00 93.88 874 SER A CA 1
ATOM 6843 C C . SER A 1 874 ? 29.025 -11.853 -25.407 1.00 93.88 874 SER A C 1
ATOM 6845 O O . SER A 1 874 ? 29.993 -11.235 -24.958 1.00 93.88 874 SER A O 1
ATOM 6847 N N . ALA A 1 875 ? 28.713 -11.826 -26.707 1.00 94.25 875 ALA A N 1
ATOM 6848 C CA . ALA A 1 875 ? 29.477 -11.080 -27.705 1.00 94.25 875 ALA A CA 1
ATOM 6849 C C . ALA A 1 875 ? 29.396 -9.558 -27.485 1.00 94.25 875 ALA A C 1
ATOM 6851 O O . ALA A 1 875 ? 30.425 -8.880 -27.482 1.00 94.25 875 ALA A O 1
ATOM 6852 N N . ALA A 1 876 ? 28.199 -9.031 -27.204 1.00 94.25 876 ALA A N 1
ATOM 6853 C CA . ALA A 1 876 ? 27.993 -7.615 -26.905 1.00 94.25 876 ALA A CA 1
ATOM 6854 C C . ALA A 1 876 ? 28.752 -7.187 -25.636 1.00 94.25 876 ALA A C 1
ATOM 6856 O O . ALA A 1 876 ? 29.381 -6.133 -25.618 1.00 94.25 876 ALA A O 1
ATOM 6857 N N . VAL A 1 877 ? 28.766 -8.027 -24.595 1.00 95.06 877 VAL A N 1
ATOM 6858 C CA . VAL A 1 877 ? 29.546 -7.800 -23.367 1.00 95.06 877 VAL A CA 1
ATOM 6859 C C . VAL A 1 877 ? 31.048 -7.730 -23.658 1.00 95.06 877 VAL A C 1
ATOM 6861 O O . VAL A 1 877 ? 31.721 -6.839 -23.139 1.00 95.06 877 VAL A O 1
ATOM 6864 N N . ALA A 1 878 ? 31.577 -8.626 -24.498 1.00 95.88 878 ALA A N 1
ATOM 6865 C CA . ALA A 1 878 ? 32.985 -8.597 -24.889 1.00 95.88 878 ALA A CA 1
ATOM 6866 C C . ALA A 1 878 ? 33.343 -7.304 -25.649 1.00 95.88 878 ALA A C 1
ATOM 6868 O O . ALA A 1 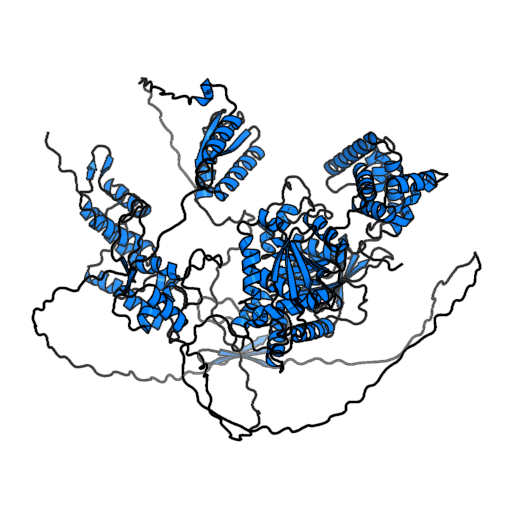878 ? 34.362 -6.682 -25.345 1.00 95.88 878 ALA A O 1
ATOM 6869 N N . LYS A 1 879 ? 32.476 -6.844 -26.566 1.00 95.31 879 LYS A N 1
ATOM 6870 C CA . LYS A 1 879 ? 32.638 -5.558 -27.274 1.00 95.31 879 LYS A CA 1
ATOM 6871 C C . LYS A 1 879 ? 32.583 -4.354 -26.328 1.00 95.31 879 LYS A C 1
ATOM 6873 O O . LYS A 1 879 ? 33.458 -3.498 -26.387 1.00 95.31 879 LYS A O 1
ATOM 6878 N N . VAL A 1 880 ? 31.623 -4.321 -25.401 1.00 94.81 880 VAL A N 1
ATOM 6879 C CA . VAL A 1 880 ? 31.498 -3.269 -24.369 1.00 94.81 880 VAL A CA 1
ATOM 6880 C C . VAL A 1 880 ? 32.760 -3.147 -23.510 1.00 94.81 880 VAL A C 1
ATOM 6882 O O . VAL A 1 880 ? 33.115 -2.041 -23.103 1.00 94.81 880 VAL A O 1
ATOM 6885 N N . PHE A 1 881 ? 33.445 -4.264 -23.248 1.00 93.69 881 PHE A N 1
ATOM 6886 C CA . PHE A 1 881 ? 34.705 -4.287 -22.504 1.00 93.69 881 PHE A CA 1
ATOM 6887 C C . PHE A 1 881 ? 35.940 -3.926 -23.334 1.00 93.69 881 PHE A C 1
ATOM 6889 O O . PHE A 1 881 ? 36.871 -3.338 -22.788 1.00 93.69 881 PHE A O 1
ATOM 6896 N N . ALA A 1 882 ? 35.949 -4.237 -24.632 1.00 92.12 882 ALA A N 1
ATOM 6897 C CA . ALA A 1 882 ? 36.981 -3.761 -25.551 1.00 92.12 882 ALA A CA 1
ATOM 6898 C C . ALA A 1 882 ? 36.885 -2.241 -25.801 1.00 92.12 882 ALA A C 1
ATOM 6900 O O . ALA A 1 882 ? 37.897 -1.597 -26.067 1.00 92.12 882 ALA A O 1
ATOM 6901 N N . ALA A 1 883 ? 35.679 -1.676 -25.691 1.00 92.62 883 ALA A N 1
ATOM 6902 C CA . ALA A 1 883 ? 35.393 -0.287 -26.014 1.00 92.62 883 ALA A CA 1
ATOM 6903 C C . ALA A 1 883 ? 35.901 0.729 -24.973 1.00 92.62 883 ALA A C 1
ATOM 6905 O O . ALA A 1 883 ? 35.809 0.536 -23.750 1.00 92.62 883 ALA A O 1
ATOM 6906 N N . THR A 1 884 ? 36.342 1.892 -25.453 1.00 92.31 884 THR A N 1
ATOM 6907 C CA . THR A 1 884 ? 36.705 3.038 -24.609 1.00 92.31 884 THR A CA 1
ATOM 6908 C C . THR A 1 884 ? 35.493 3.594 -23.846 1.00 92.31 884 THR A C 1
ATOM 6910 O O . THR A 1 884 ? 34.332 3.257 -24.100 1.00 92.31 884 THR A O 1
ATOM 6913 N N . HIS A 1 885 ? 35.741 4.458 -22.857 1.00 89.06 885 HIS A N 1
ATOM 6914 C CA . HIS A 1 885 ? 34.660 5.115 -22.113 1.00 89.06 885 HIS A CA 1
ATOM 6915 C C . HIS A 1 885 ? 33.810 6.035 -23.015 1.00 89.06 885 HIS A C 1
ATOM 6917 O O . HIS A 1 885 ? 32.600 6.154 -22.819 1.00 89.06 885 HIS A O 1
ATOM 6923 N N . GLU A 1 886 ? 34.431 6.665 -24.015 1.00 90.25 886 GLU A N 1
ATOM 6924 C CA . GLU A 1 886 ? 33.767 7.558 -24.972 1.00 90.25 886 GLU A CA 1
ATOM 6925 C C . GLU A 1 886 ? 32.902 6.766 -25.963 1.00 90.25 886 GLU A C 1
ATOM 6927 O O . GLU A 1 886 ? 31.736 7.107 -26.169 1.00 90.25 886 GLU A O 1
ATOM 6932 N N . GLU A 1 887 ? 33.411 5.644 -26.483 1.00 90.31 887 GLU A N 1
ATOM 6933 C CA . GLU A 1 887 ? 32.632 4.697 -27.293 1.00 90.31 887 GLU A CA 1
ATOM 6934 C C . GLU A 1 887 ? 31.432 4.133 -26.529 1.00 90.31 887 GLU A C 1
ATOM 6936 O O . GLU A 1 887 ? 30.342 4.052 -27.090 1.00 90.31 887 GLU A O 1
ATOM 6941 N N . ARG A 1 888 ? 31.592 3.788 -25.241 1.00 92.50 888 ARG A N 1
ATOM 6942 C CA . ARG A 1 888 ? 30.482 3.325 -24.389 1.00 92.50 888 ARG A CA 1
ATOM 6943 C C . ARG A 1 888 ? 29.391 4.377 -24.224 1.00 92.50 888 ARG A C 1
ATOM 6945 O O . ARG A 1 888 ? 28.224 4.071 -24.460 1.00 92.50 888 ARG A O 1
ATOM 6952 N N . ALA A 1 889 ? 29.760 5.617 -23.900 1.00 87.06 889 ALA A N 1
ATOM 6953 C CA . ALA A 1 889 ? 28.804 6.719 -23.822 1.00 87.06 889 ALA A CA 1
ATOM 6954 C C . ALA A 1 889 ? 28.090 6.952 -25.170 1.00 87.06 889 ALA A C 1
ATOM 6956 O O . ALA A 1 889 ? 26.863 7.025 -25.215 1.00 87.06 889 ALA A O 1
ATOM 6957 N N . SER A 1 890 ? 28.839 6.968 -26.278 1.00 89.56 890 SER A N 1
ATOM 6958 C CA . SER A 1 890 ? 28.301 7.108 -27.639 1.00 89.56 890 SER A CA 1
ATOM 6959 C C . SER A 1 890 ? 27.350 5.968 -28.028 1.00 89.56 890 SER A C 1
ATOM 6961 O O . SER A 1 890 ? 26.269 6.212 -28.566 1.00 89.56 890 SER A O 1
ATOM 6963 N N . ALA A 1 891 ? 27.712 4.714 -27.747 1.00 87.56 891 ALA A N 1
ATOM 6964 C CA . ALA A 1 891 ? 26.879 3.545 -28.018 1.00 87.56 891 ALA A CA 1
ATOM 6965 C C . ALA A 1 891 ? 25.568 3.586 -27.221 1.00 87.56 891 ALA A C 1
ATOM 6967 O O . ALA A 1 891 ? 24.501 3.326 -27.776 1.00 87.56 891 ALA A O 1
ATOM 6968 N N . ARG A 1 892 ? 25.627 3.984 -25.945 1.00 86.44 892 ARG A N 1
ATOM 6969 C CA . ARG A 1 892 ? 24.447 4.158 -25.094 1.00 86.44 892 ARG A CA 1
ATOM 6970 C C . ARG A 1 892 ? 23.526 5.275 -25.586 1.00 86.44 892 ARG A C 1
ATOM 6972 O O . ARG A 1 892 ? 22.319 5.056 -25.639 1.00 86.44 892 ARG A O 1
ATOM 6979 N N . ASP A 1 893 ? 24.067 6.423 -25.986 1.00 86.44 893 ASP A N 1
ATOM 6980 C CA . ASP A 1 893 ? 23.278 7.525 -26.554 1.00 86.44 893 ASP A CA 1
ATOM 6981 C C . ASP A 1 893 ? 22.635 7.137 -27.897 1.00 86.44 893 ASP A C 1
ATOM 6983 O O . ASP A 1 893 ? 21.481 7.484 -28.156 1.00 86.44 893 ASP A O 1
ATOM 6987 N N . ARG A 1 894 ? 23.345 6.379 -28.747 1.00 87.69 894 ARG A N 1
ATOM 6988 C CA . ARG A 1 894 ? 22.789 5.805 -29.986 1.00 87.69 894 ARG A CA 1
ATOM 6989 C C . ARG A 1 894 ? 21.657 4.817 -29.682 1.00 87.69 894 ARG A C 1
ATOM 6991 O O . ARG A 1 894 ? 20.574 4.950 -30.246 1.00 87.69 894 ARG A O 1
ATOM 6998 N N . LEU A 1 895 ? 21.863 3.891 -28.744 1.00 86.00 895 LEU A N 1
ATOM 6999 C CA . LEU A 1 895 ? 20.853 2.915 -28.320 1.00 86.00 895 LEU A CA 1
ATOM 7000 C C . LEU A 1 895 ? 19.606 3.587 -27.722 1.00 86.00 895 LEU A C 1
ATOM 7002 O O . LEU A 1 895 ? 18.486 3.152 -27.981 1.00 86.00 895 LEU A O 1
ATOM 7006 N N . GLN A 1 896 ? 19.792 4.650 -26.937 1.00 83.38 896 GLN A N 1
ATOM 7007 C CA . GLN A 1 896 ? 18.701 5.421 -26.346 1.00 83.38 896 GLN A CA 1
ATOM 7008 C C . GLN A 1 896 ? 17.868 6.128 -27.426 1.00 83.38 896 GLN A C 1
ATOM 7010 O O . GLN A 1 896 ? 16.647 5.991 -27.424 1.00 83.38 896 GLN A O 1
ATOM 7015 N N . LYS A 1 897 ? 18.511 6.775 -28.409 1.00 85.75 897 LYS A N 1
ATOM 7016 C CA . LYS A 1 897 ? 17.820 7.375 -29.566 1.00 85.75 897 LYS A CA 1
ATOM 7017 C C . LYS A 1 897 ? 17.035 6.347 -30.379 1.00 85.75 897 LYS A C 1
ATOM 7019 O O . LYS A 1 897 ? 15.927 6.641 -30.814 1.00 85.75 897 LYS A O 1
ATOM 7024 N N . ILE A 1 898 ? 17.570 5.137 -30.566 1.00 83.06 898 ILE A N 1
ATOM 7025 C CA . ILE A 1 898 ? 16.851 4.053 -31.256 1.00 83.06 898 ILE A CA 1
ATOM 7026 C C . ILE A 1 898 ? 15.607 3.644 -30.455 1.00 83.06 898 ILE A C 1
ATOM 7028 O O . ILE A 1 898 ? 14.521 3.555 -31.023 1.00 83.06 898 ILE A O 1
ATOM 7032 N N . LYS A 1 899 ? 15.720 3.483 -29.130 1.00 80.75 899 LYS A N 1
ATOM 7033 C CA . LYS A 1 899 ? 14.566 3.204 -28.253 1.00 80.75 899 LYS A CA 1
ATOM 7034 C C . LYS A 1 899 ? 13.491 4.293 -28.323 1.00 80.75 899 LYS A C 1
ATOM 7036 O O . LYS A 1 899 ? 12.316 3.959 -28.374 1.00 80.75 899 LYS A O 1
ATOM 7041 N N . GLU A 1 900 ? 13.892 5.560 -28.384 1.00 80.56 900 GLU A N 1
ATOM 7042 C CA . GLU A 1 900 ? 12.991 6.714 -28.541 1.00 80.56 900 GLU A CA 1
ATOM 7043 C C . GLU A 1 900 ? 12.374 6.828 -29.948 1.00 80.56 900 GLU A C 1
ATOM 7045 O O . GLU A 1 900 ? 11.307 7.413 -30.101 1.00 80.56 900 GLU A O 1
ATOM 7050 N N . THR A 1 901 ? 13.024 6.280 -30.980 1.00 80.88 901 THR A N 1
ATOM 7051 C CA . THR A 1 901 ? 12.562 6.376 -32.378 1.00 80.88 901 THR A CA 1
ATOM 7052 C C . THR A 1 901 ? 11.606 5.244 -32.761 1.00 80.88 901 THR A C 1
ATOM 7054 O O . THR A 1 901 ? 10.705 5.452 -33.572 1.00 80.88 901 THR A O 1
ATOM 7057 N N . PHE A 1 902 ? 11.800 4.043 -32.208 1.00 75.06 902 PHE A N 1
ATOM 7058 C CA . PHE A 1 902 ? 11.111 2.829 -32.665 1.00 75.06 902 PHE A CA 1
ATOM 7059 C C . PHE A 1 902 ? 9.940 2.367 -31.782 1.00 75.06 902 PHE A C 1
ATOM 7061 O O . PHE A 1 902 ? 9.300 1.391 -32.157 1.00 75.06 902 PHE A O 1
ATOM 7068 N N . ASP A 1 903 ? 9.637 3.057 -30.672 1.00 57.16 903 ASP A N 1
ATOM 7069 C CA . ASP A 1 903 ? 8.363 3.011 -29.916 1.00 57.16 903 ASP A CA 1
ATOM 7070 C C . ASP A 1 903 ? 7.699 1.604 -29.871 1.00 57.16 903 ASP A C 1
ATOM 7072 O O . ASP A 1 903 ? 6.709 1.311 -30.545 1.00 57.16 903 ASP A O 1
ATOM 7076 N N . ASP A 1 904 ? 8.332 0.696 -29.116 1.00 53.19 904 ASP A N 1
ATOM 7077 C CA . ASP A 1 904 ? 8.012 -0.737 -28.935 1.00 53.19 904 ASP A CA 1
ATOM 7078 C C . ASP A 1 904 ? 8.144 -1.671 -30.162 1.00 53.19 904 ASP A C 1
ATOM 7080 O O . ASP A 1 904 ? 8.088 -2.891 -30.006 1.00 53.19 904 ASP A O 1
ATOM 7084 N N . LYS A 1 905 ? 8.426 -1.158 -31.366 1.00 57.66 905 LYS A N 1
ATOM 7085 C CA . LYS A 1 905 ? 8.741 -1.955 -32.573 1.00 57.66 905 LYS A CA 1
ATOM 7086 C C . LYS A 1 905 ? 10.235 -2.224 -32.775 1.00 57.66 905 LYS A C 1
ATOM 7088 O O . LYS A 1 905 ? 10.651 -2.508 -33.900 1.00 57.66 905 LYS A O 1
ATOM 7093 N N . LEU A 1 906 ? 11.059 -2.121 -31.727 1.00 62.53 906 LEU A N 1
ATOM 7094 C CA . LEU A 1 906 ? 12.467 -2.506 -31.847 1.00 62.53 906 LEU A CA 1
ATOM 7095 C C . LEU A 1 906 ? 12.562 -3.958 -32.352 1.00 62.53 906 LEU A C 1
ATOM 7097 O O . LEU A 1 906 ? 11.809 -4.806 -31.862 1.00 62.53 906 LEU A O 1
ATOM 7101 N N . PRO A 1 907 ? 13.494 -4.274 -33.272 1.00 57.12 907 PRO A N 1
ATOM 7102 C CA . PRO A 1 907 ? 13.817 -5.661 -33.575 1.00 57.12 907 PRO A CA 1
ATOM 7103 C C . PRO A 1 907 ? 14.102 -6.418 -32.271 1.00 57.12 907 PRO A C 1
ATOM 7105 O O . PRO A 1 907 ? 14.836 -5.926 -31.413 1.00 57.12 907 PRO A O 1
ATOM 7108 N N . GLY A 1 908 ? 13.490 -7.597 -32.109 1.00 62.72 908 GLY A N 1
ATOM 7109 C CA . GLY A 1 908 ? 13.376 -8.317 -30.829 1.00 62.72 908 GLY A CA 1
ATOM 7110 C C . GLY A 1 908 ? 14.679 -8.874 -30.239 1.00 62.72 908 GLY A C 1
ATOM 7111 O O . GLY A 1 908 ? 14.628 -9.696 -29.329 1.00 62.72 908 GLY A O 1
ATOM 7112 N N . ASP A 1 909 ? 15.825 -8.442 -30.757 1.00 78.19 909 ASP A N 1
ATOM 7113 C CA . ASP A 1 909 ? 17.165 -8.859 -30.374 1.00 78.19 909 ASP A CA 1
ATOM 7114 C C . ASP A 1 909 ? 18.037 -7.620 -30.109 1.00 78.19 909 ASP A C 1
ATOM 7116 O O . ASP A 1 909 ? 18.778 -7.114 -30.959 1.00 78.19 909 ASP A O 1
ATOM 7120 N N . LEU A 1 910 ? 17.914 -7.111 -28.882 1.00 83.38 910 LEU A N 1
ATOM 7121 C CA . LEU A 1 910 ? 18.678 -5.964 -28.396 1.00 83.38 910 LEU A CA 1
ATOM 7122 C C . LEU A 1 910 ? 20.190 -6.255 -28.357 1.00 83.38 910 LEU A C 1
ATOM 7124 O O . LEU A 1 910 ? 20.990 -5.323 -28.443 1.00 83.38 910 LEU A O 1
ATOM 7128 N N . ALA A 1 911 ? 20.582 -7.529 -28.251 1.00 87.50 911 ALA A N 1
ATOM 7129 C CA . ALA A 1 911 ? 21.975 -7.949 -28.241 1.00 87.50 911 ALA A CA 1
ATOM 7130 C C . ALA A 1 911 ? 22.609 -7.813 -29.630 1.00 87.50 911 ALA A C 1
ATOM 7132 O O . ALA A 1 911 ? 23.711 -7.281 -29.748 1.00 87.50 911 ALA A O 1
ATOM 7133 N N . THR A 1 912 ? 21.916 -8.250 -30.683 1.00 88.00 912 THR A N 1
ATOM 7134 C CA . THR A 1 912 ? 22.335 -8.080 -32.084 1.00 88.00 912 THR A CA 1
ATOM 7135 C C . THR A 1 912 ? 22.425 -6.598 -32.451 1.00 88.00 912 THR A C 1
ATOM 7137 O O . THR A 1 912 ? 23.466 -6.153 -32.933 1.00 88.00 912 THR A O 1
ATOM 7140 N N . LEU A 1 913 ? 21.417 -5.792 -32.097 1.00 89.00 913 LEU A N 1
ATOM 7141 C CA . LEU A 1 913 ? 21.470 -4.342 -32.319 1.00 89.00 913 LEU A CA 1
ATOM 7142 C C . LEU A 1 913 ? 22.675 -3.689 -31.622 1.00 89.00 913 LEU A C 1
ATOM 7144 O O . LEU A 1 913 ? 23.392 -2.885 -32.221 1.00 89.00 913 LEU A O 1
ATOM 7148 N N . LEU A 1 914 ? 22.930 -4.042 -30.358 1.00 91.00 914 LEU A N 1
ATOM 7149 C CA . LEU A 1 914 ? 24.074 -3.513 -29.619 1.00 91.00 914 LEU A CA 1
ATOM 7150 C C . LEU A 1 914 ? 25.407 -3.973 -30.231 1.00 91.00 914 LEU A C 1
ATOM 7152 O O . LEU A 1 914 ? 26.352 -3.189 -30.292 1.00 91.00 914 LEU A O 1
ATOM 7156 N N . ASN A 1 915 ? 25.472 -5.204 -30.745 1.00 91.44 915 ASN A N 1
ATOM 7157 C CA . ASN A 1 915 ? 26.634 -5.713 -31.467 1.00 91.44 915 ASN A CA 1
ATOM 7158 C C . ASN A 1 915 ? 26.989 -4.854 -32.695 1.00 91.44 915 ASN A C 1
ATOM 7160 O O . ASN A 1 915 ? 28.180 -4.598 -32.876 1.00 91.44 915 ASN A O 1
ATOM 7164 N N . PHE A 1 916 ? 26.014 -4.382 -33.483 1.00 92.38 916 PHE A N 1
ATOM 7165 C CA . PHE A 1 916 ? 26.269 -3.514 -34.648 1.00 92.38 916 PHE A CA 1
ATOM 7166 C C . PHE A 1 916 ? 26.584 -2.065 -34.278 1.00 92.38 916 PHE A C 1
ATOM 7168 O O . PHE A 1 916 ? 27.452 -1.445 -34.889 1.00 92.38 916 PHE A O 1
ATOM 7175 N N . ILE A 1 917 ? 25.971 -1.531 -33.215 1.00 90.94 917 ILE A N 1
ATOM 7176 C CA . ILE A 1 917 ? 26.331 -0.206 -32.677 1.00 90.94 917 ILE A CA 1
ATOM 7177 C C . ILE A 1 917 ? 27.830 -0.151 -32.308 1.00 90.94 917 ILE A C 1
ATOM 7179 O O . ILE A 1 917 ? 28.475 0.888 -32.490 1.00 90.94 917 ILE A O 1
ATOM 7183 N N . TYR A 1 918 ? 28.399 -1.263 -31.834 1.00 91.88 918 TYR A N 1
ATOM 7184 C CA . TYR A 1 918 ? 29.833 -1.408 -31.555 1.00 91.88 918 TYR A CA 1
ATOM 7185 C C . TYR A 1 918 ? 30.703 -1.812 -32.762 1.00 91.88 918 TYR A C 1
ATOM 7187 O O . TYR A 1 918 ? 31.921 -1.787 -32.638 1.00 91.88 918 TYR A O 1
ATOM 7195 N N . GLU A 1 919 ? 30.127 -2.121 -33.927 1.00 91.00 919 GLU A N 1
ATOM 7196 C CA . GLU A 1 919 ? 30.850 -2.320 -35.204 1.00 91.00 919 GLU A CA 1
ATOM 7197 C C . GLU A 1 919 ? 30.985 -1.004 -36.006 1.00 91.00 919 GLU A C 1
ATOM 7199 O O . GLU A 1 919 ? 31.131 -1.015 -37.223 1.00 91.00 919 GLU A O 1
ATOM 7204 N N . GLU A 1 920 ? 30.921 0.142 -35.316 1.00 77.69 920 GLU A N 1
ATOM 7205 C CA . GLU A 1 920 ? 30.996 1.508 -35.874 1.00 77.69 920 GLU A CA 1
ATOM 7206 C C . GLU A 1 920 ? 29.937 1.861 -36.937 1.00 77.69 920 GLU A C 1
ATOM 7208 O O . GLU A 1 920 ? 30.038 2.882 -37.620 1.00 77.69 920 GLU A O 1
ATOM 7213 N N . GLU A 1 921 ? 28.860 1.081 -37.044 1.00 70.88 921 GLU A N 1
ATOM 7214 C CA . GLU A 1 921 ? 27.791 1.375 -37.994 1.00 70.88 921 GLU A CA 1
ATOM 7215 C C . GLU A 1 921 ? 26.978 2.627 -37.605 1.00 70.88 921 GLU A C 1
ATOM 7217 O O . GLU A 1 921 ? 26.827 2.993 -36.426 1.00 70.88 921 GLU A O 1
ATOM 7222 N N . SER A 1 922 ? 26.424 3.302 -38.623 1.00 87.38 922 SER A N 1
ATOM 7223 C CA . SER A 1 922 ? 25.416 4.343 -38.410 1.00 87.38 922 SER A CA 1
ATOM 7224 C C . SER A 1 922 ? 24.174 3.741 -37.750 1.00 87.38 922 SER A C 1
ATOM 7226 O O . SER A 1 922 ? 23.908 2.548 -37.884 1.00 87.38 922 SER A O 1
ATOM 7228 N N . ILE A 1 923 ? 23.396 4.571 -37.044 1.00 85.06 923 ILE A N 1
ATOM 7229 C CA . ILE A 1 923 ? 22.152 4.133 -36.388 1.00 85.06 923 ILE A CA 1
ATOM 7230 C C . ILE A 1 923 ? 21.247 3.388 -37.378 1.00 85.06 923 ILE A C 1
ATOM 7232 O O . ILE A 1 923 ? 20.786 2.292 -37.073 1.00 85.06 923 ILE A O 1
ATOM 7236 N N . ASP A 1 924 ? 21.046 3.967 -38.562 1.00 85.25 924 ASP A N 1
ATOM 7237 C CA . ASP A 1 924 ? 20.147 3.420 -39.578 1.00 85.25 924 ASP A CA 1
ATOM 7238 C C . ASP A 1 924 ? 20.643 2.055 -40.076 1.00 85.25 924 ASP A C 1
ATOM 7240 O O . ASP A 1 924 ? 19.880 1.094 -40.080 1.00 85.25 924 ASP A O 1
ATOM 7244 N N . ARG A 1 925 ? 21.946 1.930 -40.367 1.00 88.81 925 ARG A N 1
ATOM 7245 C CA . ARG A 1 925 ? 22.565 0.685 -40.848 1.00 88.81 925 ARG A CA 1
ATOM 7246 C C . ARG A 1 925 ? 22.551 -0.423 -39.793 1.00 88.81 925 ARG A C 1
ATOM 7248 O O . ARG A 1 925 ? 22.248 -1.565 -40.124 1.00 88.81 925 ARG A O 1
ATOM 7255 N N . ALA A 1 926 ? 22.812 -0.084 -38.530 1.00 86.62 926 ALA A N 1
ATOM 7256 C CA . ALA A 1 926 ? 22.729 -1.036 -37.425 1.00 86.62 926 ALA A CA 1
ATOM 7257 C C . ALA A 1 926 ? 21.293 -1.566 -37.251 1.00 86.62 926 ALA A C 1
ATOM 7259 O O . ALA A 1 926 ? 21.095 -2.752 -36.986 1.00 86.62 926 ALA A O 1
ATOM 7260 N N . VAL A 1 927 ? 20.275 -0.714 -37.426 1.00 84.88 927 VAL A N 1
ATOM 7261 C CA . VAL A 1 927 ? 18.867 -1.143 -37.406 1.00 84.88 927 VAL A CA 1
ATOM 7262 C C . VAL A 1 927 ? 18.527 -1.989 -38.636 1.00 84.88 927 VAL A C 1
ATOM 7264 O O . VAL A 1 927 ? 17.946 -3.059 -38.467 1.00 84.88 927 VAL A O 1
ATOM 7267 N N . GLU A 1 928 ? 18.923 -1.567 -39.841 1.00 86.69 928 GLU A N 1
ATOM 7268 C CA . GLU A 1 928 ? 18.740 -2.324 -41.090 1.00 86.69 928 GLU A CA 1
ATOM 7269 C C . GLU A 1 928 ? 19.342 -3.731 -40.980 1.00 86.69 928 GLU A C 1
ATOM 7271 O O . GLU A 1 928 ? 18.617 -4.711 -41.137 1.00 86.69 928 GLU A O 1
ATOM 7276 N N . ARG A 1 929 ? 20.614 -3.862 -40.580 1.00 86.44 929 ARG A N 1
ATOM 7277 C CA . ARG A 1 929 ? 21.254 -5.172 -40.380 1.00 86.44 929 ARG A CA 1
ATOM 7278 C C . ARG A 1 929 ? 20.621 -5.998 -39.269 1.00 86.44 929 ARG A C 1
ATOM 7280 O O . ARG A 1 929 ? 20.552 -7.215 -39.395 1.00 86.44 929 ARG A O 1
ATOM 7287 N N . THR A 1 930 ? 20.105 -5.379 -38.202 1.00 84.56 930 THR A N 1
ATOM 7288 C CA . THR A 1 930 ? 19.342 -6.131 -37.186 1.00 84.56 930 THR A CA 1
ATOM 7289 C C . THR A 1 930 ? 18.052 -6.699 -37.782 1.00 84.56 930 THR A C 1
ATOM 7291 O O . THR A 1 930 ? 17.663 -7.810 -37.438 1.00 84.56 930 THR A O 1
ATOM 7294 N N . LEU A 1 931 ? 17.394 -5.977 -38.692 1.00 82.94 931 LEU A N 1
ATOM 7295 C CA . LEU A 1 931 ? 16.203 -6.462 -39.395 1.00 82.94 931 LEU A CA 1
ATOM 7296 C C . LEU A 1 931 ? 16.536 -7.539 -40.445 1.00 82.94 931 LEU A C 1
ATOM 7298 O O . LEU A 1 931 ? 15.730 -8.447 -40.634 1.00 82.94 931 LEU A O 1
ATOM 7302 N N . GLU A 1 932 ? 17.710 -7.476 -41.081 1.00 85.62 932 GLU A N 1
ATOM 7303 C CA . GLU A 1 932 ? 18.212 -8.500 -42.014 1.00 85.62 932 GLU A CA 1
ATOM 7304 C C . GLU A 1 932 ? 18.670 -9.791 -41.309 1.00 85.62 932 GLU A C 1
ATOM 7306 O O . GLU A 1 932 ? 18.395 -10.886 -41.799 1.00 85.62 932 GLU A O 1
ATOM 7311 N N . GLU A 1 933 ? 19.355 -9.683 -40.164 1.00 81.38 933 GLU A N 1
ATOM 7312 C CA . GLU A 1 933 ? 19.896 -10.830 -39.416 1.00 81.38 933 GLU A CA 1
ATOM 7313 C C . GLU A 1 933 ? 18.893 -11.478 -38.441 1.00 81.38 933 GLU A C 1
ATOM 7315 O O . GLU A 1 933 ? 19.187 -12.548 -37.902 1.00 81.38 933 GLU A O 1
ATOM 7320 N N . ILE A 1 934 ? 17.691 -10.913 -38.241 1.00 71.12 934 ILE A N 1
ATOM 7321 C CA . ILE A 1 934 ? 16.592 -11.641 -37.583 1.00 71.12 934 ILE A CA 1
ATOM 7322 C C . ILE A 1 934 ? 16.271 -12.896 -38.418 1.00 71.12 934 ILE A C 1
ATOM 7324 O O . ILE A 1 934 ? 15.834 -12.766 -39.565 1.00 71.12 934 ILE A O 1
ATOM 7328 N N . PRO A 1 935 ? 16.422 -14.122 -37.871 1.00 64.44 935 PRO A N 1
ATOM 7329 C CA . PRO A 1 935 ? 16.206 -15.337 -38.648 1.00 64.44 935 PRO A CA 1
ATOM 7330 C C . PRO A 1 935 ? 14.748 -15.449 -39.108 1.00 64.44 935 PRO A C 1
ATOM 7332 O O . PRO A 1 935 ? 13.854 -15.762 -38.323 1.00 64.44 935 PRO A O 1
ATOM 7335 N N . THR A 1 936 ? 14.506 -15.261 -40.406 1.00 63.22 936 THR A N 1
ATOM 7336 C CA . THR A 1 936 ? 13.162 -15.195 -41.017 1.00 63.22 936 THR A CA 1
ATOM 7337 C C . THR A 1 936 ? 12.341 -16.492 -40.947 1.00 63.22 936 THR A C 1
ATOM 7339 O O . THR A 1 936 ? 11.198 -16.508 -41.397 1.00 63.22 936 THR A O 1
ATOM 7342 N N . SER A 1 937 ? 12.879 -17.580 -40.380 1.00 48.91 937 SER A N 1
ATOM 7343 C CA . SER A 1 937 ? 12.166 -18.862 -40.235 1.00 48.91 937 SER A CA 1
ATOM 7344 C C . SER A 1 937 ? 12.380 -19.619 -38.918 1.00 48.91 937 SER A C 1
ATOM 7346 O O . SER A 1 937 ? 11.715 -20.636 -38.709 1.00 48.91 937 SER A O 1
ATOM 7348 N N . VAL A 1 938 ? 13.220 -19.142 -37.987 1.00 55.78 938 VAL A N 1
ATOM 7349 C CA . VAL A 1 938 ? 13.267 -19.742 -36.641 1.00 55.78 938 VAL A CA 1
ATOM 7350 C C . VAL A 1 938 ? 12.106 -19.165 -35.843 1.00 55.78 938 VAL A C 1
ATOM 7352 O O . VAL A 1 938 ? 12.253 -18.183 -35.118 1.00 55.78 938 VAL A O 1
ATOM 7355 N N . ALA A 1 939 ? 10.929 -19.769 -36.009 1.00 61.19 939 ALA A N 1
ATOM 7356 C CA . ALA A 1 939 ? 9.757 -19.461 -35.204 1.00 61.19 939 ALA A CA 1
ATOM 7357 C C . ALA A 1 939 ? 10.100 -19.705 -33.728 1.00 61.19 939 ALA A C 1
ATOM 7359 O O . ALA A 1 939 ? 10.080 -20.846 -33.258 1.00 61.19 939 ALA A O 1
ATOM 7360 N N . LEU A 1 940 ? 10.455 -18.629 -33.012 1.00 61.12 940 LEU A N 1
ATOM 7361 C CA . LEU A 1 940 ? 10.741 -18.679 -31.583 1.00 61.12 940 LEU A CA 1
ATOM 7362 C C . LEU A 1 940 ? 9.567 -19.385 -30.905 1.00 61.12 940 LEU A C 1
ATOM 7364 O O . LEU A 1 940 ? 8.417 -18.990 -31.131 1.00 61.12 940 LEU A O 1
ATOM 7368 N N . PRO A 1 941 ? 9.820 -20.448 -30.124 1.00 72.00 941 PRO A N 1
ATOM 7369 C CA . PRO A 1 941 ? 8.743 -21.277 -29.632 1.00 72.00 941 PRO A CA 1
ATOM 7370 C C . PRO A 1 941 ? 7.815 -20.416 -28.781 1.00 72.00 941 PRO A C 1
ATOM 7372 O O . PRO A 1 941 ? 8.248 -19.773 -27.822 1.00 72.00 941 PRO A O 1
ATOM 7375 N N . LYS A 1 942 ? 6.539 -20.364 -29.178 1.00 83.19 942 LYS A N 1
ATOM 7376 C CA . LYS A 1 942 ? 5.569 -19.440 -28.595 1.00 83.19 942 LYS A CA 1
ATOM 7377 C C . LYS A 1 942 ? 5.538 -19.617 -27.080 1.00 83.19 942 LYS A C 1
ATOM 7379 O O . LYS A 1 942 ? 5.253 -20.706 -26.581 1.00 83.19 942 LYS A O 1
ATOM 7384 N N . ARG A 1 943 ? 5.808 -18.533 -26.351 1.00 83.56 943 ARG A N 1
ATOM 7385 C CA . ARG A 1 943 ? 5.669 -18.518 -24.897 1.00 83.56 943 ARG A CA 1
ATOM 7386 C C . ARG A 1 943 ? 4.182 -18.622 -24.554 1.00 83.56 943 ARG A C 1
ATOM 7388 O O . ARG A 1 943 ? 3.378 -17.843 -25.058 1.00 83.56 943 ARG A O 1
ATOM 7395 N N . VAL A 1 944 ? 3.813 -19.588 -23.718 1.00 91.38 944 VAL A N 1
ATOM 7396 C CA . VAL A 1 944 ? 2.420 -19.851 -23.328 1.00 91.38 944 VAL A CA 1
ATOM 7397 C C . VAL A 1 944 ? 2.347 -20.128 -21.833 1.00 91.38 944 VAL A C 1
ATOM 7399 O O . VAL A 1 944 ? 3.067 -20.984 -21.315 1.00 91.38 944 VAL A O 1
ATOM 7402 N N . VAL A 1 945 ? 1.451 -19.432 -21.132 1.00 93.56 945 VAL A N 1
ATOM 7403 C CA . VAL A 1 945 ? 1.098 -19.747 -19.740 1.00 93.56 945 VAL A CA 1
ATOM 7404 C C . VAL A 1 945 ? -0.016 -20.790 -19.726 1.00 93.56 945 VAL A C 1
ATOM 7406 O O . VAL A 1 945 ? -1.160 -20.488 -20.053 1.00 93.56 945 VAL A O 1
ATOM 7409 N N . PHE A 1 946 ? 0.291 -22.017 -19.325 1.00 95.31 946 PHE A N 1
ATOM 7410 C CA . PHE A 1 946 ? -0.723 -23.008 -18.991 1.00 95.31 946 PHE A CA 1
ATOM 7411 C C . PHE A 1 946 ? -1.337 -22.677 -17.630 1.00 95.31 946 PHE A C 1
ATOM 7413 O O . PHE A 1 946 ? -0.618 -22.503 -16.644 1.00 95.31 946 PHE A O 1
ATOM 7420 N N . ILE A 1 947 ? -2.665 -22.570 -17.584 1.00 95.75 947 ILE A N 1
ATOM 7421 C CA . ILE A 1 947 ? -3.431 -22.224 -16.386 1.00 95.75 947 ILE A CA 1
ATOM 7422 C C . ILE A 1 947 ? -4.406 -23.365 -16.086 1.00 95.75 947 ILE A C 1
ATOM 7424 O O . ILE A 1 947 ? -5.398 -23.539 -16.790 1.00 95.75 947 ILE A O 1
ATOM 7428 N N . GLU A 1 948 ? -4.139 -24.141 -15.040 1.00 94.75 948 GLU A N 1
ATOM 7429 C CA . GLU A 1 948 ? -5.075 -25.147 -14.527 1.00 94.75 948 GLU A CA 1
ATOM 7430 C C . GLU A 1 948 ? -5.980 -24.488 -13.479 1.00 94.75 948 GLU A C 1
ATOM 7432 O O . GLU A 1 948 ? -5.494 -23.914 -12.501 1.00 94.75 948 GLU A O 1
ATOM 7437 N N . LEU A 1 949 ? -7.295 -24.540 -13.685 1.00 93.81 949 LEU A N 1
ATOM 7438 C CA . LEU A 1 949 ? -8.292 -23.829 -12.886 1.00 93.81 949 LEU A CA 1
ATOM 7439 C C . LEU A 1 949 ? -9.254 -24.800 -12.215 1.00 93.81 949 LEU A C 1
ATOM 7441 O O . LEU A 1 949 ? -9.767 -25.719 -12.846 1.00 93.81 949 LEU A O 1
ATOM 7445 N N . SER A 1 950 ? -9.564 -24.543 -10.949 1.00 93.69 950 SER A N 1
ATOM 7446 C CA . SER A 1 950 ? -10.773 -25.081 -10.320 1.00 93.69 950 SER A CA 1
ATOM 7447 C C . SER A 1 950 ? -12.033 -24.586 -11.040 1.00 93.69 950 SER A C 1
ATOM 7449 O O . SER A 1 950 ? -12.058 -23.478 -11.578 1.00 93.69 950 SER A O 1
ATOM 7451 N N . VAL A 1 951 ? -13.101 -25.394 -11.027 1.00 91.12 951 VAL A N 1
ATOM 7452 C CA . VAL A 1 951 ? -14.385 -25.091 -11.696 1.00 91.12 951 VAL A CA 1
ATOM 7453 C C . VAL A 1 951 ? -14.927 -23.710 -11.298 1.00 91.12 951 VAL A C 1
ATOM 7455 O O . VAL A 1 951 ? -15.404 -22.961 -12.139 1.00 91.12 951 VAL A O 1
ATOM 7458 N N . SER A 1 952 ? -14.773 -23.318 -10.033 1.00 90.25 952 SER A N 1
ATOM 7459 C CA . SER A 1 952 ? -15.177 -22.007 -9.505 1.00 90.25 952 SER A CA 1
ATOM 7460 C C . SER A 1 952 ? -14.357 -20.805 -10.003 1.00 90.25 952 SER A C 1
ATOM 7462 O O . SER A 1 952 ? -14.712 -19.675 -9.681 1.00 90.25 952 SER A O 1
ATOM 7464 N N . LEU A 1 953 ? -13.262 -21.021 -10.741 1.00 92.50 953 LEU A N 1
ATOM 7465 C CA . LEU A 1 953 ? -12.441 -19.972 -11.364 1.00 92.50 953 LEU A CA 1
ATOM 7466 C C . LEU A 1 953 ? -12.476 -20.014 -12.899 1.00 92.50 953 LEU A C 1
ATOM 7468 O O . LEU A 1 953 ? -11.753 -19.247 -13.535 1.00 92.50 953 LEU A O 1
ATOM 7472 N N . SER A 1 954 ? -13.296 -20.873 -13.516 1.00 92.12 954 SER A N 1
ATOM 7473 C CA . SER A 1 954 ? -13.379 -20.968 -14.981 1.00 92.12 954 SER A CA 1
ATOM 7474 C C . SER A 1 954 ? -13.870 -19.671 -15.643 1.00 92.12 954 SER A C 1
ATOM 7476 O O . SER A 1 954 ? -13.545 -19.417 -16.796 1.00 92.12 954 SER A O 1
ATOM 7478 N N . SER A 1 955 ? -14.599 -18.814 -14.917 1.00 92.50 955 SER A N 1
ATOM 7479 C CA . SER A 1 955 ? -15.015 -17.478 -15.374 1.00 92.50 955 SER A CA 1
ATOM 7480 C C . SER A 1 955 ? -13.869 -16.457 -15.453 1.00 92.50 955 SER A C 1
ATOM 7482 O O . SER A 1 955 ? -13.991 -15.463 -16.170 1.00 92.50 955 SER A O 1
ATOM 7484 N N . CYS A 1 956 ? -12.750 -16.683 -14.754 1.00 91.38 956 CYS A N 1
ATOM 7485 C CA . CYS A 1 956 ? -11.616 -15.750 -14.703 1.00 91.38 956 CYS A CA 1
ATOM 7486 C C . CYS A 1 956 ? -10.798 -15.727 -16.006 1.00 91.38 956 CYS A C 1
ATOM 7488 O O . CYS A 1 956 ? -10.179 -14.709 -16.333 1.00 91.38 956 CYS A O 1
ATOM 7490 N N . PHE A 1 957 ? -10.787 -16.849 -16.731 1.00 90.81 957 PHE A N 1
ATOM 7491 C CA . PHE A 1 957 ? -10.074 -17.034 -17.991 1.00 90.81 957 PHE A CA 1
ATOM 7492 C C . PHE A 1 957 ? -10.975 -17.804 -18.964 1.00 90.81 957 PHE A C 1
ATOM 7494 O O . PHE A 1 957 ? -11.170 -19.005 -18.756 1.00 90.81 957 PHE A O 1
ATOM 7501 N N . PRO A 1 958 ? -11.506 -17.170 -20.028 1.00 86.00 958 PRO A N 1
ATOM 7502 C CA . PRO A 1 958 ? -12.198 -17.912 -21.077 1.00 86.00 958 PRO A CA 1
ATOM 7503 C C . PRO A 1 958 ? -11.270 -18.972 -21.690 1.00 86.00 958 PRO A C 1
ATOM 7505 O O . PRO A 1 958 ? -10.047 -18.928 -21.520 1.00 86.00 958 PRO A O 1
ATOM 7508 N N . VAL A 1 959 ? -11.850 -19.944 -22.398 1.00 81.44 959 VAL A N 1
ATOM 7509 C CA . VAL A 1 959 ? -11.068 -20.934 -23.152 1.00 81.44 959 VAL A CA 1
ATOM 7510 C C . VAL A 1 959 ? -10.220 -20.177 -24.174 1.00 81.44 959 VAL A C 1
ATOM 7512 O O . VAL A 1 959 ? -10.760 -19.494 -25.044 1.00 81.44 959 VAL A O 1
ATOM 7515 N N . GLY A 1 960 ? -8.898 -20.238 -24.010 1.00 74.44 960 GLY A N 1
ATOM 7516 C CA . GLY A 1 960 ? -7.962 -19.510 -24.862 1.00 74.44 960 GLY A CA 1
ATOM 7517 C C . GLY A 1 960 ? -8.029 -19.994 -26.310 1.00 74.44 960 GLY A C 1
ATOM 7518 O O . GLY A 1 960 ? -8.114 -21.197 -26.559 1.00 74.44 960 GLY A O 1
ATOM 7519 N N . THR A 1 961 ? -7.965 -19.065 -27.262 1.00 82.44 961 THR A N 1
ATOM 7520 C CA . THR A 1 961 ? -7.669 -19.405 -28.659 1.00 82.44 961 THR A CA 1
ATOM 7521 C C . THR A 1 961 ? -6.205 -19.836 -28.773 1.00 82.44 961 THR A C 1
ATOM 7523 O O . THR A 1 961 ? -5.388 -19.513 -27.909 1.00 82.44 961 THR A O 1
ATOM 7526 N N . ASP A 1 962 ? -5.814 -20.519 -29.851 1.00 82.25 962 ASP A N 1
ATOM 7527 C CA . ASP A 1 962 ? -4.392 -20.835 -30.070 1.00 82.25 962 ASP A CA 1
ATOM 7528 C C . ASP A 1 962 ? -3.501 -19.579 -30.148 1.00 82.25 962 ASP A C 1
ATOM 7530 O O . ASP A 1 962 ? -2.299 -19.644 -29.867 1.00 82.25 962 ASP A O 1
ATOM 7534 N N . ASP A 1 963 ? -4.099 -18.416 -30.423 1.00 81.62 963 ASP A N 1
ATOM 7535 C CA . ASP A 1 963 ? -3.434 -17.118 -30.461 1.00 81.62 963 ASP A CA 1
ATOM 7536 C C . ASP A 1 963 ? -3.188 -16.469 -29.088 1.00 81.62 963 ASP A C 1
ATOM 7538 O O . ASP A 1 963 ? -2.256 -15.666 -28.985 1.00 81.62 963 ASP A O 1
ATOM 7542 N N . SER A 1 964 ? -3.882 -16.843 -28.006 1.00 88.12 964 SER A N 1
ATOM 7543 C CA . SER A 1 964 ? -3.650 -16.208 -26.698 1.00 88.12 964 SER A CA 1
ATOM 7544 C C . SER A 1 964 ? -2.276 -16.526 -26.082 1.00 88.12 964 SER A C 1
ATOM 7546 O O . SER A 1 964 ? -1.652 -17.553 -26.351 1.00 88.12 964 SER A O 1
ATOM 7548 N N . PHE A 1 965 ? -1.797 -15.633 -25.205 1.00 88.88 965 PHE A N 1
ATOM 7549 C CA . PHE A 1 965 ? -0.550 -15.809 -24.436 1.00 88.88 965 PHE A CA 1
ATOM 7550 C C . PHE A 1 965 ? -0.659 -16.880 -23.331 1.00 88.88 965 PHE A C 1
ATOM 7552 O O . PHE A 1 965 ? 0.324 -17.216 -22.665 1.00 88.88 965 PHE A O 1
ATOM 7559 N N . TYR A 1 966 ? -1.865 -17.402 -23.109 1.00 94.12 966 TYR A N 1
ATOM 7560 C CA . TYR A 1 966 ? -2.179 -18.439 -22.138 1.00 94.12 966 TYR A CA 1
ATOM 7561 C C . TYR A 1 966 ? -3.061 -19.521 -22.767 1.00 94.12 966 TYR A C 1
ATOM 7563 O O . TYR A 1 966 ? -3.753 -19.272 -23.755 1.00 94.12 966 TYR A O 1
ATOM 7571 N N . LYS A 1 967 ? -3.062 -20.707 -22.156 1.00 94.25 967 LYS A N 1
ATOM 7572 C CA . LYS A 1 967 ? -4.017 -21.790 -22.410 1.00 94.25 967 LYS A CA 1
ATOM 7573 C C . LYS A 1 967 ? -4.603 -22.245 -21.078 1.00 94.25 967 LYS A C 1
ATOM 7575 O O . LYS A 1 967 ? -3.868 -22.657 -20.182 1.00 94.25 967 LYS A O 1
ATOM 7580 N N . SER A 1 968 ? -5.916 -22.129 -20.930 1.00 93.12 968 SER A N 1
ATOM 7581 C CA . SER A 1 968 ? -6.652 -22.512 -19.725 1.00 93.12 968 SER A CA 1
ATOM 7582 C C . SER A 1 968 ? -7.176 -23.948 -19.834 1.00 93.12 968 SER A C 1
ATOM 7584 O O . SER A 1 968 ? -7.614 -24.387 -20.894 1.00 93.12 968 SER A O 1
ATOM 7586 N N . SER A 1 969 ? -7.148 -24.688 -18.727 1.00 93.19 969 SER A N 1
ATOM 7587 C CA . SER A 1 969 ? -7.829 -25.979 -18.582 1.00 93.19 969 SER A CA 1
ATOM 7588 C C . SER A 1 969 ? -8.535 -26.032 -17.232 1.00 93.19 969 SER A C 1
ATOM 7590 O O . SER A 1 969 ? -8.013 -25.533 -16.235 1.00 93.19 969 SER A O 1
ATOM 7592 N N . VAL A 1 970 ? -9.732 -26.613 -17.189 1.00 90.69 970 VAL A N 1
ATOM 7593 C CA . VAL A 1 970 ? -10.477 -26.788 -15.938 1.00 90.69 970 VAL A CA 1
ATOM 7594 C C . VAL A 1 970 ? -10.186 -28.180 -15.386 1.00 90.69 970 VAL A C 1
ATOM 7596 O O . VAL A 1 970 ? -10.297 -29.170 -16.106 1.00 90.69 970 VAL A O 1
ATOM 7599 N N . ARG A 1 971 ? -9.815 -28.256 -14.108 1.00 89.31 971 ARG A N 1
ATOM 7600 C CA . ARG A 1 971 ? -9.608 -29.503 -13.367 1.00 89.31 971 ARG A CA 1
ATOM 7601 C C . ARG A 1 971 ? -10.460 -29.514 -12.104 1.00 89.31 971 ARG A C 1
ATOM 7603 O O . ARG A 1 971 ? -10.659 -28.491 -11.447 1.00 89.31 971 ARG A O 1
ATOM 7610 N N . THR A 1 972 ? -10.941 -30.697 -11.749 1.00 83.12 972 THR A N 1
ATOM 7611 C CA . THR A 1 972 ? -11.689 -30.919 -10.511 1.00 83.12 972 THR A CA 1
ATOM 7612 C C . THR A 1 972 ? -10.701 -31.112 -9.366 1.00 83.12 972 THR A C 1
ATOM 7614 O O . THR A 1 972 ? -10.164 -32.199 -9.177 1.00 83.12 972 THR A O 1
ATOM 7617 N N . PHE A 1 973 ? -10.437 -30.048 -8.610 1.00 80.44 973 PHE A N 1
ATOM 7618 C CA . PHE A 1 973 ? -9.665 -30.121 -7.368 1.00 80.44 973 PHE A CA 1
ATOM 7619 C C . PHE A 1 973 ? -10.619 -30.430 -6.209 1.00 80.44 973 PHE A C 1
ATOM 7621 O O . PHE A 1 973 ? -11.681 -29.817 -6.123 1.00 80.44 973 PHE A O 1
ATOM 7628 N N . GLN A 1 974 ? -10.261 -31.379 -5.339 1.00 72.94 974 GLN A N 1
ATOM 7629 C CA . GLN A 1 974 ? -11.200 -31.919 -4.344 1.00 72.94 974 GLN A CA 1
ATOM 7630 C C . GLN A 1 974 ? -11.571 -30.931 -3.223 1.00 72.94 974 GLN A C 1
ATOM 7632 O O . GLN A 1 974 ? -12.695 -30.991 -2.736 1.00 72.94 974 GLN A O 1
ATOM 7637 N N . GLU A 1 975 ? -10.670 -30.021 -2.826 1.00 67.94 975 GLU A N 1
ATOM 7638 C CA . GLU A 1 975 ? -10.865 -29.210 -1.605 1.00 67.94 975 GLU A CA 1
ATOM 7639 C C . GLU A 1 975 ? -10.607 -27.698 -1.755 1.00 67.94 975 GLU A C 1
ATOM 7641 O O . GLU A 1 975 ? -11.187 -26.905 -1.014 1.00 67.94 975 GLU A O 1
ATOM 7646 N N . ALA A 1 976 ? -9.766 -27.263 -2.703 1.00 75.75 976 ALA A N 1
ATOM 7647 C CA . ALA A 1 976 ? -9.308 -25.873 -2.784 1.00 75.75 976 ALA A CA 1
ATOM 7648 C C . ALA A 1 976 ? -9.675 -25.177 -4.102 1.00 75.75 976 ALA A C 1
ATOM 7650 O O . ALA A 1 976 ? -9.414 -25.687 -5.195 1.00 75.75 976 ALA A O 1
ATOM 7651 N N . THR A 1 977 ? -10.169 -23.940 -4.000 1.00 86.44 977 THR A N 1
ATOM 7652 C CA . THR A 1 977 ? -10.303 -23.018 -5.136 1.00 86.44 977 THR A CA 1
ATOM 7653 C C . THR A 1 977 ? -8.914 -22.547 -5.573 1.00 86.44 977 THR A C 1
ATOM 7655 O O . THR A 1 977 ? -8.397 -21.542 -5.085 1.00 86.44 977 THR A O 1
ATOM 7658 N N . ILE A 1 978 ? -8.283 -23.308 -6.465 1.00 91.56 978 ILE A N 1
ATOM 7659 C CA . ILE A 1 978 ? -6.911 -23.097 -6.939 1.00 91.56 978 ILE A CA 1
ATOM 7660 C C . ILE A 1 978 ? -6.869 -22.640 -8.406 1.00 91.56 978 ILE A C 1
ATOM 7662 O O . ILE A 1 978 ? -7.700 -23.051 -9.223 1.00 91.56 978 ILE A O 1
ATOM 7666 N N . ALA A 1 979 ? -5.874 -21.809 -8.723 1.00 93.56 979 ALA A N 1
ATOM 7667 C CA . ALA A 1 979 ? -5.337 -21.594 -10.064 1.00 93.56 979 ALA A CA 1
ATOM 7668 C C . ALA A 1 979 ? -3.831 -21.926 -10.070 1.00 93.56 979 ALA A C 1
ATOM 7670 O O . ALA A 1 979 ? -3.066 -21.331 -9.306 1.00 93.56 979 ALA A O 1
ATOM 7671 N N . ARG A 1 980 ? -3.391 -22.861 -10.918 1.00 95.12 980 ARG A N 1
ATOM 7672 C CA . ARG A 1 980 ? -1.979 -23.243 -11.099 1.00 95.12 980 ARG A CA 1
ATOM 7673 C C . ARG A 1 980 ? -1.480 -22.697 -12.434 1.00 95.12 980 ARG A C 1
ATOM 7675 O O . ARG A 1 980 ? -2.009 -23.070 -13.474 1.00 95.12 980 ARG A O 1
ATOM 7682 N N . MET A 1 981 ? -0.480 -21.820 -12.408 1.00 96.44 981 MET A N 1
ATOM 7683 C CA . MET A 1 981 ? 0.058 -21.140 -13.592 1.00 96.44 981 MET A CA 1
ATOM 7684 C C . MET A 1 981 ? 1.495 -21.592 -13.869 1.00 96.44 981 MET A C 1
ATOM 7686 O O . MET A 1 981 ? 2.386 -21.380 -13.043 1.00 96.44 981 MET A O 1
ATOM 7690 N N . THR A 1 982 ? 1.735 -22.166 -15.042 1.00 94.12 982 THR A N 1
ATOM 7691 C CA . THR A 1 982 ? 3.046 -22.663 -15.483 1.00 94.12 982 THR A CA 1
ATOM 7692 C C . THR A 1 982 ? 3.366 -22.090 -16.856 1.00 94.12 982 THR A C 1
ATOM 7694 O O . THR A 1 982 ? 2.566 -22.216 -17.775 1.00 94.12 982 THR A O 1
ATOM 7697 N N . THR A 1 983 ? 4.537 -21.484 -17.031 1.00 90.69 983 THR A N 1
ATOM 7698 C CA . THR A 1 983 ? 4.962 -20.964 -18.336 1.00 90.69 983 THR A CA 1
ATOM 7699 C C . THR A 1 983 ? 5.764 -22.017 -19.098 1.00 90.69 983 THR A C 1
ATOM 7701 O O . THR A 1 983 ? 6.639 -22.680 -18.533 1.00 90.69 983 THR A O 1
ATOM 7704 N N . THR A 1 984 ? 5.468 -22.136 -20.392 1.00 87.81 984 THR A N 1
ATOM 7705 C CA . THR A 1 984 ? 6.172 -22.979 -21.366 1.00 87.81 984 THR A CA 1
ATOM 7706 C C . THR A 1 984 ? 6.666 -22.164 -22.561 1.00 87.81 984 THR A C 1
ATOM 7708 O O . THR A 1 984 ? 6.108 -21.113 -22.882 1.00 87.81 984 THR A O 1
ATOM 7711 N N . SER A 1 985 ? 7.763 -22.624 -23.159 1.00 82.62 985 SER A N 1
ATOM 7712 C CA . SER A 1 985 ? 8.459 -22.015 -24.291 1.00 82.62 985 SER A CA 1
ATOM 7713 C C . SER A 1 985 ? 9.365 -23.097 -24.874 1.00 82.62 985 SER A C 1
ATOM 7715 O O . SER A 1 985 ? 10.459 -23.369 -24.372 1.00 82.62 985 SER A O 1
ATOM 7717 N N . GLY A 1 986 ? 8.838 -23.827 -25.855 1.00 82.56 986 GLY A N 1
ATOM 7718 C CA . GLY A 1 986 ? 9.483 -25.017 -26.406 1.00 82.56 986 GLY A CA 1
ATOM 7719 C C . GLY A 1 986 ? 9.576 -26.112 -25.346 1.00 82.56 986 GLY A C 1
ATOM 7720 O O . GLY A 1 986 ? 8.581 -26.451 -24.711 1.00 82.56 986 GLY A O 1
ATOM 7721 N N . THR A 1 987 ? 10.778 -26.634 -25.113 1.00 76.94 987 THR A N 1
ATOM 7722 C CA . THR A 1 987 ? 11.042 -27.640 -24.069 1.00 76.94 987 THR A CA 1
ATOM 7723 C C . THR A 1 987 ? 11.163 -27.046 -22.658 1.00 76.94 987 THR A C 1
ATOM 7725 O O . THR A 1 987 ? 11.176 -27.785 -21.672 1.00 76.94 987 THR A O 1
ATOM 7728 N N . LEU A 1 988 ? 11.251 -25.717 -22.516 1.00 75.25 988 LEU A N 1
ATOM 7729 C CA . LEU A 1 988 ? 11.449 -25.070 -21.220 1.00 75.25 988 LEU A CA 1
ATOM 7730 C C . LEU A 1 988 ? 10.126 -24.927 -20.467 1.00 75.25 988 LEU A C 1
ATOM 7732 O O . LEU A 1 988 ? 9.235 -24.202 -20.898 1.00 75.25 988 LEU A O 1
ATOM 7736 N N . THR A 1 989 ? 10.041 -25.530 -19.282 1.00 84.44 989 THR A N 1
ATOM 7737 C CA . THR A 1 989 ? 8.908 -25.383 -18.351 1.00 84.44 989 THR A CA 1
ATOM 7738 C C . THR A 1 989 ? 9.377 -24.729 -17.047 1.00 84.44 989 THR A C 1
ATOM 7740 O O . THR A 1 989 ? 10.445 -25.070 -16.522 1.00 84.44 989 THR A O 1
ATOM 7743 N N . SER A 1 990 ? 8.616 -23.759 -16.532 1.00 84.50 990 SER A N 1
ATOM 7744 C CA . SER A 1 990 ? 8.904 -23.074 -15.262 1.00 84.50 990 SER A CA 1
ATOM 7745 C C . SER A 1 990 ? 8.353 -23.826 -14.035 1.00 84.50 990 SER A C 1
ATOM 7747 O O . SER A 1 990 ? 7.473 -24.670 -14.170 1.00 84.50 990 SER A O 1
ATOM 7749 N N . ASN A 1 991 ? 8.799 -23.476 -12.819 1.00 88.38 991 ASN A N 1
ATOM 7750 C CA . ASN A 1 991 ? 8.085 -23.868 -11.587 1.00 88.38 991 ASN A CA 1
ATOM 7751 C C . ASN A 1 991 ? 6.672 -23.263 -11.599 1.00 88.38 991 ASN A C 1
ATOM 7753 O O . ASN A 1 991 ? 6.498 -22.162 -12.131 1.00 88.38 991 ASN A O 1
ATOM 7757 N N . ALA A 1 992 ? 5.683 -23.917 -10.991 1.00 92.56 992 ALA A N 1
ATOM 7758 C CA . ALA A 1 992 ? 4.313 -23.417 -10.984 1.00 92.56 992 ALA A CA 1
ATOM 7759 C C . ALA A 1 992 ? 4.121 -22.262 -9.983 1.00 92.56 992 ALA A C 1
ATOM 7761 O O . ALA A 1 992 ? 4.670 -22.262 -8.878 1.00 92.56 992 ALA A O 1
ATOM 7762 N N . LEU A 1 993 ? 3.282 -21.293 -10.348 1.00 95.06 993 LEU A N 1
ATOM 7763 C CA . LEU A 1 993 ? 2.693 -20.321 -9.431 1.00 95.06 993 LEU A CA 1
ATOM 7764 C C . LEU A 1 993 ? 1.302 -20.830 -9.040 1.00 95.06 993 LEU A C 1
ATOM 7766 O O . LEU A 1 993 ? 0.403 -20.907 -9.873 1.00 95.06 993 LEU A O 1
ATOM 7770 N N . CYS A 1 994 ? 1.136 -21.207 -7.778 1.00 95.69 994 CYS A N 1
ATOM 7771 C CA . CYS A 1 994 ? -0.089 -21.795 -7.247 1.00 95.69 994 CYS A CA 1
ATOM 7772 C C . CYS A 1 994 ? -0.835 -20.744 -6.421 1.00 95.69 994 CYS A C 1
ATOM 7774 O O . CYS A 1 994 ? -0.360 -20.348 -5.354 1.00 95.69 994 CYS A O 1
ATOM 7776 N N . VAL A 1 995 ? -1.987 -20.290 -6.916 1.00 96.56 995 VAL A N 1
ATOM 7777 C CA . VAL A 1 995 ? -2.834 -19.283 -6.270 1.00 96.56 995 VAL A CA 1
ATOM 7778 C C . VAL A 1 995 ? -4.049 -19.964 -5.648 1.00 96.56 995 VAL A C 1
ATOM 7780 O O . VAL A 1 995 ? -4.922 -20.455 -6.358 1.00 96.56 995 VAL A O 1
ATOM 7783 N N . TYR A 1 996 ? -4.109 -19.974 -4.321 1.00 96.25 996 TYR A N 1
ATOM 7784 C CA . TYR A 1 996 ? -5.206 -20.514 -3.523 1.00 96.25 996 TYR A CA 1
ATOM 7785 C C . TYR A 1 996 ? -6.138 -19.378 -3.096 1.00 96.25 996 TYR A C 1
ATOM 7787 O O . TYR A 1 996 ? -5.711 -18.451 -2.405 1.00 96.25 996 TYR A O 1
ATOM 7795 N N . VAL A 1 997 ? -7.403 -19.424 -3.509 1.00 95.88 997 VAL A N 1
ATOM 7796 C CA . VAL A 1 997 ? -8.400 -18.390 -3.207 1.00 95.88 997 VAL A CA 1
ATOM 7797 C C . VAL A 1 997 ? -9.197 -18.791 -1.971 1.00 95.88 997 VAL A C 1
ATOM 7799 O O . VAL A 1 997 ? -9.865 -19.821 -1.949 1.00 95.88 997 VAL A O 1
ATOM 7802 N N . VAL A 1 998 ? -9.145 -17.951 -0.940 1.00 95.94 998 VAL A N 1
ATOM 7803 C CA . VAL A 1 998 ? -9.764 -18.195 0.367 1.00 95.94 998 VAL A CA 1
ATOM 7804 C C . VAL A 1 998 ? -10.820 -17.127 0.630 1.00 95.94 998 VAL A C 1
ATOM 7806 O O . VAL A 1 998 ? -10.529 -15.931 0.603 1.00 95.94 998 VAL A O 1
ATOM 7809 N N . GLU A 1 999 ? -12.057 -17.522 0.928 1.00 95.44 999 GLU A N 1
ATOM 7810 C CA . GLU A 1 999 ? -13.085 -16.560 1.331 1.00 95.44 999 GLU A CA 1
ATOM 7811 C C . GLU A 1 999 ? -12.762 -15.968 2.707 1.00 95.44 999 GLU A C 1
ATOM 7813 O O . GLU A 1 999 ? -12.628 -16.681 3.701 1.00 95.44 999 GLU A O 1
ATOM 7818 N N . GLY A 1 1000 ? -12.719 -14.638 2.801 1.00 95.31 1000 GLY A N 1
ATOM 7819 C CA . GLY A 1 1000 ? -12.450 -13.931 4.052 1.00 95.31 1000 GLY A CA 1
ATOM 7820 C C . GLY A 1 1000 ? -13.465 -14.238 5.157 1.00 95.31 1000 GLY A C 1
ATOM 7821 O O . GLY A 1 1000 ? -13.124 -14.144 6.332 1.00 95.31 1000 GLY A O 1
ATOM 7822 N N . ALA A 1 1001 ? -14.690 -14.636 4.792 1.00 95.38 1001 ALA A N 1
ATOM 7823 C CA . ALA A 1 1001 ? -15.703 -15.118 5.731 1.00 95.38 1001 ALA A CA 1
ATOM 7824 C C . ALA A 1 1001 ? -15.296 -16.454 6.371 1.00 95.38 1001 ALA A C 1
ATOM 7826 O O . ALA A 1 1001 ? -15.286 -16.545 7.592 1.00 95.38 1001 ALA A O 1
ATOM 7827 N N . MET A 1 1002 ? -14.880 -17.435 5.563 1.00 95.69 1002 MET A N 1
ATOM 7828 C CA . MET A 1 1002 ? -14.381 -18.734 6.031 1.00 95.69 1002 MET A CA 1
ATOM 7829 C C . MET A 1 1002 ? -13.125 -18.568 6.896 1.00 95.69 1002 MET A C 1
ATOM 7831 O O . MET A 1 1002 ? -12.999 -19.195 7.939 1.00 95.69 1002 MET A O 1
ATOM 7835 N N . PHE A 1 1003 ? -12.215 -17.674 6.502 1.00 96.06 1003 PHE A N 1
ATOM 7836 C CA . PHE A 1 1003 ? -11.004 -17.388 7.272 1.00 96.06 1003 PHE A CA 1
ATOM 7837 C C . PHE A 1 1003 ? -11.303 -16.708 8.622 1.00 96.06 1003 PHE A C 1
ATOM 7839 O O . PHE A 1 1003 ? -10.721 -17.071 9.643 1.00 96.06 1003 PHE A O 1
ATOM 7846 N N . ALA A 1 1004 ? -12.233 -15.746 8.656 1.00 96.25 1004 ALA A N 1
ATOM 7847 C CA . ALA A 1 1004 ? -12.658 -15.104 9.900 1.00 96.25 1004 ALA A CA 1
ATOM 7848 C C . ALA A 1 1004 ? -13.420 -16.068 10.829 1.00 96.25 1004 ALA A C 1
ATOM 7850 O O . ALA A 1 1004 ? -13.238 -16.003 12.044 1.00 96.25 1004 ALA A O 1
ATOM 7851 N N . ASP A 1 1005 ? -14.233 -16.963 10.263 1.00 95.69 1005 ASP A N 1
ATOM 7852 C CA . ASP A 1 1005 ? -14.959 -18.001 10.997 1.00 95.69 1005 ASP A CA 1
ATOM 7853 C C . ASP A 1 1005 ? -14.007 -19.047 11.593 1.00 95.69 1005 ASP A C 1
ATOM 7855 O O . ASP A 1 1005 ? -14.058 -19.303 12.791 1.00 95.69 1005 ASP A O 1
ATOM 7859 N N . MET A 1 1006 ? -13.034 -19.536 10.814 1.00 96.44 1006 MET A N 1
ATOM 7860 C CA . MET A 1 1006 ? -11.978 -20.442 11.285 1.00 96.44 1006 MET A CA 1
ATOM 7861 C C . MET A 1 1006 ? -11.232 -19.874 12.505 1.00 96.44 1006 MET A C 1
ATOM 7863 O O . MET A 1 1006 ? -11.015 -20.590 13.485 1.00 96.44 1006 MET A O 1
ATOM 7867 N N . ILE A 1 1007 ? -10.895 -18.576 12.484 1.00 96.62 1007 ILE A N 1
ATOM 7868 C CA . ILE A 1 1007 ? -10.290 -17.885 13.633 1.00 96.62 1007 ILE A CA 1
ATOM 7869 C C . ILE A 1 1007 ? -11.268 -17.812 14.811 1.00 96.62 1007 ILE A C 1
ATOM 7871 O O . ILE A 1 1007 ? -10.859 -18.081 15.937 1.00 96.62 1007 ILE A O 1
ATOM 7875 N N . GLY A 1 1008 ? -12.534 -17.452 14.576 1.00 95.31 1008 GLY A N 1
ATOM 7876 C CA . GLY A 1 1008 ? -13.560 -17.345 15.618 1.00 95.31 1008 GLY A CA 1
ATOM 7877 C C . GLY A 1 1008 ? -13.837 -18.674 16.326 1.00 95.31 1008 GLY A C 1
ATOM 7878 O O . GLY A 1 1008 ? -13.824 -18.731 17.553 1.00 95.31 1008 GLY A O 1
ATOM 7879 N N . THR A 1 1009 ? -14.005 -19.749 15.560 1.00 95.25 1009 THR A N 1
ATOM 7880 C CA . THR A 1 1009 ? -14.213 -21.115 16.052 1.00 95.25 1009 THR A CA 1
ATOM 7881 C C . THR A 1 1009 ? -13.008 -21.593 16.858 1.00 95.25 1009 THR A C 1
ATOM 7883 O O . THR A 1 1009 ? -13.157 -21.923 18.033 1.00 95.25 1009 THR A O 1
ATOM 7886 N N . SER A 1 1010 ? -11.789 -21.485 16.315 1.00 95.25 1010 SER A N 1
ATOM 7887 C CA . SER A 1 1010 ? -10.572 -21.882 17.046 1.00 95.25 1010 SER A CA 1
ATOM 7888 C C . SER A 1 1010 ? -10.335 -21.028 18.314 1.00 95.25 1010 SER A C 1
ATOM 7890 O O . SER A 1 1010 ? -9.826 -21.522 19.319 1.00 95.25 1010 SER A O 1
ATOM 7892 N N . LEU A 1 1011 ? -10.756 -19.756 18.320 1.00 93.94 1011 LEU A N 1
ATOM 7893 C CA . LEU A 1 1011 ? -10.739 -18.877 19.501 1.00 93.94 1011 LEU A CA 1
ATOM 7894 C C . LEU A 1 1011 ? -11.735 -19.264 20.603 1.00 93.94 1011 LEU A C 1
ATOM 7896 O O . LEU A 1 1011 ? -11.523 -18.879 21.758 1.00 93.94 1011 LEU A O 1
ATOM 7900 N N . ASN A 1 1012 ? -12.817 -19.955 20.247 1.00 92.12 1012 ASN A N 1
ATOM 7901 C CA . ASN A 1 1012 ? -13.846 -20.430 21.171 1.00 92.12 1012 ASN A CA 1
ATOM 7902 C C . ASN A 1 1012 ? -13.538 -21.850 21.675 1.00 92.12 1012 ASN A C 1
ATOM 7904 O O . ASN A 1 1012 ? -13.814 -22.159 22.830 1.00 92.12 1012 ASN A O 1
ATOM 7908 N N . GLU A 1 1013 ? -12.933 -22.690 20.832 1.00 93.50 1013 GLU A N 1
ATOM 7909 C CA . GLU A 1 1013 ? -12.496 -24.054 21.165 1.00 93.50 1013 GLU A CA 1
ATOM 7910 C C . GLU A 1 1013 ? -11.216 -24.091 22.016 1.00 93.50 1013 GLU A C 1
ATOM 7912 O O . GLU A 1 1013 ? -10.997 -25.047 22.761 1.00 93.50 1013 GLU A O 1
ATOM 7917 N N . SER A 1 1014 ? -10.357 -23.066 21.926 1.00 91.44 1014 SER A N 1
ATOM 7918 C CA . SER A 1 1014 ? -9.080 -23.045 22.646 1.00 91.44 1014 SER A CA 1
ATOM 7919 C C . SER A 1 1014 ? -9.265 -23.028 24.168 1.00 91.44 1014 SER A C 1
ATOM 7921 O O . SER A 1 1014 ? -9.522 -21.995 24.791 1.00 91.44 1014 SER A O 1
ATOM 7923 N N . THR A 1 1015 ? -9.027 -24.185 24.790 1.00 81.19 1015 THR A N 1
ATOM 7924 C CA . THR A 1 1015 ? -9.052 -24.378 26.250 1.00 81.19 1015 THR A CA 1
ATOM 7925 C C . THR A 1 1015 ? -7.876 -23.723 26.981 1.00 81.19 1015 THR A C 1
ATOM 7927 O O . THR A 1 1015 ? -7.828 -23.746 28.212 1.00 81.19 1015 THR A O 1
ATOM 7930 N N . ARG A 1 1016 ? -6.907 -23.155 26.248 1.00 79.44 1016 ARG A N 1
ATOM 7931 C CA . ARG A 1 1016 ? -5.695 -22.518 26.783 1.00 79.44 1016 ARG A CA 1
ATOM 7932 C C . ARG A 1 1016 ? -5.740 -21.004 26.548 1.00 79.44 1016 ARG A C 1
ATOM 7934 O O . ARG A 1 1016 ? -5.110 -20.514 25.606 1.00 79.44 1016 ARG A O 1
ATOM 7941 N N . PRO A 1 1017 ? -6.458 -20.236 27.389 1.00 72.75 1017 PRO A N 1
ATOM 7942 C CA . PRO A 1 1017 ? -6.427 -18.782 27.303 1.00 72.75 1017 PRO A CA 1
ATOM 7943 C C . PRO A 1 1017 ? -4.988 -18.273 27.483 1.00 72.75 1017 PRO A C 1
ATOM 7945 O O . PRO A 1 1017 ? -4.343 -18.562 28.488 1.00 72.75 1017 PRO A O 1
ATOM 7948 N N . GLY A 1 1018 ? -4.493 -17.518 26.498 1.00 78.12 1018 GLY A N 1
ATOM 7949 C CA . GLY A 1 1018 ? -3.187 -16.847 26.542 1.00 78.12 1018 GLY A CA 1
ATOM 7950 C C . GLY A 1 1018 ? -2.128 -17.343 25.548 1.00 78.12 1018 GLY A C 1
ATOM 7951 O O . GLY A 1 1018 ? -1.143 -16.636 25.354 1.00 78.12 1018 GLY A O 1
ATOM 7952 N N . ASP A 1 1019 ? -2.309 -18.485 24.870 1.00 90.50 1019 ASP A N 1
ATOM 7953 C CA . ASP A 1 1019 ? -1.362 -18.949 23.833 1.00 90.50 1019 ASP A CA 1
ATOM 7954 C C . ASP A 1 1019 ? -1.836 -18.633 22.402 1.00 90.50 1019 ASP A C 1
ATOM 7956 O O . ASP A 1 1019 ? -2.070 -19.503 21.559 1.00 90.50 1019 ASP A O 1
ATOM 7960 N N . SER A 1 1020 ? -1.974 -17.336 22.124 1.00 94.81 1020 SER A N 1
ATOM 7961 C CA . SER A 1 1020 ? -2.371 -16.823 20.807 1.00 94.81 1020 SER A CA 1
ATOM 7962 C C . SER A 1 1020 ? -1.347 -17.126 19.703 1.00 94.81 1020 SER A C 1
ATOM 7964 O O . SER A 1 1020 ? -1.703 -17.112 18.526 1.00 94.81 1020 SER A O 1
ATOM 7966 N N . VAL A 1 1021 ? -0.083 -17.408 20.055 1.00 95.25 1021 VAL A N 1
ATOM 7967 C CA . VAL A 1 1021 ? 0.970 -17.773 19.092 1.00 95.25 1021 VAL A CA 1
ATOM 7968 C C . VAL A 1 1021 ? 0.769 -19.201 18.599 1.00 95.25 1021 VAL A C 1
ATOM 7970 O O . VAL A 1 1021 ? 0.732 -19.407 17.387 1.00 95.25 1021 VAL A O 1
ATOM 7973 N N . SER A 1 1022 ? 0.596 -20.174 19.500 1.00 95.56 1022 SER A N 1
ATOM 7974 C CA . SER A 1 1022 ? 0.319 -21.557 19.092 1.00 95.56 1022 SER A CA 1
ATOM 7975 C C . SER A 1 1022 ? -1.014 -21.666 18.354 1.00 95.56 1022 SER A C 1
ATOM 7977 O O . SER A 1 1022 ? -1.078 -22.350 17.338 1.00 95.56 1022 SER A O 1
ATOM 7979 N N . LEU A 1 1023 ? -2.041 -20.919 18.780 1.00 96.31 1023 LEU A N 1
ATOM 7980 C CA . LEU A 1 1023 ? -3.328 -20.863 18.079 1.00 96.31 1023 LEU A CA 1
ATOM 7981 C C . LEU A 1 1023 ? -3.187 -20.324 16.644 1.00 96.31 1023 LEU A C 1
ATOM 7983 O O . LEU A 1 1023 ? -3.720 -20.905 15.701 1.00 96.31 1023 LEU A O 1
ATOM 7987 N N . ALA A 1 1024 ? -2.432 -19.236 16.454 1.00 97.31 1024 ALA A N 1
ATOM 7988 C CA . ALA A 1 1024 ? -2.171 -18.692 15.123 1.00 97.31 1024 ALA A CA 1
ATOM 7989 C C . ALA A 1 1024 ? -1.347 -19.650 14.242 1.00 97.31 1024 ALA A C 1
ATOM 7991 O O . ALA A 1 1024 ? -1.529 -19.661 13.024 1.00 97.31 1024 ALA A O 1
ATOM 7992 N N . LYS A 1 1025 ? -0.464 -20.463 14.839 1.00 97.12 1025 LYS A N 1
ATOM 7993 C CA . LYS A 1 1025 ? 0.255 -21.529 14.127 1.00 97.12 1025 LYS A CA 1
ATOM 7994 C C . LYS A 1 1025 ? -0.668 -22.673 13.724 1.00 97.12 1025 LYS A C 1
ATOM 7996 O O . LYS A 1 1025 ? -0.674 -23.029 12.557 1.00 97.12 1025 LYS A O 1
ATOM 8001 N N . GLU A 1 1026 ? -1.521 -23.154 14.623 1.00 96.94 1026 GLU A N 1
ATOM 8002 C CA . GLU A 1 1026 ? -2.490 -24.215 14.326 1.00 96.94 1026 GLU A CA 1
ATOM 8003 C C . GLU A 1 1026 ? -3.450 -23.830 13.185 1.00 96.94 1026 GLU A C 1
ATOM 8005 O O . GLU A 1 1026 ? -3.693 -24.623 12.275 1.00 96.94 1026 GLU A O 1
ATOM 8010 N N . ILE A 1 1027 ? -3.968 -22.596 13.190 1.00 97.44 1027 ILE A N 1
ATOM 8011 C CA . ILE A 1 1027 ? -4.833 -22.082 12.116 1.00 97.44 1027 ILE A CA 1
ATOM 8012 C C . ILE A 1 1027 ? -4.048 -21.956 10.796 1.00 97.44 1027 ILE A C 1
ATOM 8014 O O . ILE A 1 1027 ? -4.568 -22.315 9.738 1.00 97.44 1027 ILE A O 1
ATOM 8018 N N . ALA A 1 1028 ? -2.793 -21.488 10.837 1.00 97.50 1028 ALA A N 1
ATOM 8019 C CA . ALA A 1 1028 ? -1.935 -21.420 9.653 1.00 97.50 1028 ALA A CA 1
ATOM 8020 C C . ALA A 1 1028 ? -1.596 -22.815 9.097 1.00 97.50 1028 ALA A C 1
ATOM 8022 O O . ALA A 1 1028 ? -1.668 -23.000 7.887 1.00 97.50 1028 ALA A O 1
ATOM 8023 N N . ASP A 1 1029 ? -1.324 -23.803 9.955 1.00 96.62 1029 ASP A N 1
ATOM 8024 C CA . ASP A 1 1029 ? -1.114 -25.208 9.586 1.00 96.62 1029 ASP A CA 1
ATOM 8025 C C . ASP A 1 1029 ? -2.368 -25.817 8.939 1.00 96.62 1029 ASP A C 1
ATOM 8027 O O . ASP A 1 1029 ? -2.266 -26.486 7.909 1.00 96.62 1029 ASP A O 1
ATOM 8031 N N . LYS A 1 1030 ? -3.561 -25.580 9.511 1.00 95.88 1030 LYS A N 1
ATOM 8032 C CA . LYS A 1 1030 ? -4.851 -26.021 8.944 1.00 95.88 1030 LYS A CA 1
ATOM 8033 C C . LYS A 1 1030 ? -5.073 -25.423 7.551 1.00 95.88 1030 LYS A C 1
ATOM 8035 O O . LYS A 1 1030 ? -5.354 -26.161 6.603 1.00 95.88 1030 LYS A O 1
ATOM 8040 N N . LEU A 1 1031 ? -4.892 -24.108 7.400 1.00 95.12 1031 LEU A N 1
ATOM 8041 C CA . LEU A 1 1031 ? -5.042 -23.451 6.101 1.00 95.12 1031 LEU A CA 1
ATOM 8042 C C . LEU A 1 1031 ? -3.968 -23.907 5.106 1.00 95.12 1031 LEU A C 1
ATOM 8044 O O . LEU A 1 1031 ? -4.286 -24.147 3.946 1.00 95.12 1031 LEU A O 1
ATOM 8048 N N . GLN A 1 1032 ? -2.719 -24.078 5.546 1.00 94.06 1032 GLN A N 1
ATOM 8049 C CA . GLN A 1 1032 ? -1.635 -24.530 4.681 1.00 94.06 1032 GLN A CA 1
ATOM 8050 C C . GLN A 1 1032 ? -1.868 -25.955 4.180 1.00 94.06 1032 GLN A C 1
ATOM 8052 O O . GLN A 1 1032 ? -1.635 -26.201 3.003 1.00 94.06 1032 GLN A O 1
ATOM 8057 N N . LYS A 1 1033 ? -2.351 -26.878 5.021 1.00 92.94 1033 LYS A N 1
ATOM 8058 C CA . LYS A 1 1033 ? -2.730 -28.237 4.592 1.00 92.94 1033 LYS A CA 1
ATOM 8059 C C . LYS A 1 1033 ? -3.837 -28.206 3.538 1.00 92.94 1033 LYS A C 1
ATOM 8061 O O . LYS A 1 1033 ? -3.707 -28.869 2.521 1.00 92.94 1033 LYS A O 1
ATOM 8066 N N . SER A 1 1034 ? -4.830 -27.335 3.728 1.00 90.50 1034 SER A N 1
ATOM 8067 C CA . SER A 1 1034 ? -5.890 -27.061 2.740 1.00 90.50 1034 SER A CA 1
ATOM 8068 C C . SER A 1 1034 ? -5.367 -26.385 1.453 1.00 90.50 1034 SER A C 1
ATOM 8070 O O . SER A 1 1034 ? -6.087 -26.276 0.468 1.00 90.50 1034 SER A O 1
ATOM 8072 N N . CYS A 1 1035 ? -4.120 -25.894 1.457 1.00 88.75 1035 CYS A N 1
ATOM 8073 C CA . CYS A 1 1035 ? -3.434 -25.225 0.345 1.00 88.75 1035 CYS A CA 1
ATOM 8074 C C . CYS A 1 1035 ? -2.193 -26.018 -0.130 1.00 88.75 1035 CYS A C 1
ATOM 8076 O O . CYS A 1 1035 ? -1.172 -25.427 -0.507 1.00 88.75 1035 CYS A O 1
ATOM 8078 N N . VAL A 1 1036 ? -2.257 -27.352 -0.091 1.00 87.19 1036 VAL A N 1
ATOM 8079 C CA . VAL A 1 1036 ? -1.309 -28.261 -0.757 1.00 87.19 1036 VAL A CA 1
ATOM 8080 C C . VAL A 1 1036 ? -2.111 -29.207 -1.646 1.00 87.19 1036 VAL A C 1
ATOM 8082 O O . VAL A 1 1036 ? -3.108 -29.765 -1.207 1.00 87.19 1036 VAL A O 1
ATOM 8085 N N . HIS A 1 1037 ? -1.677 -29.380 -2.894 1.00 82.38 1037 HIS A N 1
ATOM 8086 C CA . HIS A 1 1037 ? -2.280 -30.313 -3.848 1.00 82.38 1037 HIS A CA 1
ATOM 8087 C C . HIS A 1 1037 ? -1.282 -31.409 -4.239 1.00 82.38 1037 HIS A C 1
ATOM 8089 O O . HIS A 1 1037 ? -0.065 -31.208 -4.170 1.00 82.38 1037 HIS A O 1
ATOM 8095 N N . GLU A 1 1038 ? -1.789 -32.563 -4.674 1.00 79.44 1038 GLU A N 1
ATOM 8096 C CA . GLU A 1 1038 ? -0.953 -33.637 -5.213 1.00 79.44 1038 GLU A CA 1
ATOM 8097 C C . GLU A 1 1038 ? -0.158 -33.152 -6.435 1.00 79.44 1038 GLU A C 1
ATOM 8099 O O . GLU A 1 1038 ? -0.676 -32.452 -7.306 1.00 79.44 1038 GLU A O 1
ATOM 8104 N N . GLY A 1 1039 ? 1.131 -33.490 -6.490 1.00 82.25 1039 GLY A N 1
ATOM 8105 C CA . GLY A 1 1039 ? 2.030 -33.011 -7.542 1.00 82.25 1039 GLY A CA 1
ATOM 8106 C C . GLY A 1 1039 ? 2.499 -31.555 -7.389 1.00 82.25 1039 GLY A C 1
ATOM 8107 O O . GLY A 1 1039 ? 3.068 -31.011 -8.339 1.00 82.25 1039 GLY A O 1
ATOM 8108 N N . GLN A 1 1040 ? 2.295 -30.913 -6.230 1.00 85.62 1040 GLN A N 1
ATOM 8109 C CA . GLN A 1 1040 ? 2.968 -29.653 -5.900 1.00 85.62 1040 GLN A CA 1
ATOM 8110 C C . GLN A 1 1040 ? 4.452 -29.891 -5.582 1.00 85.62 1040 GLN A C 1
ATOM 8112 O O . GLN A 1 1040 ? 4.789 -30.677 -4.696 1.00 85.62 1040 GLN A O 1
ATOM 8117 N N . SER A 1 1041 ? 5.349 -29.160 -6.245 1.00 88.75 1041 SER A N 1
ATOM 8118 C CA . SER A 1 1041 ? 6.775 -29.179 -5.914 1.00 88.75 1041 SER A CA 1
ATOM 8119 C C . SER A 1 1041 ? 7.081 -28.244 -4.741 1.00 88.75 1041 SER A C 1
ATOM 8121 O O . SER A 1 1041 ? 6.523 -27.151 -4.636 1.00 88.75 1041 SER A O 1
ATOM 8123 N N . ASN A 1 1042 ? 8.072 -28.593 -3.914 1.00 86.81 1042 ASN A N 1
ATOM 8124 C CA . ASN A 1 1042 ? 8.666 -27.642 -2.968 1.00 86.81 1042 ASN A CA 1
ATOM 8125 C C . ASN A 1 1042 ? 9.294 -26.427 -3.677 1.00 86.81 1042 ASN A C 1
ATOM 8127 O O . ASN A 1 1042 ? 9.475 -25.391 -3.042 1.00 86.81 1042 ASN A O 1
ATOM 8131 N N . SER A 1 1043 ? 9.620 -26.512 -4.975 1.00 86.38 1043 SER A N 1
ATOM 8132 C CA . SER A 1 1043 ? 10.105 -25.386 -5.788 1.00 86.38 1043 SER A CA 1
ATOM 8133 C C . SER A 1 1043 ? 9.001 -24.410 -6.225 1.00 86.38 1043 SER A C 1
ATOM 8135 O O . SER A 1 1043 ? 9.329 -23.274 -6.565 1.00 86.38 1043 SER A O 1
ATOM 8137 N N . ASP A 1 1044 ? 7.724 -24.798 -6.160 1.00 91.38 1044 ASP A N 1
ATOM 8138 C CA . ASP A 1 1044 ? 6.599 -23.973 -6.614 1.00 91.38 1044 ASP A CA 1
ATOM 8139 C C . ASP A 1 1044 ? 6.386 -22.733 -5.724 1.00 91.38 1044 ASP A C 1
ATOM 8141 O O . ASP A 1 1044 ? 6.641 -22.735 -4.514 1.00 91.38 1044 ASP A O 1
ATOM 8145 N N . HIS A 1 1045 ? 5.897 -21.649 -6.327 1.00 92.69 1045 HIS A N 1
ATOM 8146 C CA . HIS A 1 1045 ? 5.552 -20.418 -5.617 1.00 92.69 1045 HIS A CA 1
ATOM 8147 C C . HIS A 1 1045 ? 4.106 -20.513 -5.121 1.00 92.69 1045 HIS A C 1
ATOM 8149 O O . HIS A 1 1045 ? 3.198 -20.800 -5.900 1.00 92.69 1045 HIS A O 1
ATOM 8155 N N . ARG A 1 1046 ? 3.873 -20.255 -3.829 1.00 94.69 1046 ARG A N 1
ATOM 8156 C CA . ARG A 1 1046 ? 2.537 -20.311 -3.212 1.00 94.69 1046 ARG A CA 1
ATOM 8157 C C . ARG A 1 1046 ? 1.998 -18.921 -2.911 1.00 94.69 1046 ARG A C 1
ATOM 8159 O O . ARG A 1 1046 ? 2.640 -18.150 -2.197 1.00 94.69 1046 ARG A O 1
ATOM 8166 N N . VAL A 1 1047 ? 0.793 -18.639 -3.393 1.00 95.69 1047 VAL A N 1
ATOM 8167 C CA . VAL A 1 1047 ? 0.039 -17.415 -3.113 1.00 95.69 1047 VAL A CA 1
ATOM 8168 C C . VAL A 1 1047 ? -1.290 -17.790 -2.472 1.00 95.69 1047 VAL A C 1
ATOM 8170 O O . VAL A 1 1047 ? -2.026 -18.604 -3.017 1.00 95.69 1047 VAL A O 1
ATOM 8173 N N . ILE A 1 1048 ? -1.613 -17.188 -1.332 1.00 96.19 1048 ILE A N 1
ATOM 8174 C CA . ILE A 1 1048 ? -2.918 -17.303 -0.678 1.00 96.19 1048 ILE A CA 1
ATOM 8175 C C . ILE A 1 1048 ? -3.629 -15.962 -0.861 1.00 96.19 1048 ILE A C 1
ATOM 8177 O O . ILE A 1 1048 ? -3.226 -14.952 -0.280 1.00 96.19 1048 ILE A O 1
ATOM 8181 N N . LEU A 1 1049 ? -4.663 -15.947 -1.699 1.00 96.25 1049 LEU A N 1
ATOM 8182 C CA . LEU A 1 1049 ? -5.472 -14.776 -2.023 1.00 96.25 1049 LEU A CA 1
ATOM 8183 C C . LEU A 1 1049 ? -6.753 -14.784 -1.181 1.00 96.25 1049 LEU A C 1
ATOM 8185 O O . LEU A 1 1049 ? -7.693 -15.523 -1.468 1.00 96.25 1049 LEU A O 1
ATOM 8189 N N . ILE A 1 1050 ? -6.806 -13.950 -0.144 1.00 95.75 1050 ILE A N 1
ATOM 8190 C CA . ILE A 1 1050 ? -7.948 -13.884 0.774 1.00 95.75 1050 ILE A CA 1
ATOM 8191 C C . ILE A 1 1050 ? -8.942 -12.823 0.290 1.00 95.75 1050 ILE A C 1
ATOM 8193 O O . ILE A 1 1050 ? -8.658 -11.624 0.349 1.00 95.75 1050 ILE A O 1
ATOM 8197 N N . ARG A 1 1051 ? -10.119 -13.254 -0.178 1.00 94.31 1051 ARG A N 1
ATOM 8198 C CA . ARG A 1 1051 ? -11.147 -12.394 -0.787 1.00 94.31 1051 ARG A CA 1
ATOM 8199 C C . ARG A 1 1051 ? -12.119 -11.827 0.245 1.00 94.31 1051 ARG A C 1
ATOM 8201 O O . ARG A 1 1051 ? -12.837 -12.565 0.914 1.00 94.31 1051 ARG A O 1
ATOM 8208 N N . GLY A 1 1052 ? -12.194 -10.501 0.359 1.00 93.25 1052 GLY A N 1
ATOM 8209 C CA . GLY A 1 1052 ? -13.163 -9.816 1.220 1.00 93.25 1052 GLY A CA 1
ATOM 8210 C C . GLY A 1 1052 ? -12.887 -9.934 2.726 1.00 93.25 1052 GLY A C 1
ATOM 8211 O O . GLY A 1 1052 ? -13.825 -9.848 3.523 1.00 93.25 1052 GLY A O 1
ATOM 8212 N N . LEU A 1 1053 ? -11.620 -10.100 3.128 1.00 93.06 1053 LEU A N 1
ATOM 8213 C CA . LEU A 1 1053 ? -11.208 -10.255 4.532 1.00 93.06 1053 LEU A CA 1
ATOM 8214 C C . LEU A 1 1053 ? -11.680 -9.104 5.435 1.00 93.06 1053 LEU A C 1
ATOM 8216 O O . LEU A 1 1053 ? -12.232 -9.333 6.511 1.00 93.06 1053 LEU A O 1
ATOM 8220 N N . LEU A 1 1054 ? -11.512 -7.853 4.998 1.00 90.75 1054 LEU A N 1
ATOM 8221 C CA . LEU A 1 1054 ? -11.916 -6.685 5.785 1.00 90.75 1054 LEU A CA 1
ATOM 8222 C C . LEU A 1 1054 ? -13.445 -6.632 6.019 1.00 90.75 1054 LEU A C 1
ATOM 8224 O O . LEU A 1 1054 ? -13.847 -6.488 7.177 1.00 90.75 1054 LEU A O 1
ATOM 8228 N N . PRO A 1 1055 ? -14.315 -6.763 4.993 1.00 92.94 1055 PRO A N 1
ATOM 8229 C CA . PRO A 1 1055 ? -15.755 -6.942 5.189 1.00 92.94 1055 PRO A CA 1
ATOM 8230 C C . PRO A 1 1055 ? -16.117 -8.082 6.148 1.00 92.94 1055 PRO A C 1
ATOM 8232 O O . PRO A 1 1055 ? -16.972 -7.883 7.012 1.00 92.94 1055 PRO A O 1
ATOM 8235 N N . ALA A 1 1056 ? -15.452 -9.236 6.047 1.00 94.88 1056 ALA A N 1
ATOM 8236 C CA . ALA A 1 1056 ? -15.702 -10.379 6.920 1.00 94.88 1056 ALA A CA 1
ATOM 8237 C C . ALA A 1 1056 ? -15.371 -10.075 8.389 1.00 94.88 1056 ALA A C 1
ATOM 8239 O O . ALA A 1 1056 ? -16.238 -10.217 9.249 1.00 94.88 1056 ALA A O 1
ATOM 8240 N N . LEU A 1 1057 ? -14.180 -9.536 8.679 1.00 93.50 1057 LEU A N 1
ATOM 8241 C CA . LEU A 1 1057 ? -13.786 -9.121 10.033 1.00 93.50 1057 LEU A CA 1
ATOM 8242 C C . LEU A 1 1057 ? -14.696 -8.018 10.604 1.00 93.50 1057 LEU A C 1
ATOM 8244 O O . LEU A 1 1057 ? -14.922 -7.963 11.812 1.00 93.50 1057 LEU A O 1
ATOM 8248 N N . LEU A 1 1058 ? -15.238 -7.133 9.759 1.00 92.44 1058 LEU A N 1
ATOM 8249 C CA . LEU A 1 1058 ? -16.221 -6.118 10.165 1.00 92.44 1058 LEU A CA 1
ATOM 8250 C C . LEU A 1 1058 ? -17.631 -6.687 10.394 1.00 92.44 1058 LEU A C 1
ATOM 8252 O O . LEU A 1 1058 ? -18.413 -6.065 11.113 1.00 92.44 1058 LEU A O 1
ATOM 8256 N N . SER A 1 1059 ? -17.966 -7.829 9.790 1.00 94.44 1059 SER A N 1
ATOM 8257 C CA . SER A 1 1059 ? -19.211 -8.563 10.042 1.00 94.44 1059 SER A CA 1
ATOM 8258 C C . SER A 1 1059 ? -19.099 -9.404 11.314 1.00 94.44 1059 SER A C 1
ATOM 8260 O O . SER A 1 1059 ? -19.961 -9.316 12.188 1.00 94.44 1059 SER A O 1
ATOM 8262 N N . ALA A 1 1060 ? -17.983 -10.123 11.479 1.00 93.81 1060 ALA A N 1
ATOM 8263 C CA . ALA A 1 1060 ? -17.640 -10.835 12.706 1.00 93.81 1060 ALA A CA 1
ATOM 8264 C C . ALA A 1 1060 ? -17.678 -9.885 13.914 1.00 93.81 1060 ALA A C 1
ATOM 8266 O O . ALA A 1 1060 ? -18.355 -10.178 14.890 1.00 93.81 1060 ALA A O 1
ATOM 8267 N N . ALA A 1 1061 ? -17.100 -8.681 13.801 1.00 92.88 1061 ALA A N 1
ATOM 8268 C CA . ALA A 1 1061 ? -17.116 -7.655 14.853 1.00 92.88 1061 ALA A CA 1
ATOM 8269 C C . ALA A 1 1061 ? -18.507 -7.135 15.280 1.00 92.88 1061 ALA A C 1
ATOM 8271 O O . ALA A 1 1061 ? -18.599 -6.392 16.255 1.00 92.88 1061 ALA A O 1
ATOM 8272 N N . LYS A 1 1062 ? -19.582 -7.484 14.559 1.00 93.44 1062 LYS A N 1
ATOM 8273 C CA . LYS A 1 1062 ? -20.978 -7.177 14.928 1.00 93.44 1062 LYS A CA 1
ATOM 8274 C C . LYS A 1 1062 ? -21.713 -8.373 15.538 1.00 93.44 1062 LYS A C 1
ATOM 8276 O O . LYS A 1 1062 ? -22.843 -8.212 15.990 1.00 93.44 1062 LYS A O 1
ATOM 8281 N N . SER A 1 1063 ? -21.110 -9.556 15.495 1.00 91.94 1063 SER A N 1
ATOM 8282 C CA . SER A 1 1063 ? -21.724 -10.807 15.934 1.00 91.94 1063 SER A CA 1
ATOM 8283 C C . SER A 1 1063 ? -21.530 -10.997 17.445 1.00 91.94 1063 SER A C 1
ATOM 8285 O O . SER A 1 1063 ? -20.485 -10.607 17.979 1.00 91.94 1063 SER A O 1
ATOM 8287 N N . PRO A 1 1064 ? -22.511 -11.570 18.167 1.00 90.19 1064 PRO A N 1
ATOM 8288 C CA . PRO A 1 1064 ? -22.336 -11.903 19.577 1.00 90.19 1064 PRO A CA 1
ATOM 8289 C C . PRO A 1 1064 ? -21.183 -12.904 19.745 1.00 90.19 1064 PRO A C 1
ATOM 8291 O O . PRO A 1 1064 ? -20.963 -13.751 18.886 1.00 90.19 1064 PRO A O 1
ATOM 8294 N N . GLY A 1 1065 ? -20.427 -12.784 20.838 1.00 87.00 1065 GLY A N 1
ATOM 8295 C CA . GLY A 1 1065 ? -19.238 -13.610 21.085 1.00 87.00 1065 GLY A CA 1
ATOM 8296 C C . GLY A 1 1065 ? -17.959 -13.149 20.371 1.00 87.00 1065 GLY A C 1
ATOM 8297 O O . GLY A 1 1065 ? -16.906 -13.735 20.602 1.00 87.00 1065 GLY A O 1
ATOM 8298 N N . TYR A 1 1066 ? -17.992 -12.089 19.552 1.00 91.56 1066 TYR A N 1
ATOM 8299 C CA . TYR A 1 1066 ? -16.774 -11.561 18.930 1.00 91.56 1066 TYR A CA 1
ATOM 8300 C C . TYR A 1 1066 ? -15.730 -11.121 19.967 1.00 91.56 1066 TYR A C 1
ATOM 8302 O O . TYR A 1 1066 ? -15.973 -10.229 20.785 1.00 91.56 1066 TYR A O 1
ATOM 8310 N N . ARG A 1 1067 ? -14.529 -11.694 19.860 1.00 91.50 1067 ARG A N 1
ATOM 8311 C CA . ARG A 1 1067 ? -13.360 -11.342 20.671 1.00 91.50 1067 ARG A CA 1
ATOM 8312 C C . ARG A 1 1067 ? -12.546 -10.239 19.996 1.00 91.50 1067 ARG A C 1
ATOM 8314 O O . ARG A 1 1067 ? -12.247 -10.315 18.802 1.00 91.50 1067 ARG A O 1
ATOM 8321 N N . SER A 1 1068 ? -12.146 -9.224 20.756 1.00 89.12 1068 SER A N 1
ATOM 8322 C CA . SER A 1 1068 ? -11.275 -8.116 20.319 1.00 89.12 1068 SER A CA 1
ATOM 8323 C C . SER A 1 1068 ? -10.015 -8.599 19.588 1.00 89.12 1068 SER A C 1
ATOM 8325 O O . SER A 1 1068 ? -9.620 -8.019 18.571 1.00 89.12 1068 SER A O 1
ATOM 8327 N N . GLU A 1 1069 ? -9.447 -9.689 20.092 1.00 93.12 1069 GLU A N 1
ATOM 8328 C CA . GLU A 1 1069 ? -8.215 -10.368 19.697 1.00 93.12 1069 GLU A CA 1
ATOM 8329 C C . GLU A 1 1069 ? -8.250 -10.903 18.256 1.00 93.12 1069 GLU A C 1
ATOM 8331 O O . GLU A 1 1069 ? -7.201 -11.004 17.619 1.00 93.12 1069 GLU A O 1
ATOM 8336 N N . THR A 1 1070 ? -9.442 -11.174 17.702 1.00 95.25 1070 THR A N 1
ATOM 8337 C CA . THR A 1 1070 ? -9.657 -11.778 16.368 1.00 95.25 1070 THR A CA 1
ATOM 8338 C C . THR A 1 1070 ? -8.838 -11.102 15.263 1.00 95.25 1070 THR A C 1
ATOM 8340 O O . THR A 1 1070 ? -8.259 -11.771 14.413 1.00 95.25 1070 THR A O 1
ATOM 8343 N N . LYS A 1 1071 ? -8.733 -9.764 15.280 1.00 95.31 1071 LYS A N 1
ATOM 8344 C CA . LYS A 1 1071 ? -7.956 -9.000 14.283 1.00 95.31 1071 LYS A CA 1
ATOM 8345 C C . LYS A 1 1071 ? -6.445 -9.141 14.442 1.00 95.31 1071 LYS A C 1
ATOM 8347 O O . LYS A 1 1071 ? -5.727 -9.028 13.456 1.00 95.31 1071 LYS A O 1
ATOM 8352 N N . VAL A 1 1072 ? -5.956 -9.339 15.663 1.00 96.00 1072 VAL A N 1
ATOM 8353 C CA . VAL A 1 1072 ? -4.522 -9.528 15.917 1.00 96.00 1072 VAL A CA 1
ATOM 8354 C C . VAL A 1 1072 ? -4.125 -10.951 15.553 1.00 96.00 1072 VAL A C 1
ATOM 8356 O O . VAL A 1 1072 ? -3.131 -11.145 14.866 1.00 96.00 1072 VAL A O 1
ATOM 8359 N N . ILE A 1 1073 ? -4.951 -11.929 15.933 1.00 97.12 1073 ILE A N 1
ATOM 8360 C CA . ILE A 1 1073 ? -4.747 -13.338 15.586 1.00 97.12 1073 ILE A CA 1
ATOM 8361 C C . ILE A 1 1073 ? -4.846 -13.536 14.072 1.00 97.12 1073 ILE A C 1
ATOM 8363 O O . ILE A 1 1073 ? -4.004 -14.225 13.515 1.00 97.12 1073 ILE A O 1
ATOM 8367 N N . CYS A 1 1074 ? -5.765 -12.849 13.385 1.00 97.25 1074 CYS A N 1
ATOM 8368 C CA . CYS A 1 1074 ? -5.760 -12.738 11.924 1.00 97.25 1074 CYS A CA 1
ATOM 8369 C C . CYS A 1 1074 ? -4.378 -12.319 11.396 1.00 97.25 1074 CYS A C 1
ATOM 8371 O O . CYS A 1 1074 ? -3.753 -13.082 10.665 1.00 97.25 1074 CYS A O 1
ATOM 8373 N N . ASP A 1 1075 ? -3.860 -11.155 11.803 1.00 97.31 1075 ASP A N 1
ATOM 8374 C CA . ASP A 1 1075 ? -2.543 -10.682 11.354 1.00 97.31 1075 ASP A CA 1
ATOM 8375 C C . ASP A 1 1075 ? -1.403 -11.668 11.704 1.00 97.31 1075 ASP A C 1
ATOM 8377 O O . ASP A 1 1075 ? -0.462 -11.813 10.925 1.00 97.31 1075 ASP A O 1
ATOM 8381 N N . MET A 1 1076 ? -1.491 -12.375 12.838 1.00 97.94 1076 MET A N 1
ATOM 8382 C CA . MET A 1 1076 ? -0.527 -13.408 13.241 1.00 97.94 1076 MET A CA 1
ATOM 8383 C C . MET A 1 1076 ? -0.596 -14.664 12.370 1.00 97.94 1076 MET A C 1
ATOM 8385 O O . MET A 1 1076 ? 0.450 -15.170 11.982 1.00 97.94 1076 MET A O 1
ATOM 8389 N N . VAL A 1 1077 ? -1.787 -15.154 12.016 1.00 97.94 1077 VAL A N 1
ATOM 8390 C CA . VAL A 1 1077 ? -1.946 -16.284 11.084 1.00 97.94 1077 VAL A CA 1
ATOM 8391 C C . VAL A 1 1077 ? -1.314 -15.929 9.739 1.00 97.94 1077 VAL A C 1
ATOM 8393 O O . VAL A 1 1077 ? -0.534 -16.707 9.195 1.00 97.94 1077 VAL A O 1
ATOM 8396 N N . LEU A 1 1078 ? -1.568 -14.717 9.234 1.00 97.44 1078 LEU A N 1
ATOM 8397 C CA . LEU A 1 1078 ? -0.960 -14.237 7.990 1.00 97.44 1078 LEU A CA 1
ATOM 8398 C C . LEU A 1 1078 ? 0.571 -14.107 8.099 1.00 97.44 1078 LEU A C 1
ATOM 8400 O O . LEU A 1 1078 ? 1.284 -14.452 7.157 1.00 97.44 1078 LEU A O 1
ATOM 8404 N N . ALA A 1 1079 ? 1.092 -13.666 9.249 1.00 97.62 1079 ALA A N 1
ATOM 8405 C CA . ALA A 1 1079 ? 2.527 -13.655 9.528 1.00 97.62 1079 ALA A CA 1
ATOM 8406 C C . ALA A 1 1079 ? 3.135 -15.071 9.524 1.00 97.62 1079 ALA A C 1
ATOM 8408 O O . ALA A 1 1079 ? 4.177 -15.280 8.900 1.00 97.62 1079 ALA A O 1
ATOM 8409 N N . THR A 1 1080 ? 2.472 -16.052 10.145 1.00 97.88 1080 THR A N 1
ATOM 8410 C CA . THR A 1 1080 ? 2.909 -17.457 10.153 1.00 97.88 1080 THR A CA 1
ATOM 8411 C C . THR A 1 1080 ? 2.920 -18.048 8.744 1.00 97.88 1080 THR A C 1
ATOM 8413 O O . THR A 1 1080 ? 3.910 -18.662 8.353 1.00 97.88 1080 THR A O 1
ATOM 8416 N N . LEU A 1 1081 ? 1.882 -17.806 7.934 1.00 97.12 1081 LEU A N 1
ATOM 8417 C CA . LEU A 1 1081 ? 1.837 -18.248 6.532 1.00 97.12 1081 LEU A CA 1
ATOM 8418 C C . LEU A 1 1081 ? 3.036 -17.726 5.722 1.00 97.12 1081 LEU A C 1
ATOM 8420 O O . LEU A 1 1081 ? 3.605 -18.467 4.921 1.00 97.12 1081 LEU A O 1
ATOM 8424 N N . MET A 1 1082 ? 3.474 -16.488 5.967 1.00 96.75 1082 MET A N 1
ATOM 8425 C CA . MET A 1 1082 ? 4.637 -15.909 5.285 1.00 96.75 1082 MET A CA 1
ATOM 8426 C C . MET A 1 1082 ? 5.993 -16.415 5.790 1.00 96.75 1082 MET A C 1
ATOM 8428 O O . MET A 1 1082 ? 6.918 -16.555 4.985 1.00 96.75 1082 MET A O 1
ATOM 8432 N N . MET A 1 1083 ? 6.139 -16.648 7.098 1.00 96.00 1083 MET A N 1
ATOM 8433 C CA . MET A 1 1083 ? 7.426 -16.995 7.719 1.00 96.00 1083 MET A CA 1
ATOM 8434 C C . MET A 1 1083 ? 7.640 -18.504 7.843 1.00 96.00 1083 MET A C 1
ATOM 8436 O O . MET A 1 1083 ? 8.672 -19.014 7.418 1.00 96.00 1083 MET A O 1
ATOM 8440 N N . ASP A 1 1084 ? 6.657 -19.224 8.385 1.00 96.00 1084 ASP A N 1
ATOM 8441 C CA . ASP A 1 1084 ? 6.771 -20.654 8.674 1.00 96.00 1084 ASP A CA 1
ATOM 8442 C C . ASP A 1 1084 ? 6.354 -21.526 7.471 1.00 96.00 1084 ASP A C 1
ATOM 8444 O O . ASP A 1 1084 ? 6.861 -22.641 7.325 1.00 96.00 1084 ASP A O 1
ATOM 8448 N N . HIS A 1 1085 ? 5.508 -21.021 6.561 1.00 95.19 1085 HIS A N 1
ATOM 8449 C CA . HIS A 1 1085 ? 5.051 -21.756 5.364 1.00 95.19 1085 HIS A CA 1
ATOM 8450 C C . HIS A 1 1085 ? 5.539 -21.178 4.025 1.00 95.19 1085 HIS A C 1
ATOM 8452 O O . HIS A 1 1085 ? 5.217 -21.724 2.971 1.00 95.19 1085 HIS A O 1
ATOM 8458 N N . GLU A 1 1086 ? 6.337 -20.107 4.041 1.00 93.88 1086 GLU A N 1
ATOM 8459 C CA . GLU A 1 1086 ? 6.867 -19.431 2.844 1.00 93.88 1086 GLU A CA 1
ATOM 8460 C C . GLU A 1 1086 ? 5.804 -18.998 1.809 1.00 93.88 1086 GLU A C 1
ATOM 8462 O O . GLU A 1 1086 ? 6.131 -18.707 0.657 1.00 93.88 1086 GLU A O 1
ATOM 8467 N N . CYS A 1 1087 ? 4.538 -18.882 2.194 1.00 94.31 1087 CYS A N 1
ATOM 8468 C CA . CYS A 1 1087 ? 3.476 -18.428 1.303 1.00 94.31 1087 CYS A CA 1
ATOM 8469 C C . CYS A 1 1087 ? 3.511 -16.906 1.139 1.00 94.31 1087 CYS A C 1
ATOM 8471 O O . CYS A 1 1087 ? 3.990 -16.175 2.004 1.00 94.31 1087 CYS A O 1
ATOM 8473 N N . VAL A 1 1088 ? 3.001 -16.400 0.021 1.00 93.44 1088 VAL A N 1
ATOM 8474 C CA . VAL A 1 1088 ? 2.720 -14.971 -0.146 1.00 93.44 1088 VAL A CA 1
ATOM 8475 C C . VAL A 1 1088 ? 1.239 -14.749 0.098 1.00 93.44 1088 VAL A C 1
ATOM 8477 O O . VAL A 1 1088 ? 0.407 -15.415 -0.509 1.00 93.44 1088 VAL A O 1
ATOM 8480 N N . VAL A 1 1089 ? 0.897 -13.822 0.988 1.00 93.12 1089 VAL A N 1
ATOM 8481 C CA . VAL A 1 1089 ? -0.496 -13.521 1.322 1.00 93.12 1089 VAL A CA 1
ATOM 8482 C C . VAL A 1 1089 ? -0.929 -12.258 0.589 1.00 93.12 1089 VAL A C 1
ATOM 8484 O O . VAL A 1 1089 ? -0.380 -11.182 0.816 1.00 93.12 1089 VAL A O 1
ATOM 8487 N N . LEU A 1 1090 ? -1.949 -12.370 -0.258 1.00 92.19 1090 LEU A N 1
ATOM 8488 C CA . LEU A 1 1090 ? -2.599 -11.233 -0.904 1.00 92.19 1090 LEU A CA 1
ATOM 8489 C C . LEU A 1 1090 ? -3.994 -11.057 -0.303 1.00 92.19 1090 LEU A C 1
ATOM 8491 O O . LEU A 1 1090 ? -4.761 -12.010 -0.209 1.00 92.19 1090 LEU A O 1
ATOM 8495 N N . GLN A 1 1091 ? -4.335 -9.842 0.121 1.00 88.00 1091 GLN A N 1
ATOM 8496 C CA . GLN A 1 1091 ? -5.658 -9.535 0.665 1.00 88.00 1091 GLN A CA 1
ATOM 8497 C C . GLN A 1 1091 ? -6.452 -8.750 -0.380 1.00 88.00 1091 GLN A C 1
ATOM 8499 O O . GLN A 1 1091 ? -6.275 -7.542 -0.499 1.00 88.00 1091 GLN A O 1
ATOM 8504 N N . ALA A 1 1092 ? -7.356 -9.404 -1.110 1.00 81.12 1092 ALA A N 1
ATOM 8505 C CA . ALA A 1 1092 ? -8.340 -8.672 -1.903 1.00 81.12 1092 ALA A CA 1
ATOM 8506 C C . ALA A 1 1092 ? -9.312 -7.997 -0.924 1.00 81.12 1092 ALA A C 1
ATOM 8508 O O . ALA A 1 1092 ? -10.099 -8.653 -0.231 1.00 81.12 1092 ALA A O 1
ATOM 8509 N N . VAL A 1 1093 ? -9.201 -6.671 -0.800 1.00 76.62 1093 VAL A N 1
ATOM 8510 C CA . VAL A 1 1093 ? -9.869 -5.882 0.251 1.00 76.62 1093 VAL A CA 1
ATOM 8511 C C . VAL A 1 1093 ? -11.392 -5.994 0.140 1.00 76.62 1093 VAL A C 1
ATOM 8513 O O . VAL A 1 1093 ? -12.103 -5.848 1.142 1.00 76.62 1093 VAL A O 1
ATOM 8516 N N . ARG A 1 1094 ? -11.909 -6.282 -1.059 1.00 78.62 1094 ARG A N 1
ATOM 8517 C CA . ARG A 1 1094 ? -13.341 -6.358 -1.356 1.00 78.62 1094 ARG A CA 1
ATOM 8518 C C . ARG A 1 1094 ? -13.727 -7.752 -1.854 1.00 78.62 1094 ARG A C 1
ATOM 8520 O O . ARG A 1 1094 ? -12.897 -8.613 -2.115 1.00 78.62 1094 ARG A O 1
ATOM 8527 N N . LYS A 1 1095 ? -15.039 -7.982 -1.948 1.00 86.38 1095 LYS A N 1
ATOM 8528 C CA . LYS A 1 1095 ? -15.632 -9.265 -2.360 1.00 86.38 1095 LYS A CA 1
ATOM 8529 C C . LYS A 1 1095 ? -16.059 -9.288 -3.839 1.00 86.38 1095 LYS A C 1
ATOM 8531 O O . LYS A 1 1095 ? -16.945 -10.052 -4.204 1.00 86.38 1095 LYS A O 1
ATOM 8536 N N . ARG A 1 1096 ? -15.521 -8.395 -4.680 1.00 88.38 1096 ARG A N 1
ATOM 8537 C CA . ARG A 1 1096 ? -15.934 -8.294 -6.090 1.00 88.38 1096 ARG A CA 1
ATOM 8538 C C . ARG A 1 1096 ? -15.262 -9.388 -6.914 1.00 88.38 1096 ARG A C 1
ATOM 8540 O O . ARG A 1 1096 ? -14.063 -9.606 -6.799 1.00 88.38 1096 ARG A O 1
ATOM 8547 N N . GLU A 1 1097 ? -16.037 -10.050 -7.760 1.00 90.12 1097 GLU A N 1
ATOM 8548 C CA . GLU A 1 1097 ? -15.535 -11.065 -8.691 1.00 90.12 1097 GLU A CA 1
ATOM 8549 C C . GLU A 1 1097 ? -14.620 -10.450 -9.761 1.00 90.12 1097 GLU A C 1
ATOM 8551 O O . GLU A 1 1097 ? -13.543 -10.973 -10.018 1.00 90.12 1097 GLU A O 1
ATOM 8556 N N . THR A 1 1098 ? -14.944 -9.248 -10.247 1.00 91.12 1098 THR A N 1
ATOM 8557 C CA . THR A 1 1098 ? -14.089 -8.492 -11.179 1.00 91.12 1098 THR A CA 1
ATOM 8558 C C . THR A 1 1098 ? -12.693 -8.171 -10.625 1.00 91.12 1098 THR A C 1
ATOM 8560 O O . THR A 1 1098 ? -11.726 -8.137 -11.380 1.00 91.12 1098 THR A O 1
ATOM 8563 N N . GLU A 1 1099 ? -12.561 -7.978 -9.308 1.00 90.81 1099 GLU A N 1
ATOM 8564 C CA . GLU A 1 1099 ? -11.270 -7.768 -8.632 1.00 90.81 1099 GLU A CA 1
ATOM 8565 C C . GLU A 1 1099 ? -10.454 -9.070 -8.600 1.00 90.81 1099 GLU A C 1
ATOM 8567 O O . GLU A 1 1099 ? -9.260 -9.051 -8.881 1.00 90.81 1099 GLU A O 1
ATOM 8572 N N . LEU A 1 1100 ? -11.105 -10.214 -8.355 1.00 93.69 1100 LEU A N 1
ATOM 8573 C CA . LEU A 1 1100 ? -10.477 -11.538 -8.438 1.00 93.69 1100 LEU A CA 1
ATOM 8574 C C . LEU A 1 1100 ? -9.999 -11.854 -9.865 1.00 93.69 1100 LEU A C 1
ATOM 8576 O O . LEU A 1 1100 ? -8.865 -12.301 -10.031 1.00 93.69 1100 LEU A O 1
ATOM 8580 N N . HIS A 1 1101 ? -10.828 -11.583 -10.880 1.00 94.50 1101 HIS A N 1
ATOM 8581 C CA . HIS A 1 1101 ? -10.477 -11.781 -12.291 1.00 94.50 1101 HIS A CA 1
ATOM 8582 C C . HIS A 1 1101 ? -9.231 -10.970 -12.654 1.00 94.50 1101 HIS A C 1
ATOM 8584 O O . HIS A 1 1101 ? -8.253 -11.527 -13.147 1.00 94.50 1101 HIS A O 1
ATOM 8590 N N . MET A 1 1102 ? -9.238 -9.672 -12.336 1.00 95.00 1102 MET A N 1
ATOM 8591 C CA . MET A 1 1102 ? -8.111 -8.780 -12.593 1.00 95.00 1102 MET A CA 1
ATOM 8592 C C . MET A 1 1102 ? -6.834 -9.253 -11.882 1.00 95.00 1102 MET A C 1
ATOM 8594 O O . MET A 1 1102 ? -5.796 -9.363 -12.531 1.00 95.00 1102 MET A O 1
ATOM 8598 N N . ILE A 1 1103 ? -6.896 -9.611 -10.592 1.00 95.44 1103 ILE A N 1
ATOM 8599 C CA . ILE A 1 1103 ? -5.719 -10.095 -9.849 1.00 95.44 1103 ILE A CA 1
ATOM 8600 C C . ILE A 1 1103 ? -5.136 -11.349 -10.511 1.00 95.44 1103 ILE A C 1
ATOM 8602 O O . ILE A 1 1103 ? -3.932 -11.405 -10.757 1.00 95.44 1103 ILE A O 1
ATOM 8606 N N . LEU A 1 1104 ? -5.970 -12.343 -10.834 1.00 96.25 1104 LEU A N 1
ATOM 8607 C CA . LEU A 1 1104 ? -5.505 -13.579 -11.467 1.00 96.25 1104 LEU A CA 1
ATOM 8608 C C . LEU A 1 1104 ? -4.919 -13.321 -12.862 1.00 96.25 1104 LEU A C 1
ATOM 8610 O O . LEU A 1 1104 ? -3.859 -13.858 -13.177 1.00 96.25 1104 LEU A O 1
ATOM 8614 N N . GLN A 1 1105 ? -5.543 -12.462 -13.671 1.00 95.00 1105 GLN A N 1
ATOM 8615 C CA . GLN A 1 1105 ? -5.036 -12.092 -14.995 1.00 95.00 1105 GLN A CA 1
ATOM 8616 C C . GLN A 1 1105 ? -3.691 -11.354 -14.919 1.00 95.00 1105 GLN A C 1
ATOM 8618 O O . GLN A 1 1105 ? -2.794 -11.647 -15.706 1.00 95.00 1105 GLN A O 1
ATOM 8623 N N . GLN A 1 1106 ? -3.496 -10.453 -13.951 1.00 94.88 1106 GLN A N 1
ATOM 8624 C CA . GLN A 1 1106 ? -2.216 -9.756 -13.774 1.00 94.88 1106 GLN A CA 1
ATOM 8625 C C . GLN A 1 1106 ? -1.115 -10.668 -13.210 1.00 94.88 1106 GLN A C 1
ATOM 8627 O O . GLN A 1 1106 ? 0.051 -10.497 -13.568 1.00 94.88 1106 GLN A O 1
ATOM 8632 N N . LEU A 1 1107 ? -1.460 -11.680 -12.403 1.00 95.56 1107 LEU A N 1
ATOM 8633 C CA . LEU A 1 1107 ? -0.524 -12.743 -12.018 1.00 95.56 1107 LEU A CA 1
ATOM 8634 C C . LEU A 1 1107 ? -0.157 -13.640 -13.215 1.00 95.56 1107 LEU A C 1
ATOM 8636 O O . LEU A 1 1107 ? 1.018 -13.952 -13.389 1.00 95.56 1107 LEU A O 1
ATOM 8640 N N . ALA A 1 1108 ? -1.112 -13.981 -14.087 1.00 94.88 1108 ALA A N 1
ATOM 8641 C CA . ALA A 1 1108 ? -0.842 -14.732 -15.315 1.00 94.88 1108 ALA A CA 1
ATOM 8642 C C . ALA A 1 1108 ? 0.023 -13.935 -16.313 1.00 94.88 1108 ALA A C 1
ATOM 8644 O O . ALA A 1 1108 ? 0.951 -14.491 -16.897 1.00 94.88 1108 ALA A O 1
ATOM 8645 N N . LEU A 1 1109 ? -0.205 -12.625 -16.458 1.00 90.75 1109 LEU A N 1
ATOM 8646 C CA . LEU A 1 1109 ? 0.677 -11.728 -17.216 1.00 90.75 1109 LEU A CA 1
ATOM 8647 C C . LEU A 1 1109 ? 2.074 -11.644 -16.583 1.00 90.75 1109 LEU A C 1
ATOM 8649 O O . LEU A 1 1109 ? 3.079 -11.704 -17.287 1.00 90.75 1109 LEU A O 1
ATOM 8653 N N . ALA A 1 1110 ? 2.171 -11.575 -15.254 1.00 89.25 1110 ALA A N 1
ATOM 8654 C CA . ALA A 1 1110 ? 3.461 -11.630 -14.574 1.00 89.25 1110 ALA A CA 1
ATOM 8655 C C . ALA A 1 1110 ? 4.182 -12.973 -14.799 1.00 89.25 1110 ALA A C 1
ATOM 8657 O O . ALA A 1 1110 ? 5.399 -12.980 -14.967 1.00 89.25 1110 ALA A O 1
ATOM 8658 N N . CYS A 1 1111 ? 3.462 -14.096 -14.883 1.00 89.00 1111 CYS A N 1
ATOM 8659 C CA . CYS A 1 1111 ? 4.032 -15.369 -15.324 1.00 89.00 1111 CYS A CA 1
ATOM 8660 C C . CYS A 1 1111 ? 4.555 -15.281 -16.772 1.00 89.00 1111 CYS A C 1
ATOM 8662 O O . CYS A 1 1111 ? 5.728 -15.575 -17.045 1.00 89.00 1111 CYS A O 1
ATOM 8664 N N . TYR A 1 1112 ? 3.716 -14.772 -17.680 1.00 87.81 1112 TYR A N 1
ATOM 8665 C CA . TYR A 1 1112 ? 4.040 -14.584 -19.093 1.00 87.81 1112 TYR A CA 1
ATOM 8666 C C . TYR A 1 1112 ? 5.253 -13.678 -19.335 1.00 87.81 1112 TYR A C 1
ATOM 8668 O O . TYR A 1 1112 ? 5.985 -13.908 -20.288 1.00 87.81 1112 TYR A O 1
ATOM 8676 N N . HIS A 1 1113 ? 5.533 -12.700 -18.474 1.00 79.31 1113 HIS A N 1
ATOM 8677 C CA . HIS A 1 1113 ? 6.747 -11.888 -18.592 1.00 79.31 1113 HIS A CA 1
ATOM 8678 C C . HIS A 1 1113 ? 7.922 -12.471 -17.790 1.00 79.31 1113 HIS A C 1
ATOM 8680 O O . HIS A 1 1113 ? 9.012 -12.653 -18.333 1.00 79.31 1113 HIS A O 1
ATOM 8686 N N . TYR A 1 1114 ? 7.718 -12.886 -16.537 1.00 78.25 1114 TYR A N 1
ATOM 8687 C CA . TYR A 1 1114 ? 8.815 -13.049 -15.571 1.00 78.25 1114 TYR A CA 1
ATOM 8688 C C . TYR A 1 1114 ? 9.065 -14.475 -15.037 1.00 78.25 1114 TYR A C 1
ATOM 8690 O O . TYR A 1 1114 ? 10.061 -14.671 -14.351 1.00 78.25 1114 TYR A O 1
ATOM 8698 N N . GLN A 1 1115 ? 8.233 -15.489 -15.319 1.00 76.94 1115 GLN A N 1
ATOM 8699 C CA . GLN A 1 1115 ? 8.352 -16.803 -14.640 1.00 76.94 1115 GLN A CA 1
ATOM 8700 C C . GLN A 1 1115 ? 9.627 -17.598 -14.966 1.00 76.94 1115 GLN A C 1
ATOM 8702 O O . GLN A 1 1115 ? 10.048 -18.436 -14.170 1.00 76.94 1115 GLN A O 1
ATOM 8707 N N . TYR A 1 1116 ? 10.262 -17.350 -16.115 1.00 63.47 1116 TYR A N 1
ATOM 8708 C CA . TYR A 1 1116 ? 11.558 -17.963 -16.426 1.00 63.47 1116 TYR A CA 1
ATOM 8709 C C . TYR A 1 1116 ? 12.720 -17.371 -15.654 1.00 63.47 1116 TYR A C 1
ATOM 8711 O O . TYR A 1 1116 ? 13.718 -18.062 -15.462 1.00 63.47 1116 TYR A O 1
ATOM 8719 N N . LEU A 1 1117 ? 12.572 -16.132 -15.182 1.00 53.69 1117 LEU A N 1
ATOM 8720 C CA . LEU A 1 1117 ? 13.685 -15.375 -14.639 1.00 53.69 1117 LEU A CA 1
ATOM 8721 C C . LEU A 1 1117 ? 14.230 -15.999 -13.338 1.00 53.69 1117 LEU A C 1
ATOM 8723 O O . LEU A 1 1117 ? 15.294 -15.633 -12.878 1.00 53.69 1117 LEU A O 1
ATOM 8727 N N . THR A 1 1118 ? 13.517 -16.925 -12.698 1.00 51.84 1118 THR A N 1
ATOM 8728 C CA . THR A 1 1118 ? 13.557 -17.015 -11.228 1.00 51.84 1118 THR A CA 1
ATOM 8729 C C . THR A 1 1118 ? 13.925 -18.392 -10.683 1.00 51.84 1118 THR A C 1
ATOM 8731 O O . THR A 1 1118 ? 13.767 -18.675 -9.494 1.00 51.84 1118 THR A O 1
ATOM 8734 N N . ARG A 1 1119 ? 14.431 -19.273 -11.552 1.00 50.88 1119 ARG A N 1
ATOM 8735 C CA . ARG A 1 1119 ? 14.822 -20.637 -11.186 1.00 50.88 1119 ARG A CA 1
ATOM 8736 C C . ARG A 1 1119 ? 16.167 -20.634 -10.453 1.00 50.88 1119 ARG A C 1
ATOM 8738 O O . ARG A 1 1119 ? 17.207 -20.811 -11.077 1.00 50.88 1119 ARG A O 1
ATOM 8745 N N . GLU A 1 1120 ? 16.122 -20.465 -9.130 1.00 44.16 1120 GLU A N 1
ATOM 8746 C CA . GLU A 1 1120 ? 17.258 -20.722 -8.234 1.00 44.16 1120 GLU A CA 1
ATOM 8747 C C . GLU A 1 1120 ? 17.782 -22.152 -8.475 1.00 44.16 1120 GLU A C 1
ATOM 8749 O O . GLU A 1 1120 ? 17.096 -23.136 -8.187 1.00 44.16 1120 GLU A O 1
ATOM 8754 N N . THR A 1 1121 ? 18.989 -22.279 -9.029 1.00 35.50 1121 THR A N 1
ATOM 8755 C CA . THR A 1 1121 ? 19.724 -23.544 -9.063 1.00 35.50 1121 THR A CA 1
ATOM 8756 C C . THR A 1 1121 ? 20.384 -23.771 -7.712 1.00 35.50 1121 THR A C 1
ATOM 8758 O O . THR A 1 1121 ? 21.283 -23.030 -7.317 1.00 35.50 1121 THR A O 1
ATOM 8761 N N . THR A 1 1122 ? 19.981 -24.836 -7.025 1.00 30.23 1122 THR A N 1
ATOM 8762 C CA . THR A 1 1122 ? 20.913 -25.565 -6.163 1.00 30.23 1122 THR A CA 1
ATOM 8763 C C . THR A 1 1122 ? 21.991 -26.156 -7.070 1.00 30.23 1122 THR A C 1
ATOM 8765 O O . THR A 1 1122 ? 21.667 -27.032 -7.877 1.00 30.23 1122 THR A O 1
ATOM 8768 N N . CYS A 1 1123 ? 23.213 -25.624 -6.989 1.00 26.28 1123 CYS A N 1
ATOM 8769 C CA . CYS A 1 1123 ? 24.407 -26.301 -7.501 1.00 26.28 1123 CYS A CA 1
ATOM 8770 C C . CYS A 1 1123 ? 24.658 -27.595 -6.718 1.00 26.28 1123 CYS A C 1
ATOM 8772 O O . CYS A 1 1123 ? 24.365 -27.590 -5.498 1.00 26.28 1123 CYS A O 1
#

Secondary structure (DSSP, 8-state):
-----PPB-HHHHHHHHHHHHHHHHHTT-TTHHHHHHHHHHHHT--S--EE-TTSPEES---S-SSS---HHHHHHHHHHHTTSS-SSPTT--PPPHHHHHHHHHHSPPHHHHHT--TTSHHHHHHHHHHHTT--S-EEHHHHHHHHHHTT--SS-SS--GGGT-SS-GGGHHHHHHHHTSEEEEES---EETTEE---SPEEEEE-HHHHHHHHHHHHH-STTS--PPPP--S-PPP-------------------------PPPPS-----PPSS--HHHHHHHHHHHHHHHHPPTT-EEEEE--HHHHHHHHHHHHHHHHHSTT-EEEEEEESSGGG-EEEEEEEE--SS---PPP---------------------------PPP-----GGGTTT--HHHHHHHHHHTTSS-----------------------------------------------------EEEEEE-TT---EE---SSS----EEPPPPSS-EEEEEEEETTTEEEEEEE--PPP---------------------------------------------------------------------S-------------EEEEEEEGGGGGTSS-THHHHHHHHHHHHHSTTTTTS-TTSEEEEEEEE--SS-SEEEEEEETTEEEEEEEEEEEEEHHHHHHTTTTTHHHHHHHHHHHH-SEEEEEEES-GGGGGGSPPTT-TT----TTS----SHHHHHHHHHHHHHH-TTEEEEEESSHHHHHHHHHHHHHHHHH-SSS-B---SSPPPPPHHHHHHHHHHHHTT--HHHHHHHHHHH-SHHHHHHHHHT-SSHHHHHTTTHHHHHH-TTS-S-HHHHHHHHHHHHHHHHS-HHHHHHHHHHHHHHHHHHTT-S-S-HHHHHHHHTTT--HHHHHHHHHHHS-TT--PPPPEEEEEE-GGGTTTS----TTSSEEEEE---SS--EEEEEEEETTEEPPPEEEEEEEHHHHHHHHHHHHHH-SSTT-HHHHHHHHHHHHHHTT--TT--TTSEEEEEEETHHHHHHHHTTSTT--TTHHHHHHHHHHHHHHTS-PEEEEESS--HHHHHHHHHHHHHHHHHHGGGG-----

Sequence (1123 aa):
MQGGNQKVWNEDLAEGLRARYQQAFQQKKQSQHQWRDGVAAIEAVRKDIKLTSTGKIYNLPNPGKANRLTKTVYETCQRIIRGQEPLHPPGYVALSRAEFETLENRQVDPYLENRCAKRSGAHAILMAFHHGNIEATVTREQICETVRHLNLCDEVMEANYHQGRMYGAWKAKDTLIKHGFLLEYSAGVSYTSRGFRSNGMHTYSITERGKRAIQYLLNKWPDTRACPRPGYGWNNPPRDGLGLRDPSAAMDPVARRVGSAHLILPDEDDVLLLPIKENKQIDDDERDLRTWLATASVGSQKSWKMGKERRKYLHRICDRMMTHIPGLKLQHESLGEQRGRQLFVTVLAKPDGRFVTPSSNHSTSQESLFEPVSPFKRELFPSNGQGKRLGGRSDAVEAGIPARDAAAMAAMSRCGSTTDAKRKRSASQPATPKQLYKSEDVVNLLGDLDSEDYLDRKPAAKRRQTSQEKKEYDFQPGDEVYVTLTDGPSRGPLRIARAHTTGHVTVQETDGRETKVEVKHVHPFISALDDDEAEVVDDSNPCAAAAEILGGTSTNAIDLSSSDRIRTVKSSSTALTGKYESNISASKREVIDLCEPEVTAASKESGKKVTILIDSRERSRNSAPRELRIGLTNQLKCGQLFDIWPAKMVTGEVVESNLSYGDFAFEITSDNGCSRLSVVVERKLIGDLVQRSSMGDHWRQLQRMRDCCNHAIMLIENDTQLAIRFDAYESTGLQPNPSHHLIENDADVFRFIGRAILSSKRIKFFQTRDQQATFRSIGALSLIASQSSKVGRNAPKSHPPASTAQQNLKDCLMSGGIDWQIAHAIAKELGSIVAMEGLLASCETDKAKSMVVFPILANTREISENLESMQRWSAAVAKVFAATHEERASARDRLQKIKETFDDKLPGDLATLLNFIYEEESIDRAVERTLEEIPTSVALPKRVVFIELSVSLSSCFPVGTDDSFYKSSVRTFQEATIARMTTTSGTLTSNALCVYVVEGAMFADMIGTSLNESTRPGDSVSLAKEIADKLQKSCVHEGQSNSDHRVILIRGLLPALLSAAKSPGYRSETKVICDMVLATLMMDHECVVLQAVRKRETELHMILQQLALACYHYQYLTRETTC

Radius of gyration: 40.93 Å; chains: 1; bounding box: 110×128×102 Å